Protein AF-0000000080612687 (afdb_homodimer)

Structure (mmCIF, N/CA/C/O backbone):
data_AF-0000000080612687-model_v1
#
loop_
_entity.id
_entity.type
_entity.pdbx_description
1 polymer 'F-box domain-containing protein'
#
loop_
_atom_site.group_PDB
_atom_site.id
_atom_site.type_symbol
_atom_site.label_atom_id
_atom_site.label_alt_id
_atom_site.label_comp_id
_atom_site.label_asym_id
_atom_site.label_entity_id
_atom_site.label_seq_id
_atom_site.pdbx_PDB_ins_code
_atom_site.Cartn_x
_atom_site.Cartn_y
_atom_site.Cartn_z
_atom_site.occupancy
_atom_site.B_iso_or_equiv
_atom_site.auth_seq_id
_atom_site.auth_comp_id
_atom_site.auth_asym_id
_atom_site.auth_atom_id
_atom_site.pdbx_PDB_model_num
ATOM 1 N N . MET A 1 1 ? -1.335 -36.906 -44.066 1 19.28 1 MET A N 1
ATOM 2 C CA . MET A 1 1 ? -1.178 -35.921 -45.131 1 19.28 1 MET A CA 1
ATOM 3 C C . MET A 1 1 ? -1.29 -34.503 -44.582 1 19.28 1 MET A C 1
ATOM 5 O O . MET A 1 1 ? -2.105 -34.238 -43.697 1 19.28 1 MET A O 1
ATOM 9 N N . PRO A 1 2 ? -0.334 -33.469 -44.834 1 20.59 2 PRO A N 1
ATOM 10 C CA . PRO A 1 2 ? 0.293 -32.319 -44.178 1 20.59 2 PRO A CA 1
ATOM 11 C C . PRO A 1 2 ? -0.601 -31.082 -44.174 1 20.59 2 PRO A C 1
ATOM 13 O O . PRO A 1 2 ? -1.109 -30.679 -45.223 1 20.59 2 PRO A O 1
ATOM 16 N N . ARG A 1 3 ? -1.418 -30.738 -43.185 1 20.27 3 ARG A N 1
ATOM 17 C CA . ARG A 1 3 ? -2.434 -29.692 -43.132 1 20.27 3 ARG A CA 1
ATOM 18 C C . ARG A 1 3 ? -1.85 -28.341 -43.531 1 20.27 3 ARG A C 1
ATOM 20 O O . ARG A 1 3 ? -0.868 -27.884 -42.941 1 20.27 3 ARG A O 1
ATOM 27 N N . SER A 1 4 ? -2.09 -27.79 -44.797 1 20.27 4 SER A N 1
ATOM 28 C CA . SER A 1 4 ? -1.98 -26.502 -45.474 1 20.27 4 SER A CA 1
ATOM 29 C C . SER A 1 4 ? -2.704 -25.406 -44.699 1 20.27 4 SER A C 1
ATOM 31 O O . SER A 1 4 ? -3.891 -25.536 -44.393 1 20.27 4 SER A O 1
ATOM 33 N N . VAL A 1 5 ? -2.227 -24.571 -43.933 1 21.23 5 VAL A N 1
ATOM 34 C CA . VAL A 1 5 ? -2.352 -23.344 -43.154 1 21.23 5 VAL A CA 1
ATOM 35 C C . VAL A 1 5 ? -2.976 -22.247 -44.015 1 21.23 5 VAL A C 1
ATOM 37 O O . VAL A 1 5 ? -2.263 -21.455 -44.635 1 21.23 5 VAL A O 1
ATOM 40 N N . LEU A 1 6 ? -3.892 -22.476 -45.045 1 20.21 6 LEU A N 1
ATOM 41 C CA . LEU A 1 6 ? -4.391 -21.525 -46.032 1 20.21 6 LEU A CA 1
ATOM 42 C C . LEU A 1 6 ? -5.201 -20.421 -45.361 1 20.21 6 LEU A C 1
ATOM 44 O O . LEU A 1 6 ? -4.958 -19.235 -45.597 1 20.21 6 LEU A O 1
ATOM 48 N N . ARG A 1 7 ? -6.731 -20.416 -45.188 1 21.09 7 ARG A N 1
ATOM 49 C CA . ARG A 1 7 ? -7.72 -19.506 -45.756 1 21.09 7 ARG A CA 1
ATOM 50 C C . ARG A 1 7 ? -7.977 -18.326 -44.826 1 21.09 7 ARG A C 1
ATOM 52 O O . ARG A 1 7 ? -8.776 -18.426 -43.892 1 21.09 7 ARG A O 1
ATOM 59 N N . PHE A 1 8 ? -7.179 -17.619 -44.335 1 21.78 8 PHE A N 1
ATOM 60 C CA . PHE A 1 8 ? -7.354 -16.484 -43.436 1 21.78 8 PHE A CA 1
ATOM 61 C C . PHE A 1 8 ? -8.417 -15.53 -43.969 1 21.78 8 PHE A C 1
ATOM 63 O O . PHE A 1 8 ? -9.361 -15.185 -43.257 1 21.78 8 PHE A O 1
ATOM 70 N N . TYR A 1 9 ? -8.008 -14.483 -44.832 1 21.73 9 TYR A N 1
ATOM 71 C CA . TYR A 1 9 ? -8.553 -13.183 -45.207 1 21.73 9 TYR A CA 1
ATOM 72 C C . TYR A 1 9 ? -9.683 -13.337 -46.218 1 21.73 9 TYR A C 1
ATOM 74 O O . TYR A 1 9 ? -9.439 -13.402 -47.425 1 21.73 9 TYR A O 1
ATOM 82 N N . ARG A 1 10 ? -10.599 -13.967 -46.411 1 21.04 10 ARG A N 1
ATOM 83 C CA . ARG A 1 10 ? -11.48 -13.654 -47.531 1 21.04 10 ARG A CA 1
ATOM 84 C C . ARG A 1 10 ? -11.963 -12.209 -47.461 1 21.04 10 ARG A C 1
ATOM 86 O O . ARG A 1 10 ? -12.15 -11.663 -46.372 1 21.04 10 ARG A O 1
ATOM 93 N N . ASP A 1 11 ? -12.097 -11.323 -48.651 1 23.89 11 ASP A N 1
ATOM 94 C CA . ASP A 1 11 ? -12.424 -9.998 -49.171 1 23.89 11 ASP A CA 1
ATOM 95 C C . ASP A 1 11 ? -13.779 -9.524 -48.65 1 23.89 11 ASP A C 1
ATOM 97 O O . ASP A 1 11 ? -14.393 -8.626 -49.23 1 23.89 11 ASP A O 1
ATOM 101 N N . ARG A 1 12 ? -14.619 -10.155 -47.922 1 21.03 12 ARG A N 1
ATOM 102 C CA . ARG A 1 12 ? -15.935 -9.546 -48.088 1 21.03 12 ARG A CA 1
ATOM 103 C C . ARG A 1 12 ? -15.897 -8.059 -47.749 1 21.03 12 ARG A C 1
ATOM 105 O O . ARG A 1 12 ? -15.223 -7.65 -46.801 1 21.03 12 ARG A O 1
ATOM 112 N N . ASP A 1 13 ? -16.276 -7.068 -48.767 1 22.14 13 ASP A N 1
ATOM 113 C CA . ASP A 1 13 ? -16.65 -5.674 -48.982 1 22.14 13 ASP A CA 1
ATOM 114 C C . ASP A 1 13 ? -17.466 -5.136 -47.808 1 22.14 13 ASP A C 1
ATOM 116 O O . ASP A 1 13 ? -18.62 -5.525 -47.618 1 22.14 13 ASP A O 1
ATOM 120 N N . TYR A 1 14 ? -16.919 -5.027 -46.762 1 21.17 14 TYR A N 1
ATOM 121 C CA . TYR A 1 14 ? -17.723 -4.205 -45.864 1 21.17 14 TYR A CA 1
ATOM 122 C C . TYR A 1 14 ? -18.103 -2.886 -46.526 1 21.17 14 TYR A C 1
ATOM 124 O O . TYR A 1 14 ? -17.247 -2.028 -46.752 1 21.17 14 TYR A O 1
ATOM 132 N N . GLY A 1 15 ? -18.957 -2.906 -47.683 1 20.43 15 GLY A N 1
ATOM 133 C CA . GLY A 1 15 ? -19.638 -1.725 -48.189 1 20.43 15 GLY A CA 1
ATOM 134 C C . GLY A 1 15 ? -19.973 -0.719 -47.105 1 20.43 15 GLY A C 1
ATOM 135 O O . GLY A 1 15 ? -20.508 -1.084 -46.056 1 20.43 15 GLY A O 1
ATOM 136 N N . VAL A 1 16 ? -19.304 0.348 -47.199 1 19.62 16 VAL A N 1
ATOM 137 C CA . VAL A 1 16 ? -19.553 1.722 -46.774 1 19.62 16 VAL A CA 1
ATOM 138 C C . VAL A 1 16 ? -20.963 2.142 -47.184 1 19.62 16 VAL A C 1
ATOM 140 O O . VAL A 1 16 ? -21.332 2.038 -48.356 1 19.62 16 VAL A O 1
ATOM 143 N N . VAL A 1 17 ? -22.032 2.013 -46.458 1 18.72 17 VAL A N 1
ATOM 144 C CA . VAL A 1 17 ? -23.223 2.767 -46.833 1 18.72 17 VAL A CA 1
ATOM 145 C C . VAL A 1 17 ? -22.832 4.189 -47.228 1 18.72 17 VAL A C 1
ATOM 147 O O . VAL A 1 17 ? -22.339 4.957 -46.398 1 18.72 17 VAL A O 1
ATOM 150 N N . SER A 1 18 ? -22.367 4.448 -48.516 1 17.68 18 SER A N 1
ATOM 151 C CA . SER A 1 18 ? -22.309 5.729 -49.212 1 17.68 18 SER A CA 1
ATOM 152 C C . SER A 1 18 ? -23.627 6.486 -49.087 1 17.68 18 SER A C 1
ATOM 154 O O . SER A 1 18 ? -23.636 7.679 -48.776 1 17.68 18 SER A O 1
ATOM 156 N N . HIS A 1 19 ? -24.788 6.011 -50.087 1 16.74 19 HIS A N 1
ATOM 157 C CA . HIS A 1 19 ? -25.284 6.673 -51.289 1 16.74 19 HIS A CA 1
ATOM 158 C C . HIS A 1 19 ? -26.207 7.835 -50.936 1 16.74 19 HIS A C 1
ATOM 160 O O . HIS A 1 19 ? -26.7 7.922 -49.809 1 16.74 19 HIS A O 1
ATOM 166 N N . GLN A 1 20 ? -27.33 8.16 -51.927 1 16.37 20 GLN A N 1
ATOM 167 C CA . GLN A 1 20 ? -28.113 8.957 -52.866 1 16.37 20 GLN A CA 1
ATOM 168 C C . GLN A 1 20 ? -29.372 9.508 -52.202 1 16.37 20 GLN A C 1
ATOM 170 O O . GLN A 1 20 ? -29.814 8.993 -51.173 1 16.37 20 GLN A O 1
ATOM 175 N N . ASN A 1 21 ? -30.167 10.479 -53.231 1 19.99 21 ASN A N 1
ATOM 176 C CA . ASN A 1 21 ? -30.827 11.763 -53.443 1 19.99 21 ASN A CA 1
ATOM 177 C C . ASN A 1 21 ? -32.163 11.835 -52.708 1 19.99 21 ASN A C 1
ATOM 179 O O . ASN A 1 21 ? -32.426 12.796 -51.982 1 19.99 21 ASN A O 1
ATOM 183 N N . LEU A 1 22 ? -33.003 11.954 -53.737 1 16.84 22 LEU A N 1
ATOM 184 C CA . LEU A 1 22 ? -33.713 12.025 -55.009 1 16.84 22 LEU A CA 1
ATOM 185 C C . LEU A 1 22 ? -34.675 10.851 -55.161 1 16.84 22 LEU A C 1
ATOM 187 O O . LEU A 1 22 ? -34.253 9.731 -55.456 1 16.84 22 LEU A O 1
ATOM 191 N N . VAL A 1 23 ? -35.371 10.028 -54.392 1 17.39 23 VAL A N 1
ATOM 192 C CA . VAL A 1 23 ? -36.386 9.373 -55.211 1 17.39 23 VAL A CA 1
ATOM 193 C C . VAL A 1 23 ? -37.154 10.419 -56.017 1 17.39 23 VAL A C 1
ATOM 195 O O . VAL A 1 23 ? -38.17 10.107 -56.642 1 17.39 23 VAL A O 1
ATOM 198 N N . GLU A 1 24 ? -37.078 11.801 -56.013 1 18.92 24 GLU A N 1
ATOM 199 C CA . GLU A 1 24 ? -38.022 12.171 -57.063 1 18.92 24 GLU A CA 1
ATOM 200 C C . GLU A 1 24 ? -37.585 11.619 -58.418 1 18.92 24 GLU A C 1
ATOM 202 O O . GLU A 1 24 ? -36.451 11.161 -58.571 1 18.92 24 GLU A O 1
ATOM 207 N N . GLY A 1 25 ? -37.918 12.23 -59.916 1 17.29 25 GLY A N 1
ATOM 208 C CA . GLY A 1 25 ? -38.296 12.036 -61.307 1 17.29 25 GLY A CA 1
ATOM 209 C C . GLY A 1 25 ? -37.11 11.774 -62.217 1 17.29 25 GLY A C 1
ATOM 210 O O . GLY A 1 25 ? -37.17 10.903 -63.088 1 17.29 25 GLY A O 1
ATOM 211 N N . SER A 1 26 ? -36.153 12.697 -62.855 1 19.43 26 SER A N 1
ATOM 212 C CA . SER A 1 26 ? -35.883 12.656 -64.288 1 19.43 26 SER A CA 1
ATOM 213 C C . SER A 1 26 ? -34.876 11.564 -64.63 1 19.43 26 SER A C 1
ATOM 215 O O . SER A 1 26 ? -34.128 11.108 -63.762 1 19.43 26 SER A O 1
ATOM 217 N N . SER A 1 27 ? -34.503 11.032 -66.126 1 17.59 27 SER A N 1
ATOM 218 C CA . SER A 1 27 ? -34.086 9.906 -66.955 1 17.59 27 SER A CA 1
ATOM 219 C C . SER A 1 27 ? -32.6 9.611 -66.779 1 17.59 27 SER A C 1
ATOM 221 O O . SER A 1 27 ? -32.187 8.449 -66.795 1 17.59 27 SER A O 1
ATOM 223 N N . SER A 1 28 ? -31.462 10.526 -66.981 1 19.89 28 SER A N 1
ATOM 224 C CA . SER A 1 28 ? -30.453 10.252 -67.998 1 19.89 28 SER A CA 1
ATOM 225 C C . SER A 1 28 ? -29.374 9.313 -67.468 1 19.89 28 SER A C 1
ATOM 227 O O . SER A 1 28 ? -28.994 9.392 -66.298 1 19.89 28 SER A O 1
ATOM 229 N N . SER A 1 29 ? -28.821 8.086 -68.149 1 18.41 29 SER A N 1
ATOM 230 C CA . SER A 1 29 ? -28.166 6.782 -68.134 1 18.41 29 SER A CA 1
ATOM 231 C C . SER A 1 29 ? -26.665 6.92 -67.906 1 18.41 29 SER A C 1
ATOM 233 O O . SER A 1 29 ? -25.939 5.923 -67.894 1 18.41 29 SER A O 1
ATOM 235 N N . GLU A 1 30 ? -25.921 8.062 -67.776 1 18.91 30 GLU A N 1
ATOM 236 C CA . GLU A 1 30 ? -24.589 7.941 -68.36 1 18.91 30 GLU A CA 1
ATOM 237 C C . GLU A 1 30 ? -23.674 7.097 -67.478 1 18.91 30 GLU A C 1
ATOM 239 O O . GLU A 1 30 ? -23.776 7.138 -66.25 1 18.91 30 GLU A O 1
ATOM 244 N N . GLU A 1 31 ? -22.722 6.164 -67.968 1 18.83 31 GLU A N 1
ATOM 245 C CA . GLU A 1 31 ? -21.888 4.975 -67.823 1 18.83 31 GLU A CA 1
ATOM 246 C C . GLU A 1 31 ? -20.634 5.276 -67.006 1 18.83 31 GLU A C 1
ATOM 248 O O . GLU A 1 31 ? -19.784 4.403 -66.818 1 18.83 31 GLU A O 1
ATOM 253 N N . GLU A 1 32 ? -20.479 6.386 -66.237 1 19.81 32 GLU A N 1
ATOM 254 C CA . GLU A 1 32 ? -19.066 6.717 -66.079 1 19.81 32 GLU A CA 1
ATOM 255 C C . GLU A 1 32 ? -18.338 5.652 -65.264 1 19.81 32 GLU A C 1
ATOM 257 O O . GLU A 1 32 ? -18.847 5.189 -64.241 1 19.81 32 GLU A O 1
ATOM 262 N N . SER A 1 33 ? -17.135 5.036 -65.75 1 18.97 33 SER A N 1
ATOM 263 C CA . SER A 1 33 ? -16.188 3.937 -65.59 1 18.97 33 SER A CA 1
ATOM 264 C C . SER A 1 33 ? -15.42 4.057 -64.278 1 18.97 33 SER A C 1
ATOM 266 O O . SER A 1 33 ? -14.739 5.057 -64.04 1 18.97 33 SER A O 1
ATOM 268 N N . THR A 1 34 ? -15.939 3.658 -63.186 1 20.09 34 THR A N 1
ATOM 269 C CA . THR A 1 34 ? -15.545 3.728 -61.783 1 20.09 34 THR A CA 1
ATOM 270 C C . THR A 1 34 ? -14.222 3.002 -61.556 1 20.09 34 THR A C 1
ATOM 272 O O . THR A 1 34 ? -14.163 1.772 -61.623 1 20.09 34 THR A O 1
ATOM 275 N N . GLU A 1 35 ? -13.036 3.552 -62.104 1 17.95 35 GLU A N 1
ATOM 276 C CA . GLU A 1 35 ? -11.707 2.946 -62.094 1 17.95 35 GLU A CA 1
ATOM 277 C C . GLU A 1 35 ? -11.292 2.549 -60.68 1 17.95 35 GLU A C 1
ATOM 279 O O . GLU A 1 35 ? -11.282 3.383 -59.773 1 17.95 35 GLU A O 1
ATOM 284 N N . LEU A 1 36 ? -11.494 1.34 -60.312 1 20.62 36 LEU A N 1
ATOM 285 C CA . LEU A 1 36 ? -11.257 0.498 -59.145 1 20.62 36 LEU A CA 1
ATOM 286 C C . LEU A 1 36 ? -9.768 0.426 -58.82 1 20.62 36 LEU A C 1
ATOM 288 O O . LEU A 1 36 ? -8.99 -0.152 -59.582 1 20.62 36 LEU A O 1
ATOM 292 N N . ASP A 1 37 ? -9.131 1.583 -58.452 1 20.01 37 ASP A N 1
ATOM 293 C CA . ASP A 1 37 ? -7.679 1.521 -58.316 1 20.01 37 ASP A CA 1
ATOM 294 C C . ASP A 1 37 ? -7.257 0.323 -57.468 1 20.01 37 ASP A C 1
ATOM 296 O O . ASP A 1 37 ? -7.762 0.132 -56.36 1 20.01 37 ASP A O 1
ATOM 300 N N . ASN A 1 38 ? -6.732 -0.759 -58.04 1 19.51 38 ASN A N 1
ATOM 301 C CA . ASN A 1 38 ? -6.267 -2.109 -57.736 1 19.51 38 ASN A CA 1
ATOM 302 C C . ASN A 1 38 ? -5.176 -2.099 -56.669 1 19.51 38 ASN A C 1
ATOM 304 O O . ASN A 1 38 ? -4.086 -1.57 -56.894 1 19.51 38 ASN A O 1
ATOM 308 N N . PHE A 1 39 ? -5.479 -1.805 -55.519 1 21.6 39 PHE A N 1
ATOM 309 C CA . PHE A 1 39 ? -4.428 -1.915 -54.514 1 21.6 39 PHE A CA 1
ATOM 310 C C . PHE A 1 39 ? -3.792 -3.3 -54.545 1 21.6 39 PHE A C 1
ATOM 312 O O . PHE A 1 39 ? -4.482 -4.309 -54.387 1 21.6 39 PHE A O 1
ATOM 319 N N . VAL A 1 40 ? -2.736 -3.586 -55.33 1 20.88 40 VAL A N 1
ATOM 320 C CA . VAL A 1 40 ? -1.949 -4.796 -55.543 1 20.88 40 VAL A CA 1
ATOM 321 C C . VAL A 1 40 ? -1.349 -5.262 -54.218 1 20.88 40 VAL A C 1
ATOM 323 O O . VAL A 1 40 ? -0.626 -4.511 -53.559 1 20.88 40 VAL A O 1
ATOM 326 N N . VAL A 1 41 ? -1.983 -6.04 -53.555 1 23.76 41 VAL A N 1
ATOM 327 C CA . VAL A 1 41 ? -1.479 -6.81 -52.423 1 23.76 41 VAL A CA 1
ATOM 328 C C . VAL A 1 41 ? -0.217 -7.565 -52.832 1 23.76 41 VAL A C 1
ATOM 330 O O . VAL A 1 41 ? -0.258 -8.422 -53.719 1 23.76 41 VAL A O 1
ATOM 333 N N . ASP A 1 42 ? 0.903 -6.875 -52.846 1 22.96 42 ASP A N 1
ATOM 334 C CA . ASP A 1 42 ? 2.096 -7.62 -53.237 1 22.96 42 ASP A CA 1
ATOM 335 C C . ASP A 1 42 ? 2.158 -8.97 -52.527 1 22.96 42 ASP A C 1
ATOM 337 O O . ASP A 1 42 ? 1.819 -9.073 -51.346 1 22.96 42 ASP A O 1
ATOM 341 N N . GLU A 1 43 ? 2.085 -10.03 -53.225 1 24.46 43 GLU A N 1
ATOM 342 C CA . GLU A 1 43 ? 2.307 -11.444 -52.936 1 24.46 43 GLU A CA 1
ATOM 343 C C . GLU A 1 43 ? 3.556 -11.643 -52.082 1 24.46 43 GLU A C 1
ATOM 345 O O . GLU A 1 43 ? 4.666 -11.318 -52.511 1 24.46 43 GLU A O 1
ATOM 350 N N . MET A 1 44 ? 3.471 -11.392 -50.851 1 24.68 44 MET A N 1
ATOM 351 C CA . MET A 1 44 ? 4.682 -11.66 -50.08 1 24.68 44 MET A CA 1
ATOM 352 C C . MET A 1 44 ? 5.202 -13.067 -50.354 1 24.68 44 MET A C 1
ATOM 354 O O . MET A 1 44 ? 4.449 -14.039 -50.271 1 24.68 44 MET A O 1
ATOM 358 N N . ASP A 1 45 ? 6.161 -13.191 -51.132 1 24.11 45 ASP A N 1
ATOM 359 C CA . ASP A 1 45 ? 6.916 -14.394 -51.47 1 24.11 45 ASP A CA 1
ATOM 360 C C . ASP A 1 45 ? 7.326 -15.157 -50.212 1 24.11 45 ASP A C 1
ATOM 362 O O . ASP A 1 45 ? 7.978 -14.6 -49.327 1 24.11 45 ASP A O 1
ATOM 366 N N . ALA A 1 46 ? 6.683 -16.177 -49.75 1 28.11 46 ALA A N 1
ATOM 367 C CA . ALA A 1 46 ? 6.794 -17.202 -48.715 1 28.11 46 ALA A CA 1
ATOM 368 C C . ALA A 1 46 ? 8.226 -17.718 -48.605 1 28.11 46 ALA A C 1
ATOM 370 O O . ALA A 1 46 ? 8.571 -18.408 -47.642 1 28.11 46 ALA A O 1
ATOM 371 N N . ASP A 1 47 ? 9.039 -17.642 -49.692 1 27.59 47 ASP A N 1
ATOM 372 C CA . ASP A 1 47 ? 10.201 -18.525 -49.744 1 27.59 47 ASP A CA 1
ATOM 373 C C . ASP A 1 47 ? 11.344 -17.979 -48.891 1 27.59 47 ASP A C 1
ATOM 375 O O . ASP A 1 47 ? 12.375 -18.635 -48.732 1 27.59 47 ASP A O 1
ATOM 379 N N . SER A 1 48 ? 11.501 -16.589 -48.829 1 28.73 48 SER A N 1
ATOM 380 C CA . SER A 1 48 ? 12.883 -16.328 -48.44 1 28.73 48 SER A CA 1
ATOM 381 C C . SER A 1 48 ? 13.056 -16.412 -46.927 1 28.73 48 SER A C 1
ATOM 383 O O . SER A 1 48 ? 12.767 -15.453 -46.21 1 28.73 48 SER A O 1
ATOM 385 N N . PHE A 1 49 ? 12.862 -17.478 -46.236 1 33.01 49 PHE A N 1
ATOM 386 C CA . PHE A 1 49 ? 13.149 -17.881 -44.865 1 33.01 49 PHE A CA 1
ATOM 387 C C . PHE A 1 49 ? 14.573 -17.502 -44.476 1 33.01 49 PHE A C 1
ATOM 389 O O . PHE A 1 49 ? 15.182 -18.148 -43.62 1 33.01 49 PHE A O 1
ATOM 396 N N . GLU A 1 50 ? 15.312 -16.697 -45.215 1 35.58 50 GLU A N 1
ATOM 397 C CA . GLU A 1 50 ? 16.761 -16.791 -45.061 1 35.58 50 GLU A CA 1
ATOM 398 C C . GLU A 1 50 ? 17.197 -16.352 -43.666 1 35.58 50 GLU A C 1
ATOM 400 O O . GLU A 1 50 ? 18.16 -16.888 -43.114 1 35.58 50 GLU A O 1
ATOM 405 N N . SER A 1 51 ? 16.903 -15.025 -43.25 1 38.68 51 SER A N 1
ATOM 406 C CA . SER A 1 51 ? 17.996 -14.465 -42.462 1 38.68 51 SER A CA 1
ATOM 407 C C . SER A 1 51 ? 17.878 -14.86 -40.994 1 38.68 51 SER A C 1
ATOM 409 O O . SER A 1 51 ? 16.801 -14.76 -40.404 1 38.68 51 SER A O 1
ATOM 411 N N . ILE A 1 52 ? 18.582 -15.788 -40.389 1 43.92 52 ILE A N 1
ATOM 412 C CA . ILE A 1 52 ? 18.911 -16.125 -39.009 1 43.92 52 ILE A CA 1
ATOM 413 C C . ILE A 1 52 ? 19.358 -14.869 -38.264 1 43.92 52 ILE A C 1
ATOM 415 O O . ILE A 1 52 ? 20.366 -14.254 -38.621 1 43.92 52 ILE A O 1
ATOM 419 N N . GLU A 1 53 ? 18.519 -13.989 -37.818 1 48.78 53 GLU A N 1
ATOM 420 C CA . GLU A 1 53 ? 18.902 -12.794 -37.074 1 48.78 53 GLU A CA 1
ATOM 421 C C . GLU A 1 53 ? 19.22 -13.127 -35.619 1 48.78 53 GLU A C 1
ATOM 423 O O . GLU A 1 53 ? 18.484 -13.876 -34.973 1 48.78 53 GLU A O 1
ATOM 428 N N . ASN A 1 54 ? 20.457 -13.233 -35.146 1 50.13 54 ASN A N 1
ATOM 429 C CA . ASN A 1 54 ? 20.861 -13.343 -33.748 1 50.13 54 ASN A CA 1
ATOM 430 C C . ASN A 1 54 ? 20.377 -12.151 -32.929 1 50.13 54 ASN A C 1
ATOM 432 O O . ASN A 1 54 ? 20.98 -11.077 -32.971 1 50.13 54 ASN A O 1
ATOM 436 N N . GLU A 1 55 ? 19.107 -11.93 -32.538 1 63.49 55 GLU A N 1
ATOM 437 C CA . GLU A 1 55 ? 18.695 -10.634 -32.007 1 63.49 55 GLU A CA 1
ATOM 438 C C . GLU A 1 55 ? 18.475 -10.7 -30.498 1 63.49 55 GLU A C 1
ATOM 440 O O . GLU A 1 55 ? 17.333 -10.728 -30.033 1 63.49 55 GLU A O 1
ATOM 445 N N . GLU A 1 56 ? 19.659 -11.02 -29.669 1 67.34 56 GLU A N 1
ATOM 446 C CA . GLU A 1 56 ? 19.497 -10.771 -28.24 1 67.34 56 GLU A CA 1
ATOM 447 C C . GLU A 1 56 ? 19.122 -9.317 -27.971 1 67.34 56 GLU A C 1
ATOM 449 O O . GLU A 1 56 ? 19.476 -8.426 -28.747 1 67.34 56 GLU A O 1
ATOM 454 N N . SER A 1 57 ? 18.359 -9.162 -26.96 1 75.4 57 SER A N 1
ATOM 455 C CA . SER A 1 57 ? 17.944 -7.801 -26.635 1 75.4 57 SER A CA 1
ATOM 456 C C . SER A 1 57 ? 19.114 -6.977 -26.109 1 75.4 57 SER A C 1
ATOM 458 O O . SER A 1 57 ? 20.077 -7.529 -25.572 1 75.4 57 SER A O 1
ATOM 460 N N . ASP A 1 58 ? 19.129 -5.73 -26.301 1 76.73 58 ASP A N 1
ATOM 461 C CA . ASP A 1 58 ? 20.123 -4.809 -25.758 1 76.73 58 ASP A CA 1
ATOM 462 C C . ASP A 1 58 ? 20.242 -4.961 -24.243 1 76.73 58 ASP A C 1
ATOM 464 O O . ASP A 1 58 ? 21.349 -4.968 -23.7 1 76.73 58 ASP A O 1
ATOM 468 N N . MET A 1 59 ? 19.174 -5.204 -23.623 1 81.57 59 MET A N 1
ATOM 469 C CA . MET A 1 59 ? 19.161 -5.356 -22.171 1 81.57 59 MET A CA 1
ATOM 470 C C . MET A 1 59 ? 19.924 -6.607 -21.748 1 81.57 59 MET A C 1
ATOM 472 O O . MET A 1 59 ? 20.719 -6.566 -20.807 1 81.57 59 MET A O 1
ATOM 476 N N . PHE A 1 60 ? 19.689 -7.618 -22.482 1 81.3 60 PHE A N 1
ATOM 477 C CA . PHE A 1 60 ? 20.362 -8.87 -22.155 1 81.3 60 PHE A CA 1
ATOM 478 C C . PHE A 1 60 ? 21.87 -8.736 -22.33 1 81.3 60 PHE A C 1
ATOM 480 O O . PHE A 1 60 ? 22.641 -9.209 -21.492 1 81.3 60 PHE A O 1
ATOM 487 N N . THR A 1 61 ? 22.275 -7.994 -23.345 1 82.51 61 THR A N 1
ATOM 488 C CA . THR A 1 61 ? 23.695 -7.804 -23.624 1 82.51 61 THR A CA 1
ATOM 489 C C . THR A 1 61 ? 24.347 -6.942 -22.547 1 82.51 61 THR A C 1
ATOM 491 O O . THR A 1 61 ? 25.45 -7.245 -22.086 1 82.51 61 THR A O 1
ATOM 494 N N . VAL A 1 62 ? 23.617 -5.982 -22.132 1 87.4 62 VAL A N 1
ATOM 495 C CA . VAL A 1 62 ? 24.135 -5.088 -21.101 1 87.4 62 VAL A CA 1
ATOM 496 C C . VAL A 1 62 ? 24.236 -5.835 -19.773 1 87.4 62 VAL A C 1
ATOM 498 O O . VAL A 1 62 ? 25.23 -5.706 -19.055 1 87.4 62 VAL A O 1
ATOM 501 N N . LEU A 1 63 ? 23.297 -6.637 -19.446 1 89.51 63 LEU A N 1
ATOM 502 C CA . LEU A 1 63 ? 23.245 -7.336 -18.167 1 89.51 63 LEU A CA 1
ATOM 503 C C . LEU A 1 63 ? 24.349 -8.384 -18.075 1 89.51 63 LEU A C 1
ATOM 505 O O . LEU A 1 63 ? 24.888 -8.631 -16.993 1 89.51 63 LEU A O 1
ATOM 509 N N . LYS A 1 64 ? 24.696 -8.889 -19.204 1 87.06 64 LYS A N 1
ATOM 510 C CA . LYS A 1 64 ? 25.731 -9.918 -19.219 1 87.06 64 LYS A CA 1
ATOM 511 C C . LYS A 1 64 ? 27.087 -9.339 -18.823 1 87.06 64 LYS A C 1
ATOM 513 O O . LYS A 1 64 ? 27.922 -10.04 -18.248 1 87.06 64 LYS A O 1
ATOM 518 N N . THR A 1 65 ? 27.21 -8.066 -19.079 1 89.85 65 THR A N 1
ATOM 519 C CA . THR A 1 65 ? 28.543 -7.5 -18.9 1 89.85 65 THR A CA 1
ATOM 520 C C . THR A 1 65 ? 28.586 -6.597 -17.671 1 89.85 65 THR A C 1
ATOM 522 O O . THR A 1 65 ? 29.663 -6.189 -17.232 1 89.85 65 THR A O 1
ATOM 525 N N . VAL A 1 66 ? 27.528 -6.332 -17.112 1 93.24 66 VAL A N 1
ATOM 526 C CA . VAL A 1 66 ? 27.478 -5.406 -15.985 1 93.24 66 VAL A CA 1
ATOM 527 C C . VAL A 1 66 ? 28.081 -6.066 -14.747 1 93.24 66 VAL A C 1
ATOM 529 O O . VAL A 1 66 ? 27.804 -7.233 -14.46 1 93.24 66 VAL A O 1
ATOM 532 N N . PRO A 1 67 ? 28.962 -5.363 -14.069 1 94.04 67 PRO A N 1
ATOM 533 C CA . PRO A 1 67 ? 29.528 -5.915 -12.836 1 94.04 67 PRO A CA 1
ATOM 534 C C . PRO A 1 67 ? 28.461 -6.253 -11.797 1 94.04 67 PRO A C 1
ATOM 536 O O . PRO A 1 67 ? 27.404 -5.618 -11.763 1 94.04 67 PRO A O 1
ATOM 539 N N . ASP A 1 68 ? 28.779 -7.173 -10.901 1 95.4 68 ASP A N 1
ATOM 540 C CA . ASP A 1 68 ? 27.823 -7.658 -9.911 1 95.4 68 ASP A CA 1
ATOM 541 C C . ASP A 1 68 ? 27.404 -6.541 -8.959 1 95.4 68 ASP A C 1
ATOM 543 O O . ASP A 1 68 ? 26.27 -6.523 -8.475 1 95.4 68 ASP A O 1
ATOM 547 N N . GLU A 1 69 ? 28.338 -5.588 -8.73 1 95.47 69 GLU A N 1
ATOM 548 C CA . GLU A 1 69 ? 28.021 -4.49 -7.821 1 95.47 69 GLU A CA 1
ATOM 549 C C . GLU A 1 69 ? 26.875 -3.639 -8.361 1 95.47 69 GLU A C 1
ATOM 551 O O . GLU A 1 69 ? 25.974 -3.256 -7.613 1 95.47 69 GLU A O 1
ATOM 556 N N . ILE A 1 70 ? 26.972 -3.435 -9.64 1 96.39 70 ILE A N 1
ATOM 557 C CA . ILE A 1 70 ? 25.944 -2.617 -10.275 1 96.39 70 ILE A CA 1
ATOM 558 C C . ILE A 1 70 ? 24.658 -3.427 -10.424 1 96.39 70 ILE A C 1
ATOM 560 O O . ILE A 1 70 ? 23.566 -2.926 -10.149 1 96.39 70 ILE A O 1
ATOM 564 N N . LEU A 1 71 ? 24.796 -4.646 -10.815 1 95.99 71 LEU A N 1
ATOM 565 C CA . LEU A 1 71 ? 23.645 -5.52 -11.015 1 95.99 71 LEU A CA 1
ATOM 566 C C . LEU A 1 71 ? 22.833 -5.653 -9.73 1 95.99 71 LEU A C 1
ATOM 568 O O . LEU A 1 71 ? 21.61 -5.5 -9.745 1 95.99 71 LEU A O 1
ATOM 572 N N . THR A 1 72 ? 23.568 -5.935 -8.647 1 96.25 72 THR A N 1
ATOM 573 C CA . THR A 1 72 ? 22.88 -6.17 -7.382 1 96.25 72 THR A CA 1
ATOM 574 C C . THR A 1 72 ? 22.276 -4.875 -6.847 1 96.25 72 THR A C 1
ATOM 576 O O . THR A 1 72 ? 21.221 -4.894 -6.209 1 96.25 72 THR A O 1
ATOM 579 N N . PHE A 1 73 ? 22.925 -3.748 -7.121 1 97.15 73 PHE A N 1
ATOM 580 C CA . PHE A 1 73 ? 22.4 -2.453 -6.703 1 97.15 73 PHE A CA 1
ATOM 581 C C . PHE A 1 73 ? 21.08 -2.153 -7.405 1 97.15 73 PHE A C 1
ATOM 583 O O . PHE A 1 73 ? 20.106 -1.756 -6.762 1 97.15 73 PHE A O 1
ATOM 590 N N . VAL A 1 74 ? 21.049 -2.361 -8.684 1 96.13 74 VAL A N 1
ATOM 591 C CA . VAL A 1 74 ? 19.835 -2.11 -9.454 1 96.13 74 VAL A CA 1
ATOM 592 C C . VAL A 1 74 ? 18.776 -3.152 -9.102 1 96.13 74 VAL A C 1
ATOM 594 O O . VAL A 1 74 ? 17.587 -2.834 -9.017 1 96.13 74 VAL A O 1
ATOM 597 N N . ALA A 1 75 ? 19.189 -4.362 -8.874 1 95.42 75 ALA A N 1
ATOM 598 C CA . ALA A 1 75 ? 18.263 -5.409 -8.451 1 95.42 75 ALA A CA 1
ATOM 599 C C . ALA A 1 75 ? 17.595 -5.049 -7.127 1 95.42 75 ALA A C 1
ATOM 601 O O . ALA A 1 75 ? 16.385 -5.225 -6.967 1 95.42 75 ALA A O 1
ATOM 602 N N . ALA A 1 76 ? 18.425 -4.597 -6.192 1 95.46 76 ALA A N 1
ATOM 603 C CA . ALA A 1 76 ? 17.872 -4.17 -4.909 1 95.46 76 ALA A CA 1
ATOM 604 C C . ALA A 1 76 ? 16.796 -3.105 -5.103 1 95.46 76 ALA A C 1
ATOM 606 O O . ALA A 1 76 ? 15.745 -3.152 -4.459 1 95.46 76 ALA A O 1
ATOM 607 N N . SER A 1 77 ? 17.045 -2.186 -6.009 1 93.98 77 SER A N 1
ATOM 608 C CA . SER A 1 77 ? 16.093 -1.12 -6.303 1 93.98 77 SER A CA 1
ATOM 609 C C . SER A 1 77 ? 14.796 -1.679 -6.878 1 93.98 77 SER A C 1
ATOM 611 O O . SER A 1 77 ? 13.711 -1.174 -6.581 1 93.98 77 SER A O 1
ATOM 613 N N . CYS A 1 78 ? 14.927 -2.663 -7.645 1 91.49 78 CYS A N 1
ATOM 614 C CA . CYS A 1 78 ? 13.755 -3.305 -8.23 1 91.49 78 CYS A CA 1
ATOM 615 C C . CYS A 1 78 ? 12.956 -4.052 -7.17 1 91.49 78 CYS A C 1
ATOM 617 O O . CYS A 1 78 ? 11.74 -3.881 -7.067 1 91.49 78 CYS A O 1
ATOM 619 N N . PHE A 1 79 ? 13.666 -4.853 -6.422 1 90.42 79 PHE A N 1
ATOM 620 C CA . PHE A 1 79 ? 13.002 -5.669 -5.413 1 90.42 79 PHE A CA 1
ATOM 621 C C . PHE A 1 79 ? 12.284 -4.792 -4.394 1 90.42 79 PHE A C 1
ATOM 623 O O . PHE A 1 79 ? 11.21 -5.15 -3.905 1 90.42 79 PHE A O 1
ATOM 630 N N . GLU A 1 80 ? 12.898 -3.657 -4.115 1 89.19 80 GLU A N 1
ATOM 631 C CA . GLU A 1 80 ? 12.312 -2.756 -3.126 1 89.19 80 GLU A CA 1
ATOM 632 C C . GLU A 1 80 ? 11.361 -1.759 -3.783 1 89.19 80 GLU A C 1
ATOM 634 O O . GLU A 1 80 ? 10.73 -0.952 -3.098 1 89.19 80 GLU A O 1
ATOM 639 N N . ARG A 1 81 ? 11.334 -1.712 -5.109 1 87.32 81 ARG A N 1
ATOM 640 C CA . ARG A 1 81 ? 10.401 -0.904 -5.887 1 87.32 81 ARG A CA 1
ATOM 641 C C . ARG A 1 81 ? 10.613 0.583 -5.624 1 87.32 81 ARG A C 1
ATOM 643 O O . ARG A 1 81 ? 9.661 1.309 -5.331 1 87.32 81 ARG A O 1
ATOM 650 N N . ILE A 1 82 ? 11.824 0.939 -5.691 1 88.95 82 ILE A N 1
ATOM 651 C CA . ILE A 1 82 ? 12.151 2.32 -5.352 1 88.95 82 ILE A CA 1
ATOM 652 C C . ILE A 1 82 ? 11.795 3.236 -6.521 1 88.95 82 ILE A C 1
ATOM 654 O O . ILE A 1 82 ? 11.819 2.814 -7.679 1 88.95 82 ILE A O 1
ATOM 658 N N . SER A 1 83 ? 11.396 4.433 -6.308 1 83.68 83 SER A N 1
ATOM 659 C CA . SER A 1 83 ? 11.135 5.447 -7.323 1 83.68 83 SER A CA 1
ATOM 660 C C . SER A 1 83 ? 12.431 5.942 -7.956 1 83.68 83 SER A C 1
ATOM 662 O O . SER A 1 83 ? 13.523 5.596 -7.5 1 83.68 83 SER A O 1
ATOM 664 N N . ASP A 1 84 ? 12.243 6.69 -9.001 1 84.68 84 ASP A N 1
ATOM 665 C CA . ASP A 1 84 ? 13.409 7.303 -9.629 1 84.68 84 ASP A CA 1
ATOM 666 C C . ASP A 1 84 ? 14.159 8.196 -8.643 1 84.68 84 ASP A C 1
ATOM 668 O O . ASP A 1 84 ? 15.391 8.202 -8.615 1 84.68 84 ASP A O 1
ATOM 672 N N . SER A 1 85 ? 13.373 8.903 -7.874 1 85.7 85 SER A N 1
ATOM 673 C CA . SER A 1 85 ? 14.003 9.741 -6.859 1 85.7 85 SER A CA 1
ATOM 674 C C . SER A 1 85 ? 14.704 8.895 -5.802 1 85.7 85 SER A C 1
ATOM 676 O O . SER A 1 85 ? 15.79 9.249 -5.336 1 85.7 85 SER A O 1
ATOM 678 N N . GLY A 1 86 ? 14.045 7.768 -5.373 1 91.32 86 GLY A N 1
ATOM 679 C CA . GLY A 1 86 ? 14.681 6.855 -4.437 1 91.32 86 GLY A CA 1
ATOM 680 C C . GLY A 1 86 ? 15.975 6.266 -4.965 1 91.32 86 GLY A C 1
ATOM 681 O O . GLY A 1 86 ? 16.963 6.169 -4.233 1 91.32 86 GLY A O 1
ATOM 682 N N . PHE A 1 87 ? 15.965 5.945 -6.276 1 93.66 87 PHE A N 1
ATOM 683 C CA . PHE A 1 87 ? 17.166 5.412 -6.908 1 93.66 87 PHE A CA 1
ATOM 684 C C . PHE A 1 87 ? 18.301 6.427 -6.856 1 93.66 87 PHE A C 1
ATOM 686 O O . PHE A 1 87 ? 19.435 6.082 -6.517 1 93.66 87 PHE A O 1
ATOM 693 N N . ARG A 1 88 ? 18.025 7.676 -7.123 1 93.11 88 ARG A N 1
ATOM 694 C CA . ARG A 1 88 ? 19.024 8.74 -7.097 1 93.11 88 ARG A CA 1
ATOM 695 C C . ARG A 1 88 ? 19.534 8.979 -5.68 1 93.11 88 ARG A C 1
ATOM 697 O O . ARG A 1 88 ? 20.707 9.301 -5.483 1 93.11 88 ARG A O 1
ATOM 704 N N . ARG A 1 89 ? 18.661 8.836 -4.691 1 94.46 89 ARG A N 1
ATOM 705 C CA . ARG A 1 89 ? 19.094 8.999 -3.307 1 94.46 89 ARG A CA 1
ATOM 706 C C . ARG A 1 89 ? 20.145 7.958 -2.935 1 94.46 89 ARG A C 1
ATOM 708 O O . ARG A 1 89 ? 21.174 8.292 -2.344 1 94.46 89 ARG A O 1
ATOM 715 N N . PHE A 1 90 ? 19.841 6.746 -3.348 1 95.8 90 PHE A N 1
ATOM 716 C CA . PHE A 1 90 ? 20.805 5.694 -3.047 1 95.8 90 PHE A CA 1
ATOM 717 C C . PHE A 1 90 ? 22.102 5.912 -3.819 1 95.8 90 PHE A C 1
ATOM 719 O O . PHE A 1 90 ? 23.19 5.652 -3.3 1 95.8 90 PHE A O 1
ATOM 726 N N . LEU A 1 91 ? 21.981 6.396 -5.019 1 95.9 91 LEU A N 1
ATOM 727 C CA . LEU A 1 91 ? 23.147 6.601 -5.871 1 95.9 91 LEU A CA 1
ATOM 728 C C . LEU A 1 91 ? 24.036 7.711 -5.318 1 95.9 91 LEU A C 1
ATOM 730 O O . LEU A 1 91 ? 25.212 7.806 -5.676 1 95.9 91 LEU A O 1
ATOM 734 N N . SER A 1 92 ? 23.45 8.57 -4.548 1 94.06 92 SER A N 1
ATOM 735 C CA . SER A 1 92 ? 24.199 9.727 -4.069 1 94.06 92 SER A CA 1
ATOM 736 C C . SER A 1 92 ? 25.449 9.299 -3.307 1 94.06 92 SER A C 1
ATOM 738 O O . SER A 1 92 ? 26.438 10.034 -3.263 1 94.06 92 SER A O 1
ATOM 740 N N . SER A 1 93 ? 25.459 8.082 -2.673 1 93.41 93 SER A N 1
ATOM 741 C CA . SER A 1 93 ? 26.559 7.588 -1.851 1 93.41 93 SER A CA 1
ATOM 742 C C . SER A 1 93 ? 27.624 6.909 -2.704 1 93.41 93 SER A C 1
ATOM 744 O O . SER A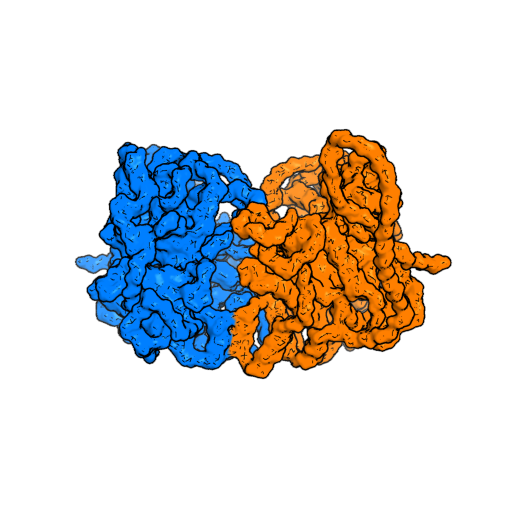 1 93 ? 28.63 6.425 -2.181 1 93.41 93 SER A O 1
ATOM 746 N N . GLN A 1 94 ? 27.43 6.829 -4.08 1 94.16 94 GLN A N 1
ATOM 747 C CA . GLN A 1 94 ? 28.322 6.095 -4.972 1 94.16 94 GLN A CA 1
ATOM 748 C C . GLN A 1 94 ? 29.199 7.048 -5.779 1 94.16 94 GLN A C 1
ATOM 750 O O . GLN A 1 94 ? 28.903 8.241 -5.876 1 94.16 94 GLN A O 1
ATOM 755 N N . ASN A 1 95 ? 30.345 6.541 -6.254 1 92.1 95 ASN A N 1
ATOM 756 C CA . ASN A 1 95 ? 31.218 7.345 -7.103 1 92.1 95 ASN A CA 1
ATOM 757 C C . ASN A 1 95 ? 30.598 7.585 -8.477 1 92.1 95 ASN A C 1
ATOM 759 O O . ASN A 1 95 ? 29.584 6.975 -8.82 1 92.1 95 ASN A O 1
ATOM 763 N N . GLU A 1 96 ? 31.108 8.398 -9.3 1 93.02 96 GLU A N 1
ATOM 764 C CA . GLU A 1 96 ? 30.499 8.875 -10.538 1 93.02 96 GLU A CA 1
ATOM 765 C C . GLU A 1 96 ? 30.429 7.765 -11.582 1 93.02 96 GLU A C 1
ATOM 767 O O . GLU A 1 96 ? 29.453 7.671 -12.33 1 93.02 96 GLU A O 1
ATOM 772 N N . ASP A 1 97 ? 31.457 6.894 -11.686 1 93.32 97 ASP A N 1
ATOM 773 C CA . ASP A 1 97 ? 31.444 5.791 -12.643 1 93.32 97 ASP A CA 1
ATOM 774 C C . ASP A 1 97 ? 30.315 4.81 -12.335 1 93.32 97 ASP A C 1
ATOM 776 O O . ASP A 1 97 ? 29.599 4.375 -13.239 1 93.32 97 ASP A O 1
ATOM 780 N N . PHE A 1 98 ? 30.228 4.539 -11.034 1 95.05 98 PHE A N 1
ATOM 781 C CA . PHE A 1 98 ? 29.15 3.663 -10.589 1 95.05 98 PHE A CA 1
ATOM 782 C C . PHE A 1 98 ? 27.791 4.259 -10.933 1 95.05 98 PHE A C 1
ATOM 784 O O . PHE A 1 98 ? 26.911 3.559 -11.439 1 95.05 98 PHE A O 1
ATOM 791 N N . LYS A 1 99 ? 27.604 5.567 -10.714 1 94.51 99 LYS A N 1
ATOM 792 C CA . LYS A 1 99 ? 26.349 6.26 -10.988 1 94.51 99 LYS A CA 1
ATOM 793 C C . LYS A 1 99 ? 25.99 6.183 -12.469 1 94.51 99 LYS A C 1
ATOM 795 O O . LYS A 1 99 ? 24.842 5.903 -12.822 1 94.51 99 LYS A O 1
ATOM 800 N N . ARG A 1 100 ? 26.932 6.398 -13.235 1 93.15 100 ARG A N 1
ATOM 801 C CA . ARG A 1 100 ? 26.724 6.394 -14.68 1 93.15 100 ARG A CA 1
ATOM 802 C C . ARG A 1 100 ? 26.267 5.022 -15.163 1 93.15 100 ARG A C 1
ATOM 804 O O . ARG A 1 100 ? 25.273 4.911 -15.883 1 93.15 100 ARG A O 1
ATOM 811 N N . ASP A 1 101 ? 26.916 3.967 -14.745 1 92.29 101 ASP A N 1
ATOM 812 C CA . ASP A 1 101 ? 26.598 2.616 -15.196 1 92.29 101 ASP A CA 1
ATOM 813 C C . ASP A 1 101 ? 25.255 2.151 -14.637 1 92.29 101 ASP A C 1
ATOM 815 O O . ASP A 1 101 ? 24.468 1.518 -15.344 1 92.29 101 ASP A O 1
ATOM 819 N N . ALA A 1 102 ? 25.044 2.469 -13.335 1 94.61 102 ALA A N 1
ATOM 820 C CA . ALA A 1 102 ? 23.777 2.096 -12.712 1 94.61 102 ALA A CA 1
ATOM 821 C C . ALA A 1 102 ? 22.605 2.807 -13.383 1 94.61 102 ALA A C 1
ATOM 823 O O . ALA A 1 102 ? 21.561 2.198 -13.629 1 94.61 102 ALA A O 1
ATOM 824 N N . MET A 1 103 ? 22.79 4.085 -13.691 1 92.19 103 MET A N 1
ATOM 825 C CA . MET A 1 103 ? 21.73 4.86 -14.331 1 92.19 103 MET A CA 1
ATOM 826 C C . MET A 1 103 ? 21.456 4.348 -15.741 1 92.19 103 MET A C 1
ATOM 828 O O . MET A 1 103 ? 20.31 4.347 -16.194 1 92.19 103 MET A O 1
ATOM 832 N N . LYS A 1 104 ? 22.485 3.966 -16.425 1 88.8 104 LYS A N 1
ATOM 833 C CA . LYS A 1 104 ? 22.321 3.389 -17.756 1 88.8 104 LYS A CA 1
ATOM 834 C C . LYS A 1 104 ? 21.44 2.144 -17.712 1 88.8 104 LYS A C 1
ATOM 836 O O . LYS A 1 104 ? 20.561 1.969 -18.558 1 88.8 104 LYS A O 1
ATOM 841 N N . LEU A 1 105 ? 21.652 1.331 -16.758 1 91.02 105 LEU A N 1
ATOM 842 C CA . LEU A 1 105 ? 20.849 0.123 -16.605 1 91.02 105 LEU A CA 1
ATOM 843 C C . LEU A 1 105 ? 19.436 0.464 -16.141 1 91.02 105 LEU A C 1
ATOM 845 O O . LEU A 1 105 ? 18.459 -0.077 -16.663 1 91.02 105 LEU A O 1
ATOM 849 N N . TRP A 1 106 ? 19.327 1.393 -15.151 1 91.08 106 TRP A N 1
ATOM 850 C CA . TRP A 1 106 ? 18.057 1.775 -14.544 1 91.08 106 TRP A CA 1
ATOM 851 C C . TRP A 1 106 ? 17.125 2.4 -15.577 1 91.08 106 TRP A C 1
ATOM 853 O O . TRP A 1 106 ? 15.913 2.176 -15.545 1 91.08 106 TRP A O 1
ATOM 863 N N . LYS A 1 107 ? 17.69 3.219 -16.414 1 82.13 107 LYS A N 1
ATOM 864 C CA . LYS A 1 107 ? 16.907 3.92 -17.427 1 82.13 107 LYS A CA 1
ATOM 865 C C . LYS A 1 107 ? 16.945 3.18 -18.761 1 82.13 107 LYS A C 1
ATOM 867 O O . LYS A 1 107 ? 16.776 3.789 -19.82 1 82.13 107 LYS A O 1
ATOM 872 N N . ASN A 1 108 ? 17.226 1.889 -18.617 1 71.96 108 ASN A N 1
ATOM 873 C CA . ASN A 1 108 ? 17.385 1.16 -19.871 1 71.96 108 ASN A CA 1
ATOM 874 C C . ASN A 1 108 ? 16.328 1.567 -20.893 1 71.96 108 ASN A C 1
ATOM 876 O O . ASN A 1 108 ? 15.129 1.474 -20.624 1 71.96 108 ASN A O 1
ATOM 880 N N . ASN A 1 109 ? 16.622 2.51 -21.759 1 60.2 109 ASN A N 1
ATOM 881 C CA . ASN A 1 109 ? 15.816 2.968 -22.886 1 60.2 109 ASN A CA 1
ATOM 882 C C . ASN A 1 109 ? 15.632 1.868 -23.928 1 60.2 109 ASN A C 1
ATOM 884 O O . ASN A 1 109 ? 16.549 1.579 -24.699 1 60.2 109 ASN A O 1
ATOM 888 N N . LEU A 1 110 ? 14.841 0.825 -23.474 1 58.82 110 LEU A N 1
ATOM 889 C CA . LEU A 1 110 ? 14.575 -0.174 -24.504 1 58.82 110 LEU A CA 1
ATOM 890 C C . LEU A 1 110 ? 14.181 0.492 -25.818 1 58.82 110 LEU A C 1
ATOM 892 O O . LEU A 1 110 ? 13.721 1.636 -25.825 1 58.82 110 LEU A O 1
ATOM 896 N N . SER A 1 111 ? 14.541 0.156 -26.912 1 59.51 111 SER A N 1
ATOM 897 C CA . SER A 1 111 ? 14.185 0.681 -28.226 1 59.51 111 SER A CA 1
ATOM 898 C C . SER A 1 111 ? 12.818 1.356 -28.2 1 59.51 111 SER A C 1
ATOM 900 O O . SER A 1 111 ? 11.989 1.058 -27.337 1 59.51 111 SER A O 1
ATOM 902 N N . GLU A 1 112 ? 12.752 2.567 -28.879 1 66.64 112 GLU A N 1
ATOM 903 C CA . GLU A 1 112 ? 11.536 3.358 -29.043 1 66.64 112 GLU A CA 1
ATOM 904 C C . GLU A 1 112 ? 10.297 2.467 -29.062 1 66.64 112 GLU A C 1
ATOM 906 O O . GLU A 1 112 ? 10.161 1.602 -29.93 1 66.64 112 GLU A O 1
ATOM 911 N N . PHE A 1 113 ? 9.654 2.315 -27.738 1 78.02 113 PHE A N 1
ATOM 912 C CA . PHE A 1 113 ? 8.358 1.648 -27.692 1 78.02 113 PHE A CA 1
ATOM 913 C C . PHE A 1 113 ? 7.454 2.143 -28.815 1 78.02 113 PHE A C 1
ATOM 915 O O . PHE A 1 113 ? 7.519 3.311 -29.202 1 78.02 113 PHE A O 1
ATOM 922 N N . SER A 1 114 ? 6.918 1.139 -29.483 1 86.29 114 SER A N 1
ATOM 923 C CA . SER A 1 114 ? 5.866 1.547 -30.408 1 86.29 114 SER A CA 1
ATOM 924 C C . SER A 1 114 ? 4.591 1.926 -29.661 1 86.29 114 SER A C 1
ATOM 926 O O . SER A 1 114 ? 4.013 1.101 -28.95 1 86.29 114 SER A O 1
ATOM 928 N N . LYS A 1 115 ? 4.178 3.145 -29.913 1 89.2 115 LYS A N 1
ATOM 929 C CA . LYS A 1 115 ? 2.992 3.645 -29.222 1 89.2 115 LYS A CA 1
ATOM 930 C C . LYS A 1 115 ? 1.771 3.62 -30.137 1 89.2 115 LYS A C 1
ATOM 932 O O . LYS A 1 115 ? 1.822 4.121 -31.262 1 89.2 115 LYS A O 1
ATOM 937 N N . HIS A 1 116 ? 0.771 2.972 -29.597 1 89.15 116 HIS A N 1
ATOM 938 C CA . HIS A 1 116 ? -0.489 2.927 -30.33 1 89.15 116 HIS A CA 1
ATOM 939 C C . HIS A 1 116 ? -1.628 3.515 -29.504 1 89.15 116 HIS A C 1
ATOM 941 O O . HIS A 1 116 ? -1.769 3.201 -28.32 1 89.15 116 HIS A O 1
ATOM 947 N N . PHE A 1 117 ? -2.337 4.425 -30.075 1 87.88 117 PHE A N 1
ATOM 948 C CA . PHE A 1 117 ? -3.559 4.964 -29.488 1 87.88 117 PHE A CA 1
ATOM 949 C C . PHE A 1 117 ? -4.785 4.485 -30.257 1 87.88 117 PHE A C 1
ATOM 951 O O . PHE A 1 117 ? -4.988 4.866 -31.412 1 87.88 117 PHE A O 1
ATOM 958 N N . ILE A 1 118 ? -5.488 3.663 -29.637 1 86.5 118 ILE A N 1
ATOM 959 C CA . ILE A 1 118 ? -6.578 2.981 -30.327 1 86.5 118 ILE A CA 1
ATOM 960 C C . ILE A 1 118 ? -7.909 3.337 -29.668 1 86.5 118 ILE A C 1
ATOM 962 O O . ILE A 1 118 ? -8.042 3.263 -28.444 1 86.5 118 ILE A O 1
ATOM 966 N N . CYS A 1 119 ? -8.839 3.727 -30.465 1 83.29 119 CYS A N 1
ATOM 967 C CA . CYS A 1 119 ? -10.186 3.953 -29.953 1 83.29 119 CYS A CA 1
ATOM 968 C C . CYS A 1 119 ? -10.84 2.639 -29.544 1 83.29 119 CYS A C 1
ATOM 970 O O . CYS A 1 119 ? -10.938 1.711 -30.349 1 83.29 119 CYS A O 1
ATOM 972 N N . ASN A 1 120 ? -11.314 2.492 -28.409 1 87.47 120 ASN A N 1
ATOM 973 C CA . ASN A 1 120 ? -11.896 1.282 -27.838 1 87.47 120 ASN A CA 1
ATOM 974 C C . ASN A 1 120 ? -13.247 0.958 -28.47 1 87.47 120 ASN A C 1
ATOM 976 O O . ASN A 1 120 ? -13.761 -0.151 -28.312 1 87.47 120 ASN A O 1
ATOM 980 N N . SER A 1 121 ? -13.763 1.917 -29.276 1 77.66 121 SER A N 1
ATOM 981 C CA . SER A 1 121 ? -15.077 1.727 -29.88 1 77.66 121 SER A CA 1
ATOM 982 C C . SER A 1 121 ? -14.966 1.486 -31.382 1 77.66 121 SER A C 1
ATOM 984 O O . SER A 1 121 ? -15.734 0.707 -31.95 1 77.66 121 SER A O 1
ATOM 986 N N . CYS A 1 122 ? -14.081 2.234 -32.173 1 74.84 122 CYS A N 1
ATOM 987 C CA . CYS A 1 122 ? -14.081 2.091 -33.625 1 74.84 122 CYS A CA 1
ATOM 988 C C . CYS A 1 122 ? -12.718 1.629 -34.127 1 74.84 122 CYS A C 1
ATOM 990 O O . CYS A 1 122 ? -12.469 1.615 -35.334 1 74.84 122 CYS A O 1
ATOM 992 N N . ILE A 1 123 ? -11.72 1.219 -33.439 1 69.2 123 ILE A N 1
ATOM 993 C CA . ILE A 1 123 ? -10.446 0.581 -33.755 1 69.2 123 ILE A CA 1
ATOM 994 C C . ILE A 1 123 ? -9.491 1.607 -34.359 1 69.2 123 ILE A C 1
ATOM 996 O O . ILE A 1 123 ? -8.299 1.335 -34.521 1 69.2 123 ILE A O 1
ATOM 1000 N N . GLU A 1 124 ? -10.016 2.801 -34.729 1 68.22 124 GLU A N 1
ATOM 1001 C CA . GLU A 1 124 ? -9.153 3.76 -35.412 1 68.22 124 GLU A CA 1
ATOM 1002 C C . GLU A 1 124 ? -7.959 4.144 -34.544 1 68.22 124 GLU A C 1
ATOM 1004 O O . GLU A 1 124 ? -8.094 4.305 -33.329 1 68.22 124 GLU A O 1
ATOM 1009 N N . VAL A 1 125 ? -6.812 3.908 -35.112 1 63.29 125 VAL A N 1
ATOM 1010 C CA . VAL A 1 125 ? -5.561 4.281 -34.461 1 63.29 125 VAL A CA 1
ATOM 1011 C C . VAL A 1 125 ? -5.384 5.797 -34.51 1 63.29 125 VAL A C 1
ATOM 1013 O O . VAL A 1 125 ? -5.597 6.42 -35.553 1 63.29 125 VAL A O 1
ATOM 1016 N N . GLN A 1 126 ? -5.219 6.331 -33.232 1 59.39 126 GLN A N 1
ATOM 1017 C CA . GLN A 1 126 ? -5.108 7.783 -33.13 1 59.39 126 GLN A CA 1
ATOM 1018 C C . GLN A 1 126 ? -3.655 8.212 -32.947 1 59.39 126 GLN A C 1
ATOM 1020 O O . GLN A 1 126 ? -2.815 7.415 -32.524 1 59.39 126 GLN A O 1
ATOM 1025 N N . ASN A 1 127 ? -3.091 9.314 -33.549 1 52.56 127 ASN A N 1
ATOM 1026 C CA . ASN A 1 127 ? -1.713 9.782 -33.436 1 52.56 127 ASN A CA 1
ATOM 1027 C C . ASN A 1 127 ? -1.396 10.257 -32.022 1 52.56 127 ASN A C 1
ATOM 1029 O O . ASN A 1 127 ? -0.229 10.327 -31.632 1 52.56 127 ASN A O 1
ATOM 1033 N N . SER A 1 128 ? -2.236 11.117 -31.25 1 51.05 128 SER A N 1
ATOM 1034 C CA . SER A 1 128 ? -1.846 11.65 -29.949 1 51.05 128 SER A CA 1
ATOM 1035 C C . SER A 1 128 ? -2.895 11.338 -28.887 1 51.05 128 SER A C 1
ATOM 1037 O O . SER A 1 128 ? -4.037 11.006 -29.213 1 51.05 128 SER A O 1
ATOM 1039 N N . LYS A 1 129 ? -2.465 11.285 -27.482 1 48.45 129 LYS A N 1
ATOM 1040 C CA . LYS A 1 129 ? -3.246 11.137 -26.257 1 48.45 129 LYS A CA 1
ATOM 1041 C C . LYS A 1 129 ? -4.432 12.097 -26.243 1 48.45 129 LYS A C 1
ATOM 1043 O O . LYS A 1 129 ? -5.422 11.859 -25.547 1 48.45 129 LYS A O 1
ATOM 1048 N N . THR A 1 130 ? -4.167 13.36 -26.693 1 42.29 130 THR A N 1
ATOM 1049 C CA . THR A 1 130 ? -5.074 14.477 -26.452 1 42.29 130 THR A CA 1
ATOM 1050 C C . THR A 1 130 ? -6.43 14.222 -27.104 1 42.29 130 THR A C 1
ATOM 1052 O O . THR A 1 130 ? -7.217 15.152 -27.294 1 42.29 130 THR A O 1
ATOM 1055 N N . TRP A 1 131 ? -6.471 13.136 -27.603 1 39.56 131 TRP A N 1
ATOM 1056 C CA . TRP A 1 131 ? -7.808 13.069 -28.184 1 39.56 131 TRP A CA 1
ATOM 1057 C C . TRP A 1 131 ? -8.865 12.896 -27.098 1 39.56 131 TRP A C 1
ATOM 1059 O O . TRP A 1 131 ? -8.785 11.971 -26.286 1 39.56 131 TRP A O 1
ATOM 1069 N N . TYR A 1 132 ? -9.217 13.982 -26.393 1 37.59 132 TYR A N 1
ATOM 1070 C CA . TYR A 1 132 ? -10.237 14.064 -25.353 1 37.59 132 TYR A CA 1
ATOM 1071 C C . TYR A 1 132 ? -11.562 13.494 -25.842 1 37.59 132 TYR A C 1
ATOM 1073 O O . TYR A 1 132 ? -11.944 13.697 -26.997 1 37.59 132 TYR A O 1
ATOM 1081 N N . CYS A 1 133 ? -11.851 12.39 -25.424 1 34.43 133 CYS A N 1
ATOM 1082 C CA . CYS A 1 133 ? -13.252 11.995 -25.524 1 34.43 133 CYS A CA 1
ATOM 1083 C C . CYS A 1 133 ? -14.172 13.195 -25.334 1 34.43 133 CYS A C 1
ATOM 1085 O O . CYS A 1 133 ? -14.03 13.944 -24.366 1 34.43 133 CYS A O 1
ATOM 1087 N N . ILE A 1 134 ? -14.838 13.773 -26.324 1 34.77 134 ILE A N 1
ATOM 1088 C CA . ILE A 1 134 ? -15.767 14.898 -26.333 1 34.77 134 ILE A CA 1
ATOM 1089 C C . ILE A 1 134 ? -16.739 14.774 -25.161 1 34.77 134 ILE A C 1
ATOM 1091 O O . ILE A 1 134 ? -17.531 15.683 -24.904 1 34.77 134 ILE A O 1
ATOM 1095 N N . GLN A 1 135 ? -17.042 13.633 -24.615 1 31.35 135 GLN A N 1
ATOM 1096 C CA . GLN A 1 135 ? -18.246 13.956 -23.857 1 31.35 135 GLN A CA 1
ATOM 1097 C C . GLN A 1 135 ? -18.018 15.161 -22.949 1 31.35 135 GLN A C 1
ATOM 1099 O O . GLN A 1 135 ? -18.933 15.954 -22.718 1 31.35 135 GLN A O 1
ATOM 1104 N N . ASN A 1 136 ? -17.089 15.189 -22.008 1 29.07 136 ASN A N 1
ATOM 1105 C CA . ASN A 1 136 ? -17.309 16.252 -21.033 1 29.07 136 ASN A CA 1
ATOM 1106 C C . ASN A 1 136 ? -16.875 17.61 -21.577 1 29.07 136 ASN A C 1
ATOM 1108 O O . ASN A 1 136 ? -17.127 18.643 -20.954 1 29.07 136 ASN A O 1
ATOM 1112 N N . ARG A 1 137 ? -15.59 17.965 -22.018 1 30.01 137 ARG A N 1
ATOM 1113 C CA . ARG A 1 137 ? -15.451 19.39 -22.3 1 30.01 137 ARG A CA 1
ATOM 1114 C C . ARG A 1 137 ? -15.691 19.681 -23.778 1 30.01 137 ARG A C 1
ATOM 1116 O O . ARG A 1 137 ? -14.893 19.288 -24.631 1 30.01 137 ARG A O 1
ATOM 1123 N N . PRO A 1 138 ? -16.906 20.027 -24.226 1 30.47 138 PRO A N 1
ATOM 1124 C CA . PRO A 1 138 ? -17.271 20.573 -25.535 1 30.47 138 PRO A CA 1
ATOM 1125 C C . PRO A 1 138 ? -16.272 21.611 -26.041 1 30.47 138 PRO A C 1
ATOM 1127 O O . PRO A 1 138 ? -16.436 22.147 -27.14 1 30.47 138 PRO A O 1
ATOM 1130 N N . ARG A 1 139 ? -15.526 22.329 -25.195 1 30.61 139 ARG A N 1
ATOM 1131 C CA . ARG A 1 139 ? -15.161 23.592 -25.83 1 30.61 139 ARG A CA 1
ATOM 1132 C C . ARG A 1 139 ? -14.257 23.358 -27.035 1 30.61 139 ARG A C 1
ATOM 1134 O O . ARG A 1 139 ? -13.887 24.305 -27.733 1 30.61 139 ARG A O 1
ATOM 1141 N N . PHE A 1 140 ? -13.324 22.31 -27.054 1 29.64 140 PHE A N 1
ATOM 1142 C CA . PHE A 1 140 ? -12.454 22.534 -28.202 1 29.64 140 PHE A CA 1
ATOM 1143 C C . PHE A 1 140 ? -13.063 21.942 -29.467 1 29.64 140 PHE A C 1
ATOM 1145 O O . PHE A 1 140 ? -13.549 20.809 -29.457 1 29.64 140 PHE A O 1
ATOM 1152 N N . HIS A 1 141 ? -13.578 22.635 -30.458 1 29.54 141 HIS A N 1
ATOM 1153 C CA . HIS A 1 141 ? -14.24 22.506 -31.751 1 29.54 141 HIS A CA 1
ATOM 1154 C C . HIS A 1 141 ? -13.677 21.332 -32.545 1 29.54 141 HIS A C 1
ATOM 1156 O O . HIS A 1 141 ? -14.431 20.582 -33.17 1 29.54 141 HIS A O 1
ATOM 1162 N N . ASN A 1 142 ? -12.361 21.448 -33.09 1 29.78 142 ASN A N 1
ATOM 1163 C CA . ASN A 1 142 ? -11.864 20.604 -34.172 1 29.78 142 ASN A CA 1
ATOM 1164 C C . ASN A 1 142 ? -11.338 19.272 -33.647 1 29.78 142 ASN A C 1
ATOM 1166 O O . ASN A 1 142 ? -10.52 18.621 -34.301 1 29.78 142 ASN A O 1
ATOM 1170 N N . ALA A 1 143 ? -11.32 19.015 -32.45 1 34.33 143 ALA A N 1
ATOM 1171 C CA . ALA A 1 143 ? -10.742 17.756 -31.989 1 34.33 143 ALA A CA 1
ATOM 1172 C C . ALA A 1 143 ? -11.506 16.562 -32.552 1 34.33 143 ALA A C 1
ATOM 1174 O O . ALA A 1 143 ? -12.737 16.584 -32.627 1 34.33 143 ALA A O 1
ATOM 1175 N N . ILE A 1 144 ? -10.989 15.869 -33.561 1 36.5 144 ILE A N 1
ATOM 1176 C CA . ILE A 1 144 ? -11.446 14.579 -34.065 1 36.5 144 ILE A CA 1
ATOM 1177 C C . ILE A 1 144 ? -11.999 13.742 -32.913 1 36.5 144 ILE A C 1
ATOM 1179 O O . ILE A 1 144 ? -11.324 13.545 -31.9 1 36.5 144 ILE A O 1
ATOM 1183 N N . PHE A 1 145 ? -13.227 13.573 -32.731 1 43.33 145 PHE A N 1
ATOM 1184 C CA . PHE A 1 145 ? -14.167 12.978 -31.789 1 43.33 145 PHE A CA 1
ATOM 1185 C C . PHE A 1 145 ? -13.918 11.481 -31.647 1 43.33 145 PHE A C 1
ATOM 1187 O O . PHE A 1 145 ? -13.89 10.754 -32.642 1 43.33 145 PHE A O 1
ATOM 1194 N N . SER A 1 146 ? -13.023 11.129 -30.848 1 50.99 146 SER A N 1
ATOM 1195 C CA . SER A 1 146 ? -13.022 9.678 -30.694 1 50.99 146 SER A CA 1
ATOM 1196 C C . SER A 1 146 ? -14.338 9.184 -30.103 1 50.99 146 SER A C 1
ATOM 1198 O O . SER A 1 146 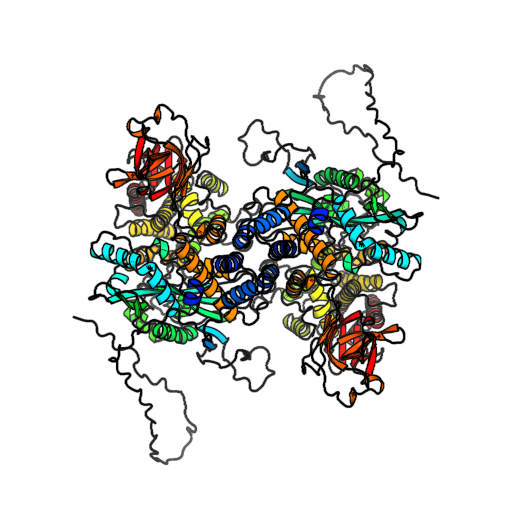? -14.898 9.816 -29.205 1 50.99 146 SER A O 1
ATOM 1200 N N . CYS A 1 147 ? -15.131 8.419 -30.853 1 60.08 147 CYS A N 1
ATOM 1201 C CA . CYS A 1 147 ? -16.419 7.824 -30.515 1 60.08 147 CYS A CA 1
ATOM 1202 C C . CYS A 1 147 ? -16.326 7.016 -29.227 1 60.08 147 CYS A C 1
ATOM 1204 O O . CYS A 1 147 ? -17.338 6.527 -28.722 1 60.08 147 CYS A O 1
ATOM 1206 N N . GLY A 1 148 ? -15.017 6.815 -28.65 1 65.73 148 GLY A N 1
ATOM 1207 C CA . GLY A 1 148 ? -14.889 6.114 -27.382 1 65.73 148 GLY A CA 1
ATOM 1208 C C . GLY A 1 148 ? -13.574 6.39 -26.678 1 65.73 148 GLY A C 1
ATOM 1209 O O . GLY A 1 148 ? -12.782 7.219 -27.132 1 65.73 148 GLY A O 1
ATOM 1210 N N . ALA A 1 149 ? -13.456 5.795 -25.512 1 76.01 149 ALA A N 1
ATOM 1211 C CA . ALA A 1 149 ? -12.227 5.982 -24.745 1 76.01 149 ALA A CA 1
ATOM 1212 C C . ALA A 1 149 ? -11.014 5.48 -25.522 1 76.01 149 ALA A C 1
ATOM 1214 O O . ALA A 1 149 ? -11.089 4.459 -26.21 1 76.01 149 ALA A O 1
ATOM 1215 N N . VAL A 1 150 ? -9.99 6.221 -25.549 1 83 150 VAL A N 1
ATOM 1216 C CA . VAL A 1 150 ? -8.747 5.828 -26.203 1 83 150 VAL A CA 1
ATOM 1217 C C . VAL A 1 150 ? -7.904 4.985 -25.249 1 83 150 VAL A C 1
ATOM 1219 O O . VAL A 1 150 ? -7.724 5.348 -24.084 1 83 150 VAL A O 1
ATOM 1222 N N . ILE A 1 151 ? -7.493 3.796 -25.754 1 89.48 151 ILE A N 1
ATOM 1223 C CA . ILE A 1 151 ? -6.58 2.931 -25.015 1 89.48 151 ILE A CA 1
ATOM 1224 C C . ILE A 1 151 ? -5.171 3.055 -25.593 1 89.48 151 ILE A C 1
ATOM 1226 O O . ILE A 1 151 ? -4.975 2.919 -26.803 1 89.48 151 ILE A O 1
ATOM 1230 N N . LYS A 1 152 ? -4.27 3.452 -24.774 1 91.51 152 LYS A N 1
ATOM 1231 C CA . LYS A 1 152 ? -2.859 3.5 -25.149 1 91.51 152 LYS A CA 1
ATOM 1232 C C . LYS A 1 152 ? -2.21 2.125 -25.02 1 91.51 152 LYS A C 1
ATOM 1234 O O . LYS A 1 152 ? -2.296 1.488 -23.968 1 91.51 152 LYS A O 1
ATOM 1239 N N . TYR A 1 153 ? -1.616 1.554 -26.12 1 92.12 153 TYR A N 1
ATOM 1240 C CA . TYR A 1 153 ? -0.882 0.294 -26.102 1 92.12 153 TYR A CA 1
ATOM 1241 C C . TYR A 1 153 ? 0.592 0.516 -26.417 1 92.12 153 TYR A C 1
ATOM 1243 O O . TYR A 1 153 ? 0.935 1.016 -27.492 1 92.12 153 TYR A O 1
ATOM 1251 N N . ILE A 1 154 ? 1.385 0.232 -25.416 1 93.09 154 ILE A N 1
ATOM 1252 C CA . ILE A 1 154 ? 2.825 0.254 -25.646 1 93.09 154 ILE A CA 1
ATOM 1253 C C . ILE A 1 154 ? 3.303 -1.137 -26.057 1 93.09 154 ILE A C 1
ATOM 1255 O O . ILE A 1 154 ? 3.26 -2.076 -25.259 1 93.09 154 ILE A O 1
ATOM 1259 N N . ARG A 1 155 ? 3.812 -1.187 -27.292 1 91.97 155 ARG A N 1
ATOM 1260 C CA . ARG A 1 155 ? 4.232 -2.436 -27.918 1 91.97 155 ARG A CA 1
ATOM 1261 C C . ARG A 1 155 ? 5.748 -2.596 -27.859 1 91.97 155 ARG A C 1
ATOM 1263 O O . ARG A 1 155 ? 6.487 -1.742 -28.352 1 91.97 155 ARG A O 1
ATOM 1270 N N . ILE A 1 156 ? 6.126 -3.723 -27.299 1 87.45 156 ILE A N 1
ATOM 1271 C CA . ILE A 1 156 ? 7.543 -4.063 -27.22 1 87.45 156 ILE A CA 1
ATOM 1272 C C . ILE A 1 156 ? 7.858 -5.193 -28.196 1 87.45 156 ILE A C 1
ATOM 1274 O O . ILE A 1 156 ? 8.984 -5.303 -28.686 1 87.45 156 ILE A O 1
ATOM 1278 N N . GLY A 1 157 ? 6.766 -6.085 -28.499 1 83.44 157 GLY A N 1
ATOM 1279 C CA . GLY A 1 157 ? 6.916 -7.225 -29.39 1 83.44 157 GLY A CA 1
ATOM 1280 C C . GLY A 1 157 ? 7.352 -8.489 -28.673 1 83.44 157 GLY A C 1
ATOM 1281 O O . GLY A 1 157 ? 6.799 -9.565 -28.909 1 83.44 157 GLY A O 1
ATOM 1282 N N . GLY A 1 158 ? 8.212 -8.578 -27.732 1 85.02 158 GLY A N 1
ATOM 1283 C CA . GLY A 1 158 ? 8.576 -9.659 -26.83 1 85.02 158 GLY A CA 1
ATOM 1284 C C . GLY A 1 158 ? 9.583 -10.622 -27.429 1 85.02 158 GLY A C 1
ATOM 1285 O O . GLY A 1 158 ? 10.13 -11.474 -26.726 1 85.02 158 GLY A O 1
ATOM 1286 N N . MET A 1 159 ? 9.909 -10.588 -28.806 1 88.64 159 MET A N 1
ATOM 1287 C CA . MET A 1 159 ? 10.724 -11.579 -29.502 1 88.64 159 MET A CA 1
ATOM 1288 C C . MET A 1 159 ? 12.121 -11.659 -28.896 1 88.64 159 MET A C 1
ATOM 1290 O O . MET A 1 159 ? 12.611 -12.75 -28.598 1 88.64 159 MET A O 1
ATOM 1294 N N . SER A 1 160 ? 12.678 -10.53 -28.755 1 86.67 160 SER A N 1
ATOM 1295 C CA . SER A 1 160 ? 14.023 -10.537 -28.188 1 86.67 160 SER A CA 1
ATOM 1296 C C . SER A 1 160 ? 14.034 -11.168 -26.799 1 86.67 160 SER A C 1
ATOM 1298 O O . SER A 1 160 ? 14.965 -11.895 -26.45 1 86.67 160 SER A O 1
ATOM 1300 N N . GLN A 1 161 ? 13.02 -10.973 -26.028 1 89.36 161 GLN A N 1
ATOM 1301 C CA . GLN A 1 161 ? 12.91 -11.552 -24.693 1 89.36 161 GLN A CA 1
ATOM 1302 C C . GLN A 1 161 ? 12.77 -13.07 -24.762 1 89.36 161 GLN A C 1
ATOM 1304 O O . GLN A 1 161 ? 13.335 -13.789 -23.935 1 89.36 161 GLN A O 1
ATOM 1309 N N . LEU A 1 162 ? 12.012 -13.502 -25.736 1 92.91 162 LEU A N 1
ATOM 1310 C CA . LEU A 1 162 ? 11.797 -14.934 -25.919 1 92.91 162 LEU A CA 1
ATOM 1311 C C . LEU A 1 162 ? 13.099 -15.635 -26.29 1 92.91 162 LEU A C 1
ATOM 1313 O O . LEU A 1 162 ? 13.413 -16.698 -25.749 1 92.91 162 LEU A O 1
ATOM 1317 N N . VAL A 1 163 ? 13.813 -15 -27.178 1 91.35 163 VAL A N 1
ATOM 1318 C CA . VAL A 1 163 ? 15.091 -15.569 -27.594 1 91.35 163 VAL A CA 1
ATOM 1319 C C . VAL A 1 163 ? 16.034 -15.652 -26.396 1 91.35 163 VAL A C 1
ATOM 1321 O O . VAL A 1 163 ? 16.692 -16.674 -26.187 1 91.35 163 VAL A O 1
ATOM 1324 N N . ASP A 1 164 ? 16.034 -14.598 -25.577 1 89.52 164 ASP A N 1
ATOM 1325 C CA . ASP A 1 164 ? 16.855 -14.586 -24.37 1 89.52 164 ASP A CA 1
ATOM 1326 C C . ASP A 1 164 ? 16.454 -15.714 -23.422 1 89.52 164 ASP A C 1
ATOM 1328 O O . ASP A 1 164 ? 17.315 -16.391 -22.855 1 89.52 164 ASP A O 1
ATOM 1332 N N . LEU A 1 165 ? 15.187 -15.854 -23.238 1 91.88 165 LEU A N 1
ATOM 1333 C CA . LEU A 1 165 ? 14.665 -16.854 -22.312 1 91.88 165 LEU A CA 1
ATOM 1334 C C . LEU A 1 165 ? 15.041 -18.261 -22.764 1 91.88 165 LEU A C 1
ATOM 1336 O O . LEU A 1 165 ? 15.525 -19.066 -21.964 1 91.88 165 LEU A O 1
ATOM 1340 N N . VAL A 1 166 ? 14.879 -18.542 -24.051 1 93.28 166 VAL A N 1
ATOM 1341 C CA . VAL A 1 166 ? 15.188 -19.866 -24.579 1 93.28 166 VAL A CA 1
ATOM 1342 C C . VAL A 1 166 ? 16.688 -20.13 -24.469 1 93.28 166 VAL A C 1
ATOM 1344 O O . VAL A 1 166 ? 17.106 -21.233 -24.109 1 93.28 166 VAL A O 1
ATOM 1347 N N . ALA A 1 167 ? 17.413 -19.122 -24.753 1 89.38 167 ALA A N 1
ATOM 1348 C CA . ALA A 1 167 ? 18.862 -19.277 -24.663 1 89.38 167 ALA A CA 1
ATOM 1349 C C . ALA A 1 167 ? 19.285 -19.679 -23.253 1 89.38 167 ALA A C 1
ATOM 1351 O O . ALA A 1 167 ? 20.215 -20.47 -23.078 1 89.38 167 ALA A O 1
ATOM 1352 N N . GLN A 1 168 ? 18.619 -19.27 -22.308 1 86.94 168 GLN A N 1
ATOM 1353 C CA . GLN A 1 168 ? 18.957 -19.547 -20.916 1 86.94 168 GLN A CA 1
ATOM 1354 C C . GLN A 1 168 ? 18.536 -20.959 -20.518 1 86.94 168 GLN A C 1
ATOM 1356 O O . GLN A 1 168 ? 19.119 -21.553 -19.609 1 86.94 168 GLN A O 1
ATOM 1361 N N . TYR A 1 169 ? 17.493 -21.492 -21.194 1 90.65 169 TYR A N 1
ATOM 1362 C CA . TYR A 1 169 ? 16.912 -22.745 -20.728 1 90.65 169 TYR A CA 1
ATOM 1363 C C . TYR A 1 169 ? 17.049 -23.836 -21.783 1 90.65 169 TYR A C 1
ATOM 1365 O O . TYR A 1 169 ? 16.438 -24.901 -21.668 1 90.65 169 TYR A O 1
ATOM 1373 N N . ILE A 1 170 ? 17.839 -23.634 -22.793 1 91.94 170 ILE A N 1
ATOM 1374 C CA . ILE A 1 170 ? 17.844 -24.494 -23.971 1 91.94 170 ILE A CA 1
ATOM 1375 C C . ILE A 1 170 ? 18.151 -25.932 -23.558 1 91.94 170 ILE A C 1
ATOM 1377 O O . ILE A 1 170 ? 17.544 -26.875 -24.071 1 91.94 170 ILE A O 1
ATOM 1381 N N . GLU A 1 171 ? 19.029 -26.13 -22.633 1 90.41 171 GLU A N 1
ATOM 1382 C CA . GLU A 1 171 ? 19.385 -27.487 -22.231 1 90.41 171 GLU A CA 1
ATOM 1383 C C . GLU A 1 171 ? 18.244 -28.155 -21.47 1 90.41 171 GLU A C 1
ATOM 1385 O O . GLU A 1 171 ? 17.972 -29.341 -21.663 1 90.41 171 GLU A O 1
ATOM 1390 N N . LYS A 1 172 ? 17.587 -27.452 -20.638 1 90.24 172 LYS A N 1
ATOM 1391 C CA . LYS A 1 172 ? 16.449 -27.996 -19.903 1 90.24 172 LYS A CA 1
ATOM 1392 C C . LYS A 1 172 ? 15.28 -28.293 -20.838 1 90.24 172 LYS A C 1
ATOM 1394 O O . LYS A 1 172 ? 14.551 -29.266 -20.64 1 90.24 172 LYS A O 1
ATOM 1399 N N . ILE A 1 173 ? 15.099 -27.439 -21.807 1 93.98 173 ILE A N 1
ATOM 1400 C CA . ILE A 1 173 ? 14.044 -27.641 -22.793 1 93.98 173 ILE A CA 1
ATOM 1401 C C . ILE A 1 173 ? 14.317 -28.916 -23.588 1 93.98 173 ILE A C 1
ATOM 1403 O O . ILE A 1 173 ? 13.408 -29.714 -23.825 1 93.98 173 ILE A O 1
ATOM 1407 N N . ARG A 1 174 ? 15.545 -29.126 -23.911 1 92.65 174 ARG A N 1
ATOM 1408 C CA . ARG A 1 174 ? 15.936 -30.344 -24.614 1 92.65 174 ARG A CA 1
ATOM 1409 C C . ARG A 1 174 ? 15.668 -31.579 -23.761 1 92.65 174 ARG A C 1
ATOM 1411 O O . ARG A 1 174 ? 15.226 -32.61 -24.272 1 92.65 174 ARG A O 1
ATOM 1418 N N . GLU A 1 175 ? 15.956 -31.391 -22.531 1 92.53 175 GLU A N 1
ATOM 1419 C CA . GLU A 1 175 ? 15.697 -32.496 -21.613 1 92.53 175 GLU A CA 1
ATOM 1420 C C . GLU A 1 175 ? 14.205 -32.809 -21.534 1 92.53 175 GLU A C 1
ATOM 1422 O O . GLU A 1 175 ? 13.807 -33.975 -21.582 1 92.53 175 GLU A O 1
ATOM 1427 N N . VAL A 1 176 ? 13.389 -31.861 -21.436 1 92.35 176 VAL A N 1
ATOM 1428 C CA . VAL A 1 176 ? 11.941 -32.043 -21.418 1 92.35 176 VAL A CA 1
ATOM 1429 C C . VAL A 1 176 ? 11.493 -32.747 -22.696 1 92.35 176 VAL A C 1
ATOM 1431 O O . VAL A 1 176 ? 10.736 -33.72 -22.644 1 92.35 176 VAL A O 1
ATOM 1434 N N . ARG A 1 177 ? 12.03 -32.273 -23.825 1 91.98 177 ARG A N 1
ATOM 1435 C CA . ARG A 1 177 ? 11.672 -32.857 -25.113 1 91.98 177 ARG A CA 1
ATOM 1436 C C . ARG A 1 177 ? 12.081 -34.325 -25.182 1 91.98 177 ARG A C 1
ATOM 1438 O O . ARG A 1 177 ? 11.326 -35.162 -25.681 1 91.98 177 ARG A O 1
ATOM 1445 N N . ARG A 1 178 ? 13.183 -34.609 -24.667 1 91.04 178 ARG A N 1
ATOM 1446 C CA . ARG A 1 178 ? 13.657 -35.989 -24.651 1 91.04 178 ARG A CA 1
ATOM 1447 C C . ARG A 1 178 ? 12.755 -36.869 -23.792 1 91.04 178 ARG A C 1
ATOM 1449 O O . ARG A 1 178 ? 12.377 -37.968 -24.203 1 91.04 178 ARG A O 1
ATOM 1456 N N . ASN A 1 179 ? 12.432 -36.376 -22.64 1 90.99 179 ASN A N 1
ATOM 1457 C CA . ASN A 1 179 ? 11.576 -37.131 -21.732 1 90.99 179 ASN A CA 1
ATOM 1458 C C . ASN A 1 179 ? 10.189 -37.358 -22.327 1 90.99 179 ASN A C 1
ATOM 1460 O O . ASN A 1 179 ? 9.58 -38.407 -22.11 1 90.99 179 ASN A O 1
ATOM 1464 N N . LEU A 1 180 ? 9.715 -36.433 -23.058 1 90.82 180 LEU A N 1
ATOM 1465 C CA . LEU A 1 180 ? 8.413 -36.557 -23.703 1 90.82 180 LEU A CA 1
ATOM 1466 C C . LEU A 1 180 ? 8.46 -37.584 -24.829 1 90.82 180 LEU A C 1
ATOM 1468 O O . LEU A 1 180 ? 7.558 -38.415 -24.956 1 90.82 180 LEU A O 1
ATOM 1472 N N . LYS A 1 181 ? 9.495 -37.587 -25.556 1 89.07 181 LYS A N 1
ATOM 1473 C CA . LYS A 1 181 ? 9.634 -38.5 -26.687 1 89.07 181 LYS A CA 1
ATOM 1474 C C . LYS A 1 181 ? 9.826 -39.938 -26.212 1 89.07 181 LYS A C 1
ATOM 1476 O O . LYS A 1 181 ? 9.35 -40.877 -26.853 1 89.07 181 LYS A O 1
ATOM 1481 N N . THR A 1 182 ? 10.485 -40.075 -25.075 1 90.54 182 THR A N 1
ATOM 1482 C CA . THR A 1 182 ? 10.735 -41.411 -24.544 1 90.54 182 THR A CA 1
ATOM 1483 C C . THR A 1 182 ? 9.553 -41.891 -23.708 1 90.54 182 THR A C 1
ATOM 1485 O O . THR A 1 182 ? 9.472 -43.07 -23.357 1 90.54 182 THR A O 1
ATOM 1488 N N . GLY A 1 183 ? 8.64 -40.95 -23.338 1 86.41 183 GLY A N 1
ATOM 1489 C CA . GLY A 1 183 ? 7.485 -41.319 -22.535 1 86.41 183 GLY A CA 1
ATOM 1490 C C . GLY A 1 183 ? 7.771 -41.322 -21.045 1 86.41 183 GLY A C 1
ATOM 1491 O O . GLY A 1 183 ? 6.935 -41.754 -20.248 1 86.41 183 GLY A O 1
ATOM 1492 N N . SER A 1 184 ? 8.907 -40.863 -20.615 1 82.53 184 SER A N 1
ATOM 1493 C CA . SER A 1 184 ? 9.296 -40.831 -19.209 1 82.53 184 SER A CA 1
ATOM 1494 C C . SER A 1 184 ? 8.524 -39.76 -18.446 1 82.53 184 SER A C 1
ATOM 1496 O O . SER A 1 184 ? 8.338 -39.867 -17.233 1 82.53 184 SER A O 1
ATOM 1498 N N . ASP A 1 185 ? 8.173 -38.755 -19.102 1 82.13 185 ASP A N 1
ATOM 1499 C CA . ASP A 1 185 ? 7.332 -37.724 -18.502 1 82.13 185 ASP A CA 1
ATOM 1500 C C . ASP A 1 185 ? 5.956 -37.685 -19.163 1 82.13 185 ASP A C 1
ATOM 1502 O O . ASP A 1 185 ? 5.831 -37.3 -20.327 1 82.13 185 ASP A O 1
ATOM 1506 N N . THR A 1 186 ? 4.978 -38.045 -18.413 1 80.94 186 THR A N 1
ATOM 1507 C CA . THR A 1 186 ? 3.632 -38.087 -18.974 1 80.94 186 THR A CA 1
ATOM 1508 C C . THR A 1 186 ? 2.768 -36.971 -18.392 1 80.94 186 THR A C 1
ATOM 1510 O O . THR A 1 186 ? 1.626 -36.779 -18.814 1 80.94 186 THR A O 1
ATOM 1513 N N . THR A 1 187 ? 3.309 -36.206 -17.489 1 82.08 187 THR A N 1
ATOM 1514 C CA . THR A 1 187 ? 2.469 -35.257 -16.768 1 82.08 187 THR A CA 1
ATOM 1515 C C . THR A 1 187 ? 2.698 -33.837 -17.276 1 82.08 187 THR A C 1
ATOM 1517 O O . THR A 1 187 ? 1.904 -32.936 -16.998 1 82.08 187 THR A O 1
ATOM 1520 N N . HIS A 1 188 ? 3.794 -33.688 -18.045 1 90.02 188 HIS A N 1
ATOM 1521 C CA . HIS A 1 188 ? 4.094 -32.355 -18.556 1 90.02 188 HIS A CA 1
ATOM 1522 C C . HIS A 1 188 ? 3.01 -31.875 -19.515 1 90.02 188 HIS A C 1
ATOM 1524 O O . HIS A 1 188 ? 2.491 -32.658 -20.314 1 90.02 188 HIS A O 1
ATOM 1530 N N . ASN A 1 189 ? 2.67 -30.655 -19.529 1 91.46 189 ASN A N 1
ATOM 1531 C CA . ASN A 1 189 ? 1.581 -30.092 -20.32 1 91.46 189 ASN A CA 1
ATOM 1532 C C . ASN A 1 189 ? 1.803 -30.309 -21.814 1 91.46 189 ASN A C 1
ATOM 1534 O O . ASN A 1 189 ? 0.844 -30.467 -22.572 1 91.46 189 ASN A O 1
ATOM 1538 N N . LEU A 1 190 ? 3.028 -30.345 -22.265 1 93.72 190 LEU A N 1
ATOM 1539 C CA . LEU A 1 190 ? 3.334 -30.53 -23.68 1 93.72 190 LEU A CA 1
ATOM 1540 C C . LEU A 1 190 ? 2.893 -31.911 -24.155 1 93.72 190 LEU A C 1
ATOM 1542 O O . LEU A 1 190 ? 2.814 -32.161 -25.36 1 93.72 190 LEU A O 1
ATOM 1546 N N . ASN A 1 191 ? 2.651 -32.744 -23.215 1 92.34 191 ASN A N 1
ATOM 1547 C CA . ASN A 1 191 ? 2.198 -34.082 -23.579 1 92.34 191 ASN A CA 1
ATOM 1548 C C . ASN A 1 191 ? 0.688 -34.124 -23.796 1 92.34 191 ASN A C 1
ATOM 1550 O O . ASN A 1 191 ? 0.142 -35.153 -24.198 1 92.34 191 ASN A O 1
ATOM 1554 N N . SER A 1 192 ? 0.041 -33.132 -23.619 1 90.07 192 SER A N 1
ATOM 1555 C CA . SER A 1 192 ? -1.407 -33.074 -23.79 1 90.07 192 SER A CA 1
ATOM 1556 C C . SER A 1 192 ? -1.794 -33.148 -25.264 1 90.07 192 SER A C 1
ATOM 1558 O O . SER A 1 192 ? -0.959 -32.918 -26.142 1 90.07 192 SER A O 1
ATOM 1560 N N . SER A 1 193 ? -3.109 -33.419 -25.473 1 87.81 193 SER A N 1
ATOM 1561 C CA . SER A 1 193 ? -3.576 -33.603 -26.843 1 87.81 193 SER A CA 1
ATOM 1562 C C . SER A 1 193 ? -3.483 -32.305 -27.638 1 87.81 193 SER A C 1
ATOM 1564 O O . SER A 1 193 ? -3.222 -32.326 -28.843 1 87.81 193 SER A O 1
ATOM 1566 N N . HIS A 1 194 ? -3.616 -31.212 -26.972 1 89.13 194 HIS A N 1
ATOM 1567 C CA . HIS A 1 194 ? -3.598 -29.921 -27.649 1 89.13 194 HIS A CA 1
ATOM 1568 C C . HIS A 1 194 ? -2.174 -29.5 -27.995 1 89.13 194 HIS A C 1
ATOM 1570 O O . HIS A 1 194 ? -1.906 -29.067 -29.118 1 89.13 194 HIS A O 1
ATOM 1576 N N . PHE A 1 195 ? -1.258 -29.636 -27.136 1 91.56 195 PHE A N 1
ATOM 1577 C CA . PHE A 1 195 ? 0.077 -29.082 -27.326 1 91.56 195 PHE A CA 1
ATOM 1578 C C . PHE A 1 195 ? 0.973 -30.071 -28.062 1 91.56 195 PHE A C 1
ATOM 1580 O O . PHE A 1 195 ? 1.948 -29.675 -28.704 1 91.56 195 PHE A O 1
ATOM 1587 N N . LYS A 1 196 ? 0.68 -31.281 -27.876 1 91.02 196 LYS A N 1
ATOM 1588 C CA . LYS A 1 196 ? 1.5 -32.309 -28.511 1 91.02 196 LYS A CA 1
ATOM 1589 C C . LYS A 1 196 ? 1.541 -32.124 -30.025 1 91.02 196 LYS A C 1
ATOM 1591 O O . LYS A 1 196 ? 2.575 -32.35 -30.656 1 91.02 196 LYS A O 1
ATOM 1596 N N . LYS A 1 197 ? 0.467 -31.681 -30.592 1 86.5 197 LYS A N 1
ATOM 1597 C CA . LYS A 1 197 ? 0.36 -31.505 -32.037 1 86.5 197 LYS A CA 1
ATOM 1598 C C . LYS A 1 197 ? 1.326 -30.433 -32.534 1 86.5 197 LYS A C 1
ATOM 1600 O O . LYS A 1 197 ? 1.692 -30.417 -33.711 1 86.5 197 LYS A O 1
ATOM 1605 N N . LEU A 1 198 ? 1.76 -29.616 -31.688 1 87.77 198 LEU A N 1
ATOM 1606 C CA . LEU A 1 198 ? 2.561 -28.467 -32.095 1 87.77 198 LEU A CA 1
ATOM 1607 C C . LEU A 1 198 ? 4.025 -28.859 -32.266 1 87.77 198 LEU A C 1
ATOM 1609 O O . LEU A 1 198 ? 4.757 -28.224 -33.029 1 87.77 198 LEU A O 1
ATOM 1613 N N . TRP A 1 199 ? 4.419 -29.914 -31.549 1 89.32 199 TRP A N 1
ATOM 1614 C CA . TRP A 1 199 ? 5.854 -30.178 -31.576 1 89.32 199 TRP A CA 1
ATOM 1615 C C . TRP A 1 199 ? 6.136 -31.603 -32.041 1 89.32 199 TRP A C 1
ATOM 1617 O O . TRP A 1 199 ? 7.279 -31.945 -32.354 1 89.32 199 TRP A O 1
ATOM 1627 N N . LYS A 1 200 ? 5.149 -32.435 -32.188 1 84.65 200 LYS A N 1
ATOM 1628 C CA . LYS A 1 200 ? 5.337 -33.852 -32.483 1 84.65 200 LYS A CA 1
ATOM 1629 C C . LYS A 1 200 ? 6.004 -34.046 -33.842 1 84.65 200 LYS A C 1
ATOM 1631 O O . LYS A 1 200 ? 6.742 -35.012 -34.045 1 84.65 200 LYS A O 1
ATOM 1636 N N . ASN A 1 201 ? 5.763 -33.104 -34.761 1 80.2 201 ASN A N 1
ATOM 1637 C CA . ASN A 1 201 ? 6.261 -33.295 -36.119 1 80.2 201 ASN A CA 1
ATOM 1638 C C . ASN A 1 201 ? 7.576 -32.555 -36.344 1 80.2 201 ASN A C 1
ATOM 1640 O O . ASN A 1 201 ? 7.973 -32.319 -37.486 1 80.2 201 ASN A O 1
ATOM 1644 N N . GLU A 1 202 ? 8.157 -32.117 -35.242 1 86.69 202 GLU A N 1
ATOM 1645 C CA . GLU A 1 202 ? 9.454 -31.457 -35.35 1 86.69 202 GLU A CA 1
ATOM 1646 C C . GLU A 1 202 ? 10.461 -32.336 -36.086 1 86.69 202 GLU A C 1
ATOM 1648 O O . GLU A 1 202 ? 10.457 -33.559 -35.928 1 86.69 202 GLU A O 1
ATOM 1653 N N . LYS A 1 203 ? 11.221 -31.729 -37.078 1 79.31 203 LYS A N 1
ATOM 1654 C CA . LYS A 1 203 ? 12.218 -32.455 -37.859 1 79.31 203 LYS A CA 1
ATOM 1655 C C . LYS A 1 203 ? 13.617 -31.891 -37.626 1 79.31 203 LYS A C 1
ATOM 1657 O O . LYS A 1 203 ? 13.785 -30.681 -37.463 1 79.31 203 LYS A O 1
ATOM 1662 N N . GLY A 1 204 ? 14.551 -32.772 -37.65 1 77.96 204 GLY A N 1
ATOM 1663 C CA . GLY A 1 204 ? 15.941 -32.362 -37.527 1 77.96 204 GLY A CA 1
ATOM 1664 C C . GLY A 1 204 ? 16.23 -31.611 -36.241 1 77.96 204 GLY A C 1
ATOM 1665 O O . GLY A 1 204 ? 15.885 -32.076 -35.153 1 77.96 204 GLY A O 1
ATOM 1666 N N . ASN A 1 205 ? 16.897 -30.419 -36.466 1 84.29 205 ASN A N 1
ATOM 1667 C CA . ASN A 1 205 ? 17.295 -29.606 -35.321 1 84.29 205 ASN A CA 1
ATOM 1668 C C . ASN A 1 205 ? 16.333 -28.443 -35.098 1 84.29 205 ASN A C 1
ATOM 1670 O O . ASN A 1 205 ? 16.676 -27.469 -34.425 1 84.29 205 ASN A O 1
ATOM 1674 N N . MET A 1 206 ? 15.15 -28.55 -35.669 1 89.08 206 MET A N 1
ATOM 1675 C CA . MET A 1 206 ? 14.135 -27.514 -35.501 1 89.08 206 MET A CA 1
ATOM 1676 C C . MET A 1 206 ? 13.284 -27.782 -34.264 1 89.08 206 MET A C 1
ATOM 1678 O O . MET A 1 206 ? 12.861 -28.916 -34.03 1 89.08 206 MET A O 1
ATOM 1682 N N . MET A 1 207 ? 13.117 -26.762 -33.428 1 91.96 207 MET A N 1
ATOM 1683 C CA . MET A 1 207 ? 12.259 -26.849 -32.25 1 91.96 207 MET A CA 1
ATOM 1684 C C . MET A 1 207 ? 11.166 -25.787 -32.294 1 91.96 207 MET A C 1
ATOM 1686 O O . MET A 1 207 ? 11.454 -24.599 -32.449 1 91.96 207 MET A O 1
ATOM 1690 N N . ILE A 1 208 ? 9.977 -26.211 -32.246 1 93.45 208 ILE A N 1
ATOM 1691 C CA . ILE A 1 208 ? 8.85 -25.288 -32.183 1 93.45 208 ILE A CA 1
ATOM 1692 C C . ILE A 1 208 ? 8.51 -24.987 -30.725 1 93.45 208 ILE A C 1
ATOM 1694 O O . ILE A 1 208 ? 8.096 -25.878 -29.98 1 93.45 208 ILE A O 1
ATOM 1698 N N . MET A 1 209 ? 8.711 -23.763 -30.352 1 94.84 209 MET A N 1
ATOM 1699 C CA . MET A 1 209 ? 8.423 -23.32 -28.991 1 94.84 209 MET A CA 1
ATOM 1700 C C . MET A 1 209 ? 6.97 -22.877 -28.858 1 94.84 209 MET A C 1
ATOM 1702 O O . MET A 1 209 ? 6.491 -22.059 -29.646 1 94.84 209 MET A O 1
ATOM 1706 N N . THR A 1 210 ? 6.312 -23.398 -27.879 1 94.31 210 THR A N 1
ATOM 1707 C CA . THR A 1 210 ? 4.892 -23.135 -27.676 1 94.31 210 THR A CA 1
ATOM 1708 C C . THR A 1 210 ? 4.691 -21.999 -26.677 1 94.31 210 THR A C 1
ATOM 1710 O O . THR A 1 210 ? 5.116 -22.096 -25.525 1 94.31 210 THR A O 1
ATOM 1713 N N . LEU A 1 211 ? 3.964 -21.011 -27.104 1 94.09 211 LEU A N 1
ATOM 1714 C CA . LEU A 1 211 ? 3.683 -19.866 -26.245 1 94.09 211 LEU A CA 1
ATOM 1715 C C . LEU A 1 211 ? 2.225 -19.866 -25.799 1 94.09 211 LEU A C 1
ATOM 1717 O O . LEU A 1 211 ? 1.34 -20.274 -26.555 1 94.09 211 LEU A O 1
ATOM 1721 N N . LEU A 1 212 ? 2.043 -19.526 -24.596 1 92.81 212 LEU A N 1
ATOM 1722 C CA . LEU A 1 212 ? 0.73 -19.121 -24.107 1 92.81 212 LEU A CA 1
ATOM 1723 C C . LEU A 1 212 ? 0.649 -17.605 -23.958 1 92.81 212 LEU A C 1
ATOM 1725 O O . LEU A 1 212 ? 1.457 -17.003 -23.246 1 92.81 212 LEU A O 1
ATOM 1729 N N . ALA A 1 213 ? -0.259 -17.014 -24.684 1 92.75 213 ALA A N 1
ATOM 1730 C CA . ALA A 1 213 ? -0.489 -15.579 -24.545 1 92.75 213 ALA A CA 1
ATOM 1731 C C . ALA A 1 213 ? -1.537 -15.293 -23.473 1 92.75 213 ALA A C 1
ATOM 1733 O O . ALA A 1 213 ? -2.608 -15.903 -23.465 1 92.75 213 ALA A O 1
ATOM 1734 N N . SER A 1 214 ? -1.183 -14.455 -22.61 1 91.94 214 SER A N 1
ATOM 1735 C CA . SER A 1 214 ? -2.079 -14.162 -21.496 1 91.94 214 SER A CA 1
ATOM 1736 C C . SER A 1 214 ? -2.441 -12.681 -21.452 1 91.94 214 SER A C 1
ATOM 1738 O O . SER A 1 214 ? -1.577 -11.821 -21.632 1 91.94 214 SER A O 1
ATOM 1740 N N . ILE A 1 215 ? -3.71 -12.353 -21.289 1 91.51 215 ILE A N 1
ATOM 1741 C CA . ILE A 1 215 ? -4.176 -10.99 -21.06 1 91.51 215 ILE A CA 1
ATOM 1742 C C . ILE A 1 215 ? -4.913 -10.914 -19.725 1 91.51 215 ILE A C 1
ATOM 1744 O O . ILE A 1 215 ? -5.622 -11.849 -19.346 1 91.51 215 ILE A O 1
ATOM 1748 N N . ASP A 1 216 ? -4.678 -9.884 -19.004 1 88.27 216 ASP A N 1
ATOM 1749 C CA . ASP A 1 216 ? -5.355 -9.703 -17.724 1 88.27 216 ASP A CA 1
ATOM 1750 C C . ASP A 1 216 ? -5.343 -8.237 -17.298 1 88.27 216 ASP A C 1
ATOM 1752 O O . ASP A 1 216 ? -4.484 -7.466 -17.731 1 88.27 216 ASP A O 1
ATOM 1756 N N . GLY A 1 217 ? -6.454 -7.913 -16.617 1 87.33 217 GLY A N 1
ATOM 1757 C CA . GLY A 1 217 ? -6.467 -6.586 -16.02 1 87.33 217 GLY A CA 1
ATOM 1758 C C . GLY A 1 217 ? -5.761 -6.528 -14.679 1 87.33 217 GLY A C 1
ATOM 1759 O O . GLY A 1 217 ? -5.997 -7.371 -13.81 1 87.33 217 GLY A O 1
ATOM 1760 N N . VAL A 1 218 ? -4.86 -5.644 -14.546 1 85.58 218 VAL A N 1
ATOM 1761 C CA . VAL A 1 218 ? -4.129 -5.476 -13.295 1 85.58 218 VAL A CA 1
ATOM 1762 C C . VAL A 1 218 ? -4.518 -4.152 -12.642 1 85.58 218 VAL A C 1
ATOM 1764 O O . VAL A 1 218 ? -4.345 -3.085 -13.236 1 85.58 218 VAL A O 1
ATOM 1767 N N . SER A 1 219 ? -5.104 -4.253 -11.457 1 76.95 219 SER A N 1
ATOM 1768 C CA . SER A 1 219 ? -5.431 -3.054 -10.694 1 76.95 219 SER A CA 1
ATOM 1769 C C . SER A 1 219 ? -4.283 -2.655 -9.773 1 76.95 219 SER A C 1
ATOM 1771 O O . SER A 1 219 ? -3.825 -3.459 -8.959 1 76.95 219 SER A O 1
ATOM 1773 N N . LEU A 1 220 ? -3.731 -1.583 -9.985 1 75.85 220 LEU A N 1
ATOM 1774 C CA . LEU A 1 220 ? -2.654 -1.098 -9.129 1 75.85 220 LEU A CA 1
ATOM 1775 C C . LEU A 1 220 ? -3.208 -0.266 -7.977 1 75.85 220 LEU A C 1
ATOM 1777 O O . LEU A 1 220 ? -4.157 0.5 -8.158 1 75.85 220 LEU A O 1
ATOM 1781 N N . SER A 1 221 ? -2.713 -0.489 -6.815 1 61.21 221 SER A N 1
ATOM 1782 C CA . SER A 1 221 ? -3.125 0.282 -5.647 1 61.21 221 SER A CA 1
ATOM 1783 C C . SER A 1 221 ? -2.977 1.78 -5.893 1 61.21 221 SER A C 1
ATOM 1785 O O . SER A 1 221 ? -1.938 2.236 -6.375 1 61.21 221 SER A O 1
ATOM 1787 N N . GLY A 1 222 ? -3.962 2.537 -5.631 1 56.24 222 GLY A N 1
ATOM 1788 C CA . GLY A 1 222 ? -3.923 3.984 -5.773 1 56.24 222 GLY A CA 1
ATOM 1789 C C . GLY A 1 222 ? -4.288 4.456 -7.168 1 56.24 222 GLY A C 1
ATOM 1790 O O . GLY A 1 222 ? -4.453 5.656 -7.4 1 56.24 222 GLY A O 1
ATOM 1791 N N . ASN A 1 223 ? -4.234 3.503 -8.245 1 57.62 223 ASN A N 1
ATOM 1792 C CA . ASN A 1 223 ? -4.592 3.873 -9.61 1 57.62 223 ASN A CA 1
ATOM 1793 C C . ASN A 1 223 ? -6.07 3.618 -9.891 1 57.62 223 ASN A C 1
ATOM 1795 O O . ASN A 1 223 ? -6.433 2.565 -10.417 1 57.62 223 ASN A O 1
ATOM 1799 N N . THR A 1 224 ? -6.824 4.511 -9.529 1 56.57 224 THR A N 1
ATOM 1800 C CA . THR A 1 224 ? -8.258 4.255 -9.604 1 56.57 224 THR A CA 1
ATOM 1801 C C . THR A 1 224 ? -8.805 4.638 -10.976 1 56.57 224 THR A C 1
ATOM 1803 O O . THR A 1 224 ? -9.892 4.201 -11.361 1 56.57 224 THR A O 1
ATOM 1806 N N . LYS A 1 225 ? -8.01 5.29 -11.82 1 61.79 225 LYS A N 1
ATOM 1807 C CA . LYS A 1 225 ? -8.598 5.79 -13.059 1 61.79 225 LYS A CA 1
ATOM 1808 C C . LYS A 1 225 ? -8.239 4.892 -14.239 1 61.79 225 LYS A C 1
ATOM 1810 O O . LYS A 1 225 ? -9.109 4.522 -15.031 1 61.79 225 LYS A O 1
ATOM 1815 N N . ASN A 1 226 ? -7.033 4.496 -14.304 1 74.54 226 ASN A N 1
ATOM 1816 C CA . ASN A 1 226 ? -6.565 3.705 -15.437 1 74.54 226 ASN A CA 1
ATOM 1817 C C . ASN A 1 226 ? -6.28 2.261 -15.033 1 74.54 226 ASN A C 1
ATOM 1819 O O . ASN A 1 226 ? -5.863 1.999 -13.903 1 74.54 226 ASN A O 1
ATOM 1823 N N . LYS A 1 227 ? -6.722 1.37 -15.872 1 81.36 227 LYS A N 1
ATOM 1824 C CA . LYS A 1 227 ? -6.389 -0.041 -15.702 1 81.36 227 LYS A CA 1
ATOM 1825 C C . LYS A 1 227 ? -5.288 -0.466 -16.67 1 81.36 227 LYS A C 1
ATOM 1827 O O . LYS A 1 227 ? -5.196 0.057 -17.783 1 81.36 227 LYS A O 1
ATOM 1832 N N . LEU A 1 228 ? -4.427 -1.256 -16.223 1 90.94 228 LEU A N 1
ATOM 1833 C CA . LEU A 1 228 ? -3.371 -1.826 -17.053 1 90.94 228 LEU A CA 1
ATOM 1834 C C . LEU A 1 228 ? -3.739 -3.234 -17.509 1 90.94 228 LEU A C 1
ATOM 1836 O O . LEU A 1 228 ? -4.253 -4.032 -16.722 1 90.94 228 LEU A O 1
ATOM 1840 N N . TRP A 1 229 ? -3.594 -3.449 -18.748 1 93.61 229 TRP A N 1
ATOM 1841 C CA . TRP A 1 229 ? -3.834 -4.762 -19.338 1 93.61 229 TRP A CA 1
ATOM 1842 C C . TRP A 1 229 ? -2.576 -5.292 -20.018 1 93.61 229 TRP A C 1
ATOM 1844 O O . TRP A 1 229 ? -2.4 -5.127 -21.227 1 93.61 229 TRP A O 1
ATOM 1854 N N . PRO A 1 230 ? -1.717 -5.944 -19.252 1 94.2 230 PRO A N 1
ATOM 1855 C CA . PRO A 1 230 ? -0.519 -6.533 -19.854 1 94.2 230 PRO A CA 1
ATOM 1856 C C . PRO A 1 230 ? -0.833 -7.743 -20.732 1 94.2 230 PRO A C 1
ATOM 1858 O O . PRO A 1 230 ? -1.747 -8.512 -20.426 1 94.2 230 PRO A O 1
ATOM 1861 N N . LEU A 1 231 ? -0.152 -7.823 -21.792 1 95.18 231 LEU A N 1
ATOM 1862 C CA . LEU A 1 231 ? -0.074 -9.022 -22.621 1 95.18 231 LEU A CA 1
ATOM 1863 C C . LEU A 1 231 ? 1.259 -9.735 -22.42 1 95.18 231 LEU A C 1
ATOM 1865 O O . LEU A 1 231 ? 2.313 -9.201 -22.771 1 95.18 231 LEU A O 1
ATOM 1869 N N . THR A 1 232 ? 1.154 -10.942 -21.89 1 94.34 232 THR A N 1
ATOM 1870 C CA . THR A 1 232 ? 2.342 -11.665 -21.449 1 94.34 232 THR A CA 1
ATOM 1871 C C . THR A 1 232 ? 2.416 -13.038 -22.112 1 94.34 232 THR A C 1
ATOM 1873 O O . THR A 1 232 ? 1.389 -13.684 -22.329 1 94.34 232 THR A O 1
ATOM 1876 N N . PHE A 1 233 ? 3.651 -13.437 -22.414 1 93.77 233 PHE A N 1
ATOM 1877 C CA . PHE A 1 233 ? 3.875 -14.784 -22.923 1 93.77 233 PHE A CA 1
ATOM 1878 C C . PHE A 1 233 ? 4.479 -15.677 -21.846 1 93.77 233 PHE A C 1
ATOM 1880 O O . PHE A 1 233 ? 5.333 -15.236 -21.074 1 93.77 233 PHE A O 1
ATOM 1887 N N . SER A 1 234 ? 3.99 -16.849 -21.765 1 92.6 234 SER A N 1
ATOM 1888 C CA . SER A 1 234 ? 4.652 -17.924 -21.033 1 92.6 234 SER A CA 1
ATOM 1889 C C . SER A 1 234 ? 5.103 -19.037 -21.974 1 92.6 234 SER A C 1
ATOM 1891 O O . SER A 1 234 ? 4.389 -19.391 -22.914 1 92.6 234 SER A O 1
ATOM 1893 N N . LEU A 1 235 ? 6.243 -19.517 -21.759 1 94.65 235 LEU A N 1
ATOM 1894 C CA . LEU A 1 235 ? 6.781 -20.607 -22.566 1 94.65 235 LEU A CA 1
ATOM 1895 C C . LEU A 1 235 ? 6.45 -21.959 -21.944 1 94.65 235 LEU A C 1
ATOM 1897 O O . LEU A 1 235 ? 7.001 -22.32 -20.902 1 94.65 235 LEU A O 1
ATOM 1901 N N . VAL A 1 236 ? 5.624 -22.728 -22.601 1 94.27 236 VAL A N 1
ATOM 1902 C CA . VAL A 1 236 ? 5.13 -23.996 -22.074 1 94.27 236 VAL A CA 1
ATOM 1903 C C . VAL A 1 236 ? 6.238 -25.045 -22.13 1 94.27 236 VAL A C 1
ATOM 1905 O O . VAL A 1 236 ? 6.17 -26.066 -21.441 1 94.27 236 VAL A O 1
ATOM 1908 N N . ASP A 1 237 ? 7.319 -24.793 -22.877 1 94.74 237 ASP A N 1
ATOM 1909 C CA . ASP A 1 237 ? 8.404 -25.744 -23.098 1 94.74 237 ASP A CA 1
ATOM 1910 C C . ASP A 1 237 ? 9.331 -25.811 -21.887 1 94.74 237 ASP A C 1
ATOM 1912 O O . ASP A 1 237 ? 10.162 -26.715 -21.784 1 94.74 237 ASP A O 1
ATOM 1916 N N . LEU A 1 238 ? 9.155 -24.939 -20.935 1 92.8 238 LEU A N 1
ATOM 1917 C CA . LEU A 1 238 ? 9.971 -24.952 -19.726 1 92.8 238 LEU A CA 1
ATOM 1918 C C . LEU A 1 238 ? 9.538 -26.075 -18.79 1 92.8 238 LEU A C 1
ATOM 1920 O O . LEU A 1 238 ? 8.404 -26.553 -18.87 1 92.8 238 LEU A O 1
ATOM 1924 N N . PRO A 1 239 ? 10.526 -26.492 -17.984 1 87.1 239 PRO A N 1
ATOM 1925 C CA . PRO A 1 239 ? 10.058 -27.382 -16.919 1 87.1 239 PRO A CA 1
ATOM 1926 C C . PRO A 1 239 ? 8.881 -26.801 -16.138 1 87.1 239 PRO A C 1
ATOM 1928 O O . PRO A 1 239 ? 8.818 -25.588 -15.923 1 87.1 239 PRO A O 1
ATOM 1931 N N . THR A 1 240 ? 8.003 -27.61 -15.711 1 83.27 240 THR A N 1
ATOM 1932 C CA . THR A 1 240 ? 6.736 -27.209 -15.111 1 83.27 240 THR A CA 1
ATOM 1933 C C . THR A 1 240 ? 6.963 -26.187 -14 1 83.27 240 THR A C 1
ATOM 1935 O O . THR A 1 240 ? 6.247 -25.188 -13.912 1 83.27 240 THR A O 1
ATOM 1938 N N . ALA A 1 241 ? 7.954 -26.367 -13.231 1 76.1 241 ALA A N 1
ATOM 1939 C CA . ALA A 1 241 ? 8.224 -25.512 -12.078 1 76.1 241 ALA A CA 1
ATOM 1940 C C . ALA A 1 241 ? 8.683 -24.125 -12.52 1 76.1 241 ALA A C 1
ATOM 1942 O O . ALA A 1 241 ? 8.599 -23.163 -11.753 1 76.1 241 ALA A O 1
ATOM 1943 N N . GLU A 1 242 ? 9.165 -23.986 -13.818 1 81.72 242 GLU A N 1
ATOM 1944 C CA . GLU A 1 242 ? 9.743 -22.739 -14.31 1 81.72 242 GLU A CA 1
ATOM 1945 C C . GLU A 1 242 ? 8.723 -21.936 -15.112 1 81.72 242 GLU A C 1
ATOM 1947 O O . GLU A 1 242 ? 8.909 -20.739 -15.34 1 81.72 242 GLU A O 1
ATOM 1952 N N . MET A 1 243 ? 7.662 -22.52 -15.493 1 85.48 243 MET A N 1
ATOM 1953 C CA . MET A 1 243 ? 6.737 -21.943 -16.463 1 85.48 243 MET A CA 1
ATOM 1954 C C . MET A 1 243 ? 6.158 -20.629 -15.949 1 85.48 243 MET A C 1
ATOM 1956 O O . MET A 1 243 ? 6.016 -19.669 -16.708 1 85.48 243 MET A O 1
ATOM 1960 N N . GLN A 1 244 ? 5.846 -20.569 -14.686 1 78.82 244 GLN A N 1
ATOM 1961 C CA . GLN A 1 244 ? 5.133 -19.398 -14.185 1 78.82 244 GLN A CA 1
ATOM 1962 C C . GLN A 1 244 ? 6.016 -18.573 -13.254 1 78.82 244 GLN A C 1
ATOM 1964 O O . GLN A 1 244 ? 5.516 -17.755 -12.479 1 78.82 244 GLN A O 1
ATOM 1969 N N . ARG A 1 245 ? 7.22 -18.748 -13.282 1 79.35 245 ARG A N 1
ATOM 1970 C CA . ARG A 1 245 ? 8.111 -17.908 -12.488 1 79.35 245 ARG A CA 1
ATOM 1971 C C . ARG A 1 245 ? 8.171 -16.491 -13.049 1 79.35 245 ARG A C 1
ATOM 1973 O O . ARG A 1 245 ? 8.199 -16.301 -14.266 1 79.35 245 ARG A O 1
ATOM 1980 N N . ALA A 1 246 ? 8.158 -15.578 -12.202 1 76.25 246 ALA A N 1
ATOM 1981 C CA . ALA A 1 246 ? 8.197 -14.172 -12.595 1 76.25 246 ALA A CA 1
ATOM 1982 C C . ALA A 1 246 ? 9.423 -13.877 -13.454 1 76.25 246 ALA A C 1
ATOM 1984 O O . ALA A 1 246 ? 9.38 -13.014 -14.334 1 76.25 246 ALA A O 1
ATOM 1985 N N . THR A 1 247 ? 10.494 -14.714 -13.273 1 80.72 247 THR A N 1
ATOM 1986 C CA . THR A 1 247 ? 11.746 -14.543 -14.002 1 80.72 247 THR A CA 1
ATOM 1987 C C . THR A 1 247 ? 11.585 -14.961 -15.461 1 80.72 247 THR A C 1
ATOM 1989 O O . THR A 1 247 ? 12.405 -14.606 -16.309 1 80.72 247 THR A O 1
ATOM 1992 N N . ASN A 1 248 ? 10.583 -15.675 -15.738 1 88.43 248 ASN A N 1
ATOM 1993 C CA . ASN A 1 248 ? 10.462 -16.246 -17.075 1 88.43 248 ASN A CA 1
ATOM 1994 C C . ASN A 1 248 ? 9.273 -15.659 -17.83 1 88.43 248 ASN A C 1
ATOM 1996 O O . ASN A 1 248 ? 8.838 -16.214 -18.84 1 88.43 248 ASN A O 1
ATOM 2000 N N . MET A 1 249 ? 8.774 -14.623 -17.279 1 88.86 249 MET A N 1
ATOM 2001 C CA . MET A 1 249 ? 7.699 -13.915 -17.97 1 88.86 249 MET A CA 1
ATOM 2002 C C . MET A 1 249 ? 8.246 -13.096 -19.134 1 88.86 249 MET A C 1
ATOM 2004 O O . MET A 1 249 ? 9.33 -12.517 -19.035 1 88.86 249 MET A O 1
ATOM 2008 N N . VAL A 1 250 ? 7.525 -13.057 -20.233 1 92.3 250 VAL A N 1
ATOM 2009 C CA . VAL A 1 250 ? 7.88 -12.231 -21.382 1 92.3 250 VAL A CA 1
ATOM 2010 C C . VAL A 1 250 ? 6.745 -11.256 -21.687 1 92.3 250 VAL A C 1
ATOM 2012 O O . VAL A 1 250 ? 5.615 -11.673 -21.954 1 92.3 250 VAL A O 1
ATOM 2015 N N . LEU A 1 251 ? 7.048 -10.016 -21.614 1 93.22 251 LEU A N 1
ATOM 2016 C CA . LEU A 1 251 ? 6.04 -8.986 -21.839 1 93.22 251 LEU A CA 1
ATOM 2017 C C . LEU A 1 251 ? 5.973 -8.605 -23.314 1 93.22 251 LEU A C 1
ATOM 2019 O O . LEU A 1 251 ? 6.997 -8.302 -23.929 1 93.22 251 LEU A O 1
ATOM 2023 N N . HIS A 1 252 ? 4.846 -8.658 -23.955 1 95.29 252 HIS A N 1
ATOM 2024 C CA . HIS A 1 252 ? 4.651 -8.175 -25.318 1 95.29 252 HIS A CA 1
ATOM 2025 C C . HIS A 1 252 ? 4.324 -6.686 -25.333 1 95.29 252 HIS A C 1
ATOM 2027 O O . HIS A 1 252 ? 4.75 -5.962 -26.235 1 95.29 252 HIS A O 1
ATOM 2033 N N . GLY A 1 253 ? 3.45 -6.314 -24.394 1 94.71 253 GLY A N 1
ATOM 2034 C CA . GLY A 1 253 ? 3.048 -4.923 -24.266 1 94.71 253 GLY A CA 1
ATOM 2035 C C . GLY A 1 253 ? 2.051 -4.69 -23.147 1 94.71 253 GLY A C 1
ATOM 2036 O O . GLY A 1 253 ? 1.636 -5.635 -22.472 1 94.71 253 GLY A O 1
ATOM 2037 N N . ILE A 1 254 ? 1.733 -3.473 -22.873 1 93.95 254 ILE A N 1
ATOM 2038 C CA . ILE A 1 254 ? 0.759 -3.107 -21.85 1 93.95 254 ILE A CA 1
ATOM 2039 C C . ILE A 1 254 ? -0.246 -2.113 -22.427 1 93.95 254 ILE A C 1
ATOM 2041 O O . ILE A 1 254 ? 0.139 -1.129 -23.063 1 93.95 254 ILE A O 1
ATOM 2045 N N . ALA A 1 255 ? -1.482 -2.411 -22.262 1 93.72 255 ALA A N 1
ATOM 2046 C CA . ALA A 1 255 ? -2.566 -1.49 -22.592 1 93.72 255 ALA A CA 1
ATOM 2047 C C . ALA A 1 255 ? -3.03 -0.724 -21.356 1 93.72 255 ALA A C 1
ATOM 2049 O O . ALA A 1 255 ? -3.129 -1.294 -20.266 1 93.72 255 ALA A O 1
ATOM 2050 N N . GLU A 1 256 ? -3.272 0.514 -21.51 1 90.93 256 GLU A N 1
ATOM 2051 C CA . GLU A 1 256 ? -3.767 1.368 -20.435 1 90.93 256 GLU A CA 1
ATOM 2052 C C . GLU A 1 256 ? -4.962 2.198 -20.896 1 90.93 256 GLU A C 1
ATOM 2054 O O . GLU A 1 256 ? -4.924 2.813 -21.964 1 90.93 256 GLU A O 1
ATOM 2059 N N . GLY A 1 257 ? -5.956 2.255 -20.084 1 84.99 257 GLY A N 1
ATOM 2060 C CA . GLY A 1 257 ? -7.11 3.087 -20.388 1 84.99 257 GLY A CA 1
ATOM 2061 C C . GLY A 1 257 ? -8.061 3.239 -19.216 1 84.99 257 GLY A C 1
ATOM 2062 O O . GLY A 1 257 ? -7.946 2.522 -18.219 1 84.99 257 GLY A O 1
ATOM 2063 N N . THR A 1 258 ? -8.94 4.087 -19.367 1 78 258 THR A N 1
ATOM 2064 C CA . THR A 1 258 ? -9.96 4.335 -18.354 1 78 258 THR A CA 1
ATOM 2065 C C . THR A 1 258 ? -11.049 3.267 -18.411 1 78 258 THR A C 1
ATOM 2067 O O . THR A 1 258 ? -11.777 3.063 -17.437 1 78 258 THR A O 1
ATOM 2070 N N . GLU A 1 259 ? -11.117 2.632 -19.629 1 82.07 259 GLU A N 1
ATOM 2071 C CA . GLU A 1 259 ? -12.038 1.517 -19.826 1 82.07 259 GLU A CA 1
ATOM 2072 C C . GLU A 1 259 ? -11.283 0.22 -20.104 1 82.07 259 GLU A C 1
ATOM 2074 O O . GLU A 1 259 ? -10.123 0.248 -20.52 1 82.07 259 GLU A O 1
ATOM 2079 N N . ASN A 1 260 ? -12.008 -0.816 -19.87 1 86.68 260 ASN A N 1
ATOM 2080 C CA . ASN A 1 260 ? -11.446 -2.105 -20.261 1 86.68 260 ASN A CA 1
ATOM 2081 C C . ASN A 1 260 ? -11.364 -2.243 -21.778 1 86.68 260 ASN A C 1
ATOM 2083 O O . ASN A 1 260 ? -12.263 -1.801 -22.496 1 86.68 260 ASN A O 1
ATOM 2087 N N . PRO A 1 261 ? -10.281 -2.752 -22.205 1 90.9 261 PRO A N 1
ATOM 2088 C CA . PRO A 1 261 ? -10.221 -3.009 -23.646 1 90.9 261 PRO A CA 1
ATOM 2089 C C . PRO A 1 261 ? -11.403 -3.835 -24.148 1 90.9 261 PRO A C 1
ATOM 2091 O O . PRO A 1 261 ? -11.829 -4.78 -23.478 1 90.9 261 PRO A O 1
ATOM 2094 N N . SER A 1 262 ? -11.902 -3.452 -25.253 1 88.24 262 SER A N 1
ATOM 2095 C CA . SER A 1 262 ? -13.017 -4.161 -25.873 1 88.24 262 SER A CA 1
ATOM 2096 C C . SER A 1 262 ? -12.53 -5.126 -26.948 1 88.24 262 SER A C 1
ATOM 2098 O O . SER A 1 262 ? -11.339 -5.162 -27.264 1 88.24 262 SER A O 1
ATOM 2100 N N . THR A 1 263 ? -13.485 -5.907 -27.525 1 88.95 263 THR A N 1
ATOM 2101 C CA . THR A 1 263 ? -13.179 -6.812 -28.627 1 88.95 263 THR A CA 1
ATOM 2102 C C . THR A 1 263 ? -12.618 -6.043 -29.819 1 88.95 263 THR A C 1
ATOM 2104 O O . THR A 1 263 ? -11.752 -6.546 -30.538 1 88.95 263 THR A O 1
ATOM 2107 N N . THR A 1 264 ? -13.055 -4.798 -29.937 1 86.13 264 THR A N 1
ATOM 2108 C CA . THR A 1 264 ? -12.557 -3.945 -31.01 1 86.13 264 THR A CA 1
ATOM 2109 C C . THR A 1 264 ? -11.062 -3.687 -30.846 1 86.13 264 THR A C 1
ATOM 2111 O O . THR A 1 264 ? -10.299 -3.789 -31.808 1 86.13 264 THR A O 1
ATOM 2114 N N . PHE A 1 265 ? -10.745 -3.419 -29.696 1 90.9 265 PHE A N 1
ATOM 2115 C CA . PHE A 1 265 ? -9.344 -3.166 -29.385 1 90.9 265 PHE A CA 1
ATOM 2116 C C . PHE A 1 265 ? -8.497 -4.403 -29.66 1 90.9 265 PHE A C 1
ATOM 2118 O O . PHE A 1 265 ? -7.463 -4.319 -30.327 1 90.9 265 PHE A O 1
ATOM 2125 N N . TRP A 1 266 ? -8.96 -5.524 -29.237 1 91.7 266 TRP A N 1
ATOM 2126 C CA . TRP A 1 266 ? -8.168 -6.743 -29.357 1 91.7 266 TRP A CA 1
ATOM 2127 C C . TRP A 1 266 ? -8.113 -7.216 -30.806 1 91.7 266 TRP A C 1
ATOM 2129 O O . TRP A 1 266 ? -7.133 -7.835 -31.227 1 91.7 266 TRP A O 1
ATOM 2139 N N . ASN A 1 267 ? -9.15 -6.92 -31.596 1 88.52 267 ASN A N 1
ATOM 2140 C CA . ASN A 1 267 ? -9.129 -7.227 -33.023 1 88.52 267 ASN A CA 1
ATOM 2141 C C . ASN A 1 267 ? -7.956 -6.549 -33.725 1 88.52 267 ASN A C 1
ATOM 2143 O O . ASN A 1 267 ? -7.479 -7.033 -34.753 1 88.52 267 ASN A O 1
ATOM 2147 N N . LYS A 1 268 ? -7.556 -5.501 -33.101 1 89.16 268 LYS A N 1
ATOM 2148 C CA . LYS A 1 268 ? -6.425 -4.786 -33.685 1 89.16 268 LYS A CA 1
ATOM 2149 C C . LYS A 1 268 ? -5.101 -5.299 -33.124 1 89.16 268 LYS A C 1
ATOM 2151 O O . LYS A 1 268 ? -4.121 -5.435 -33.859 1 89.16 268 LYS A O 1
ATOM 2156 N N . ILE A 1 269 ? -5.037 -5.594 -31.887 1 91.94 269 ILE A N 1
ATOM 2157 C CA . ILE A 1 269 ? -3.788 -5.887 -31.194 1 91.94 269 ILE A CA 1
ATOM 2158 C C . ILE A 1 269 ? -3.371 -7.33 -31.47 1 91.94 269 ILE A C 1
ATOM 2160 O O . ILE A 1 269 ? -2.186 -7.617 -31.652 1 91.94 269 ILE A O 1
ATOM 2164 N N . VAL A 1 270 ? -4.288 -8.323 -31.529 1 91.31 270 VAL A N 1
ATOM 2165 C CA . VAL A 1 270 ? -3.978 -9.746 -31.609 1 91.31 270 VAL A CA 1
ATOM 2166 C C . VAL A 1 270 ? -3.218 -10.037 -32.902 1 91.31 270 VAL A C 1
ATOM 2168 O O . VAL A 1 270 ? -2.198 -10.73 -32.887 1 91.31 270 VAL A O 1
ATOM 2171 N N . PRO A 1 271 ? -3.625 -9.442 -34.023 1 89.06 271 PRO A N 1
ATOM 2172 C CA . PRO A 1 271 ? -2.827 -9.659 -35.231 1 89.06 271 PRO A CA 1
ATOM 2173 C C . PRO A 1 271 ? -1.398 -9.137 -35.096 1 89.06 271 PRO A C 1
ATOM 2175 O O . PRO A 1 271 ? -0.461 -9.749 -35.616 1 89.06 271 PRO A O 1
ATOM 2178 N N . MET A 1 272 ? -1.248 -8.061 -34.409 1 89.57 272 MET A N 1
ATOM 2179 C CA . MET A 1 272 ? 0.091 -7.524 -34.184 1 89.57 272 MET A CA 1
ATOM 2180 C C . MET A 1 272 ? 0.938 -8.497 -33.37 1 89.57 272 MET A C 1
ATOM 2182 O O . MET A 1 272 ? 2.132 -8.656 -33.631 1 89.57 272 MET A O 1
ATOM 2186 N N . VAL A 1 273 ? 0.29 -9.122 -32.417 1 92.83 273 VAL A N 1
ATOM 2187 C CA . VAL A 1 273 ? 0.98 -10.057 -31.535 1 92.83 273 VAL A CA 1
ATOM 2188 C C . VAL A 1 273 ? 1.485 -11.251 -32.343 1 92.83 273 VAL A C 1
ATOM 2190 O O . VAL A 1 273 ? 2.639 -11.664 -32.197 1 92.83 273 VAL A O 1
ATOM 2193 N N . TYR A 1 274 ? 0.652 -11.808 -33.223 1 91.25 274 TYR A N 1
ATOM 2194 C CA . TYR A 1 274 ? 1.041 -12.943 -34.052 1 91.25 274 TYR A CA 1
ATOM 2195 C C . TYR A 1 274 ? 2.181 -12.567 -34.992 1 91.25 274 TYR A C 1
ATOM 2197 O O . TYR A 1 274 ? 3.14 -13.326 -35.149 1 91.25 274 TYR A O 1
ATOM 2205 N N . THR A 1 275 ? 2.119 -11.411 -35.502 1 88.65 275 THR A N 1
ATOM 2206 C CA . THR A 1 275 ? 3.153 -10.949 -36.423 1 88.65 275 THR A CA 1
ATOM 2207 C C . THR A 1 275 ? 4.485 -10.779 -35.699 1 88.65 275 THR A C 1
ATOM 2209 O O . THR A 1 275 ? 5.546 -11.031 -36.273 1 88.65 275 THR A O 1
ATOM 2212 N N . ASP A 1 276 ? 4.405 -10.37 -34.5 1 90.34 276 ASP A N 1
ATOM 2213 C CA . ASP A 1 276 ? 5.616 -10.102 -33.73 1 90.34 276 ASP A CA 1
ATOM 2214 C C . ASP A 1 276 ? 6.338 -11.399 -33.373 1 90.34 276 ASP A C 1
ATOM 2216 O O . ASP A 1 276 ? 7.555 -11.405 -33.181 1 90.34 276 ASP A O 1
ATOM 2220 N N . VAL A 1 277 ? 5.586 -12.46 -33.248 1 89.62 277 VAL A N 1
ATOM 2221 C CA . VAL A 1 277 ? 6.185 -13.629 -32.613 1 89.62 277 VAL A CA 1
ATOM 2222 C C . VAL A 1 277 ? 6.291 -14.768 -33.624 1 89.62 277 VAL A C 1
ATOM 2224 O O . VAL A 1 277 ? 7.21 -15.587 -33.552 1 89.62 277 VAL A O 1
ATOM 2227 N N . GLU A 1 278 ? 5.23 -14.718 -34.456 1 84.17 278 GLU A N 1
ATOM 2228 C CA . GLU A 1 278 ? 5.196 -15.858 -35.369 1 84.17 278 GLU A CA 1
ATOM 2229 C C . GLU A 1 278 ? 5.85 -15.515 -36.704 1 84.17 278 GLU A C 1
ATOM 2231 O O . GLU A 1 278 ? 5.943 -14.343 -37.073 1 84.17 278 GLU A O 1
ATOM 2236 N N . GLY A 1 279 ? 6.59 -16.387 -37.383 1 75.66 279 GLY A N 1
ATOM 2237 C CA . GLY A 1 279 ? 7.081 -16.202 -38.739 1 75.66 279 GLY A CA 1
ATOM 2238 C C . GLY A 1 279 ? 8.594 -16.136 -38.823 1 75.66 279 GLY A C 1
ATOM 2239 O O . GLY A 1 279 ? 9.165 -16.227 -39.912 1 75.66 279 GLY A O 1
ATOM 2240 N N . SER A 1 280 ? 9.16 -15.839 -37.63 1 81.81 280 SER A N 1
ATOM 2241 C CA . SER A 1 280 ? 10.614 -15.736 -37.698 1 81.81 280 SER A CA 1
ATOM 2242 C C . SER A 1 280 ? 11.285 -16.944 -37.052 1 81.81 280 SER A C 1
ATOM 2244 O O . SER A 1 280 ? 10.7 -17.595 -36.184 1 81.81 280 SER A O 1
ATOM 2246 N N . ARG A 1 281 ? 12.474 -17.308 -37.646 1 88.28 281 ARG A N 1
ATOM 2247 C CA . ARG A 1 281 ? 13.306 -18.372 -37.093 1 88.28 281 ARG A CA 1
ATOM 2248 C C . ARG A 1 281 ? 14.595 -17.81 -36.504 1 88.28 281 ARG A C 1
ATOM 2250 O O . ARG A 1 281 ? 15.171 -16.864 -37.047 1 88.28 281 ARG A O 1
ATOM 2257 N N . HIS A 1 282 ? 14.935 -18.381 -35.394 1 89.91 282 HIS A N 1
ATOM 2258 C CA . HIS A 1 282 ? 16.106 -17.903 -34.667 1 89.91 282 HIS A CA 1
ATOM 2259 C C . HIS A 1 282 ? 17.059 -19.048 -34.344 1 89.91 282 HIS A C 1
ATOM 2261 O O . HIS A 1 282 ? 16.621 -20.168 -34.069 1 89.91 282 HIS A O 1
ATOM 2267 N N . ALA A 1 283 ? 18.315 -18.704 -34.491 1 89.38 283 ALA A N 1
ATOM 2268 C CA . ALA A 1 283 ? 19.321 -19.704 -34.145 1 89.38 283 ALA A CA 1
ATOM 2269 C C . ALA A 1 283 ? 19.791 -19.533 -32.703 1 89.38 283 ALA A C 1
ATOM 2271 O O . ALA A 1 283 ? 20.21 -18.443 -32.305 1 89.38 283 ALA A O 1
ATOM 2272 N N . ILE A 1 284 ? 19.638 -20.488 -31.945 1 87.66 284 ILE A N 1
ATOM 2273 C CA . ILE A 1 284 ? 20.16 -20.529 -30.583 1 87.66 284 ILE A CA 1
ATOM 2274 C C . ILE A 1 284 ? 21.014 -21.78 -30.395 1 87.66 284 ILE A C 1
ATOM 2276 O O . ILE A 1 284 ? 20.491 -22.896 -30.355 1 87.66 284 ILE A O 1
ATOM 2280 N N . GLY A 1 285 ? 22.331 -21.581 -30.205 1 80.69 285 GLY A N 1
ATOM 2281 C CA . GLY A 1 285 ? 23.22 -22.731 -30.226 1 80.69 285 GLY A CA 1
ATOM 2282 C C . GLY A 1 285 ? 23.126 -23.535 -31.509 1 80.69 285 GLY A C 1
ATOM 2283 O O . GLY A 1 285 ? 23.291 -22.991 -32.603 1 80.69 285 GLY A O 1
ATOM 2284 N N . ASN A 1 286 ? 22.812 -24.818 -31.34 1 82.36 286 ASN A N 1
ATOM 2285 C CA . ASN A 1 286 ? 22.737 -25.704 -32.497 1 82.36 286 ASN A CA 1
ATOM 2286 C C . ASN A 1 286 ? 21.29 -25.984 -32.895 1 82.36 286 ASN A C 1
ATOM 2288 O O . ASN A 1 286 ? 21.022 -26.906 -33.667 1 82.36 286 ASN A O 1
ATOM 2292 N N . ALA A 1 287 ? 20.419 -25.144 -32.379 1 87.57 287 ALA A N 1
ATOM 2293 C CA . ALA A 1 287 ? 19.005 -25.373 -32.665 1 87.57 287 ALA A CA 1
ATOM 2294 C C . ALA A 1 287 ? 18.395 -24.182 -33.399 1 87.57 287 ALA A C 1
ATOM 2296 O O . ALA A 1 287 ? 18.802 -23.038 -33.185 1 87.57 287 ALA A O 1
ATOM 2297 N N . THR A 1 288 ? 17.552 -24.505 -34.314 1 90.73 288 THR A N 1
ATOM 2298 C CA . THR A 1 288 ? 16.699 -23.493 -34.925 1 90.73 288 THR A CA 1
ATOM 2299 C C . THR A 1 288 ? 15.348 -23.425 -34.218 1 90.73 288 THR A C 1
ATOM 2301 O O . THR A 1 288 ? 14.632 -24.425 -34.14 1 90.73 288 THR A O 1
ATOM 2304 N N . ILE A 1 289 ? 15.057 -22.273 -33.744 1 92.81 289 ILE A N 1
ATOM 2305 C CA . ILE A 1 289 ? 13.879 -22.113 -32.898 1 92.81 289 ILE A CA 1
ATOM 2306 C C . ILE A 1 289 ? 12.808 -21.325 -33.649 1 92.81 289 ILE A C 1
ATOM 2308 O O . ILE A 1 289 ? 13.116 -20.354 -34.344 1 92.81 289 ILE A O 1
ATOM 2312 N N . GLN A 1 290 ? 11.608 -21.793 -33.602 1 92.38 290 GLN A N 1
ATOM 2313 C CA . GLN A 1 290 ? 10.419 -21.082 -34.058 1 92.38 290 GLN A CA 1
ATOM 2314 C C . GLN A 1 290 ? 9.379 -20.978 -32.946 1 92.38 290 GLN A C 1
ATOM 2316 O O . GLN A 1 290 ? 9.168 -21.933 -32.196 1 92.38 290 GLN A O 1
ATOM 2321 N N . PHE A 1 291 ? 8.779 -19.833 -32.794 1 93.78 291 PHE A N 1
ATOM 2322 C CA . PHE A 1 291 ? 7.768 -19.639 -31.762 1 93.78 291 PHE A CA 1
ATOM 2323 C C . PHE A 1 291 ? 6.367 -19.713 -32.357 1 93.78 291 PHE A C 1
ATOM 2325 O O . PHE A 1 291 ? 6.138 -19.256 -33.479 1 93.78 291 PHE A O 1
ATOM 2332 N N . MET A 1 292 ? 5.483 -20.316 -31.673 1 92.42 292 MET A N 1
ATOM 2333 C CA . MET A 1 292 ? 4.072 -20.399 -32.042 1 92.42 292 MET A CA 1
ATOM 2334 C C . MET A 1 292 ? 3.178 -20.142 -30.834 1 92.42 292 MET A C 1
ATOM 2336 O O . MET A 1 292 ? 3.405 -20.698 -29.758 1 92.42 292 MET A O 1
ATOM 2340 N N . ILE A 1 293 ? 2.194 -19.322 -31.015 1 91.93 293 ILE A N 1
ATOM 2341 C CA . ILE A 1 293 ? 1.197 -19.132 -29.967 1 91.93 293 ILE A CA 1
ATOM 2342 C C . ILE A 1 293 ? 0.194 -20.283 -29.996 1 91.93 293 ILE A C 1
ATOM 2344 O O . ILE A 1 293 ? -0.623 -20.381 -30.915 1 91.93 293 ILE A O 1
ATOM 2348 N N . GLY A 1 294 ? 0.315 -21.115 -29.011 1 88.45 294 GLY A N 1
ATOM 2349 C CA . GLY A 1 294 ? -0.524 -22.302 -28.968 1 88.45 294 GLY A CA 1
ATOM 2350 C C . GLY A 1 294 ? -1.911 -22.033 -28.415 1 88.45 294 GLY A C 1
ATOM 2351 O O . GLY A 1 294 ? -2.857 -22.764 -28.715 1 88.45 294 GLY A O 1
ATOM 2352 N N . SER A 1 295 ? -1.991 -21.052 -27.557 1 89.28 295 SER A N 1
ATOM 2353 C CA . SER A 1 295 ? -3.288 -20.738 -26.967 1 89.28 295 SER A CA 1
ATOM 2354 C C . SER A 1 295 ? -3.253 -19.401 -26.234 1 89.28 295 SER A C 1
ATOM 2356 O O . SER A 1 295 ? -2.183 -18.822 -26.04 1 89.28 295 SER A O 1
ATOM 2358 N N . TRP A 1 296 ? -4.449 -18.929 -25.958 1 89.04 296 TRP A N 1
ATOM 2359 C CA . TRP A 1 296 ? -4.629 -17.742 -25.129 1 89.04 296 TRP A CA 1
ATOM 2360 C C . TRP A 1 296 ? -5.217 -18.111 -23.771 1 89.04 296 TRP A C 1
ATOM 2362 O O . TRP A 1 296 ? -6.041 -19.023 -23.671 1 89.04 296 TRP A O 1
ATOM 2372 N N . ILE A 1 297 ? -4.713 -17.464 -22.778 1 88.79 297 ILE A N 1
ATOM 2373 C CA . ILE A 1 297 ? -5.256 -17.704 -21.445 1 88.79 297 ILE A CA 1
ATOM 2374 C C . ILE A 1 297 ? -5.731 -16.386 -20.837 1 88.79 297 ILE A C 1
ATOM 2376 O O . ILE A 1 297 ? -5.098 -15.345 -21.024 1 88.79 297 ILE A O 1
ATOM 2380 N N . ALA A 1 298 ? -6.897 -16.379 -20.198 1 86.23 298 ALA A N 1
ATOM 2381 C CA . ALA A 1 298 ? -7.469 -15.21 -19.534 1 86.23 298 ALA A CA 1
ATOM 2382 C C . ALA A 1 298 ? -8.521 -15.622 -18.509 1 86.23 298 ALA A C 1
ATOM 2384 O O . ALA A 1 298 ? -9.051 -16.734 -18.566 1 86.23 298 ALA A O 1
ATOM 2385 N N . ASP A 1 299 ? -8.753 -14.787 -17.585 1 84.06 299 ASP A N 1
ATOM 2386 C CA . ASP A 1 299 ? -9.92 -15.006 -16.737 1 84.06 299 ASP A CA 1
ATOM 2387 C C . ASP A 1 299 ? -11.213 -14.699 -17.49 1 84.06 299 ASP A C 1
ATOM 2389 O O . ASP A 1 299 ? -11.181 -14.357 -18.674 1 84.06 299 ASP A O 1
ATOM 2393 N N . GLN A 1 300 ? -12.296 -14.755 -16.927 1 79.47 300 GLN A N 1
ATOM 2394 C CA . GLN A 1 300 ? -13.575 -14.695 -17.627 1 79.47 300 GLN A CA 1
ATOM 2395 C C . GLN A 1 300 ? -13.814 -13.309 -18.22 1 79.47 300 GLN A C 1
ATOM 2397 O O . GLN A 1 300 ? -14.164 -13.183 -19.395 1 79.47 300 GLN A O 1
ATOM 2402 N N . PRO A 1 301 ? -13.614 -12.257 -17.441 1 80.48 301 PRO A N 1
ATOM 2403 C CA . PRO A 1 301 ? -13.845 -10.938 -18.036 1 80.48 301 PRO A CA 1
ATOM 2404 C C . PRO A 1 301 ? -12.899 -10.641 -19.197 1 80.48 301 PRO A C 1
ATOM 2406 O O . PRO A 1 301 ? -13.311 -10.05 -20.198 1 80.48 301 PRO A O 1
ATOM 2409 N N . ALA A 1 302 ? -11.694 -10.989 -19.073 1 86.96 302 ALA A N 1
ATOM 2410 C CA . ALA A 1 302 ? -10.721 -10.751 -20.136 1 86.96 302 ALA A CA 1
ATOM 2411 C C . ALA A 1 302 ? -11.039 -11.593 -21.369 1 86.96 302 ALA A C 1
ATOM 2413 O O . ALA A 1 302 ? -10.863 -11.137 -22.501 1 86.96 302 ALA A O 1
ATOM 2414 N N . LYS A 1 303 ? -11.434 -12.712 -21.161 1 82.77 303 LYS A N 1
ATOM 2415 C CA . LYS A 1 303 ? -11.823 -13.562 -22.282 1 82.77 303 LYS A CA 1
ATOM 2416 C C . LYS A 1 303 ? -13.036 -12.991 -23.01 1 82.77 303 LYS A C 1
ATOM 2418 O O . LYS A 1 303 ? -13.118 -13.058 -24.238 1 82.77 303 LYS A O 1
ATOM 2423 N N . ARG A 1 304 ? -13.955 -12.54 -22.245 1 80.73 304 ARG A N 1
ATOM 2424 C CA . ARG A 1 304 ? -15.117 -11.894 -22.846 1 80.73 304 ARG A CA 1
ATOM 2425 C C . ARG A 1 304 ? -14.7 -10.704 -23.704 1 80.73 304 ARG A C 1
ATOM 2427 O O . ARG A 1 304 ? -15.253 -10.487 -24.784 1 80.73 304 ARG A O 1
ATOM 2434 N N . SER A 1 305 ? -13.822 -10.038 -23.145 1 84.96 305 SER A N 1
ATOM 2435 C CA . SER A 1 305 ? -13.312 -8.886 -23.882 1 84.96 305 SER A CA 1
ATOM 2436 C C . SER A 1 305 ? -12.619 -9.317 -25.171 1 84.96 305 SER A C 1
ATOM 2438 O O . SER A 1 305 ? -12.76 -8.663 -26.206 1 84.96 305 SER A O 1
ATOM 2440 N N . LEU A 1 306 ? -11.911 -10.355 -25.13 1 86.02 306 LEU A N 1
ATOM 2441 C CA . LEU A 1 306 ? -11.156 -10.859 -26.273 1 86.02 306 LEU A CA 1
ATOM 2442 C C . LEU A 1 306 ? -12.095 -11.36 -27.366 1 86.02 306 LEU A C 1
ATOM 2444 O O . LEU A 1 306 ? -11.888 -11.073 -28.547 1 86.02 306 LEU A O 1
ATOM 2448 N N . PHE A 1 307 ? -13.177 -12.01 -26.924 1 81.19 307 PHE A N 1
ATOM 2449 C CA . PHE A 1 307 ? -13.966 -12.741 -27.909 1 81.19 307 PHE A CA 1
ATOM 2450 C C . PHE A 1 307 ? -15.339 -12.104 -28.082 1 81.19 307 PHE A C 1
ATOM 2452 O O . PHE A 1 307 ? -16.164 -12.595 -28.856 1 81.19 307 PHE A O 1
ATOM 2459 N N . GLY A 1 308 ? -15.583 -11.003 -27.31 1 79.55 308 GLY A N 1
ATOM 2460 C CA . GLY A 1 308 ? -16.84 -10.284 -27.444 1 79.55 308 GLY A CA 1
ATOM 2461 C C . GLY A 1 308 ? -18.022 -11.036 -26.863 1 79.55 308 GLY A C 1
ATOM 2462 O O . GLY A 1 308 ? -19.138 -10.941 -27.377 1 79.55 308 GLY A O 1
ATOM 2463 N N . PHE A 1 309 ? -17.727 -11.821 -25.877 1 77.23 309 PHE A N 1
ATOM 2464 C CA . PHE A 1 309 ? -18.814 -12.554 -25.239 1 77.23 309 PHE A CA 1
ATOM 2465 C C . PHE A 1 309 ? -19.658 -11.627 -24.374 1 77.23 309 PHE A C 1
ATOM 2467 O O . PHE A 1 309 ? -19.127 -10.736 -23.708 1 77.23 309 PHE A O 1
ATOM 2474 N N . LYS A 1 310 ? -20.9 -11.734 -24.363 1 71.83 310 LYS A N 1
ATOM 2475 C CA . LYS A 1 310 ? -21.784 -10.999 -23.462 1 71.83 310 LYS A CA 1
ATOM 2476 C C . LYS A 1 310 ? -21.753 -11.593 -22.057 1 71.83 310 LYS A C 1
ATOM 2478 O O . LYS A 1 310 ? -21.564 -12.799 -21.89 1 71.83 310 LYS A O 1
ATOM 2483 N N . ALA A 1 311 ? -21.749 -10.712 -21.095 1 63.76 311 ALA A N 1
ATOM 2484 C CA . ALA A 1 311 ? -21.687 -11.146 -19.701 1 63.76 311 ALA A CA 1
ATOM 2485 C C . ALA A 1 311 ? -22.96 -11.884 -19.299 1 63.76 311 ALA A C 1
ATOM 2487 O O . ALA A 1 311 ? -24.068 -11.428 -19.593 1 63.76 311 ALA A O 1
ATOM 2488 N N . CYS A 1 312 ? -22.889 -13.12 -19.049 1 61.31 312 CYS A N 1
ATOM 2489 C CA . CYS A 1 312 ? -24.019 -13.841 -18.474 1 61.31 312 CYS A CA 1
ATOM 2490 C C . CYS A 1 312 ? -23.64 -14.477 -17.142 1 61.31 312 CYS A C 1
ATOM 2492 O O . CYS A 1 312 ? -22.667 -15.23 -17.063 1 61.31 312 CYS A O 1
ATOM 2494 N N . ASN A 1 313 ? -24.164 -13.944 -16.118 1 63.65 313 ASN A N 1
ATOM 2495 C CA . ASN A 1 313 ? -23.958 -14.564 -14.814 1 63.65 313 ASN A CA 1
ATOM 2496 C C . ASN A 1 313 ? -25.164 -15.4 -14.394 1 63.65 313 ASN A C 1
ATOM 2498 O O . ASN A 1 313 ? -25.578 -15.362 -13.234 1 63.65 313 ASN A O 1
ATOM 2502 N N . GLY A 1 314 ? -25.644 -16.211 -15.369 1 64.6 314 GLY A N 1
ATOM 2503 C CA . GLY A 1 314 ? -26.811 -17.024 -15.069 1 64.6 314 GLY A CA 1
ATOM 2504 C C . GLY A 1 314 ? -26.459 -18.43 -14.619 1 64.6 314 GLY A C 1
ATOM 2505 O O . GLY A 1 314 ? -25.307 -18.854 -14.735 1 64.6 314 GLY A O 1
ATOM 2506 N N . GLU A 1 315 ? -27.452 -19.1 -14.079 1 70.23 315 GLU A N 1
ATOM 2507 C CA . GLU A 1 315 ? -27.307 -20.489 -13.653 1 70.23 315 GLU A CA 1
ATOM 2508 C C . GLU A 1 315 ? -27.005 -21.401 -14.839 1 70.23 315 GLU A C 1
ATOM 2510 O O . GLU A 1 315 ? -27.592 -21.249 -15.912 1 70.23 315 GLU A O 1
ATOM 2515 N N . SER A 1 316 ? -25.951 -22.246 -14.668 1 66.26 316 SER A N 1
ATOM 2516 C CA . SER A 1 316 ? -25.554 -23.277 -15.62 1 66.26 316 SER A CA 1
ATOM 2517 C C . SER A 1 316 ? -25.084 -22.664 -16.935 1 66.26 316 SER A C 1
ATOM 2519 O O . SER A 1 316 ? -25.188 -23.292 -17.991 1 66.26 316 SER A O 1
ATOM 2521 N N . SER A 1 317 ? -24.774 -21.357 -16.839 1 68.64 317 SER A N 1
ATOM 2522 C CA . SER A 1 317 ? -24.219 -20.718 -18.028 1 68.64 317 SER A CA 1
ATOM 2523 C C . SER A 1 317 ? -22.702 -20.865 -18.078 1 68.64 317 SER A C 1
ATOM 2525 O O . SER A 1 317 ? -22.048 -20.959 -17.037 1 68.64 317 SER A O 1
ATOM 2527 N N . CYS A 1 318 ? -22.143 -21.144 -19.195 1 69.3 318 CYS A N 1
ATOM 2528 C CA . CYS A 1 318 ? -20.694 -21.23 -19.339 1 69.3 318 CYS A CA 1
ATOM 2529 C C . CYS A 1 318 ? -20.231 -20.541 -20.618 1 69.3 318 CYS A C 1
ATOM 2531 O O . CYS A 1 318 ? -21.027 -20.319 -21.531 1 69.3 318 CYS A O 1
ATOM 2533 N N . PHE A 1 319 ? -19.036 -20.123 -20.651 1 63.43 319 PHE A N 1
ATOM 2534 C CA . PHE A 1 319 ? -18.422 -19.497 -21.816 1 63.43 319 PHE A CA 1
ATOM 2535 C C . PHE A 1 319 ? -18.382 -20.464 -22.992 1 63.43 319 PHE A C 1
ATOM 2537 O O . PHE A 1 319 ? -18.294 -20.042 -24.147 1 63.43 319 PHE A O 1
ATOM 2544 N N . TYR A 1 320 ? -18.471 -21.749 -22.592 1 58.7 320 TYR A N 1
ATOM 2545 C CA . TYR A 1 320 ? -18.206 -22.78 -23.589 1 58.7 320 TYR A CA 1
ATOM 2546 C C . TYR A 1 320 ? -19.473 -23.131 -24.36 1 58.7 320 TYR A C 1
ATOM 2548 O O . TYR A 1 320 ? -19.407 -23.737 -25.432 1 58.7 320 TYR A O 1
ATOM 2556 N N . GLY A 1 321 ? -20.626 -22.516 -24.008 1 55.35 321 GLY A N 1
ATOM 2557 C CA . GLY A 1 321 ? -21.905 -22.815 -24.633 1 55.35 321 GLY A CA 1
ATOM 2558 C C . GLY A 1 321 ? -22.191 -24.302 -24.725 1 55.35 321 GLY A C 1
ATOM 2559 O O . GLY A 1 321 ? -22.894 -24.75 -25.633 1 55.35 321 GLY A O 1
ATOM 2560 N N . LEU A 1 322 ? -21.351 -25.128 -24.068 1 51.62 322 LEU A N 1
ATOM 2561 C CA . LEU A 1 322 ? -21.463 -26.574 -24.227 1 51.62 322 LEU A CA 1
ATOM 2562 C C . LEU A 1 322 ? -22.531 -27.142 -23.297 1 51.62 322 LEU A C 1
ATOM 2564 O O . LEU A 1 322 ? -22.878 -28.321 -23.391 1 51.62 322 LEU A O 1
ATOM 2568 N N . CYS A 1 323 ? -22.885 -26.352 -22.345 1 49.65 323 CYS A N 1
ATOM 2569 C CA . CYS A 1 323 ? -23.831 -26.975 -21.425 1 49.65 323 CYS A CA 1
ATOM 2570 C C . CYS A 1 323 ? -25.238 -26.429 -21.637 1 49.65 323 CYS A C 1
ATOM 2572 O O . CYS A 1 323 ? -25.407 -25.308 -22.119 1 49.65 323 CYS A O 1
ATOM 2574 N N . SER A 1 324 ? -26.194 -27.277 -21.413 1 47.17 324 SER A N 1
ATOM 2575 C CA . SER A 1 324 ? -27.614 -26.942 -21.429 1 47.17 324 SER A CA 1
ATOM 2576 C C . SER A 1 324 ? -27.911 -25.746 -20.531 1 47.17 324 SER A C 1
ATOM 2578 O O . SER A 1 324 ? -27.46 -25.697 -19.384 1 47.17 324 SER A O 1
ATOM 2580 N N . GLY A 1 325 ? -28.45 -24.413 -21.069 1 45.04 325 GLY A N 1
ATOM 2581 C CA . GLY A 1 325 ? -28.792 -23.223 -20.307 1 45.04 325 GLY A CA 1
ATOM 2582 C C . GLY A 1 325 ? -27.814 -22.082 -20.512 1 45.04 325 GLY A C 1
ATOM 2583 O O . GLY A 1 325 ? -27.824 -21.106 -19.759 1 45.04 325 GLY A O 1
ATOM 2584 N N . THR A 1 326 ? -26.793 -22.278 -21.149 1 50.6 326 THR A N 1
ATOM 2585 C CA . THR A 1 326 ? -25.805 -21.228 -21.373 1 50.6 326 THR A CA 1
ATOM 2586 C C . THR A 1 326 ? -26.462 -19.985 -21.966 1 50.6 326 THR A C 1
ATOM 2588 O O . THR A 1 326 ? -26.879 -19.99 -23.126 1 50.6 326 THR A O 1
ATOM 2591 N N . HIS A 1 327 ? -26.992 -19.139 -21.219 1 47.98 327 HIS A N 1
ATOM 2592 C CA . HIS A 1 327 ? -27.725 -17.932 -21.582 1 47.98 327 HIS A CA 1
ATOM 2593 C C . HIS A 1 327 ? -26.853 -16.982 -22.396 1 47.98 327 HIS A C 1
ATOM 2595 O O . HIS A 1 327 ? -27.356 -16.022 -22.985 1 47.98 327 HIS A O 1
ATOM 2601 N N . HIS A 1 328 ? -25.628 -16.994 -22.212 1 49.14 328 HIS A N 1
ATOM 2602 C CA . HIS A 1 328 ? -24.912 -15.963 -22.955 1 49.14 328 HIS A CA 1
ATOM 2603 C C . HIS A 1 328 ? -25.295 -15.981 -24.431 1 49.14 328 HIS A C 1
ATOM 2605 O O . HIS A 1 328 ? -25.263 -14.944 -25.098 1 49.14 328 HIS A O 1
ATOM 2611 N N . LYS A 1 329 ? -25.63 -17.086 -24.975 1 47.37 329 LYS A N 1
ATOM 2612 C CA . LYS A 1 329 ? -26.022 -17.23 -26.374 1 47.37 329 LYS A CA 1
ATOM 2613 C C . LYS A 1 329 ? -27.493 -16.876 -26.572 1 47.37 329 LYS A C 1
ATOM 2615 O O . LYS A 1 329 ? -27.914 -16.545 -27.683 1 47.37 329 LYS A O 1
ATOM 2620 N N . LYS A 1 330 ? -28.429 -17.291 -25.65 1 44.19 330 LYS A N 1
ATOM 2621 C CA . LYS A 1 330 ? -29.836 -17.402 -26.024 1 44.19 330 LYS A CA 1
ATOM 2622 C C . LYS A 1 330 ? -30.482 -16.025 -26.147 1 44.19 330 LYS A C 1
ATOM 2624 O O . LYS A 1 330 ? -31.562 -15.789 -25.601 1 44.19 330 LYS A O 1
ATOM 2629 N N . GLN A 1 331 ? -29.972 -15.068 -26.28 1 46.13 331 GLN A N 1
ATOM 2630 C CA . GLN A 1 331 ? -31.147 -14.216 -26.433 1 46.13 331 GLN A CA 1
ATOM 2631 C C . GLN A 1 331 ? -32.133 -14.815 -27.432 1 46.13 331 GLN A C 1
ATOM 2633 O O . GLN A 1 331 ? -33.142 -14.19 -27.767 1 46.13 331 GLN A O 1
ATOM 2638 N N . GLY A 1 332 ? -31.754 -16.173 -27.9 1 41.46 332 GLY A N 1
ATOM 2639 C CA . GLY A 1 332 ? -32.827 -16.713 -28.719 1 41.46 332 GLY A CA 1
ATOM 2640 C C . GLY A 1 332 ? -33.666 -17.75 -27.996 1 41.46 332 GLY A C 1
ATOM 2641 O O . GLY A 1 332 ? -33.366 -18.115 -26.858 1 41.46 332 GLY A O 1
ATOM 2642 N N . PRO A 1 333 ? -34.851 -18.33 -28.633 1 40.17 333 PRO A N 1
ATOM 2643 C CA . PRO A 1 333 ? -35.951 -19.114 -28.066 1 40.17 333 PRO A CA 1
ATOM 2644 C C . PRO A 1 333 ? -35.481 -20.429 -27.448 1 40.17 333 PRO A C 1
ATOM 2646 O O . PRO A 1 333 ? -36.15 -20.975 -26.567 1 40.17 333 PRO A O 1
ATOM 2649 N N . ASN A 1 334 ? -34.583 -21.331 -28.054 1 44.14 334 ASN A N 1
ATOM 2650 C CA . ASN A 1 334 ? -34.474 -22.722 -27.626 1 44.14 334 ASN A CA 1
ATOM 2651 C C . ASN A 1 334 ? -33.323 -22.917 -26.644 1 44.14 334 ASN A C 1
ATOM 2653 O O . ASN A 1 334 ? -32.154 -22.849 -27.028 1 44.14 334 ASN A O 1
ATOM 2657 N N . ARG A 1 335 ? -33.412 -22.791 -25.308 1 48.65 335 ARG A N 1
ATOM 2658 C CA . ARG A 1 335 ? -32.565 -22.608 -24.133 1 48.65 335 ARG A CA 1
ATOM 2659 C C . ARG A 1 335 ? -31.865 -23.909 -23.756 1 48.65 335 ARG A C 1
ATOM 2661 O O . ARG A 1 335 ? -30.932 -23.907 -22.95 1 48.65 335 ARG A O 1
ATOM 2668 N N . GLU A 1 336 ? -32.275 -25.13 -24.092 1 49.56 336 GLU A N 1
ATOM 2669 C CA . GLU A 1 336 ? -31.991 -26.345 -23.333 1 49.56 336 GLU A CA 1
ATOM 2670 C C . GLU A 1 336 ? -30.888 -27.165 -23.996 1 49.56 336 GLU A C 1
ATOM 2672 O O . GLU A 1 336 ? -30.381 -28.122 -23.408 1 49.56 336 GLU A O 1
ATOM 2677 N N . THR A 1 337 ? -30.357 -26.827 -25.307 1 55.1 337 THR A N 1
ATOM 2678 C CA . THR A 1 337 ? -29.471 -27.817 -25.911 1 55.1 337 THR A CA 1
ATOM 2679 C C . THR A 1 337 ? -28.064 -27.251 -26.08 1 55.1 337 THR A C 1
ATOM 2681 O O . THR A 1 337 ? -27.889 -26.039 -26.22 1 55.1 337 THR A O 1
ATOM 2684 N N . GLU A 1 338 ? -26.996 -28.124 -26.023 1 61.34 338 GLU A N 1
ATOM 2685 C CA . GLU A 1 338 ? -25.601 -27.82 -26.327 1 61.34 338 GLU A CA 1
ATOM 2686 C C . GLU A 1 338 ? -25.455 -27.244 -27.733 1 61.34 338 GLU A C 1
ATOM 2688 O O . GLU A 1 338 ? -26.111 -27.705 -28.669 1 61.34 338 GLU A O 1
ATOM 2693 N N . ARG A 1 339 ? -24.635 -26.213 -27.867 1 66.73 339 ARG A N 1
ATOM 2694 C CA . ARG A 1 339 ? -24.397 -25.602 -29.171 1 66.73 339 ARG A CA 1
ATOM 2695 C C . ARG A 1 339 ? -23.147 -26.179 -29.826 1 66.73 339 ARG A C 1
ATOM 2697 O O . ARG A 1 339 ? -22.066 -26.165 -29.233 1 66.73 339 ARG A O 1
ATOM 2704 N N . PRO A 1 340 ? -23.269 -26.793 -31.037 1 68.14 340 PRO A N 1
ATOM 2705 C CA . PRO A 1 340 ? -22.095 -27.327 -31.73 1 68.14 340 PRO A CA 1
ATOM 2706 C C . PRO A 1 340 ? -21.046 -26.257 -32.023 1 68.14 340 PRO A C 1
ATOM 2708 O O . PRO A 1 340 ? -21.39 -25.092 -32.236 1 68.14 340 PRO A O 1
ATOM 2711 N N . ASP A 1 341 ? -19.784 -26.607 -32.173 1 70.74 341 ASP A N 1
ATOM 2712 C CA . ASP A 1 341 ? -18.634 -25.737 -32.398 1 70.74 341 ASP A CA 1
ATOM 2713 C C . ASP A 1 341 ? -18.829 -24.879 -33.646 1 70.74 341 ASP A C 1
ATOM 2715 O O . ASP A 1 341 ? -18.492 -23.693 -33.649 1 70.74 341 ASP A O 1
ATOM 2719 N N . GLU A 1 342 ? -19.359 -25.5 -34.662 1 72.81 342 GLU A N 1
ATOM 2720 C CA . GLU A 1 342 ? -19.528 -24.799 -35.931 1 72.81 342 GLU A CA 1
ATOM 2721 C C . GLU A 1 342 ? -20.474 -23.61 -35.784 1 72.81 342 GLU A C 1
ATOM 2723 O O . GLU A 1 342 ? -20.261 -22.561 -36.395 1 72.81 342 GLU A O 1
ATOM 2728 N N . LEU A 1 343 ? -21.461 -23.787 -34.968 1 72.66 343 LEU A N 1
ATOM 2729 C CA . LEU A 1 343 ? -22.432 -22.716 -34.773 1 72.66 343 LEU A CA 1
ATOM 2730 C C . LEU A 1 343 ? -21.845 -21.599 -33.917 1 72.66 343 LEU A C 1
ATOM 2732 O O . LEU A 1 343 ? -22.187 -20.428 -34.098 1 72.66 343 LEU A O 1
ATOM 2736 N N . ILE A 1 344 ? -21.006 -22.003 -33.078 1 73.1 344 ILE A N 1
ATOM 2737 C CA . ILE A 1 344 ? -20.351 -20.993 -32.253 1 73.1 344 ILE A CA 1
ATOM 2738 C C . ILE A 1 344 ? -19.448 -20.122 -33.124 1 73.1 344 ILE A C 1
ATOM 2740 O O . ILE A 1 344 ? -19.396 -18.902 -32.949 1 73.1 344 ILE A O 1
ATOM 2744 N N . ILE A 1 345 ? -18.714 -20.763 -33.952 1 77.25 345 ILE A N 1
ATOM 2745 C CA . ILE A 1 345 ? -17.839 -20.036 -34.865 1 77.25 345 ILE A CA 1
ATOM 2746 C C . ILE A 1 345 ? -18.666 -19.085 -35.727 1 77.25 345 ILE A C 1
ATOM 2748 O O . ILE A 1 345 ? -18.274 -17.937 -35.947 1 77.25 345 ILE A O 1
ATOM 2752 N N . LEU A 1 346 ? -19.804 -19.581 -36.165 1 76.75 346 LEU A N 1
ATOM 2753 C CA . LEU A 1 346 ? -20.693 -18.755 -36.975 1 76.75 346 LEU A CA 1
ATOM 2754 C C . LEU A 1 346 ? -21.209 -17.564 -36.175 1 76.75 346 LEU A C 1
ATOM 2756 O O . LEU A 1 346 ? -21.298 -16.451 -36.698 1 76.75 346 LEU A O 1
ATOM 2760 N N . ASP A 1 347 ? -21.568 -17.821 -34.977 1 76.74 347 ASP A N 1
ATOM 2761 C CA . ASP A 1 347 ? -22.04 -16.745 -34.111 1 76.74 347 ASP A CA 1
ATOM 2762 C C . ASP A 1 347 ? -20.954 -15.692 -33.902 1 76.74 347 ASP A C 1
ATOM 2764 O O . ASP A 1 347 ? -21.242 -14.494 -33.872 1 76.74 347 ASP A O 1
ATOM 2768 N N . ALA A 1 348 ? -19.787 -16.176 -33.708 1 78.39 348 ALA A N 1
ATOM 2769 C CA . ALA A 1 348 ? -18.657 -15.272 -33.506 1 78.39 348 ALA A CA 1
ATOM 2770 C C . ALA A 1 348 ? -18.405 -14.423 -34.749 1 78.39 348 ALA A C 1
ATOM 2772 O O . ALA A 1 348 ? -18.074 -13.24 -34.643 1 78.39 348 ALA A O 1
ATOM 2773 N N . THR A 1 349 ? -18.56 -15.038 -35.863 1 79.74 349 THR A N 1
ATOM 2774 C CA . THR A 1 349 ? -18.323 -14.347 -37.126 1 79.74 349 THR A CA 1
ATOM 2775 C C . THR A 1 349 ? -19.403 -13.299 -37.38 1 79.74 349 THR A C 1
ATOM 2777 O O . THR A 1 349 ? -19.127 -12.242 -37.95 1 79.74 349 THR A O 1
ATOM 2780 N N . ASN A 1 350 ? -20.593 -13.589 -36.854 1 76.89 350 ASN A N 1
ATOM 2781 C CA . ASN A 1 350 ? -21.728 -12.727 -37.165 1 76.89 350 ASN A CA 1
ATOM 2782 C C . ASN A 1 350 ? -22.032 -11.765 -36.021 1 76.89 350 ASN A C 1
ATOM 2784 O O . ASN A 1 350 ? -22.791 -10.81 -36.193 1 76.89 350 ASN A O 1
ATOM 2788 N N . GLY A 1 351 ? -21.322 -12.006 -34.931 1 76.61 351 GLY A N 1
ATOM 2789 C CA . GLY A 1 351 ? -21.637 -11.199 -33.763 1 76.61 351 GLY A CA 1
ATOM 2790 C C . GLY A 1 351 ? -23.054 -11.4 -33.263 1 76.61 351 GLY A C 1
ATOM 2791 O O . GLY A 1 351 ? -23.779 -10.431 -33.028 1 76.61 351 GLY A O 1
ATOM 2792 N N . THR A 1 352 ? -23.457 -12.629 -33.185 1 72.72 352 THR A N 1
ATOM 2793 C CA . THR A 1 352 ? -24.825 -12.946 -32.792 1 72.72 352 THR A CA 1
ATOM 2794 C C . THR A 1 352 ? -24.839 -13.953 -31.645 1 72.72 352 THR A C 1
ATOM 2796 O O . THR A 1 352 ? -23.801 -14.52 -31.297 1 72.72 352 THR A O 1
ATOM 2799 N N . ASN A 1 353 ? -25.916 -14.127 -31.064 1 72.14 353 ASN A N 1
ATOM 2800 C CA . ASN A 1 353 ? -26.215 -15.177 -30.095 1 72.14 353 ASN A CA 1
ATOM 2801 C C . ASN A 1 353 ? -25.19 -15.205 -28.965 1 72.14 353 ASN A C 1
ATOM 2803 O O . ASN A 1 353 ? -24.545 -16.229 -28.732 1 72.14 353 ASN A O 1
ATOM 2807 N N . GLY A 1 354 ? -25.089 -14.154 -28.277 1 73.35 354 GLY A N 1
ATOM 2808 C CA . GLY A 1 354 ? -24.231 -14.085 -27.104 1 73.35 354 GLY A CA 1
ATOM 2809 C C . GLY A 1 354 ? -22.895 -13.423 -27.381 1 73.35 354 GLY A C 1
ATOM 2810 O O . GLY A 1 354 ? -22.145 -13.115 -26.452 1 73.35 354 GLY A O 1
ATOM 2811 N N . ILE A 1 355 ? -22.614 -13.407 -28.643 1 76.11 355 ILE A N 1
ATOM 2812 C CA . ILE A 1 355 ? -21.432 -12.658 -29.057 1 76.11 355 ILE A CA 1
ATOM 2813 C C . ILE A 1 355 ? -21.813 -11.207 -29.342 1 76.11 355 ILE A C 1
ATOM 2815 O O . ILE A 1 355 ? -22.898 -10.934 -29.862 1 76.11 355 ILE A O 1
ATOM 2819 N N . GLY A 1 356 ? -21.068 -10.353 -28.848 1 73.44 356 GLY A N 1
ATOM 2820 C CA . GLY A 1 356 ? -21.316 -8.94 -29.083 1 73.44 356 GLY A CA 1
ATOM 2821 C C . GLY A 1 356 ? -21.437 -8.592 -30.555 1 73.44 356 GLY A C 1
ATOM 2822 O O . GLY A 1 356 ? -21.207 -9.44 -31.419 1 73.44 356 GLY A O 1
ATOM 2823 N N . THR A 1 357 ? -21.784 -7.396 -30.819 1 74.06 357 THR A N 1
ATOM 2824 C CA . THR A 1 357 ? -22.054 -6.953 -32.182 1 74.06 357 THR A CA 1
ATOM 2825 C C . THR A 1 357 ? -20.761 -6.862 -32.987 1 74.06 357 THR A C 1
ATOM 2827 O O . THR A 1 357 ? -20.788 -6.885 -34.22 1 74.06 357 THR A O 1
ATOM 2830 N N . ILE A 1 358 ? -19.699 -6.812 -32.234 1 78.85 358 ILE A N 1
ATOM 2831 C CA . ILE A 1 358 ? -18.407 -6.782 -32.91 1 78.85 358 ILE A CA 1
ATOM 2832 C C . ILE A 1 358 ? -17.82 -8.191 -32.963 1 78.85 358 ILE A C 1
ATOM 2834 O O . ILE A 1 358 ? -17.433 -8.748 -31.933 1 78.85 358 ILE A O 1
ATOM 2838 N N . PRO A 1 359 ? -17.694 -8.734 -34.111 1 77.71 359 PRO A N 1
ATOM 2839 C CA . PRO A 1 359 ? -17.152 -10.089 -34.237 1 77.71 359 PRO A CA 1
ATOM 2840 C C . PRO A 1 359 ? -15.67 -10.167 -33.878 1 77.71 359 PRO A C 1
ATOM 2842 O O . PRO A 1 359 ? -14.887 -9.302 -34.278 1 77.71 359 PRO A O 1
ATOM 2845 N N . PRO A 1 360 ? -15.356 -11.124 -33.116 1 78.09 360 PRO A N 1
ATOM 2846 C CA . PRO A 1 360 ? -13.932 -11.342 -32.85 1 78.09 360 PRO A CA 1
ATOM 2847 C C . PRO A 1 360 ? -13.183 -11.891 -34.062 1 78.09 360 PRO A C 1
ATOM 2849 O O . PRO A 1 360 ? -13.684 -12.787 -34.748 1 78.09 360 PRO A O 1
ATOM 2852 N N . ARG A 1 361 ? -12.063 -11.404 -34.377 1 75.25 361 ARG A N 1
ATOM 2853 C CA . ARG A 1 361 ? -11.271 -11.854 -35.517 1 75.25 361 ARG A CA 1
ATOM 2854 C C . ARG A 1 361 ? -10.352 -13.006 -35.124 1 75.25 361 ARG A C 1
ATOM 2856 O O . ARG A 1 361 ? -9.568 -13.489 -35.944 1 75.25 361 ARG A O 1
ATOM 2863 N N . ILE A 1 362 ? -10.426 -13.401 -33.909 1 74.33 362 ILE A N 1
ATOM 2864 C CA . ILE A 1 362 ? -9.639 -14.52 -33.401 1 74.33 362 ILE A CA 1
ATOM 2865 C C . ILE A 1 362 ? -10.528 -15.754 -33.26 1 74.33 362 ILE A C 1
ATOM 2867 O O . ILE A 1 362 ? -10.482 -16.446 -32.24 1 74.33 362 ILE A O 1
ATOM 2871 N N . VAL A 1 363 ? -11.249 -16.09 -34.252 1 64.84 363 VAL A N 1
ATOM 2872 C CA . VAL A 1 363 ? -12.359 -17.037 -34.245 1 64.84 363 VAL A CA 1
ATOM 2873 C C . VAL A 1 363 ? -11.839 -18.442 -33.948 1 64.84 363 VAL A C 1
ATOM 2875 O O . VAL A 1 363 ? -12.521 -19.239 -33.3 1 64.84 363 VAL A O 1
ATOM 2878 N N . ASP A 1 364 ? -10.519 -18.706 -34.277 1 65.22 364 ASP A N 1
ATOM 2879 C CA . ASP A 1 364 ? -10.002 -20.051 -34.048 1 65.22 364 ASP A CA 1
ATOM 2880 C C . ASP A 1 364 ? -9.842 -20.33 -32.555 1 65.22 364 ASP A C 1
ATOM 2882 O O . ASP A 1 364 ? -9.641 -21.478 -32.151 1 65.22 364 ASP A O 1
ATOM 2886 N N . PHE A 1 365 ? -10.043 -19.313 -31.836 1 69.51 365 PHE A N 1
ATOM 2887 C CA . PHE A 1 365 ? -9.788 -19.453 -30.408 1 69.51 365 PHE A CA 1
ATOM 2888 C C . PHE A 1 365 ? -11.052 -19.177 -29.603 1 69.51 365 PHE A C 1
ATOM 2890 O O . PHE A 1 365 ? -11.007 -19.097 -28.373 1 69.51 365 PHE A O 1
ATOM 2897 N N . VAL A 1 366 ? -12.117 -19.115 -30.355 1 68.37 366 VAL A N 1
ATOM 2898 C CA . VAL A 1 366 ? -13.354 -18.755 -29.67 1 68.37 366 VAL A CA 1
ATOM 2899 C C . VAL A 1 366 ? -13.944 -19.987 -28.987 1 68.37 366 VAL A C 1
ATOM 2901 O O . VAL A 1 366 ? -14.673 -19.868 -28 1 68.37 366 VAL A O 1
ATOM 2904 N N . LEU A 1 367 ? -13.458 -21.186 -29.489 1 66.63 367 LEU A N 1
ATOM 2905 C CA . LEU A 1 367 ? -13.99 -22.421 -28.923 1 66.63 367 LEU A CA 1
ATOM 2906 C C . LEU A 1 367 ? -13.467 -22.639 -27.507 1 66.63 367 LEU A C 1
ATOM 2908 O O . LEU A 1 367 ? -12.292 -22.39 -27.229 1 66.63 367 LEU A O 1
ATOM 2912 N N . PRO A 1 368 ? -14.357 -22.989 -26.568 1 63.07 368 PRO A N 1
ATOM 2913 C CA . PRO A 1 368 ? -13.997 -23.103 -25.153 1 63.07 368 PRO A CA 1
ATOM 2914 C C . PRO A 1 368 ? -12.736 -23.933 -24.93 1 63.07 368 PRO A C 1
ATOM 2916 O O . PRO A 1 368 ? -11.942 -23.629 -24.036 1 63.07 368 PRO A O 1
ATOM 2919 N N . TYR A 1 369 ? -12.492 -24.988 -25.779 1 72.58 369 TYR A N 1
ATOM 2920 C CA . TYR A 1 369 ? -11.38 -25.89 -25.5 1 72.58 369 TYR A CA 1
ATOM 2921 C C . TYR A 1 369 ? -10.197 -25.597 -26.415 1 72.58 369 TYR A C 1
ATOM 2923 O O . TYR A 1 369 ? -9.294 -26.424 -26.556 1 72.58 369 TYR A O 1
ATOM 2931 N N . ASP A 1 370 ? -10.332 -24.418 -27.089 1 74.66 370 ASP A N 1
ATOM 2932 C CA . ASP A 1 370 ? -9.188 -23.97 -27.878 1 74.66 370 ASP A CA 1
ATOM 2933 C C . ASP A 1 370 ? -8.398 -22.893 -27.138 1 74.66 370 ASP A C 1
ATOM 2935 O O . ASP A 1 370 ? -7.339 -22.465 -27.601 1 74.66 370 ASP A O 1
ATOM 2939 N N . THR A 1 371 ? -9.013 -22.49 -26.112 1 79.01 371 THR A N 1
ATOM 2940 C CA . THR A 1 371 ? -8.358 -21.524 -25.237 1 79.01 371 THR A CA 1
ATOM 2941 C C . THR A 1 371 ? -8.336 -22.027 -23.797 1 79.01 371 THR A C 1
ATOM 2943 O O . THR A 1 371 ? -9.298 -22.642 -23.333 1 79.01 371 THR A O 1
ATOM 2946 N N . VAL A 1 372 ? -7.263 -21.801 -23.238 1 80.32 372 VAL A N 1
ATOM 2947 C CA . VAL A 1 372 ? -7.162 -22.172 -21.83 1 80.32 372 VAL A CA 1
ATOM 2948 C C . VAL A 1 372 ? -7.854 -21.118 -20.967 1 80.32 372 VAL A C 1
ATOM 2950 O O . VAL A 1 372 ? -7.588 -19.922 -21.105 1 80.32 372 VAL A O 1
ATOM 2953 N N . LEU A 1 373 ? -8.891 -21.48 -20.352 1 78.26 373 LEU A N 1
ATOM 2954 C CA . LEU A 1 373 ? -9.466 -20.609 -19.333 1 78.26 373 LEU A CA 1
ATOM 2955 C C . LEU A 1 373 ? -8.749 -20.785 -17.999 1 78.26 373 LEU A C 1
ATOM 2957 O O . LEU A 1 373 ? -8.385 -21.903 -17.628 1 78.26 373 LEU A O 1
ATOM 2961 N N . ASP A 1 374 ? -8.512 -19.702 -17.39 1 86.98 374 ASP A N 1
ATOM 2962 C CA . ASP A 1 374 ? -7.938 -19.797 -16.051 1 86.98 374 ASP A CA 1
ATOM 2963 C C . ASP A 1 374 ? -8.965 -20.322 -15.05 1 86.98 374 ASP A C 1
ATOM 2965 O O . ASP A 1 374 ? -9.596 -19.542 -14.333 1 86.98 374 ASP A O 1
ATOM 2969 N N . LEU A 1 375 ? -9.046 -21.553 -14.959 1 86.91 375 LEU A N 1
ATOM 2970 C CA . LEU A 1 375 ? -10.072 -22.218 -14.163 1 86.91 375 LEU A CA 1
ATOM 2971 C C . LEU A 1 375 ? -9.804 -22.039 -12.672 1 86.91 375 LEU A C 1
ATOM 2973 O O . LEU A 1 375 ? -10.711 -22.197 -11.851 1 86.91 375 LEU A O 1
ATOM 2977 N N . LEU A 1 376 ? -8.584 -21.748 -12.356 1 87.54 376 LEU A N 1
ATOM 2978 C CA . LEU A 1 376 ? -8.297 -21.533 -10.942 1 87.54 376 LEU A CA 1
ATOM 2979 C C . LEU A 1 376 ? -8.916 -20.227 -10.454 1 87.54 376 LEU A C 1
ATOM 2981 O O . LEU A 1 376 ? -9.379 -20.142 -9.314 1 87.54 376 LEU A O 1
ATOM 2985 N N . HIS A 1 377 ? -8.927 -19.268 -11.335 1 88.12 377 HIS A N 1
ATOM 2986 C CA . HIS A 1 377 ? -9.643 -18.036 -11.024 1 88.12 377 HIS A CA 1
ATOM 2987 C C . HIS A 1 377 ? -11.134 -18.297 -10.84 1 88.12 377 HIS A C 1
ATOM 2989 O O . HIS A 1 377 ? -11.757 -17.749 -9.928 1 88.12 377 HIS A O 1
ATOM 2995 N N . ASN A 1 378 ? -11.685 -19.087 -11.641 1 86.72 378 ASN A N 1
ATOM 2996 C CA . ASN A 1 378 ? -13.099 -19.435 -11.56 1 86.72 378 ASN A CA 1
ATOM 2997 C C . ASN A 1 378 ? -13.42 -20.177 -10.265 1 86.72 378 ASN A C 1
ATOM 2999 O O . ASN A 1 378 ? -14.463 -19.941 -9.652 1 86.72 378 ASN A O 1
ATOM 3003 N N . ALA A 1 379 ? -12.513 -21.006 -9.95 1 89.96 379 ALA A N 1
ATOM 3004 C CA . ALA A 1 379 ? -12.714 -21.758 -8.714 1 89.96 379 ALA A CA 1
ATOM 3005 C C . ALA A 1 379 ? -12.691 -20.834 -7.499 1 89.96 379 ALA A C 1
ATOM 3007 O O . ALA A 1 379 ? -13.578 -20.9 -6.645 1 89.96 379 ALA A O 1
ATOM 3008 N N . ALA A 1 380 ? -11.699 -20.025 -7.45 1 88.19 380 ALA A N 1
ATOM 3009 C CA . ALA A 1 380 ? -11.488 -19.157 -6.295 1 88.19 380 ALA A CA 1
ATOM 3010 C C . ALA A 1 380 ? -12.638 -18.167 -6.135 1 88.19 380 ALA A C 1
ATOM 3012 O O . ALA A 1 380 ? -13.092 -17.908 -5.018 1 88.19 380 ALA A O 1
ATOM 3013 N N . GLU A 1 381 ? -13.135 -17.624 -7.215 1 84.93 381 GLU A N 1
ATOM 3014 C CA . GLU A 1 381 ? -14.169 -16.595 -7.174 1 84.93 381 GLU A CA 1
ATOM 3015 C C . GLU A 1 381 ? -15.564 -17.214 -7.195 1 84.93 381 GLU A C 1
ATOM 3017 O O . GLU A 1 381 ? -16.55 -16.546 -6.876 1 84.93 381 GLU A O 1
ATOM 3022 N N . GLY A 1 382 ? -15.622 -18.47 -7.55 1 87.2 382 GLY A N 1
ATOM 3023 C CA . GLY A 1 382 ? -16.894 -19.17 -7.629 1 87.2 382 GLY A CA 1
ATOM 3024 C C . GLY A 1 382 ? -17.206 -19.984 -6.388 1 87.2 382 GLY A C 1
ATOM 3025 O O . GLY A 1 382 ? -17.446 -19.424 -5.316 1 87.2 382 GLY A O 1
ATOM 3026 N N . ILE A 1 383 ? -16.984 -21.185 -6.553 1 85.77 383 ILE A N 1
ATOM 3027 C CA . ILE A 1 383 ? -17.497 -22.12 -5.557 1 85.77 383 ILE A CA 1
ATOM 3028 C C . ILE A 1 383 ? -16.692 -21.991 -4.266 1 85.77 383 ILE A C 1
ATOM 3030 O O . ILE A 1 383 ? -17.242 -22.122 -3.169 1 85.77 383 ILE A O 1
ATOM 3034 N N . PHE A 1 384 ? -15.464 -21.706 -4.323 1 86.5 384 PHE A N 1
ATOM 3035 C CA . PHE A 1 384 ? -14.658 -21.616 -3.111 1 86.5 384 PHE A CA 1
ATOM 3036 C C . PHE A 1 384 ? -15.054 -20.397 -2.287 1 86.5 384 PHE A C 1
ATOM 3038 O O . PHE A 1 384 ? -15.115 -20.465 -1.058 1 86.5 384 PHE A O 1
ATOM 3045 N N . SER A 1 385 ? -15.328 -19.327 -2.99 1 82 385 SER A N 1
ATOM 3046 C CA . SER A 1 385 ? -15.8 -18.13 -2.302 1 82 385 SER A CA 1
ATOM 3047 C C . SER A 1 385 ? -17.151 -18.371 -1.637 1 82 385 SER A C 1
ATOM 3049 O O . SER A 1 385 ? -17.385 -17.921 -0.513 1 82 385 SER A O 1
ATOM 3051 N N . ILE A 1 386 ? -18.001 -19.09 -2.265 1 78.84 386 ILE A N 1
ATOM 3052 C CA . ILE A 1 386 ? -19.34 -19.372 -1.759 1 78.84 386 ILE A CA 1
ATOM 3053 C C . ILE A 1 386 ? -19.247 -20.255 -0.516 1 78.84 386 ILE A C 1
ATOM 3055 O O . ILE A 1 386 ? -19.906 -19.99 0.492 1 78.84 386 ILE A O 1
ATOM 3059 N N . VAL A 1 387 ? -18.378 -21.162 -0.616 1 80.01 387 VAL A N 1
ATOM 3060 C CA . VAL A 1 387 ? -18.25 -22.127 0.472 1 80.01 387 VAL A CA 1
ATOM 3061 C C . VAL A 1 387 ? -17.602 -21.459 1.682 1 80.01 387 VAL A C 1
ATOM 3063 O O . VAL A 1 387 ? -18.042 -21.655 2.817 1 80.01 387 VAL A O 1
ATOM 3066 N N . ILE A 1 388 ? -16.622 -20.57 1.379 1 74.56 388 ILE A N 1
ATOM 3067 C CA . ILE A 1 388 ? -15.888 -19.933 2.467 1 74.56 388 ILE A CA 1
ATOM 3068 C C . ILE A 1 388 ? -16.746 -18.839 3.097 1 74.56 388 ILE A C 1
ATOM 3070 O O . ILE A 1 388 ? -16.785 -18.699 4.322 1 74.56 388 ILE A O 1
ATOM 3074 N N . ARG A 1 389 ? -17.397 -17.845 2.271 1 62.72 389 ARG A N 1
ATOM 3075 C CA . ARG A 1 389 ? -18.267 -16.783 2.763 1 62.72 389 ARG A CA 1
ATOM 3076 C C . ARG A 1 389 ? -19.472 -17.359 3.499 1 62.72 389 ARG A C 1
ATOM 3078 O O . ARG A 1 389 ? -19.951 -16.771 4.471 1 62.72 389 ARG A O 1
ATOM 3085 N N . GLY A 1 390 ? -20.132 -18.211 2.786 1 48.02 390 GLY A N 1
ATOM 3086 C CA . GLY A 1 390 ? -21.236 -18.857 3.478 1 48.02 390 GLY A CA 1
ATOM 3087 C C . GLY A 1 390 ? -20.905 -19.234 4.91 1 48.02 390 GLY A C 1
ATOM 3088 O O . GLY A 1 390 ? -21.78 -19.226 5.777 1 48.02 390 GLY A O 1
ATOM 3089 N N . LYS A 1 391 ? -19.638 -19.304 5.085 1 45.68 391 LYS A N 1
ATOM 3090 C CA . LYS A 1 391 ? -19.239 -19.746 6.418 1 45.68 391 LYS A CA 1
ATOM 3091 C C . LYS A 1 391 ? -18.584 -18.612 7.2 1 45.68 391 LYS A C 1
ATOM 3093 O O . LYS A 1 391 ? -18.675 -18.564 8.429 1 45.68 391 LYS A O 1
ATOM 3098 N N . LEU A 1 392 ? -17.914 -17.601 6.425 1 44.09 392 LEU A N 1
ATOM 3099 C CA . LEU A 1 392 ? -17.037 -16.676 7.134 1 44.09 392 LEU A CA 1
ATOM 3100 C C . LEU A 1 392 ? -17.694 -15.308 7.281 1 44.09 392 LEU A C 1
ATOM 3102 O O . LEU A 1 392 ? -17.087 -14.377 7.815 1 44.09 392 LEU A O 1
ATOM 3106 N N . LYS A 1 393 ? -18.912 -14.896 6.776 1 37.79 393 LYS A N 1
ATOM 3107 C CA . LYS A 1 393 ? -19.479 -13.552 6.822 1 37.79 393 LYS A CA 1
ATOM 3108 C C . LYS A 1 393 ? -19.427 -12.982 8.237 1 37.79 393 LYS A C 1
ATOM 3110 O O . LYS A 1 393 ? -19.28 -11.772 8.42 1 37.79 393 LYS A O 1
ATOM 3115 N N . TYR A 1 394 ? -20.035 -13.728 9.148 1 29.92 394 TYR A N 1
ATOM 3116 C CA . TYR A 1 394 ? -20.48 -13.089 10.382 1 29.92 394 TYR A CA 1
ATOM 3117 C C . TYR A 1 394 ? -19.298 -12.785 11.295 1 29.92 394 TYR A C 1
ATOM 3119 O O . TYR A 1 394 ? -19.473 -12.571 12.497 1 29.92 394 TYR A O 1
ATOM 3127 N N . ILE A 1 395 ? -18.204 -13.022 10.888 1 30.51 395 ILE A N 1
ATOM 3128 C CA . ILE A 1 395 ? -17.275 -12.706 11.967 1 30.51 395 ILE A CA 1
ATOM 3129 C C . ILE A 1 395 ? -17.132 -11.191 12.098 1 30.51 395 ILE A C 1
ATOM 3131 O O . ILE A 1 395 ? -16.394 -10.563 11.335 1 30.51 395 ILE A O 1
ATOM 3135 N N . THR A 1 396 ? -18.181 -10.384 12.054 1 30.02 396 THR A N 1
ATOM 3136 C CA . THR A 1 396 ? -18.008 -8.972 12.373 1 30.02 396 THR A CA 1
ATOM 3137 C C . THR A 1 396 ? -17.097 -8.798 13.584 1 30.02 396 THR A C 1
ATOM 3139 O O . THR A 1 396 ? -16.444 -7.763 13.734 1 30.02 396 THR A O 1
ATOM 3142 N N . GLU A 1 397 ? -17.514 -9.439 14.681 1 27.07 397 GLU A N 1
ATOM 3143 C CA . GLU A 1 397 ? -16.988 -9.062 15.99 1 27.07 397 GLU A CA 1
ATOM 3144 C C . GLU A 1 397 ? -15.507 -9.41 16.111 1 27.07 397 GLU A C 1
ATOM 3146 O O . GLU A 1 397 ? -14.794 -8.835 16.936 1 27.07 397 GLU A O 1
ATOM 3151 N N . ILE A 1 398 ? -15.19 -10.729 16.022 1 25.55 398 ILE A N 1
ATOM 3152 C CA . ILE A 1 398 ? -13.812 -11.092 16.335 1 25.55 398 ILE A CA 1
ATOM 3153 C C . ILE A 1 398 ? -12.872 -10.5 15.287 1 25.55 398 ILE A C 1
ATOM 3155 O O . ILE A 1 398 ? -13.261 -10.307 14.133 1 25.55 398 ILE A O 1
ATOM 3159 N N . GLU A 1 399 ? -11.451 -10.366 15.631 1 29.22 399 GLU A N 1
ATOM 3160 C CA . GLU A 1 399 ? -10.176 -9.76 15.26 1 29.22 399 GLU A CA 1
ATOM 3161 C C . GLU A 1 399 ? -9.762 -10.167 13.848 1 29.22 399 GLU A C 1
ATOM 3163 O O . GLU A 1 399 ? -8.658 -9.845 13.403 1 29.22 399 GLU A O 1
ATOM 3168 N N . ILE A 1 400 ? -10.374 -11.326 13.338 1 28.6 400 ILE A N 1
ATOM 3169 C CA . ILE A 1 400 ? -9.84 -11.63 12.015 1 28.6 400 ILE A CA 1
ATOM 3170 C C . ILE A 1 400 ? -10.337 -10.596 11.008 1 28.6 400 ILE A C 1
ATOM 3172 O O . ILE A 1 400 ? -11.521 -10.577 10.661 1 28.6 400 ILE A O 1
ATOM 3176 N N . VAL A 1 401 ? -9.999 -9.446 11.112 1 28.99 401 VAL A N 1
ATOM 3177 C CA . VAL A 1 401 ? -10.119 -8.386 10.116 1 28.99 401 VAL A CA 1
ATOM 3178 C C . VAL A 1 401 ? -9.889 -8.959 8.72 1 28.99 401 VAL A C 1
ATOM 3180 O O . VAL A 1 401 ? -8.775 -8.898 8.192 1 28.99 401 VAL A O 1
ATOM 3183 N N . ILE A 1 402 ? -10.106 -10.206 8.629 1 29.94 402 ILE A N 1
ATOM 3184 C CA . ILE A 1 402 ? -9.759 -10.815 7.35 1 29.94 402 ILE A CA 1
ATOM 3185 C C . ILE A 1 402 ? -10.392 -10.02 6.21 1 29.94 402 ILE A C 1
ATOM 3187 O O . ILE A 1 402 ? -9.769 -9.814 5.167 1 29.94 402 ILE A O 1
ATOM 3191 N N . PHE A 1 403 ? -11.821 -10.098 6.12 1 30.9 403 PHE A N 1
ATOM 3192 C CA . PHE A 1 403 ? -12.442 -9.684 4.867 1 30.9 403 PHE A CA 1
ATOM 3193 C C . PHE A 1 403 ? -12.707 -8.183 4.864 1 30.9 403 PHE A C 1
ATOM 3195 O O . PHE A 1 403 ? -13.066 -7.609 5.894 1 30.9 403 PHE A O 1
ATOM 3202 N N . SER A 1 404 ? -12.083 -7.555 4.09 1 31.47 404 SER A N 1
ATOM 3203 C CA . SER A 1 404 ? -12.439 -6.184 3.738 1 31.47 404 SER A CA 1
ATOM 3204 C C . SER A 1 404 ? -13.944 -5.961 3.837 1 31.47 404 SER A C 1
ATOM 3206 O O . SER A 1 404 ? -14.728 -6.899 3.68 1 31.47 404 SER A O 1
ATOM 3208 N N . GLU A 1 405 ? -14.429 -4.992 4.563 1 32.2 405 GLU A N 1
ATOM 3209 C CA . GLU A 1 405 ? -15.795 -4.479 4.607 1 32.2 405 GLU A CA 1
ATOM 3210 C C . GLU A 1 405 ? -16.553 -4.816 3.327 1 32.2 405 GLU A C 1
ATOM 3212 O O . GLU A 1 405 ? -17.786 -4.828 3.313 1 32.2 405 GLU A O 1
ATOM 3217 N N . SER A 1 406 ? -15.923 -4.987 2.268 1 31.76 406 SER A N 1
ATOM 3218 C CA . SER A 1 406 ? -16.709 -5.224 1.061 1 31.76 406 SER A CA 1
ATOM 3219 C C . SER A 1 406 ? -17.429 -6.567 1.125 1 31.76 406 SER A C 1
ATOM 3221 O O . SER A 1 406 ? -18.371 -6.809 0.368 1 31.76 406 SER A O 1
ATOM 3223 N N . LEU A 1 407 ? -16.924 -7.514 1.812 1 33.17 407 LEU A N 1
ATOM 3224 C CA . LEU A 1 407 ? -17.655 -8.776 1.774 1 33.17 407 LEU A CA 1
ATOM 3225 C C . LEU A 1 407 ? -18.788 -8.779 2.795 1 33.17 407 LEU A C 1
ATOM 3227 O O . LEU A 1 407 ? -19.611 -9.697 2.811 1 33.17 407 LEU A O 1
ATOM 3231 N N . ALA A 1 408 ? -18.736 -8.203 3.895 1 32.38 408 ALA A N 1
ATOM 3232 C CA . ALA A 1 408 ? -19.799 -8.205 4.896 1 32.38 408 ALA A CA 1
ATOM 3233 C C . ALA A 1 408 ? -21.062 -7.538 4.357 1 32.38 408 ALA A C 1
ATOM 3235 O O . ALA A 1 408 ? -22.16 -7.769 4.868 1 32.38 408 ALA A O 1
ATOM 3236 N N . SER A 1 409 ? -20.902 -6.496 3.646 1 34.06 409 SER A N 1
ATOM 3237 C CA . SER A 1 409 ? -22.154 -5.801 3.363 1 34.06 409 SER A CA 1
ATOM 3238 C C . SER A 1 409 ? -23.104 -6.681 2.557 1 34.06 409 SER A C 1
ATOM 3240 O O . SER A 1 409 ? -24.26 -6.314 2.335 1 34.06 409 SER A O 1
ATOM 3242 N N . GLY A 1 410 ? -22.641 -7.678 1.698 1 33.88 410 GLY A N 1
ATOM 3243 C CA . GLY A 1 410 ? -23.779 -8.208 0.963 1 33.88 410 GLY A CA 1
ATOM 3244 C C . GLY A 1 410 ? -24.61 -9.185 1.773 1 33.88 410 GLY A C 1
ATOM 3245 O O . GLY A 1 410 ? -24.082 -10.162 2.308 1 33.88 410 GLY A O 1
ATOM 3246 N N . SER A 1 411 ? -25.497 -8.777 2.544 1 40.06 411 SER A N 1
ATOM 3247 C CA . SER A 1 411 ? -26.648 -9.559 2.983 1 40.06 411 SER A CA 1
ATOM 3248 C C . SER A 1 411 ? -26.939 -10.705 2.019 1 40.06 411 SER A C 1
ATOM 3250 O O . SER A 1 411 ? -27.838 -10.606 1.182 1 40.06 411 SER A O 1
ATOM 3252 N N . SER A 1 412 ? -26.007 -11.22 1.307 1 46.61 412 SER A N 1
ATOM 3253 C CA . SER A 1 412 ? -26.546 -12.172 0.341 1 46.61 412 SER A CA 1
ATOM 3254 C C . SER A 1 412 ? -27.205 -13.356 1.041 1 46.61 412 SER A C 1
ATOM 3256 O O . SER A 1 412 ? -26.615 -13.958 1.941 1 46.61 412 SER A O 1
ATOM 3258 N N . GLN A 1 413 ? -28.476 -13.476 1.043 1 57.74 413 GLN A N 1
ATOM 3259 C CA . GLN A 1 413 ? -29.261 -14.656 1.39 1 57.74 413 GLN A CA 1
ATOM 3260 C C . GLN A 1 413 ? -28.526 -15.938 1.007 1 57.74 413 GLN A C 1
ATOM 3262 O O . GLN A 1 413 ? -27.975 -16.039 -0.091 1 57.74 413 GLN A O 1
ATOM 3267 N N . PRO A 1 414 ? -28.282 -16.764 2.02 1 66.67 414 PRO A N 1
ATOM 3268 C CA . PRO A 1 414 ? -27.683 -18.053 1.665 1 66.67 414 PRO A CA 1
ATOM 3269 C C . PRO A 1 414 ? -28.392 -18.731 0.495 1 66.67 414 PRO A C 1
ATOM 3271 O O . PRO A 1 414 ? -29.615 -18.631 0.368 1 66.67 414 PRO A O 1
ATOM 3274 N N . ARG A 1 415 ? -27.655 -19.304 -0.355 1 73.83 415 ARG A N 1
ATOM 3275 C CA . ARG A 1 415 ? -28.2 -19.973 -1.532 1 73.83 415 ARG A CA 1
ATOM 3276 C C . ARG A 1 415 ? -29.002 -21.208 -1.136 1 73.83 415 ARG A C 1
ATOM 3278 O O . ARG A 1 415 ? -29.895 -21.636 -1.87 1 73.83 415 ARG A O 1
ATOM 3285 N N . SER A 1 416 ? -28.55 -21.861 -0.095 1 76.92 416 SER A N 1
ATOM 3286 C CA . SER A 1 416 ? -29.247 -22.982 0.527 1 76.92 416 SER A CA 1
ATOM 3287 C C . SER A 1 416 ? -28.737 -23.232 1.943 1 76.92 416 SER A C 1
ATOM 3289 O O . SER A 1 416 ? -27.902 -22.48 2.449 1 76.92 416 SER A O 1
ATOM 3291 N N . ASP A 1 417 ? -29.229 -24.151 2.545 1 79.28 417 ASP A N 1
ATOM 3292 C CA . ASP A 1 417 ? -28.771 -24.511 3.883 1 79.28 417 ASP A CA 1
ATOM 3293 C C . ASP A 1 417 ? -27.629 -25.522 3.82 1 79.28 417 ASP A C 1
ATOM 3295 O O . ASP A 1 417 ? -27.237 -26.089 4.842 1 79.28 417 ASP A O 1
ATOM 3299 N N . LEU A 1 418 ? -27.152 -25.696 2.678 1 84.87 418 LEU A N 1
ATOM 3300 C CA . LEU A 1 418 ? -26.161 -26.75 2.488 1 84.87 418 LEU A CA 1
ATOM 3301 C C . LEU A 1 418 ? -24.938 -26.511 3.366 1 84.87 418 LEU A C 1
ATOM 3303 O O . LEU A 1 418 ? -24.454 -27.432 4.029 1 84.87 418 LEU A O 1
ATOM 3307 N N . PHE A 1 419 ? -24.509 -25.304 3.4 1 79.88 419 PHE A N 1
ATOM 3308 C CA . PHE A 1 419 ? -23.276 -24.999 4.116 1 79.88 419 PHE A CA 1
ATOM 3309 C C . PHE A 1 419 ? -23.571 -24.233 5.4 1 79.88 419 PHE A C 1
ATOM 3311 O O . PHE A 1 419 ? -22.681 -23.595 5.966 1 79.88 419 PHE A O 1
ATOM 3318 N N . GLN A 1 420 ? -24.814 -24.065 5.839 1 66.89 420 GLN A N 1
ATOM 3319 C CA . GLN A 1 420 ? -25.215 -23.322 7.029 1 66.89 420 GLN A CA 1
ATOM 3320 C C . GLN A 1 420 ? -24.813 -24.064 8.301 1 66.89 420 GLN A C 1
ATOM 3322 O O . GLN A 1 420 ? -25.298 -25.167 8.563 1 66.89 420 GLN A O 1
ATOM 3327 N N . ASN A 1 421 ? -23.59 -24.37 8.489 1 58.8 421 ASN A N 1
ATOM 3328 C CA . ASN A 1 421 ? -23.173 -24.965 9.754 1 58.8 421 ASN A CA 1
ATOM 3329 C C . ASN A 1 421 ? -22.813 -23.899 10.784 1 58.8 421 ASN A C 1
ATOM 3331 O O . ASN A 1 421 ? -22.619 -22.733 10.434 1 58.8 421 ASN A O 1
ATOM 3335 N N . ASP A 1 422 ? -22.883 -24.33 12.091 1 56.02 422 ASP A N 1
ATOM 3336 C CA . ASP A 1 422 ? -22.381 -23.486 13.171 1 56.02 422 ASP A CA 1
ATOM 3337 C C . ASP A 1 422 ? -20.969 -22.991 12.869 1 56.02 422 ASP A C 1
ATOM 3339 O O . ASP A 1 422 ? -20.007 -23.759 12.94 1 56.02 422 ASP A O 1
ATOM 3343 N N . ARG A 1 423 ? -20.746 -22.035 12.27 1 58.17 423 ARG A N 1
ATOM 3344 C CA . ARG A 1 423 ? -19.566 -21.341 11.764 1 58.17 423 ARG A CA 1
ATOM 3345 C C . ARG A 1 423 ? -18.406 -21.445 12.749 1 58.17 423 ARG A C 1
ATOM 3347 O O . ARG A 1 423 ? -17.278 -21.75 12.356 1 58.17 423 ARG A O 1
ATOM 3354 N N . SER A 1 424 ? -18.753 -21.147 13.945 1 58.33 424 SER A N 1
ATOM 3355 C CA . SER A 1 424 ? -17.726 -21.139 14.982 1 58.33 424 SER A CA 1
ATOM 3356 C C . SER A 1 424 ? -17.123 -22.527 15.173 1 58.33 424 SER A C 1
ATOM 3358 O O . SER A 1 424 ? -15.914 -22.662 15.371 1 58.33 424 SER A O 1
ATOM 3360 N N . VAL A 1 425 ? -17.938 -23.51 14.933 1 60.21 425 VAL A N 1
ATOM 3361 C CA . VAL A 1 425 ? -17.474 -24.874 15.167 1 60.21 425 VAL A CA 1
ATOM 3362 C C . VAL A 1 425 ? -16.554 -25.309 14.028 1 60.21 425 VAL A C 1
ATOM 3364 O O . VAL A 1 425 ? -15.49 -25.885 14.267 1 60.21 425 VAL A O 1
ATOM 3367 N N . TYR A 1 426 ? -16.867 -24.917 12.804 1 73.01 426 TYR A N 1
ATOM 3368 C CA . TYR A 1 426 ? -16.071 -25.375 11.67 1 73.01 426 TYR A CA 1
ATOM 3369 C C . TYR A 1 426 ? -14.717 -24.677 11.637 1 73.01 426 TYR A C 1
ATOM 3371 O O . TYR A 1 426 ? -13.696 -25.303 11.339 1 73.01 426 TYR A O 1
ATOM 3379 N N . LEU A 1 427 ? -14.711 -23.494 12.055 1 72.5 427 LEU A N 1
ATOM 3380 C CA . LEU A 1 427 ? -13.456 -22.75 12.07 1 72.5 427 LEU A CA 1
ATOM 3381 C C . LEU A 1 427 ? -12.507 -23.307 13.126 1 72.5 427 LEU A C 1
ATOM 3383 O O . LEU A 1 427 ? -11.289 -23.311 12.931 1 72.5 427 LEU A O 1
ATOM 3387 N N . LYS A 1 428 ? -13.11 -23.77 14.109 1 71.5 428 LYS A N 1
ATOM 3388 C CA . LYS A 1 428 ? -12.284 -24.416 15.125 1 71.5 428 LYS A CA 1
ATOM 3389 C C . LYS A 1 428 ? -11.545 -25.62 14.548 1 71.5 428 LYS A C 1
ATOM 3391 O O . LYS A 1 428 ? -10.381 -25.858 14.879 1 71.5 428 LYS A O 1
ATOM 3396 N N . PHE A 1 429 ? -12.228 -26.305 13.688 1 78.08 429 PHE A N 1
ATOM 3397 C CA . PHE A 1 429 ? -11.6 -27.462 13.06 1 78.08 429 PHE A CA 1
ATOM 3398 C C . PHE A 1 429 ? -10.499 -27.026 12.102 1 78.08 429 PHE A C 1
ATOM 3400 O O . PHE A 1 429 ? -9.47 -27.694 11.985 1 78.08 429 PHE A O 1
ATOM 3407 N N . CYS A 1 430 ? -10.715 -25.954 11.447 1 83.41 430 CYS A N 1
ATOM 3408 C CA . CYS A 1 430 ? -9.695 -25.435 10.543 1 83.41 430 CYS A CA 1
ATOM 3409 C C . CYS A 1 430 ? -8.435 -25.047 11.309 1 83.41 430 CYS A C 1
ATOM 3411 O O . CYS A 1 430 ? -7.323 -25.21 10.805 1 83.41 430 CYS A O 1
ATOM 3413 N N . ASP A 1 431 ? -8.659 -24.665 12.543 1 79.04 431 ASP A N 1
ATOM 3414 C CA . ASP A 1 431 ? -7.542 -24.213 13.367 1 79.04 431 ASP A CA 1
ATOM 3415 C C . ASP A 1 431 ? -6.73 -25.396 13.889 1 79.04 431 ASP A C 1
ATOM 3417 O O . ASP A 1 431 ? -5.589 -25.228 14.326 1 79.04 431 ASP A O 1
ATOM 3421 N N . GLU A 1 432 ? -7.292 -26.515 13.838 1 85.23 432 GLU A N 1
ATOM 3422 C CA . GLU A 1 432 ? -6.614 -27.715 14.319 1 85.23 432 GLU A CA 1
ATOM 3423 C C . GLU A 1 432 ? -5.63 -28.246 13.281 1 85.23 432 GLU A C 1
ATOM 3425 O O . GLU A 1 432 ? -4.775 -29.076 13.597 1 85.23 432 GLU A O 1
ATOM 3430 N N . VAL A 1 433 ? -5.78 -27.751 12.109 1 89.71 433 VAL A N 1
ATOM 3431 C CA . VAL A 1 433 ? -4.885 -28.201 11.047 1 89.71 433 VAL A CA 1
ATOM 3432 C C . VAL A 1 433 ? -3.493 -27.612 11.26 1 89.71 433 VAL A C 1
ATOM 3434 O O . VAL A 1 433 ? -3.343 -26.398 11.42 1 89.71 433 VAL A O 1
ATOM 3437 N N . ILE A 1 434 ? -2.49 -28.446 11.262 1 90.17 434 ILE A N 1
ATOM 3438 C CA . ILE A 1 434 ? -1.1 -28.055 11.47 1 90.17 434 ILE A CA 1
ATOM 3439 C C . ILE A 1 434 ? -0.347 -28.101 10.143 1 90.17 434 ILE A C 1
ATOM 3441 O O . ILE A 1 434 ? -0.288 -29.146 9.491 1 90.17 434 ILE A O 1
ATOM 3445 N N . VAL A 1 435 ? 0.158 -26.993 9.77 1 89.61 435 VAL A N 1
ATOM 3446 C CA . VAL A 1 435 ? 0.891 -26.932 8.509 1 89.61 435 VAL A CA 1
ATOM 3447 C C . VAL A 1 435 ? 2.241 -26.253 8.728 1 89.61 435 VAL A C 1
ATOM 3449 O O . VAL A 1 435 ? 2.399 -25.457 9.657 1 89.61 435 VAL A O 1
ATOM 3452 N N . PRO A 1 436 ? 3.269 -26.58 7.868 1 84.4 436 PRO A N 1
ATOM 3453 C CA . PRO A 1 436 ? 4.51 -25.803 7.903 1 84.4 436 PRO A CA 1
ATOM 3454 C C . PRO A 1 436 ? 4.272 -24.303 7.745 1 84.4 436 PRO A C 1
ATOM 3456 O O . PRO A 1 436 ? 3.298 -23.893 7.107 1 84.4 436 PRO A O 1
ATOM 3459 N N . SER A 1 437 ? 5.105 -23.444 8.285 1 72.87 437 SER A N 1
ATOM 3460 C CA . SER A 1 437 ? 4.931 -21.997 8.355 1 72.87 437 SER A CA 1
ATOM 3461 C C . SER A 1 437 ? 4.72 -21.398 6.968 1 72.87 437 SER A C 1
ATOM 3463 O O . SER A 1 437 ? 3.982 -20.423 6.813 1 72.87 437 SER A O 1
ATOM 3465 N N . GLN A 1 438 ? 5.354 -22.026 6.018 1 72.62 438 GLN A N 1
ATOM 3466 C CA . GLN A 1 438 ? 5.285 -21.474 4.669 1 72.62 438 GLN A CA 1
ATOM 3467 C C . GLN A 1 438 ? 3.9 -21.676 4.061 1 72.62 438 GLN A C 1
ATOM 3469 O O . GLN A 1 438 ? 3.564 -21.056 3.05 1 72.62 438 GLN A O 1
ATOM 3474 N N . PHE A 1 439 ? 3.047 -22.563 4.648 1 79.22 439 PHE A N 1
ATOM 3475 C CA . PHE A 1 439 ? 1.721 -22.845 4.109 1 79.22 439 PHE A CA 1
ATOM 3476 C C . PHE A 1 439 ? 0.636 -22.292 5.025 1 79.22 439 PHE A C 1
ATOM 3478 O O . PHE A 1 439 ? -0.548 -22.576 4.835 1 79.22 439 PHE A O 1
ATOM 3485 N N . GLU A 1 440 ? 1.098 -21.548 6.016 1 74.81 440 GLU A N 1
ATOM 3486 C CA . GLU A 1 440 ? 0.127 -20.947 6.926 1 74.81 440 GLU A CA 1
ATOM 3487 C C . GLU A 1 440 ? -0.592 -19.773 6.267 1 74.81 440 GLU A C 1
ATOM 3489 O O . GLU A 1 440 ? 0.038 -18.944 5.607 1 74.81 440 GLU A O 1
ATOM 3494 N N . VAL A 1 441 ? -1.92 -19.886 6.22 1 73.09 441 VAL A N 1
ATOM 3495 C CA . VAL A 1 441 ? -2.719 -18.782 5.698 1 73.09 441 VAL A CA 1
ATOM 3496 C C . VAL A 1 441 ? -3.32 -17.987 6.855 1 73.09 441 VAL A C 1
ATOM 3498 O O . VAL A 1 441 ? -4.199 -18.481 7.566 1 73.09 441 VAL A O 1
ATOM 3501 N N . LYS A 1 442 ? -2.873 -16.841 7.153 1 59.84 442 LYS A N 1
ATOM 3502 C CA . LYS A 1 442 ? -3.347 -16.022 8.264 1 59.84 442 LYS A CA 1
ATOM 3503 C C . LYS A 1 442 ? -4.534 -15.16 7.844 1 59.84 442 LYS A C 1
ATOM 3505 O O . LYS A 1 442 ? -5.518 -15.049 8.578 1 59.84 442 LYS A O 1
ATOM 3510 N N . ASN A 1 443 ? -4.41 -14.563 6.529 1 61.94 443 ASN A N 1
ATOM 3511 C CA . ASN A 1 443 ? -5.474 -13.742 5.96 1 61.94 443 ASN A CA 1
ATOM 3512 C C . ASN A 1 443 ? -5.739 -14.103 4.501 1 61.94 443 ASN A C 1
ATOM 3514 O O . ASN A 1 443 ? -4.803 -14.348 3.737 1 61.94 443 ASN A O 1
ATOM 3518 N N . ILE A 1 444 ? -7.048 -14.316 4.217 1 72.91 444 ILE A N 1
ATOM 3519 C CA . ILE A 1 444 ? -7.418 -14.599 2.835 1 72.91 444 ILE A CA 1
ATOM 3520 C C . ILE A 1 444 ? -7.704 -13.292 2.099 1 72.91 444 ILE A C 1
ATOM 3522 O O . ILE A 1 444 ? -8.801 -12.739 2.207 1 72.91 444 ILE A O 1
ATOM 3526 N N . THR A 1 445 ? -6.74 -12.713 1.412 1 61.88 445 THR A N 1
ATOM 3527 C CA . THR A 1 445 ? -6.88 -11.411 0.769 1 61.88 445 THR A CA 1
ATOM 3528 C C . THR A 1 445 ? -6.908 -11.559 -0.75 1 61.88 445 THR A C 1
ATOM 3530 O O . THR A 1 445 ? -7.306 -10.634 -1.461 1 61.88 445 THR A O 1
ATOM 3533 N N . ASN A 1 446 ? -6.422 -12.703 -1.289 1 68.87 446 ASN A N 1
ATOM 3534 C CA . ASN A 1 446 ? -6.369 -12.929 -2.73 1 68.87 446 ASN A CA 1
ATOM 3535 C C . ASN A 1 446 ? -6.787 -14.351 -3.091 1 68.87 446 ASN A C 1
ATOM 3537 O O . ASN A 1 446 ? -7.037 -15.172 -2.206 1 68.87 446 ASN A O 1
ATOM 3541 N N . CYS A 1 447 ? -6.876 -14.645 -4.329 1 77.64 447 CYS A N 1
ATOM 3542 C CA . CYS A 1 447 ? -7.369 -15.924 -4.828 1 77.64 447 CYS A CA 1
ATOM 3543 C C . CYS A 1 447 ? -6.408 -17.054 -4.479 1 77.64 447 CYS A C 1
ATOM 3545 O O . CYS A 1 447 ? -6.837 -18.167 -4.17 1 77.64 447 CYS A O 1
ATOM 3547 N N . SER A 1 448 ? -5.147 -16.783 -4.462 1 77.06 448 SER A N 1
ATOM 3548 C CA . SER A 1 448 ? -4.172 -17.825 -4.156 1 77.06 448 SER A CA 1
ATOM 3549 C C . SER A 1 448 ? -4.279 -18.273 -2.703 1 77.06 448 SER A C 1
ATOM 3551 O O . SER A 1 448 ? -4.185 -19.466 -2.407 1 77.06 448 SER A O 1
ATOM 3553 N N . GLU A 1 449 ? -4.459 -17.338 -1.821 1 78.16 449 GLU A N 1
ATOM 3554 C CA . GLU A 1 449 ? -4.615 -17.651 -0.403 1 78.16 449 GLU A CA 1
ATOM 3555 C C . GLU A 1 449 ? -5.928 -18.381 -0.14 1 78.16 449 GLU A C 1
ATOM 3557 O O . GLU A 1 449 ? -5.985 -19.285 0.697 1 78.16 449 GLU A O 1
ATOM 3562 N N . LYS A 1 450 ? -6.91 -17.949 -0.866 1 82.47 450 LYS A N 1
ATOM 3563 C CA . LYS A 1 450 ? -8.204 -18.616 -0.756 1 82.47 450 LYS A CA 1
ATOM 3564 C C . LYS A 1 450 ? -8.101 -20.085 -1.158 1 82.47 450 LYS A C 1
ATOM 3566 O O . LYS A 1 450 ? -8.647 -20.958 -0.481 1 82.47 450 LYS A O 1
ATOM 3571 N N . LEU A 1 451 ? -7.404 -20.31 -2.251 1 86.95 451 LEU A N 1
ATOM 3572 C CA . LEU A 1 451 ? -7.228 -21.675 -2.734 1 86.95 451 LEU A CA 1
ATOM 3573 C C . LEU A 1 451 ? -6.423 -22.504 -1.739 1 86.95 451 LEU A C 1
ATOM 3575 O O . LEU A 1 451 ? -6.767 -23.655 -1.461 1 86.95 451 LEU A O 1
ATOM 3579 N N . LEU A 1 452 ? -5.404 -21.846 -1.241 1 85.71 452 LEU A N 1
ATOM 3580 C CA . LEU A 1 452 ? -4.563 -22.552 -0.28 1 85.71 452 LEU A CA 1
ATOM 3581 C C . LEU A 1 452 ? -5.336 -22.857 0.998 1 85.71 452 LEU A C 1
ATOM 3583 O O . LEU A 1 452 ? -5.267 -23.973 1.519 1 85.71 452 LEU A O 1
ATOM 3587 N N . PHE A 1 453 ? -6.054 -21.861 1.461 1 85.67 453 PHE A N 1
ATOM 3588 C CA . PHE A 1 453 ? -6.837 -22.062 2.675 1 85.67 453 PHE A CA 1
ATOM 3589 C C . PHE A 1 453 ? -7.872 -23.162 2.476 1 85.67 453 PHE A C 1
ATOM 3591 O O . PHE A 1 453 ? -8.076 -23.998 3.359 1 85.67 453 PHE A O 1
ATOM 3598 N N . PHE A 1 454 ? -8.471 -23.164 1.373 1 88.88 454 PHE A N 1
ATOM 3599 C CA . PHE A 1 454 ? -9.514 -24.146 1.101 1 88.88 454 PHE A CA 1
ATOM 3600 C C . PHE A 1 454 ? -8.931 -25.553 1.043 1 88.88 454 PHE A C 1
ATOM 3602 O O . PHE A 1 454 ? -9.431 -26.466 1.704 1 88.88 454 PHE A O 1
ATOM 3609 N N . ARG A 1 455 ? -7.936 -25.712 0.315 1 89.42 455 ARG A N 1
ATOM 3610 C CA . ARG A 1 455 ? -7.408 -27.048 0.059 1 89.42 455 ARG A CA 1
ATOM 3611 C C . ARG A 1 455 ? -6.798 -27.646 1.322 1 89.42 455 ARG A C 1
ATOM 3613 O O . ARG A 1 455 ? -6.881 -28.856 1.545 1 89.42 455 ARG A O 1
ATOM 3620 N N . VAL A 1 456 ? -6.282 -26.802 2.145 1 90.34 456 VAL A N 1
ATOM 3621 C CA . VAL A 1 456 ? -5.498 -27.347 3.248 1 90.34 456 VAL A CA 1
ATOM 3622 C C . VAL A 1 456 ? -6.322 -27.312 4.534 1 90.34 456 VAL A C 1
ATOM 3624 O O . VAL A 1 456 ? -6.747 -28.356 5.035 1 90.34 456 VAL A O 1
ATOM 3627 N N . HIS A 1 457 ? -6.726 -26.148 4.962 1 88.19 457 HIS A N 1
ATOM 3628 C CA . HIS A 1 457 ? -7.399 -26.013 6.249 1 88.19 457 HIS A CA 1
ATOM 3629 C C . HIS A 1 457 ? -8.863 -26.427 6.151 1 88.19 457 HIS A C 1
ATOM 3631 O O . HIS A 1 457 ? -9.322 -27.285 6.908 1 88.19 457 HIS A O 1
ATOM 3637 N N . PHE A 1 458 ? -9.494 -25.886 5.178 1 88.9 458 PHE A N 1
ATOM 3638 C CA . PHE A 1 458 ? -10.932 -26.093 5.053 1 88.9 458 PHE A CA 1
ATOM 3639 C C . PHE A 1 458 ? -11.239 -27.527 4.635 1 88.9 458 PHE A C 1
ATOM 3641 O O . PHE A 1 458 ? -12.137 -28.162 5.191 1 88.9 458 PHE A O 1
ATOM 3648 N N . GLY A 1 459 ? -10.521 -27.988 3.68 1 91.69 459 GLY A N 1
ATOM 3649 C CA . GLY A 1 459 ? -10.721 -29.335 3.167 1 91.69 459 GLY A CA 1
ATOM 3650 C C . GLY A 1 459 ? -10.404 -30.414 4.185 1 91.69 459 GLY A C 1
ATOM 3651 O O . GLY A 1 459 ? -11.188 -31.347 4.373 1 91.69 459 GLY A O 1
ATOM 3652 N N . LEU A 1 460 ? -9.35 -30.253 4.879 1 92.43 460 LEU A N 1
ATOM 3653 C CA . LEU A 1 460 ? -8.972 -31.247 5.878 1 92.43 460 LEU A CA 1
ATOM 3654 C C . LEU A 1 460 ? -9.979 -31.277 7.023 1 92.43 460 LEU A C 1
ATOM 3656 O O . LEU A 1 460 ? -10.349 -32.352 7.501 1 92.43 460 LEU A O 1
ATOM 3660 N N . ALA A 1 461 ? -10.392 -30.127 7.386 1 90.72 461 ALA A N 1
ATOM 3661 C CA . ALA A 1 461 ? -11.346 -30.027 8.488 1 90.72 461 ALA A CA 1
ATOM 3662 C C . ALA A 1 461 ? -12.63 -30.79 8.173 1 90.72 461 ALA A C 1
ATOM 3664 O O . ALA A 1 461 ? -13.28 -31.323 9.075 1 90.72 461 ALA A O 1
ATOM 3665 N N . ALA A 1 462 ? -12.945 -30.882 6.943 1 92.24 462 ALA A N 1
ATOM 3666 C CA . ALA A 1 462 ? -14.179 -31.545 6.528 1 92.24 462 ALA A CA 1
ATOM 3667 C C . ALA A 1 462 ? -14.096 -33.051 6.756 1 92.24 462 ALA A C 1
ATOM 3669 O O . ALA A 1 462 ? -15.122 -33.733 6.826 1 92.24 462 ALA A O 1
ATOM 3670 N N . LEU A 1 463 ? -12.935 -33.558 6.915 1 93.14 463 LEU A N 1
ATOM 3671 C CA . LEU A 1 463 ? -12.742 -34.991 7.105 1 93.14 463 LEU A CA 1
ATOM 3672 C C . LEU A 1 463 ? -13.009 -35.388 8.554 1 93.14 463 LEU A C 1
ATOM 3674 O O . LEU A 1 463 ? -13.188 -36.57 8.855 1 93.14 463 LEU A O 1
ATOM 3678 N N . SER A 1 464 ? -13.036 -34.374 9.404 1 88.99 464 SER A N 1
ATOM 3679 C CA . SER A 1 464 ? -13.164 -34.715 10.817 1 88.99 464 SER A CA 1
ATOM 3680 C C . SER A 1 464 ? -14.385 -34.045 11.438 1 88.99 464 SER A C 1
ATOM 3682 O O . SER A 1 464 ? -14.753 -34.346 12.576 1 88.99 464 SER A O 1
ATOM 3684 N N . ASN A 1 465 ? -14.977 -33.197 10.76 1 85.42 465 ASN A N 1
ATOM 3685 C CA . ASN A 1 465 ? -16.117 -32.467 11.303 1 85.42 465 ASN A CA 1
ATOM 3686 C C . ASN A 1 465 ? -17.429 -33.204 11.045 1 85.42 465 ASN A C 1
ATOM 3688 O O . ASN A 1 465 ? -17.973 -33.144 9.942 1 85.42 465 ASN A O 1
ATOM 3692 N N . ASP A 1 466 ? -18.017 -33.636 12.084 1 84.87 466 ASP A N 1
ATOM 3693 C CA . ASP A 1 466 ? -19.202 -34.475 11.938 1 84.87 466 ASP A CA 1
ATOM 3694 C C . ASP A 1 466 ? -20.465 -33.626 11.818 1 84.87 466 ASP A C 1
ATOM 3696 O O . ASP A 1 466 ? -21.54 -34.142 11.505 1 84.87 466 ASP A O 1
ATOM 3700 N N . SER A 1 467 ? -20.335 -32.355 11.905 1 82.26 467 SER A N 1
ATOM 3701 C CA . SER A 1 467 ? -21.511 -31.491 11.857 1 82.26 467 SER A CA 1
ATOM 3702 C C . SER A 1 467 ? -21.889 -31.151 10.42 1 82.26 467 SER A C 1
ATOM 3704 O O . SER A 1 467 ? -22.971 -30.617 10.167 1 82.26 467 SER A O 1
ATOM 3706 N N . LEU A 1 468 ? -21.042 -31.511 9.499 1 87.63 468 LEU A N 1
ATOM 3707 C CA . LEU A 1 468 ? -21.315 -31.174 8.106 1 87.63 468 LEU A CA 1
ATOM 3708 C C . LEU A 1 468 ? -22.367 -32.107 7.517 1 87.63 468 LEU A C 1
ATOM 3710 O O . LEU A 1 468 ? -22.365 -33.308 7.796 1 87.63 468 LEU A O 1
ATOM 3714 N N . LYS A 1 469 ? -23.233 -31.589 6.765 1 86.93 469 LYS A N 1
ATOM 3715 C CA . LYS A 1 469 ? -24.139 -32.413 5.971 1 86.93 469 LYS A CA 1
ATOM 3716 C C . LYS A 1 469 ? -23.368 -33.28 4.98 1 86.93 469 LYS A C 1
ATOM 3718 O O . LYS A 1 469 ? -22.306 -32.884 4.496 1 86.93 469 LYS A O 1
ATOM 3723 N N . PRO A 1 470 ? -23.937 -34.449 4.687 1 89.05 470 PRO A N 1
ATOM 3724 C CA . PRO A 1 470 ? -23.24 -35.349 3.765 1 89.05 470 PRO A CA 1
ATOM 3725 C C . PRO A 1 470 ? -22.937 -34.695 2.418 1 89.05 470 PRO A C 1
ATOM 3727 O O . PRO A 1 470 ? -21.83 -34.839 1.893 1 89.05 470 PRO A O 1
ATOM 3730 N N . GLU A 1 471 ? -23.907 -33.931 1.884 1 90.05 471 GLU A N 1
ATOM 3731 C CA . GLU A 1 471 ? -23.708 -33.278 0.594 1 90.05 471 GLU A CA 1
ATOM 3732 C C . GLU A 1 471 ? -22.625 -32.207 0.679 1 90.05 471 GLU A C 1
ATOM 3734 O O . GLU A 1 471 ? -21.851 -32.022 -0.263 1 90.05 471 GLU A O 1
ATOM 3739 N N . ALA A 1 472 ? -22.56 -31.564 1.749 1 89.54 472 ALA A N 1
ATOM 3740 C CA . ALA A 1 472 ? -21.53 -30.55 1.96 1 89.54 472 ALA A CA 1
ATOM 3741 C C . ALA A 1 472 ? -20.146 -31.185 2.054 1 89.54 472 ALA A C 1
ATOM 3743 O O . ALA A 1 472 ? -19.182 -30.676 1.478 1 89.54 472 ALA A O 1
ATOM 3744 N N . ARG A 1 473 ? -20.107 -32.252 2.728 1 91.47 473 ARG A N 1
ATOM 3745 C CA . ARG A 1 473 ? -18.831 -32.935 2.912 1 91.47 473 ARG A CA 1
ATOM 3746 C C . ARG A 1 473 ? -18.284 -33.443 1.582 1 91.47 473 ARG A C 1
ATOM 3748 O O . ARG A 1 473 ? -17.106 -33.249 1.274 1 91.47 473 ARG A O 1
ATOM 3755 N N . ILE A 1 474 ? -19.143 -34.077 0.853 1 92.48 474 ILE A N 1
ATOM 3756 C CA . ILE A 1 474 ? -18.712 -34.623 -0.429 1 92.48 474 ILE A CA 1
ATOM 3757 C C . ILE A 1 474 ? -18.232 -33.492 -1.336 1 92.48 474 ILE A C 1
ATOM 3759 O O . ILE A 1 474 ? -17.262 -33.655 -2.08 1 92.48 474 ILE A O 1
ATOM 3763 N N . THR A 1 475 ? -18.922 -32.406 -1.278 1 92.81 475 THR A N 1
ATOM 3764 C CA . THR A 1 475 ? -18.534 -31.254 -2.085 1 92.81 475 THR A CA 1
ATOM 3765 C C . THR A 1 475 ? -17.169 -30.726 -1.652 1 92.81 475 THR A C 1
ATOM 3767 O O . THR A 1 475 ? -16.264 -30.58 -2.477 1 92.81 475 THR A O 1
ATOM 3770 N N . ILE A 1 476 ? -16.97 -30.504 -0.384 1 93.11 476 ILE A N 1
ATOM 3771 C CA . ILE A 1 476 ? -15.75 -29.913 0.155 1 93.11 476 ILE A CA 1
ATOM 3772 C C . ILE A 1 476 ? -14.573 -30.857 -0.077 1 93.11 476 ILE A C 1
ATOM 3774 O O . ILE A 1 476 ? -13.511 -30.433 -0.539 1 93.11 476 ILE A O 1
ATOM 3778 N N . CYS A 1 477 ? -14.772 -32.073 0.145 1 95.1 477 CYS A N 1
ATOM 3779 C CA . CYS A 1 477 ? -13.711 -33.064 0.001 1 95.1 477 CYS A CA 1
ATOM 3780 C C . CYS A 1 477 ? -13.326 -33.241 -1.463 1 95.1 477 CYS A C 1
ATOM 3782 O O . CYS A 1 477 ? -12.146 -33.393 -1.785 1 95.1 477 CYS A O 1
ATOM 3784 N N . SER A 1 478 ? -14.291 -33.256 -2.316 1 95.46 478 SER A N 1
ATOM 3785 C CA . SER A 1 478 ? -14.009 -33.338 -3.745 1 95.46 478 SER A CA 1
ATOM 3786 C C . SER A 1 478 ? -13.169 -32.154 -4.212 1 95.46 478 SER A C 1
ATOM 3788 O O . SER A 1 478 ? -12.155 -32.334 -4.889 1 95.46 478 SER A O 1
ATOM 3790 N N . LEU A 1 479 ? -13.589 -31.019 -3.823 1 95.35 479 LEU A N 1
ATOM 3791 C CA . LEU A 1 479 ? -12.889 -29.801 -4.217 1 95.35 479 LEU A CA 1
ATOM 3792 C C . LEU A 1 479 ? -11.478 -29.773 -3.637 1 95.35 479 LEU A C 1
ATOM 3794 O O . LEU A 1 479 ? -10.543 -29.306 -4.291 1 95.35 479 LEU A O 1
ATOM 3798 N N . MET A 1 480 ? -11.339 -30.219 -2.45 1 94.42 480 MET A N 1
ATOM 3799 C CA . MET A 1 480 ? -10.026 -30.302 -1.817 1 94.42 480 MET A CA 1
ATOM 3800 C C . MET A 1 480 ? -9.075 -31.158 -2.648 1 94.42 480 MET A C 1
ATOM 3802 O O . MET A 1 480 ? -7.955 -30.738 -2.946 1 94.42 480 MET A O 1
ATOM 3806 N N . LEU A 1 481 ? -9.478 -32.314 -3.038 1 94.99 481 LEU A N 1
ATOM 3807 C CA . LEU A 1 481 ? -8.614 -33.234 -3.769 1 94.99 481 LEU A CA 1
ATOM 3808 C C . LEU A 1 481 ? -8.312 -32.702 -5.166 1 94.99 481 LEU A C 1
ATOM 3810 O O . LEU A 1 481 ? -7.202 -32.875 -5.674 1 94.99 481 LEU A O 1
ATOM 3814 N N . ILE A 1 482 ? -9.297 -32.106 -5.735 1 93.6 482 ILE A N 1
ATOM 3815 C CA . ILE A 1 482 ? -9.085 -31.508 -7.049 1 93.6 482 ILE A CA 1
ATOM 3816 C C . ILE A 1 482 ? -7.948 -30.492 -6.976 1 93.6 482 ILE A C 1
ATOM 3818 O O . ILE A 1 482 ? -7.001 -30.554 -7.763 1 93.6 482 ILE A O 1
ATOM 3822 N N . LEU A 1 483 ? -7.981 -29.628 -6.049 1 90.94 483 LEU A N 1
ATOM 3823 C CA . LEU A 1 483 ? -6.961 -28.595 -5.911 1 90.94 483 LEU A CA 1
ATOM 3824 C C . LEU A 1 483 ? -5.617 -29.205 -5.526 1 90.94 483 LEU A C 1
ATOM 3826 O O . LEU A 1 483 ? -4.57 -28.762 -6.002 1 90.94 483 LEU A O 1
ATOM 3830 N N . ASN A 1 484 ? -5.696 -30.121 -4.68 1 91.57 484 ASN A N 1
ATOM 3831 C CA . ASN A 1 484 ? -4.441 -30.691 -4.201 1 91.57 484 ASN A CA 1
ATOM 3832 C C . ASN A 1 484 ? -3.679 -31.391 -5.322 1 91.57 484 ASN A C 1
ATOM 3834 O O . ASN A 1 484 ? -2.452 -31.297 -5.397 1 91.57 484 ASN A O 1
ATOM 3838 N N . ILE A 1 485 ? -4.368 -32.108 -6.113 1 90.14 485 ILE A N 1
ATOM 3839 C CA . ILE A 1 485 ? -3.692 -32.794 -7.209 1 90.14 485 ILE A CA 1
ATOM 3840 C C . ILE A 1 485 ? -3.107 -31.768 -8.176 1 90.14 485 ILE A C 1
ATOM 3842 O O . ILE A 1 485 ? -2.056 -32.001 -8.778 1 90.14 485 ILE A O 1
ATOM 3846 N N . LEU A 1 486 ? -3.747 -30.68 -8.336 1 86.71 486 LEU A N 1
ATOM 3847 C CA . LEU A 1 486 ? -3.269 -29.646 -9.248 1 86.71 486 LEU A CA 1
ATOM 3848 C C . LEU A 1 486 ? -1.979 -29.019 -8.729 1 86.71 486 LEU A C 1
ATOM 3850 O O . LEU A 1 486 ? -1.139 -28.576 -9.516 1 86.71 486 LEU A O 1
ATOM 3854 N N . TYR A 1 487 ? -1.788 -29.03 -7.424 1 84.09 487 TYR A N 1
ATOM 3855 C CA . TYR A 1 487 ? -0.649 -28.314 -6.862 1 84.09 487 TYR A CA 1
ATOM 3856 C C . TYR A 1 487 ? 0.422 -29.285 -6.379 1 84.09 487 TYR A C 1
ATOM 3858 O O . TYR A 1 487 ? 1.492 -28.867 -5.931 1 84.09 487 TYR A O 1
ATOM 3866 N N . THR A 1 488 ? 0.076 -30.517 -6.424 1 84.53 488 THR A N 1
ATOM 3867 C CA . THR A 1 488 ? 1.045 -31.504 -5.959 1 84.53 488 THR A CA 1
ATOM 3868 C C . THR A 1 488 ? 1.375 -32.501 -7.066 1 84.53 488 THR A C 1
ATOM 3870 O O . THR A 1 488 ? 0.646 -32.602 -8.055 1 84.53 488 THR A O 1
ATOM 3873 N N . ASN A 1 489 ? 2.429 -33.238 -6.988 1 77.8 489 ASN A N 1
ATOM 3874 C CA . ASN A 1 489 ? 2.802 -34.282 -7.937 1 77.8 489 ASN A CA 1
ATOM 3875 C C . ASN A 1 489 ? 2.462 -35.671 -7.405 1 77.8 489 ASN A C 1
ATOM 3877 O O . ASN A 1 489 ? 3.074 -36.662 -7.808 1 77.8 489 ASN A O 1
ATOM 3881 N N . ALA A 1 490 ? 1.519 -35.598 -6.454 1 84.46 490 ALA A N 1
ATOM 3882 C CA . ALA A 1 490 ? 1.095 -36.892 -5.923 1 84.46 490 ALA A CA 1
ATOM 3883 C C . ALA A 1 490 ? 0.306 -37.68 -6.964 1 84.46 490 ALA A C 1
ATOM 3885 O O . ALA A 1 490 ? -0.587 -37.136 -7.618 1 84.46 490 ALA A O 1
ATOM 3886 N N . PRO A 1 491 ? 0.656 -38.866 -7.139 1 81.41 491 PRO A N 1
ATOM 3887 C CA . PRO A 1 491 ? -0.043 -39.653 -8.158 1 81.41 491 PRO A CA 1
ATOM 3888 C C . PRO A 1 491 ? -1.427 -40.111 -7.703 1 81.41 491 PRO A C 1
ATOM 3890 O O . PRO A 1 491 ? -1.688 -40.197 -6.5 1 81.41 491 PRO A O 1
ATOM 3893 N N . SER A 1 492 ? -2.274 -40.22 -8.675 1 83.26 492 SER A N 1
ATOM 3894 C CA . SER A 1 492 ? -3.549 -40.909 -8.504 1 83.26 492 SER A CA 1
ATOM 3895 C C . SER A 1 492 ? -3.667 -42.098 -9.452 1 83.26 492 SER A C 1
ATOM 3897 O O . SER A 1 492 ? -3.24 -42.023 -10.606 1 83.26 492 SER A O 1
ATOM 3899 N N . SER A 1 493 ? -4.157 -43.291 -8.949 1 76.43 493 SER A N 1
ATOM 3900 C CA . SER A 1 493 ? -4.293 -44.487 -9.774 1 76.43 493 SER A CA 1
ATOM 3901 C C . SER A 1 493 ? -5.555 -44.43 -10.628 1 76.43 493 SER A C 1
ATOM 3903 O O . SER A 1 493 ? -5.771 -45.289 -11.485 1 76.43 493 SER A O 1
ATOM 3905 N N . SER A 1 494 ? -6.31 -43.359 -10.375 1 80.63 494 SER A N 1
ATOM 3906 C CA . SER A 1 494 ? -7.583 -43.269 -11.083 1 80.63 494 SER A CA 1
ATOM 3907 C C . SER A 1 494 ? -7.489 -42.318 -12.271 1 80.63 494 SER A C 1
ATOM 3909 O O . SER A 1 494 ? -7.115 -41.154 -12.113 1 80.63 494 SER A O 1
ATOM 3911 N N . ASN A 1 495 ? -7.859 -42.865 -13.473 1 80.06 495 ASN A N 1
ATOM 3912 C CA . ASN A 1 495 ? -7.907 -42.033 -14.67 1 80.06 495 ASN A CA 1
ATOM 3913 C C . ASN A 1 495 ? -9.137 -41.13 -14.677 1 80.06 495 ASN A C 1
ATOM 3915 O O . ASN A 1 495 ? -9.198 -40.162 -15.437 1 80.06 495 ASN A O 1
ATOM 3919 N N . ARG A 1 496 ? -10.041 -41.482 -13.828 1 89.31 496 ARG A N 1
ATOM 3920 C CA . ARG A 1 496 ? -11.291 -40.731 -13.785 1 89.31 496 ARG A CA 1
ATOM 3921 C C . ARG A 1 496 ? -11.341 -39.819 -12.564 1 89.31 496 ARG A C 1
ATOM 3923 O O . ARG A 1 496 ? -12.422 -39.5 -12.065 1 89.31 496 ARG A O 1
ATOM 3930 N N . PHE A 1 497 ? -10.18 -39.517 -12.138 1 93.6 497 PHE A N 1
ATOM 3931 C CA . PHE A 1 497 ? -10.046 -38.758 -10.901 1 93.6 497 PHE A CA 1
ATOM 3932 C C . PHE A 1 497 ? -10.861 -37.472 -10.964 1 93.6 497 PHE A C 1
ATOM 3934 O O . PHE A 1 497 ? -11.771 -37.267 -10.158 1 93.6 497 PHE A O 1
ATOM 3941 N N . PHE A 1 498 ? -10.66 -36.646 -12.012 1 93.57 498 PHE A N 1
ATOM 3942 C CA . PHE A 1 498 ? -11.321 -35.351 -12.122 1 93.57 498 PHE A CA 1
ATOM 3943 C C . PHE A 1 498 ? -12.803 -35.523 -12.43 1 93.57 498 PHE A C 1
ATOM 3945 O O . PHE A 1 498 ? -13.645 -34.811 -11.878 1 93.57 498 PHE A O 1
ATOM 3952 N N . ALA A 1 499 ? -13.107 -36.485 -13.244 1 93.32 499 ALA A N 1
ATOM 3953 C CA . ALA A 1 499 ? -14.501 -36.719 -13.612 1 93.32 499 ALA A CA 1
ATOM 3954 C C . ALA A 1 499 ? -15.336 -37.094 -12.391 1 93.32 499 ALA A C 1
ATOM 3956 O O . ALA A 1 499 ? -16.438 -36.574 -12.2 1 93.32 499 ALA A O 1
ATOM 3957 N N . HIS A 1 500 ? -14.813 -37.979 -11.608 1 95.01 500 HIS A N 1
ATOM 3958 C CA . HIS A 1 500 ? -15.538 -38.45 -10.434 1 95.01 500 HIS A CA 1
ATOM 3959 C C . HIS A 1 500 ? -15.727 -37.33 -9.417 1 95.01 500 HIS A C 1
ATOM 3961 O O . HIS A 1 500 ? -16.821 -37.155 -8.876 1 95.01 500 HIS A O 1
ATOM 3967 N N . LEU A 1 501 ? -14.688 -36.614 -9.226 1 96.13 501 LEU A N 1
ATOM 3968 C CA . LEU A 1 501 ? -14.739 -35.603 -8.175 1 96.13 501 LEU A CA 1
ATOM 3969 C C . LEU A 1 501 ? -15.586 -34.411 -8.609 1 96.13 501 LEU A C 1
ATOM 3971 O O . LEU A 1 501 ? -16.389 -33.897 -7.827 1 96.13 501 LEU A O 1
ATOM 3975 N N . THR A 1 502 ? -15.379 -33.93 -9.823 1 95.13 502 THR A N 1
ATOM 3976 C CA . THR A 1 502 ? -16.208 -32.827 -10.296 1 95.13 502 THR A CA 1
ATOM 3977 C C . THR A 1 502 ? -17.671 -33.251 -10.391 1 95.13 502 THR A C 1
ATOM 3979 O O . THR A 1 502 ? -18.572 -32.464 -10.092 1 95.13 502 THR A O 1
ATOM 3982 N N . GLY A 1 503 ? -17.858 -34.481 -10.828 1 92.82 503 GLY A N 1
ATOM 3983 C CA . GLY A 1 503 ? -19.215 -35 -10.887 1 92.82 503 GLY A CA 1
ATOM 3984 C C . GLY A 1 503 ? -19.905 -35.023 -9.536 1 92.82 503 GLY A C 1
ATOM 3985 O O . GLY A 1 503 ? -21.07 -34.639 -9.422 1 92.82 503 GLY A O 1
ATOM 3986 N N . ALA A 1 504 ? -19.218 -35.422 -8.538 1 94.21 504 ALA A N 1
ATOM 3987 C CA . ALA A 1 504 ? -19.771 -35.494 -7.188 1 94.21 504 ALA A CA 1
ATOM 3988 C C . ALA A 1 504 ? -20.123 -34.104 -6.665 1 94.21 504 ALA A C 1
ATOM 3990 O O . ALA A 1 504 ? -21.225 -33.886 -6.157 1 94.21 504 ALA A O 1
ATOM 3991 N N . ALA A 1 505 ? -19.191 -33.222 -6.798 1 94.82 505 ALA A N 1
ATOM 3992 C CA . ALA A 1 505 ? -19.418 -31.86 -6.322 1 94.82 505 ALA A CA 1
ATOM 3993 C C . ALA A 1 505 ? -20.579 -31.205 -7.066 1 94.82 505 ALA A C 1
ATOM 3995 O O . ALA A 1 505 ? -21.457 -30.598 -6.447 1 94.82 505 ALA A O 1
ATOM 3996 N N . ARG A 1 506 ? -20.579 -31.355 -8.328 1 91.97 506 ARG A N 1
ATOM 3997 C CA . ARG A 1 506 ? -21.613 -30.759 -9.168 1 91.97 506 ARG A CA 1
ATOM 3998 C C . ARG A 1 506 ? -22.997 -31.262 -8.77 1 91.97 506 ARG A C 1
ATOM 4000 O O . ARG A 1 506 ? -23.917 -30.467 -8.565 1 91.97 506 ARG A O 1
ATOM 4007 N N . ARG A 1 507 ? -23.134 -32.492 -8.607 1 91.08 507 ARG A N 1
ATOM 4008 C CA . ARG A 1 507 ? -24.436 -33.087 -8.323 1 91.08 507 ARG A CA 1
ATOM 4009 C C . ARG A 1 507 ? -24.933 -32.682 -6.939 1 91.08 507 ARG A C 1
ATOM 4011 O O . ARG A 1 507 ? -26.118 -32.395 -6.759 1 91.08 507 ARG A O 1
ATOM 4018 N N . ALA A 1 508 ? -24.068 -32.715 -6.034 1 90.81 508 ALA A N 1
ATOM 4019 C CA . ALA A 1 508 ? -24.439 -32.301 -4.683 1 90.81 508 ALA A CA 1
ATOM 4020 C C . ALA A 1 508 ? -24.9 -30.847 -4.663 1 90.81 508 ALA A C 1
ATOM 4022 O O . ALA A 1 508 ? -25.896 -30.514 -4.015 1 90.81 508 ALA A O 1
ATOM 4023 N N . LEU A 1 509 ? -24.223 -30.017 -5.353 1 90.65 509 LEU A N 1
ATOM 4024 C CA . LEU A 1 509 ? -24.55 -28.596 -5.391 1 90.65 509 LEU A CA 1
ATOM 4025 C C . LEU A 1 509 ? -25.865 -28.36 -6.127 1 90.65 509 LEU A C 1
ATOM 4027 O O . LEU A 1 509 ? -26.713 -27.596 -5.662 1 90.65 509 LEU A O 1
ATOM 4031 N N . GLU A 1 510 ? -26.016 -29.045 -7.194 1 84.66 510 GLU A N 1
ATOM 4032 C CA . GLU A 1 510 ? -27.234 -28.903 -7.985 1 84.66 510 GLU A CA 1
ATOM 4033 C C . GLU A 1 510 ? -28.462 -29.343 -7.192 1 84.66 510 GLU A C 1
ATOM 4035 O O . GLU A 1 510 ? -29.524 -28.724 -7.289 1 84.66 510 GLU A O 1
ATOM 4040 N N . GLN A 1 511 ? -28.285 -30.366 -6.514 1 86.33 511 GLN A N 1
ATOM 4041 C CA . GLN A 1 511 ? -29.387 -30.89 -5.714 1 86.33 511 GLN A CA 1
ATOM 4042 C C . GLN A 1 511 ? -29.765 -29.922 -4.596 1 86.33 511 GLN A C 1
ATOM 4044 O O . GLN A 1 511 ? -30.941 -29.793 -4.252 1 86.33 511 GLN A O 1
ATOM 4049 N N . ALA A 1 512 ? -28.799 -29.373 -4.074 1 87.43 512 ALA A N 1
ATOM 4050 C CA . ALA A 1 512 ? -29.065 -28.424 -2.997 1 87.43 512 ALA A CA 1
ATOM 4051 C C . ALA A 1 512 ? -29.726 -27.157 -3.533 1 87.43 512 ALA A C 1
ATOM 4053 O O . ALA A 1 512 ? -30.647 -26.619 -2.913 1 87.43 512 ALA A O 1
ATOM 4054 N N . SER A 1 513 ? -29.108 -26.578 -4.569 1 88.38 513 SER A N 1
ATOM 4055 C CA . SER A 1 513 ? -29.67 -25.396 -5.214 1 88.38 513 SER A CA 1
ATOM 4056 C C . SER A 1 513 ? -29.028 -25.151 -6.576 1 88.38 513 SER A C 1
ATOM 4058 O O . SER A 1 513 ? -27.802 -25.081 -6.686 1 88.38 513 SER A O 1
ATOM 4060 N N . PRO A 1 514 ? -29.811 -24.965 -7.511 1 80.63 514 PRO A N 1
ATOM 4061 C CA . PRO A 1 514 ? -29.245 -24.661 -8.827 1 80.63 514 PRO A CA 1
ATOM 4062 C C . PRO A 1 514 ? -28.433 -23.368 -8.836 1 80.63 514 PRO A C 1
ATOM 4064 O O . PRO A 1 514 ? -27.581 -23.175 -9.707 1 80.63 514 PRO A O 1
ATOM 4067 N N . THR A 1 515 ? -28.604 -22.535 -7.866 1 82.08 515 THR A N 1
ATOM 4068 C CA . THR A 1 515 ? -27.939 -21.238 -7.813 1 82.08 515 THR A CA 1
ATOM 4069 C C . THR A 1 515 ? -26.458 -21.402 -7.486 1 82.08 515 THR A C 1
ATOM 4071 O O . THR A 1 515 ? -25.668 -20.474 -7.676 1 82.08 515 THR A O 1
ATOM 4074 N N . TYR A 1 516 ? -26.052 -22.573 -7.065 1 86.11 516 TYR A N 1
ATOM 4075 C CA . TYR A 1 516 ? -24.638 -22.83 -6.814 1 86.11 516 TYR A CA 1
ATOM 4076 C C . TYR A 1 516 ? -23.862 -22.932 -8.121 1 86.11 516 TYR A C 1
ATOM 4078 O O . TYR A 1 516 ? -22.646 -22.726 -8.146 1 86.11 516 TYR A O 1
ATOM 4086 N N . MET A 1 517 ? -24.631 -23.216 -9.141 1 83.59 517 MET A N 1
ATOM 4087 C CA . MET A 1 517 ? -23.992 -23.469 -10.429 1 83.59 517 MET A CA 1
ATOM 4088 C C . MET A 1 517 ? -23.998 -22.215 -11.296 1 83.59 517 MET A C 1
ATOM 4090 O O . MET A 1 517 ? -24.401 -22.261 -12.459 1 83.59 517 MET A O 1
ATOM 4094 N N . GLY A 1 518 ? -23.466 -21.181 -10.641 1 79.58 518 GLY A N 1
ATOM 4095 C CA . GLY A 1 518 ? -23.206 -19.999 -11.446 1 79.58 518 GLY A CA 1
ATOM 4096 C C . GLY A 1 518 ? -22.14 -20.218 -12.503 1 79.58 518 GLY A C 1
ATOM 4097 O O . GLY A 1 518 ? -21.478 -21.258 -12.518 1 79.58 518 GLY A O 1
ATOM 4098 N N . THR A 1 519 ? -21.876 -19.3 -13.363 1 78.81 519 THR A N 1
ATOM 4099 C CA . THR A 1 519 ? -21.00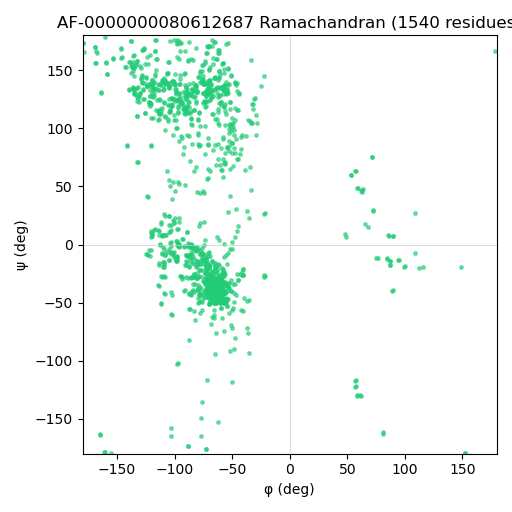9 -19.44 -14.528 1 78.81 519 THR A CA 1
ATOM 4100 C C . THR A 1 519 ? -19.624 -19.931 -14.115 1 78.81 519 THR A C 1
ATOM 4102 O O . THR A 1 519 ? -19.098 -20.882 -14.697 1 78.81 519 THR A O 1
ATOM 4105 N N . LYS A 1 520 ? -19.025 -19.343 -13.168 1 83.5 520 LYS A N 1
ATOM 4106 C CA . LYS A 1 520 ? -17.669 -19.688 -12.75 1 83.5 520 LYS A CA 1
ATOM 4107 C C . LYS A 1 520 ? -17.615 -21.097 -12.166 1 83.5 520 LYS A C 1
ATOM 4109 O O . LYS A 1 520 ? -16.709 -21.871 -12.48 1 83.5 520 LYS A O 1
ATOM 4114 N N . THR A 1 521 ? -18.628 -21.378 -11.36 1 87.41 521 THR A N 1
ATOM 4115 C CA . THR A 1 521 ? -18.693 -22.711 -10.77 1 87.41 521 THR A CA 1
ATOM 4116 C C . THR A 1 521 ? -18.942 -23.766 -11.844 1 87.41 521 THR A C 1
ATOM 4118 O O . THR A 1 521 ? -18.319 -24.83 -11.832 1 87.41 521 THR A O 1
ATOM 4121 N N . HIS A 1 522 ? -19.812 -23.455 -12.657 1 82.92 522 HIS A N 1
ATOM 4122 C CA . HIS A 1 522 ? -20.145 -24.375 -13.738 1 82.92 522 HIS A CA 1
ATOM 4123 C C . HIS A 1 522 ? -18.931 -24.654 -14.617 1 82.92 522 HIS A C 1
ATOM 4125 O O . HIS A 1 522 ? -18.645 -25.81 -14.939 1 82.92 522 HIS A O 1
ATOM 4131 N N . GLU A 1 523 ? -18.249 -23.653 -14.968 1 82.82 523 GLU A N 1
ATOM 4132 C CA . GLU A 1 523 ? -17.075 -23.809 -15.822 1 82.82 523 GLU A CA 1
ATOM 4133 C C . GLU A 1 523 ? -16 -24.644 -15.133 1 82.82 523 GLU A C 1
ATOM 4135 O O . GLU A 1 523 ? -15.339 -25.465 -15.774 1 82.82 523 GLU A O 1
ATOM 4140 N N . PHE A 1 524 ? -15.877 -24.453 -13.923 1 88.93 524 PHE A N 1
ATOM 4141 C CA . PHE A 1 524 ? -14.862 -25.192 -13.182 1 88.93 524 PHE A CA 1
ATOM 4142 C C . PHE A 1 524 ? -15.243 -26.662 -13.061 1 88.93 524 PHE A C 1
ATOM 4144 O O . PHE A 1 524 ? -14.443 -27.545 -13.377 1 88.93 524 PHE A O 1
ATOM 4151 N N . LEU A 1 525 ? -16.476 -26.92 -12.709 1 90.18 525 LEU A N 1
ATOM 4152 C CA . LEU A 1 525 ? -16.863 -28.286 -12.373 1 90.18 525 LEU A CA 1
ATOM 4153 C C . LEU A 1 525 ? -17.221 -29.074 -13.629 1 90.18 525 LEU A C 1
ATOM 4155 O O . LEU A 1 525 ? -17.011 -30.288 -13.685 1 90.18 525 LEU A O 1
ATOM 4159 N N . CYS A 1 526 ? -17.667 -28.447 -14.607 1 83.24 526 CYS A N 1
ATOM 4160 C CA . CYS A 1 526 ? -18.149 -29.179 -15.773 1 83.24 526 CYS A CA 1
ATOM 4161 C C . CYS A 1 526 ? -17.054 -29.312 -16.824 1 83.24 526 CYS A C 1
ATOM 4163 O O . CYS A 1 526 ? -17.028 -30.285 -17.58 1 83.24 526 CYS A O 1
ATOM 4165 N N . HIS A 1 527 ? -16.142 -28.408 -16.839 1 83.49 527 HIS A N 1
ATOM 4166 C CA . HIS A 1 527 ? -15.204 -28.396 -17.956 1 83.49 527 HIS A CA 1
ATOM 4167 C C . HIS A 1 527 ? -13.809 -28.816 -17.508 1 83.49 527 HIS A C 1
ATOM 4169 O O . HIS A 1 527 ? -12.959 -29.147 -18.338 1 83.49 527 HIS A O 1
ATOM 4175 N N . LEU A 1 528 ? -13.511 -28.838 -16.273 1 89.84 528 LEU A N 1
ATOM 4176 C CA . LEU A 1 528 ? -12.165 -29.108 -15.78 1 89.84 528 LEU A CA 1
ATOM 4177 C C . LEU A 1 528 ? -11.645 -30.436 -16.321 1 89.84 528 LEU A C 1
ATOM 4179 O O . LEU A 1 528 ? -10.519 -30.51 -16.818 1 89.84 528 LEU A O 1
ATOM 4183 N N . PRO A 1 529 ? -12.463 -31.553 -16.28 1 88.58 529 PRO A N 1
ATOM 4184 C CA . PRO A 1 529 ? -11.936 -32.815 -16.805 1 88.58 529 PRO A CA 1
ATOM 4185 C C . PRO A 1 529 ? -11.525 -32.716 -18.273 1 88.58 529 PRO A C 1
ATOM 4187 O O . PRO A 1 529 ? -10.491 -33.263 -18.666 1 88.58 529 PRO A O 1
ATOM 4190 N N . TYR A 1 530 ? -12.255 -31.966 -19.005 1 83.13 530 TYR A N 1
ATOM 4191 C CA . TYR A 1 530 ? -11.955 -31.816 -20.425 1 83.13 530 TYR A CA 1
ATOM 4192 C C . TYR A 1 530 ? -10.721 -30.945 -20.632 1 83.13 530 TYR A C 1
ATOM 4194 O O . TYR A 1 530 ? -9.903 -31.217 -21.514 1 83.13 530 TYR A O 1
ATOM 4202 N N . VAL A 1 531 ? -10.64 -29.966 -19.884 1 87.53 531 VAL A N 1
ATOM 4203 C CA . VAL A 1 531 ? -9.502 -29.058 -19.988 1 87.53 531 VAL A CA 1
ATOM 4204 C C . VAL A 1 531 ? -8.219 -29.791 -19.604 1 87.53 531 VAL A C 1
ATOM 4206 O O . VAL A 1 531 ? -7.174 -29.596 -20.228 1 87.53 531 VAL A O 1
ATOM 4209 N N . ILE A 1 532 ? -8.353 -30.633 -18.597 1 89.33 532 ILE A N 1
ATOM 4210 C CA . ILE A 1 532 ? -7.197 -31.41 -18.162 1 89.33 532 ILE A CA 1
ATOM 4211 C C . ILE A 1 532 ? -6.77 -32.366 -19.274 1 89.33 532 ILE A C 1
ATOM 4213 O O . ILE A 1 532 ? -5.576 -32.566 -19.505 1 89.33 532 ILE A O 1
ATOM 4217 N N . GLU A 1 533 ? -7.663 -32.919 -19.888 1 85.1 533 GLU A N 1
ATOM 4218 C CA . GLU A 1 533 ? -7.366 -33.831 -20.988 1 85.1 533 GLU A CA 1
ATOM 4219 C C . GLU A 1 533 ? -6.725 -33.092 -22.16 1 85.1 533 GLU A C 1
ATOM 4221 O O . GLU A 1 533 ? -5.772 -33.587 -22.766 1 85.1 533 GLU A O 1
ATOM 4226 N N . LYS A 1 534 ? -7.173 -31.937 -22.358 1 87.7 534 LYS A N 1
ATOM 4227 C CA . LYS A 1 534 ? -6.751 -31.196 -23.543 1 87.7 534 LYS A CA 1
ATOM 4228 C C . LYS A 1 534 ? -5.425 -30.481 -23.3 1 87.7 534 LYS A C 1
ATOM 4230 O O . LYS A 1 534 ? -4.567 -30.437 -24.185 1 87.7 534 LYS A O 1
ATOM 4235 N N . PHE A 1 535 ? -5.234 -29.929 -22.14 1 90.86 535 PHE A N 1
ATOM 4236 C CA . PHE A 1 535 ? -4.103 -29.027 -21.954 1 90.86 535 PHE A CA 1
ATOM 4237 C C . PHE A 1 535 ? -3.196 -29.521 -20.833 1 90.86 535 PHE A C 1
ATOM 4239 O O . PHE A 1 535 ? -2.139 -28.939 -20.581 1 90.86 535 PHE A O 1
ATOM 4246 N N . GLY A 1 536 ? -3.548 -30.575 -20.133 1 88.71 536 GLY A N 1
ATOM 4247 C CA . GLY A 1 536 ? -2.809 -31.001 -18.955 1 88.71 536 GLY A CA 1
ATOM 4248 C C . GLY A 1 536 ? -3.176 -30.221 -17.706 1 88.71 536 GLY A C 1
ATOM 4249 O O . GLY A 1 536 ? -4.275 -29.671 -17.612 1 88.71 536 GLY A O 1
ATOM 4250 N N . ASN A 1 537 ? -2.342 -30.268 -16.724 1 88.92 537 ASN A N 1
ATOM 4251 C CA . ASN A 1 537 ? -2.578 -29.563 -15.469 1 88.92 537 ASN A CA 1
ATOM 4252 C C . ASN A 1 537 ? -2.752 -28.064 -15.691 1 88.92 537 ASN A C 1
ATOM 4254 O O . ASN A 1 537 ? -1.92 -27.428 -16.341 1 88.92 537 ASN A O 1
ATOM 4258 N N . VAL A 1 538 ? -3.711 -27.501 -15.13 1 88.26 538 VAL A N 1
ATOM 4259 C CA . VAL A 1 538 ? -4.055 -26.114 -15.428 1 88.26 538 VAL A CA 1
ATOM 4260 C C . VAL A 1 538 ? -3.312 -25.181 -14.475 1 88.26 538 VAL A C 1
ATOM 4262 O O . VAL A 1 538 ? -3.215 -23.977 -14.725 1 88.26 538 VAL A O 1
ATOM 4265 N N . ALA A 1 539 ? -2.774 -25.646 -13.336 1 86.53 539 ALA A N 1
ATOM 4266 C CA . ALA A 1 539 ? -2.174 -24.793 -12.313 1 86.53 539 ALA A CA 1
ATOM 4267 C C . ALA A 1 539 ? -0.981 -24.022 -12.872 1 86.53 539 ALA A C 1
ATOM 4269 O O . ALA A 1 539 ? -0.899 -22.801 -12.723 1 86.53 539 ALA A O 1
ATOM 4270 N N . PRO A 1 540 ? -0.086 -24.685 -13.65 1 85.14 540 PRO A N 1
ATOM 4271 C CA . PRO A 1 540 ? 1.053 -23.942 -14.195 1 85.14 540 PRO A CA 1
ATOM 4272 C C . PRO A 1 540 ? 0.654 -22.997 -15.326 1 85.14 540 PRO A C 1
ATOM 4274 O O . PRO A 1 540 ? 1.468 -22.184 -15.771 1 85.14 540 PRO A O 1
ATOM 4277 N N . LEU A 1 541 ? -0.567 -23.117 -15.827 1 87.07 541 LEU A N 1
ATOM 4278 C CA . LEU A 1 541 ? -1.019 -22.307 -16.953 1 87.07 541 LEU A CA 1
ATOM 4279 C C . LEU A 1 541 ? -1.784 -21.08 -16.467 1 87.07 541 LEU A C 1
ATOM 4281 O O . LEU A 1 541 ? -2.192 -20.24 -17.272 1 87.07 541 LEU A O 1
ATOM 4285 N N . SER A 1 542 ? -1.968 -20.945 -15.168 1 85.63 542 SER A N 1
ATOM 4286 C CA . SER A 1 542 ? -2.745 -19.846 -14.604 1 85.63 542 SER A CA 1
ATOM 4287 C C . SER A 1 542 ? -1.976 -18.531 -14.676 1 85.63 542 SER A C 1
ATOM 4289 O O . SER A 1 542 ? -0.745 -18.528 -14.735 1 85.63 542 SER A O 1
ATOM 4291 N N . THR A 1 543 ? -2.663 -17.424 -14.638 1 80.28 543 THR A N 1
ATOM 4292 C CA . THR A 1 543 ? -2.066 -16.1 -14.77 1 80.28 543 THR A CA 1
ATOM 4293 C C . THR A 1 543 ? -1.746 -15.512 -13.399 1 80.28 543 THR A C 1
ATOM 4295 O O . THR A 1 543 ? -1.279 -14.375 -13.298 1 80.28 543 THR A O 1
ATOM 4298 N N . PHE A 1 544 ? -1.924 -16.229 -12.277 1 78.26 544 PHE A N 1
ATOM 4299 C CA . PHE A 1 544 ? -1.803 -15.715 -10.917 1 78.26 544 PHE A CA 1
ATOM 4300 C C . PHE A 1 544 ? -0.409 -15.15 -10.674 1 78.26 544 PHE A C 1
ATOM 4302 O O . PHE A 1 544 ? -0.264 -14.065 -10.107 1 78.26 544 PHE A O 1
ATOM 4309 N N . CYS A 1 545 ? 0.593 -15.842 -11.18 1 77.04 545 CYS A N 1
ATOM 4310 C CA . CYS A 1 545 ? 1.964 -15.412 -10.927 1 77.04 545 CYS A CA 1
ATOM 4311 C C . CYS A 1 545 ? 2.258 -14.09 -11.627 1 77.04 545 CYS A C 1
ATOM 4313 O O . CYS A 1 545 ? 2.971 -13.242 -11.087 1 77.04 545 CYS A O 1
ATOM 4315 N N . PHE A 1 546 ? 1.665 -13.913 -12.789 1 82.81 546 PHE A N 1
ATOM 4316 C CA . PHE A 1 546 ? 1.917 -12.694 -13.548 1 82.81 546 PHE A CA 1
ATOM 4317 C C . PHE A 1 546 ? 1.244 -11.497 -12.888 1 82.81 546 PHE A C 1
ATOM 4319 O O . PHE A 1 546 ? 1.842 -10.424 -12.78 1 82.81 546 PHE A O 1
ATOM 4326 N N . GLU A 1 547 ? 0.066 -11.764 -12.415 1 82.84 547 GLU A N 1
ATOM 4327 C CA . GLU A 1 547 ? -0.649 -10.7 -11.716 1 82.84 547 GLU A CA 1
ATOM 4328 C C . GLU A 1 547 ? 0.117 -10.24 -10.479 1 82.84 547 GLU A C 1
ATOM 4330 O O . GLU A 1 547 ? 0.272 -9.039 -10.25 1 82.84 547 GLU A O 1
ATOM 4335 N N . HIS A 1 548 ? 0.54 -11.218 -9.795 1 81 548 HIS A N 1
ATOM 4336 C CA . HIS A 1 548 ? 1.294 -10.91 -8.585 1 81 548 HIS A CA 1
ATOM 4337 C C . HIS A 1 548 ? 2.574 -10.149 -8.912 1 81 548 HIS A C 1
ATOM 4339 O O . HIS A 1 548 ? 2.955 -9.227 -8.187 1 81 548 HIS A O 1
ATOM 4345 N N . PHE A 1 549 ? 3.204 -10.526 -9.907 1 87.83 549 PHE A N 1
ATOM 4346 C CA . PHE A 1 549 ? 4.444 -9.875 -10.31 1 87.83 549 PHE A CA 1
ATOM 4347 C C . PHE A 1 549 ? 4.191 -8.425 -10.706 1 87.83 549 PHE A C 1
ATOM 4349 O O . PHE A 1 549 ? 4.939 -7.528 -10.312 1 87.83 549 PHE A O 1
ATOM 4356 N N . TYR A 1 550 ? 3.157 -8.231 -11.531 1 88.91 550 TYR A N 1
ATOM 4357 C CA . TYR A 1 550 ? 2.843 -6.875 -11.965 1 88.91 550 TYR A CA 1
ATOM 4358 C C . TYR A 1 550 ? 2.514 -5.983 -10.774 1 88.91 550 TYR A C 1
ATOM 4360 O O . TYR A 1 550 ? 3.024 -4.865 -10.668 1 88.91 550 TYR A O 1
ATOM 4368 N N . LYS A 1 551 ? 1.682 -6.54 -9.918 1 83.79 551 LYS A N 1
ATOM 4369 C CA . LYS A 1 551 ? 1.306 -5.766 -8.739 1 83.79 551 LYS A CA 1
ATOM 4370 C C . LYS A 1 551 ? 2.529 -5.431 -7.889 1 83.79 551 LYS A C 1
ATOM 4372 O O . LYS A 1 551 ? 2.63 -4.329 -7.346 1 83.79 551 LYS A O 1
ATOM 4377 N N . HIS A 1 552 ? 3.403 -6.355 -7.805 1 84.51 552 HIS A N 1
ATOM 4378 C CA . HIS A 1 552 ? 4.619 -6.138 -7.031 1 84.51 552 HIS A CA 1
ATOM 4379 C C . HIS A 1 552 ? 5.531 -5.121 -7.709 1 84.51 552 HIS A C 1
ATOM 4381 O O . HIS A 1 552 ? 6.004 -4.18 -7.068 1 84.51 552 HIS A O 1
ATOM 4387 N N . SER A 1 553 ? 5.777 -5.318 -8.968 1 87.42 553 SER A N 1
ATOM 4388 C CA . SER A 1 553 ? 6.763 -4.523 -9.694 1 87.42 553 SER A CA 1
ATOM 4389 C C . SER A 1 553 ? 6.279 -3.091 -9.896 1 87.42 553 SER A C 1
ATOM 4391 O O . SER A 1 553 ? 7.087 -2.171 -10.038 1 87.42 553 SER A O 1
ATOM 4393 N N . LEU A 1 554 ? 4.946 -2.95 -9.9 1 86.27 554 LEU A N 1
ATOM 4394 C CA . LEU A 1 554 ? 4.419 -1.632 -10.238 1 86.27 554 LEU A CA 1
ATOM 4395 C C . LEU A 1 554 ? 3.777 -0.975 -9.021 1 86.27 554 LEU A C 1
ATOM 4397 O O . LEU A 1 554 ? 3.069 0.026 -9.152 1 86.27 554 LEU A O 1
ATOM 4401 N N . LYS A 1 555 ? 3.96 -1.617 -7.901 1 78.42 555 LYS A N 1
ATOM 4402 C CA . LYS A 1 555 ? 3.435 -1.017 -6.678 1 78.42 555 LYS A CA 1
ATOM 4403 C C . LYS A 1 555 ? 3.969 0.399 -6.487 1 78.42 555 LYS A C 1
ATOM 4405 O O . LYS A 1 555 ? 5.173 0.636 -6.61 1 78.42 555 LYS A O 1
ATOM 4410 N N . GLY A 1 556 ? 3.083 1.444 -6.222 1 68.72 556 GLY A N 1
ATOM 4411 C CA . GLY A 1 556 ? 3.473 2.826 -5.992 1 68.72 556 GLY A CA 1
ATOM 4412 C C . GLY A 1 556 ? 3.427 3.676 -7.248 1 68.72 556 GLY A C 1
ATOM 4413 O O . GLY A 1 556 ? 3.583 4.897 -7.184 1 68.72 556 GLY A O 1
ATOM 4414 N N . PHE A 1 557 ? 3.305 2.949 -8.421 1 73.92 557 PHE A N 1
ATOM 4415 C CA . PHE A 1 557 ? 3.173 3.687 -9.672 1 73.92 557 PHE A CA 1
ATOM 4416 C C . PHE A 1 557 ? 1.715 4.038 -9.942 1 73.92 557 PHE A C 1
ATOM 4418 O O . PHE A 1 557 ? 0.819 3.229 -9.689 1 73.92 557 PHE A O 1
ATOM 4425 N N . SER A 1 558 ? 1.424 5.215 -10.226 1 73.68 558 SER A N 1
ATOM 4426 C CA . SER A 1 558 ? 0.082 5.636 -10.612 1 73.68 558 SER A CA 1
ATOM 4427 C C . SER A 1 558 ? 0.125 6.627 -11.771 1 73.68 558 SER A C 1
ATOM 4429 O O . SER A 1 558 ? 1.098 7.368 -11.925 1 73.68 558 SER A O 1
ATOM 4431 N N . ALA A 1 559 ? -0.872 6.589 -12.617 1 70.32 559 ALA A N 1
ATOM 4432 C CA . ALA A 1 559 ? -0.971 7.492 -13.76 1 70.32 559 ALA A CA 1
ATOM 4433 C C . ALA A 1 559 ? -0.954 8.951 -13.31 1 70.32 559 ALA A C 1
ATOM 4435 O O . ALA A 1 559 ? -0.543 9.835 -14.065 1 70.32 559 ALA A O 1
ATOM 4436 N N . GLN A 1 560 ? -1.332 9.197 -12.046 1 60.57 560 GLN A N 1
ATOM 4437 C CA . GLN A 1 560 ? -1.436 10.556 -11.527 1 60.57 560 GLN A CA 1
ATOM 4438 C C . GLN A 1 560 ? -0.072 11.083 -11.089 1 60.57 560 GLN A C 1
ATOM 4440 O O . GLN A 1 560 ? 0.188 12.286 -11.164 1 60.57 560 GLN A O 1
ATOM 4445 N N . LYS A 1 561 ? 0.773 10.179 -10.701 1 62.23 561 LYS A N 1
ATOM 4446 C CA . LYS A 1 561 ? 2.017 10.602 -10.066 1 62.23 561 LYS A CA 1
ATOM 4447 C C . LYS A 1 561 ? 3.213 10.356 -10.982 1 62.23 561 LYS A C 1
ATOM 4449 O O . LYS A 1 561 ? 4.302 10.884 -10.745 1 62.23 561 LYS A O 1
ATOM 4454 N N . THR A 1 562 ? 2.982 9.511 -12.027 1 71.8 562 THR A N 1
ATOM 4455 C CA . THR A 1 562 ? 4.099 9.108 -12.875 1 71.8 562 THR A CA 1
ATOM 4456 C C . THR A 1 562 ? 3.925 9.649 -14.292 1 71.8 562 THR A C 1
ATOM 4458 O O . THR A 1 562 ? 2.956 9.313 -14.976 1 71.8 562 THR A O 1
ATOM 4461 N N . THR A 1 563 ? 4.845 10.535 -14.655 1 69.9 563 THR A N 1
ATOM 4462 C CA . THR A 1 563 ? 4.863 11.011 -16.034 1 69.9 563 THR A CA 1
ATOM 4463 C C . THR A 1 563 ? 5.191 9.873 -16.996 1 69.9 563 THR A C 1
ATOM 4465 O O . THR A 1 563 ? 6.147 9.125 -16.778 1 69.9 563 THR A O 1
ATOM 4468 N N . GLY A 1 564 ? 4.401 9.754 -18.124 1 77.36 564 GLY A N 1
ATOM 4469 C CA . GLY A 1 564 ? 4.604 8.627 -19.022 1 77.36 564 GLY A CA 1
ATOM 4470 C C . GLY A 1 564 ? 4.414 7.283 -18.344 1 77.36 564 GLY A C 1
ATOM 4471 O O . GLY A 1 564 ? 5.259 6.394 -18.471 1 77.36 564 GLY A O 1
ATOM 4472 N N . PHE A 1 565 ? 3.334 7.235 -17.68 1 82.54 565 PHE A N 1
ATOM 4473 C CA . PHE A 1 565 ? 3.045 6.146 -16.755 1 82.54 565 PHE A CA 1
ATOM 4474 C C . PHE A 1 565 ? 3.172 4.796 -17.451 1 82.54 565 PHE A C 1
ATOM 4476 O O . PHE A 1 565 ? 3.849 3.895 -16.951 1 82.54 565 PHE A O 1
ATOM 4483 N N . THR A 1 566 ? 2.592 4.62 -18.65 1 87.62 566 THR A N 1
ATOM 4484 C CA . THR A 1 566 ? 2.589 3.319 -19.31 1 87.62 566 THR A CA 1
ATOM 4485 C C . THR A 1 566 ? 3.998 2.933 -19.752 1 87.62 566 THR A C 1
ATOM 4487 O O . THR A 1 566 ? 4.402 1.777 -19.616 1 87.62 566 THR A O 1
ATOM 4490 N N . GLU A 1 567 ? 4.716 3.963 -20.274 1 87.13 567 GLU A N 1
ATOM 4491 C CA . GLU A 1 567 ? 6.099 3.723 -20.674 1 87.13 567 GLU A CA 1
ATOM 4492 C C . GLU A 1 567 ? 6.959 3.326 -19.477 1 87.13 567 GLU A C 1
ATOM 4494 O O . GLU A 1 567 ? 7.757 2.39 -19.562 1 87.13 567 GLU A O 1
ATOM 4499 N N . ALA A 1 568 ? 6.703 4.017 -18.422 1 85.52 568 ALA A N 1
ATOM 4500 C CA . ALA A 1 568 ? 7.457 3.721 -17.207 1 85.52 568 ALA A CA 1
ATOM 4501 C C . ALA A 1 568 ? 7.125 2.328 -16.68 1 85.52 568 ALA A C 1
ATOM 4503 O O . ALA A 1 568 ? 8.01 1.605 -16.217 1 85.52 568 ALA A O 1
ATOM 4504 N N . ALA A 1 569 ? 5.859 1.99 -16.751 1 87.52 569 ALA A N 1
ATOM 4505 C CA . ALA A 1 569 ? 5.423 0.675 -16.289 1 87.52 569 ALA A CA 1
ATOM 4506 C C . ALA A 1 569 ? 6.076 -0.437 -17.105 1 87.52 569 ALA A C 1
ATOM 4508 O O . ALA A 1 569 ? 6.62 -1.391 -16.543 1 87.52 569 ALA A O 1
ATOM 4509 N N . VAL A 1 570 ? 6.107 -0.258 -18.428 1 89.7 570 VAL A N 1
ATOM 4510 C CA . VAL A 1 570 ? 6.689 -1.25 -19.326 1 89.7 570 VAL A CA 1
ATOM 4511 C C . VAL A 1 570 ? 8.188 -1.371 -19.06 1 89.7 570 VAL A C 1
ATOM 4513 O O . VAL A 1 570 ? 8.714 -2.479 -18.929 1 89.7 570 VAL A O 1
ATOM 4516 N N . SER A 1 571 ? 8.806 -0.266 -18.969 1 87.34 571 SER A N 1
ATOM 4517 C CA . SER A 1 571 ? 10.245 -0.251 -18.725 1 87.34 571 SER A CA 1
ATOM 4518 C C . SER A 1 571 ? 10.591 -0.947 -17.413 1 87.34 571 SER A C 1
ATOM 4520 O O . SER A 1 571 ? 11.549 -1.719 -17.348 1 87.34 571 SER A O 1
ATOM 4522 N N . ARG A 1 572 ? 9.786 -0.722 -16.446 1 88.64 572 ARG A N 1
ATOM 4523 C CA . ARG A 1 572 ? 10.05 -1.289 -15.128 1 88.64 572 ARG A CA 1
ATOM 4524 C C . ARG A 1 572 ? 9.828 -2.797 -15.126 1 88.64 572 ARG A C 1
ATOM 4526 O O . ARG A 1 572 ? 10.612 -3.545 -14.536 1 88.64 572 ARG A O 1
ATOM 4533 N N . VAL A 1 573 ? 8.789 -3.223 -15.725 1 89.18 573 VAL A N 1
ATOM 4534 C CA . VAL A 1 573 ? 8.492 -4.651 -15.775 1 89.18 573 VAL A CA 1
ATOM 4535 C C . VAL A 1 573 ? 9.62 -5.389 -16.492 1 89.18 573 VAL A C 1
ATOM 4537 O O . VAL A 1 573 ? 10.101 -6.418 -16.011 1 89.18 573 VAL A O 1
ATOM 4540 N N . ILE A 1 574 ? 10.115 -4.863 -17.596 1 88.8 574 ILE A N 1
ATOM 4541 C CA . ILE A 1 574 ? 11.172 -5.493 -18.379 1 88.8 574 ILE A CA 1
ATOM 4542 C C . ILE A 1 574 ? 12.47 -5.51 -17.575 1 88.8 574 ILE A C 1
ATOM 4544 O O . ILE A 1 574 ? 13.167 -6.527 -17.531 1 88.8 574 ILE A O 1
ATOM 4548 N N . LEU A 1 575 ? 12.703 -4.409 -16.981 1 90.12 575 LEU A N 1
ATOM 4549 C CA . LEU A 1 575 ? 13.912 -4.332 -16.168 1 90.12 575 LEU A CA 1
ATOM 4550 C C . LEU A 1 575 ? 13.873 -5.355 -15.038 1 90.12 575 LEU A C 1
ATOM 4552 O O . LEU A 1 575 ? 14.842 -6.086 -14.823 1 90.12 575 LEU A O 1
ATOM 4556 N N . HIS A 1 576 ? 12.757 -5.438 -14.342 1 90.29 576 HIS A N 1
ATOM 4557 C CA . HIS A 1 576 ? 12.589 -6.346 -13.213 1 90.29 576 HIS A CA 1
ATOM 4558 C C . HIS A 1 576 ? 12.782 -7.797 -13.64 1 90.29 576 HIS A C 1
ATOM 4560 O O . HIS A 1 576 ? 13.529 -8.543 -13.002 1 90.29 576 HIS A O 1
ATOM 4566 N N . SER A 1 577 ? 12.103 -8.136 -14.665 1 88.03 577 SER A N 1
ATOM 4567 C CA . SER A 1 577 ? 12.155 -9.523 -15.115 1 88.03 577 SER A CA 1
ATOM 4568 C C . SER A 1 577 ? 13.545 -9.888 -15.625 1 88.03 577 SER A C 1
ATOM 4570 O O . SER A 1 577 ? 14.06 -10.966 -15.323 1 88.03 577 SER A O 1
ATOM 4572 N N . SER A 1 578 ? 14.211 -9.004 -16.386 1 88.79 578 SER A N 1
ATOM 4573 C CA . SER A 1 578 ? 15.527 -9.273 -16.955 1 88.79 578 SER A CA 1
ATOM 4574 C C . SER A 1 578 ? 16.59 -9.375 -15.866 1 88.79 578 SER A C 1
ATOM 4576 O O . SER A 1 578 ? 17.468 -10.238 -15.927 1 88.79 578 SER A O 1
ATOM 4578 N N . ILE A 1 579 ? 16.482 -8.533 -14.925 1 91.53 579 ILE A N 1
ATOM 4579 C CA . ILE A 1 579 ? 17.455 -8.534 -13.838 1 91.53 579 ILE A CA 1
ATOM 4580 C C . ILE A 1 579 ? 17.307 -9.811 -13.014 1 91.53 579 ILE A C 1
ATOM 4582 O O . ILE A 1 579 ? 18.302 -10.441 -12.649 1 91.53 579 ILE A O 1
ATOM 4586 N N . ARG A 1 580 ? 16.123 -10.215 -12.709 1 88.86 580 ARG A N 1
ATOM 4587 C CA . ARG A 1 580 ? 15.877 -11.447 -11.966 1 88.86 580 ARG A CA 1
ATOM 4588 C C . ARG A 1 580 ? 16.424 -12.657 -12.715 1 88.86 580 ARG A C 1
ATOM 4590 O O . ARG A 1 580 ? 17.05 -13.534 -12.116 1 88.86 580 ARG A O 1
ATOM 4597 N N . ARG A 1 581 ? 16.218 -12.604 -13.99 1 87.78 581 ARG A N 1
ATOM 4598 C CA . ARG A 1 581 ? 16.708 -13.705 -14.813 1 87.78 581 ARG A CA 1
ATOM 4599 C C . ARG A 1 581 ? 18.231 -13.774 -14.785 1 87.78 581 ARG A C 1
ATOM 4601 O O . ARG A 1 581 ? 18.807 -14.857 -14.665 1 87.78 581 ARG A O 1
ATOM 4608 N N . GLU A 1 582 ? 18.831 -12.65 -14.885 1 90.26 582 GLU A N 1
ATOM 4609 C CA . GLU A 1 582 ? 20.29 -12.597 -14.887 1 90.26 582 GLU A CA 1
ATOM 4610 C C . GLU A 1 582 ? 20.86 -13.023 -13.538 1 90.26 582 GLU A C 1
ATOM 4612 O O . GLU A 1 582 ? 21.863 -13.738 -13.479 1 90.26 582 GLU A O 1
ATOM 4617 N N . ILE A 1 583 ? 20.208 -12.605 -12.507 1 91.17 583 ILE A N 1
ATOM 4618 C CA . ILE A 1 583 ? 20.661 -12.961 -11.167 1 91.17 583 ILE A CA 1
ATOM 4619 C C . ILE A 1 583 ? 20.563 -14.473 -10.975 1 91.17 583 ILE A C 1
ATOM 4621 O O . ILE A 1 583 ? 21.493 -15.102 -10.465 1 91.17 583 ILE A O 1
ATOM 4625 N N . VAL A 1 584 ? 19.476 -15.034 -11.366 1 86.78 584 VAL A N 1
ATOM 4626 C CA . VAL A 1 584 ? 19.293 -16.476 -11.241 1 86.78 584 VAL A CA 1
ATOM 4627 C C . VAL A 1 584 ? 20.347 -17.205 -12.071 1 86.78 584 VAL A C 1
ATOM 4629 O O . VAL A 1 584 ? 20.922 -18.199 -11.621 1 86.78 584 VAL A O 1
ATOM 4632 N N . LEU A 1 585 ? 20.634 -16.681 -13.241 1 86.36 585 LEU A N 1
ATOM 4633 C CA . LEU A 1 585 ? 21.634 -17.287 -14.114 1 86.36 585 LEU A CA 1
ATOM 4634 C C . LEU A 1 585 ? 23.014 -17.251 -13.466 1 86.36 585 LEU A C 1
ATOM 4636 O O . LEU A 1 585 ? 23.711 -18.267 -13.421 1 86.36 585 LEU A O 1
ATOM 4640 N N . ARG A 1 586 ? 23.32 -16.122 -12.949 1 90.04 586 ARG A N 1
ATOM 4641 C CA . ARG A 1 586 ? 24.643 -15.975 -12.35 1 90.04 586 ARG A CA 1
ATOM 4642 C C . ARG A 1 586 ? 24.748 -16.772 -11.054 1 90.04 586 ARG A C 1
ATOM 4644 O O . ARG A 1 586 ? 25.838 -17.202 -10.67 1 90.04 586 ARG A O 1
ATOM 4651 N N . SER A 1 587 ? 23.648 -16.847 -10.389 1 87.57 587 SER A N 1
ATOM 4652 C CA . SER A 1 587 ? 23.647 -17.566 -9.119 1 87.57 587 SER A CA 1
ATOM 4653 C C . SER A 1 587 ? 24 -19.037 -9.316 1 87.57 587 SER A C 1
ATOM 4655 O O . SER A 1 587 ? 24.495 -19.691 -8.396 1 87.57 587 SER A O 1
ATOM 4657 N N . ARG A 1 588 ? 23.683 -19.582 -10.451 1 80.58 588 ARG A N 1
ATOM 4658 C CA . ARG A 1 588 ? 23.95 -20.982 -10.765 1 80.58 588 ARG A CA 1
ATOM 4659 C C . ARG A 1 588 ? 25.428 -21.203 -11.07 1 80.58 588 ARG A C 1
ATOM 4661 O O . ARG A 1 588 ? 25.904 -22.34 -11.069 1 80.58 588 ARG A O 1
ATOM 4668 N N . GLN A 1 589 ? 26.001 -20.123 -11.21 1 81.15 589 GLN A N 1
ATOM 4669 C CA . GLN A 1 589 ? 27.43 -20.207 -11.494 1 81.15 589 GLN A CA 1
ATOM 4670 C C . GLN A 1 589 ? 28.256 -19.89 -10.251 1 81.15 589 GLN A C 1
ATOM 4672 O O . GLN A 1 589 ? 27.844 -20.195 -9.13 1 81.15 589 GLN A O 1
ATOM 4677 N N . ASN A 1 590 ? 29.523 -19.6 -10.194 1 80.78 590 ASN A N 1
ATOM 4678 C CA . ASN A 1 590 ? 30.36 -19.164 -9.082 1 80.78 590 ASN A CA 1
ATOM 4679 C C . ASN A 1 590 ? 30.185 -17.675 -8.798 1 80.78 590 ASN A C 1
ATOM 4681 O O . ASN A 1 590 ? 30.939 -16.848 -9.314 1 80.78 590 ASN A O 1
ATOM 4685 N N . PRO A 1 591 ? 29.147 -17.447 -7.96 1 87.49 591 PRO A N 1
ATOM 4686 C CA . PRO A 1 591 ? 28.824 -16.038 -7.726 1 87.49 591 PRO A CA 1
ATOM 4687 C C . PRO A 1 591 ? 29.94 -15.289 -7.001 1 87.49 591 PRO A C 1
ATOM 4689 O O . PRO A 1 591 ? 30.623 -15.864 -6.15 1 87.49 591 PRO A O 1
ATOM 4692 N N . SER A 1 592 ? 30.15 -14.087 -7.328 1 92.7 592 SER A N 1
ATOM 4693 C CA . SER A 1 592 ? 31.055 -13.204 -6.6 1 92.7 592 SER A CA 1
ATOM 4694 C C . SER A 1 592 ? 30.593 -13.003 -5.161 1 92.7 592 SER A C 1
ATOM 4696 O O . SER A 1 592 ? 29.481 -13.392 -4.8 1 92.7 592 SER A O 1
ATOM 4698 N N . GLN A 1 593 ? 31.458 -12.444 -4.344 1 91.38 593 GLN A N 1
ATOM 4699 C CA . GLN A 1 593 ? 31.088 -12.163 -2.961 1 91.38 593 GLN A CA 1
ATOM 4700 C C . GLN A 1 593 ? 29.901 -11.207 -2.893 1 91.38 593 GLN A C 1
ATOM 4702 O O . GLN A 1 593 ? 29.008 -11.376 -2.061 1 91.38 593 GLN A O 1
ATOM 4707 N N . THR A 1 594 ? 29.914 -10.263 -3.792 1 94.69 594 THR A N 1
ATOM 4708 C CA . THR A 1 594 ? 28.829 -9.292 -3.867 1 94.69 594 THR A CA 1
ATOM 4709 C C . THR A 1 594 ? 27.501 -9.986 -4.158 1 94.69 594 THR A C 1
ATOM 4711 O O . THR A 1 594 ? 26.512 -9.765 -3.456 1 94.69 594 THR A O 1
ATOM 4714 N N . LEU A 1 595 ? 27.505 -10.803 -5.119 1 94.66 595 LEU A N 1
ATOM 4715 C CA . LEU A 1 595 ? 26.288 -11.51 -5.503 1 94.66 595 LEU A CA 1
ATOM 4716 C C . LEU A 1 595 ? 25.861 -12.488 -4.413 1 94.66 595 LEU A C 1
ATOM 4718 O O . LEU A 1 595 ? 24.668 -12.638 -4.141 1 94.66 595 LEU A O 1
ATOM 4722 N N . SER A 1 596 ? 26.821 -13.104 -3.774 1 91.61 596 SER A N 1
ATOM 4723 C CA . SER A 1 596 ? 26.513 -14.021 -2.682 1 91.61 596 SER A CA 1
ATOM 4724 C C . SER A 1 596 ? 25.815 -13.299 -1.534 1 91.61 596 SER A C 1
ATOM 4726 O O . SER A 1 596 ? 24.847 -13.811 -0.968 1 91.61 596 SER A O 1
ATOM 4728 N N . ASN A 1 597 ? 26.349 -12.149 -1.2 1 92.42 597 ASN A N 1
ATOM 4729 C CA . ASN A 1 597 ? 25.723 -11.35 -0.152 1 92.42 597 ASN A CA 1
ATOM 4730 C C . ASN A 1 597 ? 24.293 -10.963 -0.521 1 92.42 597 ASN A C 1
ATOM 4732 O O . ASN A 1 597 ? 23.401 -10.982 0.329 1 92.42 597 ASN A O 1
ATOM 4736 N N . PHE A 1 598 ? 24.121 -10.585 -1.785 1 95.17 598 PHE A N 1
ATOM 4737 C CA . PHE A 1 598 ? 22.794 -10.226 -2.269 1 95.17 598 PHE A CA 1
ATOM 4738 C C . PHE A 1 598 ? 21.842 -11.412 -2.171 1 95.17 598 PHE A C 1
ATOM 4740 O O . PHE A 1 598 ? 20.693 -11.26 -1.752 1 95.17 598 PHE A O 1
ATOM 4747 N N . LEU A 1 599 ? 22.278 -12.552 -2.536 1 90.7 599 LEU A N 1
ATOM 4748 C CA . LEU A 1 599 ? 21.468 -13.766 -2.546 1 90.7 599 LEU A CA 1
ATOM 4749 C C . LEU A 1 599 ? 21.102 -14.187 -1.127 1 90.7 599 LEU A C 1
ATOM 4751 O O . LEU A 1 599 ? 20.03 -14.752 -0.9 1 90.7 599 LEU A O 1
ATOM 4755 N N . LEU A 1 600 ? 21.942 -13.9 -0.182 1 86.25 600 LEU A N 1
ATOM 4756 C CA . LEU A 1 600 ? 21.63 -14.177 1.216 1 86.25 600 LEU A CA 1
ATOM 4757 C C . LEU A 1 600 ? 20.431 -13.356 1.678 1 86.25 600 LEU A C 1
ATOM 4759 O O . LEU A 1 600 ? 19.629 -13.824 2.49 1 86.25 600 LEU A O 1
ATOM 4763 N N . ALA A 1 601 ? 20.347 -12.155 1.125 1 88.71 601 ALA A N 1
ATOM 4764 C CA . ALA A 1 601 ? 19.242 -11.274 1.495 1 88.71 601 ALA A CA 1
ATOM 4765 C C . ALA A 1 601 ? 18.016 -11.539 0.626 1 88.71 601 ALA A C 1
ATOM 4767 O O . ALA A 1 601 ? 16.931 -11.018 0.898 1 88.71 601 ALA A O 1
ATOM 4768 N N . THR A 1 602 ? 18.177 -12.333 -0.464 1 87.99 602 THR A N 1
ATOM 4769 C CA . THR A 1 602 ? 17.106 -12.647 -1.404 1 87.99 602 THR A CA 1
ATOM 4770 C C . THR A 1 602 ? 1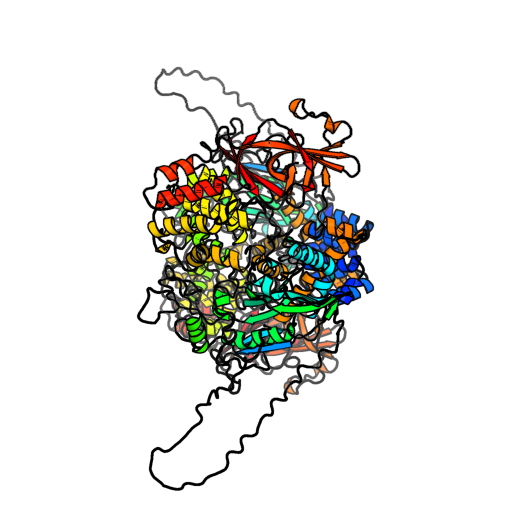7.063 -14.145 -1.693 1 87.99 602 THR A C 1
ATOM 4772 O O . THR A 1 602 ? 17.263 -14.568 -2.834 1 87.99 602 THR A O 1
ATOM 4775 N N . PRO A 1 603 ? 16.673 -14.823 -0.784 1 75.83 603 PRO A N 1
ATOM 4776 C CA . PRO A 1 603 ? 16.787 -16.278 -0.909 1 75.83 603 PRO A CA 1
ATOM 4777 C C . PRO A 1 603 ? 15.944 -16.839 -2.053 1 75.83 603 PRO A C 1
ATOM 4779 O O . PRO A 1 603 ? 16.28 -17.883 -2.617 1 75.83 603 PRO A O 1
ATOM 4782 N N . SER A 1 604 ? 14.919 -16.131 -2.448 1 71.9 604 SER A N 1
ATOM 4783 C CA . SER A 1 604 ? 14.036 -16.61 -3.506 1 71.9 604 SER A CA 1
ATOM 4784 C C . SER A 1 604 ? 14.757 -16.659 -4.849 1 71.9 604 SER A C 1
ATOM 4786 O O . SER A 1 604 ? 14.298 -17.32 -5.783 1 71.9 604 SER A O 1
ATOM 4788 N N . MET A 1 605 ? 15.916 -16.017 -4.953 1 81.24 605 MET A N 1
ATOM 4789 C CA . MET A 1 605 ? 16.653 -15.97 -6.213 1 81.24 605 MET A CA 1
ATOM 4790 C C . MET A 1 605 ? 17.752 -17.027 -6.24 1 81.24 605 MET A C 1
ATOM 4792 O O . MET A 1 605 ? 18.412 -17.216 -7.264 1 81.24 605 MET A O 1
ATOM 4796 N N . ARG A 1 606 ? 17.979 -17.61 -5.154 1 75.03 606 ARG A N 1
ATOM 4797 C CA . ARG A 1 606 ? 18.995 -18.655 -5.083 1 75.03 606 ARG A CA 1
ATOM 4798 C C . ARG A 1 606 ? 18.445 -19.989 -5.578 1 75.03 606 ARG A C 1
ATOM 4800 O O . ARG A 1 606 ? 17.257 -20.276 -5.413 1 75.03 606 ARG A O 1
ATOM 4807 N N . GLU A 1 607 ? 19.367 -20.52 -6.389 1 67.63 607 GLU A N 1
ATOM 4808 C CA . GLU A 1 607 ? 19.029 -21.926 -6.588 1 67.63 607 GLU A CA 1
ATOM 4809 C C . GLU A 1 607 ? 18.949 -22.668 -5.258 1 67.63 607 GLU A C 1
ATOM 4811 O O . GLU A 1 607 ? 19.78 -22.456 -4.372 1 67.63 607 GLU A O 1
ATOM 4816 N N . PHE A 1 608 ? 17.844 -23.128 -5.064 1 62.37 608 PHE A N 1
ATOM 4817 C CA . PHE A 1 608 ? 17.671 -23.817 -3.791 1 62.37 608 PHE A CA 1
ATOM 4818 C C . PHE A 1 608 ? 18.704 -24.927 -3.632 1 62.37 608 PHE A C 1
ATOM 4820 O O . PHE A 1 608 ? 18.902 -25.733 -4.544 1 62.37 608 PHE A O 1
ATOM 4827 N N . GLU A 1 609 ? 19.595 -24.74 -2.7 1 70.06 609 GLU A N 1
ATOM 4828 C CA . GLU A 1 609 ? 20.503 -25.823 -2.337 1 70.06 609 GLU A CA 1
ATOM 4829 C C . GLU A 1 609 ? 20.023 -26.549 -1.083 1 70.06 609 GLU A C 1
ATOM 4831 O O . GLU A 1 609 ? 19.608 -25.912 -0.112 1 70.06 609 GLU A O 1
ATOM 4836 N N . ILE A 1 610 ? 19.994 -27.852 -1.257 1 81.76 610 ILE A N 1
ATOM 4837 C CA . ILE A 1 610 ? 19.647 -28.662 -0.095 1 81.76 610 ILE A CA 1
ATOM 4838 C C . ILE A 1 610 ? 20.649 -28.408 1.029 1 81.76 610 ILE A C 1
ATOM 4840 O O . ILE A 1 610 ? 21.861 -28.422 0.803 1 81.76 610 ILE A O 1
ATOM 4844 N N . SER A 1 611 ? 20.237 -27.967 2.114 1 87.29 611 SER A N 1
ATOM 4845 C CA . SER A 1 611 ? 21.108 -27.726 3.259 1 87.29 611 SER A CA 1
ATOM 4846 C C . SER A 1 611 ? 20.511 -28.3 4.539 1 87.29 611 SER A C 1
ATOM 4848 O O . SER A 1 611 ? 19.345 -28.702 4.561 1 87.29 611 SER A O 1
ATOM 4850 N N . TRP A 1 612 ? 21.325 -28.544 5.492 1 92.35 612 TRP A N 1
ATOM 4851 C CA . TRP A 1 612 ? 20.905 -29.106 6.771 1 92.35 612 TRP A CA 1
ATOM 4852 C C . TRP A 1 612 ? 21.607 -28.406 7.93 1 92.35 612 TRP A C 1
ATOM 4854 O O . TRP A 1 612 ? 22.656 -27.784 7.745 1 92.35 612 TRP A O 1
ATOM 4864 N N . LYS A 1 613 ? 20.946 -28.402 9.13 1 92.99 613 LYS A N 1
ATOM 4865 C CA . LYS A 1 613 ? 21.474 -27.761 10.33 1 92.99 613 LYS A CA 1
ATOM 4866 C C . LYS A 1 613 ? 21.066 -28.525 11.587 1 92.99 613 LYS A C 1
ATOM 4868 O O . LYS A 1 613 ? 20.321 -29.504 11.51 1 92.99 613 LYS A O 1
ATOM 4873 N N . ASN A 1 614 ? 21.725 -28.134 12.757 1 92.8 614 ASN A N 1
ATOM 4874 C CA . ASN A 1 614 ? 21.413 -28.662 14.081 1 92.8 614 ASN A CA 1
ATOM 4875 C C . ASN A 1 614 ? 21.879 -30.107 14.233 1 92.8 614 ASN A C 1
ATOM 4877 O O . ASN A 1 614 ? 21.06 -31.028 14.261 1 92.8 614 ASN A O 1
ATOM 4881 N N . PRO A 1 615 ? 23.15 -30.247 14.386 1 95.16 615 PRO A N 1
ATOM 4882 C CA . PRO A 1 615 ? 23.707 -31.594 14.529 1 95.16 615 PRO A CA 1
ATOM 4883 C C . PRO A 1 615 ? 23.089 -32.367 15.693 1 95.16 615 PRO A C 1
ATOM 4885 O O . PRO A 1 615 ? 22.818 -31.788 16.748 1 95.16 615 PRO A O 1
ATOM 4888 N N . ILE A 1 616 ? 22.794 -33.645 15.405 1 94.62 616 ILE A N 1
ATOM 4889 C CA . ILE A 1 616 ? 22.257 -34.541 16.424 1 94.62 616 ILE A CA 1
ATOM 4890 C C . ILE A 1 616 ? 23.387 -35.369 17.031 1 94.62 616 ILE A C 1
ATOM 4892 O O . ILE A 1 616 ? 24.042 -36.144 16.33 1 94.62 616 ILE A O 1
ATOM 4896 N N . LYS A 1 617 ? 23.652 -35.243 18.303 1 90.3 617 LYS A N 1
ATOM 4897 C CA . LYS A 1 617 ? 24.745 -35.947 18.968 1 90.3 617 LYS A CA 1
ATOM 4898 C C . LYS A 1 617 ? 24.371 -37.4 19.251 1 90.3 617 LYS A C 1
ATOM 4900 O O . LYS A 1 617 ? 25.191 -38.303 19.073 1 90.3 617 LYS A O 1
ATOM 4905 N N . HIS A 1 618 ? 23.116 -37.65 19.711 1 90.31 618 HIS A N 1
ATOM 4906 C CA . HIS A 1 618 ? 22.658 -38.99 20.058 1 90.31 618 HIS A CA 1
ATOM 4907 C C . HIS A 1 618 ? 21.222 -39.218 19.599 1 90.31 618 HIS A C 1
ATOM 4909 O O . HIS A 1 618 ? 20.348 -38.382 19.84 1 90.31 618 HIS A O 1
ATOM 4915 N N . LEU A 1 619 ? 21.017 -40.401 18.952 1 92.91 619 LEU A N 1
ATOM 4916 C CA . LEU A 1 619 ? 19.672 -40.815 18.571 1 92.91 619 LEU A CA 1
ATOM 4917 C C . LEU A 1 619 ? 19.035 -41.668 19.663 1 92.91 619 LEU A C 1
ATOM 4919 O O . LEU A 1 619 ? 19.726 -42.433 20.34 1 92.91 619 LEU A O 1
ATOM 4923 N N . GLU A 1 620 ? 17.826 -41.57 19.806 1 91.96 620 GLU A N 1
ATOM 4924 C CA . GLU A 1 620 ? 17.105 -42.497 20.674 1 91.96 620 GLU A CA 1
ATOM 4925 C C . GLU A 1 620 ? 17.192 -43.927 20.149 1 91.96 620 GLU A C 1
ATOM 4927 O O . GLU A 1 620 ? 17.465 -44.144 18.966 1 91.96 620 GLU A O 1
ATOM 4932 N N . VAL A 1 621 ? 16.959 -44.854 20.992 1 91.65 621 VAL A N 1
ATOM 4933 C CA . VAL A 1 621 ? 17.139 -46.273 20.703 1 91.65 621 VAL A CA 1
ATOM 4934 C C . VAL A 1 621 ? 16.242 -46.681 19.537 1 91.65 621 VAL A C 1
ATOM 4936 O O . VAL A 1 621 ? 16.658 -47.445 18.663 1 91.65 621 VAL A O 1
ATOM 4939 N N . GLU A 1 622 ? 15.067 -46.099 19.507 1 90.94 622 GLU A N 1
ATOM 4940 C CA . GLU A 1 622 ? 14.1 -46.479 18.481 1 90.94 622 GLU A CA 1
ATOM 4941 C C . GLU A 1 622 ? 14.514 -45.953 17.11 1 90.94 622 GLU A C 1
ATOM 4943 O O . GLU A 1 622 ? 14.073 -46.47 16.082 1 90.94 622 GLU A O 1
ATOM 4948 N N . ASP A 1 623 ? 15.371 -44.984 17.051 1 93.14 623 ASP A N 1
ATOM 4949 C CA . ASP A 1 623 ? 15.738 -44.341 15.793 1 93.14 623 ASP A CA 1
ATOM 4950 C C . ASP A 1 623 ? 17.111 -44.81 15.317 1 93.14 623 ASP A C 1
ATOM 4952 O O . ASP A 1 623 ? 17.588 -44.382 14.264 1 93.14 623 ASP A O 1
ATOM 4956 N N . GLN A 1 624 ? 17.715 -45.735 16.094 1 91.44 624 GLN A N 1
ATOM 4957 C CA . GLN A 1 624 ? 19.034 -46.234 15.721 1 91.44 624 GLN A CA 1
ATOM 4958 C C . GLN A 1 624 ? 18.932 -47.302 14.637 1 91.44 624 GLN A C 1
ATOM 4960 O O . GLN A 1 624 ? 18.011 -48.122 14.65 1 91.44 624 GLN A O 1
ATOM 4965 N N . MET A 1 625 ? 19.747 -47.132 13.612 1 91.4 625 MET A N 1
ATOM 4966 C CA . MET A 1 625 ? 19.845 -48.085 12.511 1 91.4 625 MET A CA 1
ATOM 4967 C C . MET A 1 625 ? 21.299 -48.459 12.241 1 91.4 625 MET A C 1
ATOM 4969 O O . MET A 1 625 ? 22.188 -47.611 12.329 1 91.4 625 MET A O 1
ATOM 4973 N N . ALA A 1 626 ? 21.517 -49.724 11.911 1 88.25 626 ALA A N 1
ATOM 4974 C CA . ALA A 1 626 ? 22.865 -50.221 11.648 1 88.25 626 ALA A CA 1
ATOM 4975 C C . ALA A 1 626 ? 23.496 -49.495 10.464 1 88.25 626 ALA A C 1
ATOM 4977 O O . ALA A 1 626 ? 24.712 -49.29 10.43 1 88.25 626 ALA A O 1
ATOM 4978 N N . GLU A 1 627 ? 22.698 -49.023 9.598 1 87.82 627 GLU A N 1
ATOM 4979 C CA . GLU A 1 627 ? 23.159 -48.411 8.356 1 87.82 627 GLU A CA 1
ATOM 4980 C C . GLU A 1 627 ? 23.71 -47.01 8.601 1 87.82 627 GLU A C 1
ATOM 4982 O O . GLU A 1 627 ? 24.371 -46.436 7.733 1 87.82 627 GLU A O 1
ATOM 4987 N N . LEU A 1 628 ? 23.59 -46.455 9.818 1 89.49 628 LEU A N 1
ATOM 4988 C CA . LEU A 1 628 ? 23.896 -45.053 10.078 1 89.49 628 LEU A CA 1
ATOM 4989 C C . LEU A 1 628 ? 25.298 -44.902 10.659 1 89.49 628 LEU A C 1
ATOM 4991 O O . LEU A 1 628 ? 25.715 -43.794 11.006 1 89.49 628 LEU A O 1
ATOM 4995 N N . GLN A 1 629 ? 26.115 -45.901 10.907 1 83.79 629 GLN A N 1
ATOM 4996 C CA . GLN A 1 629 ? 27.4 -45.879 11.597 1 83.79 629 GLN A CA 1
ATOM 4997 C C . GLN A 1 629 ? 28.336 -44.842 10.983 1 83.79 629 GLN A C 1
ATOM 4999 O O . GLN A 1 629 ? 29.081 -44.169 11.699 1 83.79 629 GLN A O 1
ATOM 5004 N N . ASN A 1 630 ? 28.32 -44.557 9.662 1 85.51 630 ASN A N 1
ATOM 5005 C CA . ASN A 1 630 ? 29.269 -43.652 9.022 1 85.51 630 ASN A CA 1
ATOM 5006 C C . ASN A 1 630 ? 28.602 -42.347 8.599 1 85.51 630 ASN A C 1
ATOM 5008 O O . ASN A 1 630 ? 29.093 -41.654 7.706 1 85.51 630 ASN A O 1
ATOM 5012 N N . PHE A 1 631 ? 27.483 -41.981 9.319 1 93.08 631 PHE A N 1
ATOM 5013 C CA . PHE A 1 631 ? 26.779 -40.77 8.912 1 93.08 631 PHE A CA 1
ATOM 5014 C C . PHE A 1 631 ? 26.787 -39.737 10.032 1 93.08 631 PHE A C 1
ATOM 5016 O O . PHE A 1 631 ? 26.7 -40.09 11.21 1 93.08 631 PHE A O 1
ATOM 5023 N N . GLU A 1 632 ? 26.972 -38.445 9.66 1 95.06 632 GLU A N 1
ATOM 5024 C CA . GLU A 1 632 ? 26.629 -37.334 10.544 1 95.06 632 GLU A CA 1
ATOM 5025 C C . GLU A 1 632 ? 25.14 -37.011 10.473 1 95.06 632 GLU A C 1
ATOM 5027 O O . GLU A 1 632 ? 24.553 -36.997 9.389 1 95.06 632 GLU A O 1
ATOM 5032 N N . LEU A 1 633 ? 24.543 -36.788 11.611 1 96.07 633 LEU A N 1
ATOM 5033 C CA . LEU A 1 633 ? 23.096 -36.61 11.663 1 96.07 633 LEU A CA 1
ATOM 5034 C C . LEU A 1 633 ? 22.738 -35.166 11.996 1 96.07 633 LEU A C 1
ATOM 5036 O O . LEU A 1 633 ? 23.406 -34.529 12.814 1 96.07 633 LEU A O 1
ATOM 5040 N N . TYR A 1 634 ? 21.685 -34.685 11.346 1 96.85 634 TYR A N 1
ATOM 5041 C CA . TYR A 1 634 ? 21.191 -33.336 11.598 1 96.85 634 TYR A CA 1
ATOM 5042 C C . TYR A 1 634 ? 19.677 -33.333 11.771 1 96.85 634 TYR A C 1
ATOM 5044 O O . TYR A 1 634 ? 18.978 -34.164 11.187 1 96.85 634 TYR A O 1
ATOM 5052 N N . ALA A 1 635 ? 19.127 -32.364 12.48 1 96.58 635 ALA A N 1
ATOM 5053 C CA . ALA A 1 635 ? 17.719 -32.359 12.869 1 96.58 635 ALA A CA 1
ATOM 5054 C C . ALA A 1 635 ? 16.893 -31.486 11.929 1 96.58 635 ALA A C 1
ATOM 5056 O O . ALA A 1 635 ? 15.66 -31.518 11.965 1 96.58 635 ALA A O 1
ATOM 5057 N N . SER A 1 636 ? 17.478 -30.716 11.132 1 94.61 636 SER A N 1
ATOM 5058 C CA . SER A 1 636 ? 16.776 -29.829 10.211 1 94.61 636 SER A CA 1
ATOM 5059 C C . SER A 1 636 ? 17.267 -30.017 8.779 1 94.61 636 SER A C 1
ATOM 5061 O O . SER A 1 636 ? 18.471 -30.14 8.542 1 94.61 636 SER A O 1
ATOM 5063 N N . LEU A 1 637 ? 16.35 -30.113 7.869 1 92.5 637 LEU A N 1
ATOM 5064 C CA . LEU A 1 637 ? 16.618 -30.261 6.443 1 92.5 637 LEU A CA 1
ATOM 5065 C C . LEU A 1 637 ? 15.866 -29.208 5.636 1 92.5 637 LEU A C 1
ATOM 5067 O O . LEU A 1 637 ? 14.656 -29.038 5.805 1 92.5 637 LEU A O 1
ATOM 5071 N N . PHE A 1 638 ? 16.555 -28.514 4.888 1 85.92 638 PHE A N 1
ATOM 5072 C CA . PHE A 1 638 ? 15.975 -27.489 4.029 1 85.92 638 PHE A CA 1
ATOM 5073 C C . PHE A 1 638 ? 15.934 -27.956 2.579 1 85.92 638 PHE A C 1
ATOM 5075 O O . PHE A 1 638 ? 16.971 -28.277 1.995 1 85.92 638 PHE A O 1
ATOM 5082 N N . LEU A 1 639 ? 14.718 -28.126 2.102 1 81.45 639 LEU A N 1
ATOM 5083 C CA . LEU A 1 639 ? 14.464 -28.558 0.732 1 81.45 639 LEU A CA 1
ATOM 5084 C C . LEU A 1 639 ? 13.715 -27.482 -0.047 1 81.45 639 LEU A C 1
ATOM 5086 O O . LEU A 1 639 ? 13.17 -26.548 0.545 1 81.45 639 LEU A O 1
ATOM 5090 N N . SER A 1 640 ? 13.655 -27.618 -1.355 1 72.31 640 SER A N 1
ATOM 5091 C CA . SER A 1 640 ? 12.899 -26.699 -2.2 1 72.31 640 SER A CA 1
ATOM 5092 C C . SER A 1 640 ? 11.4 -26.825 -1.949 1 72.31 640 SER A C 1
ATOM 5094 O O . SER A 1 640 ? 10.653 -25.861 -2.13 1 72.31 640 SER A O 1
ATOM 5096 N N . VAL A 1 641 ? 11.009 -28.003 -1.51 1 79.06 641 VAL A N 1
ATOM 5097 C CA . VAL A 1 641 ? 9.583 -28.252 -1.33 1 79.06 641 VAL A CA 1
ATOM 5098 C C . VAL A 1 641 ? 9.161 -27.845 0.08 1 79.06 641 VAL A C 1
ATOM 5100 O O . VAL A 1 641 ? 7.969 -27.817 0.394 1 79.06 641 VAL A O 1
ATOM 5103 N N . GLY A 1 642 ? 10.115 -27.557 0.899 1 80.31 642 GLY A N 1
ATOM 5104 C CA . GLY A 1 642 ? 9.796 -27.152 2.259 1 80.31 642 GLY A CA 1
ATOM 5105 C C . GLY A 1 642 ? 10.896 -27.477 3.252 1 80.31 642 GLY A C 1
ATOM 5106 O O . GLY A 1 642 ? 11.949 -27.993 2.872 1 80.31 642 GLY A O 1
ATOM 5107 N N . ARG A 1 643 ? 10.625 -27.134 4.488 1 85.98 643 ARG A N 1
ATOM 5108 C CA . ARG A 1 643 ? 11.564 -27.372 5.579 1 85.98 643 ARG A CA 1
ATOM 5109 C C . ARG A 1 643 ? 11.079 -28.5 6.483 1 85.98 643 ARG A C 1
ATOM 5111 O O . ARG A 1 643 ? 9.886 -28.595 6.78 1 85.98 643 ARG A O 1
ATOM 5118 N N . LEU A 1 644 ? 12.079 -29.277 6.817 1 91.32 644 LEU A N 1
ATOM 5119 C CA . LEU A 1 644 ? 11.787 -30.359 7.752 1 91.32 644 LEU A CA 1
ATOM 5120 C C . LEU A 1 644 ? 12.579 -30.189 9.044 1 91.32 644 LEU A C 1
ATOM 5122 O O . LEU A 1 644 ? 13.753 -29.812 9.013 1 91.32 644 LEU A O 1
ATOM 5126 N N . GLN A 1 645 ? 11.922 -30.353 10.108 1 93.33 645 GLN A N 1
ATOM 5127 C CA . GLN A 1 645 ? 12.535 -30.289 11.43 1 93.33 645 GLN A CA 1
ATOM 5128 C C . GLN A 1 645 ? 12.067 -31.444 12.31 1 93.33 645 GLN A C 1
ATOM 5130 O O . GLN A 1 645 ? 10.869 -31.722 12.393 1 93.33 645 GLN A O 1
ATOM 5135 N N . SER A 1 646 ? 13.016 -32.128 12.902 1 93.99 646 SER A N 1
ATOM 5136 C CA . SER A 1 646 ? 12.655 -33.284 13.716 1 93.99 646 SER A CA 1
ATOM 5137 C C . SER A 1 646 ? 12.52 -32.905 15.186 1 93.99 646 SER A C 1
ATOM 5139 O O . SER A 1 646 ? 12.763 -31.756 15.561 1 93.99 646 SER A O 1
ATOM 5141 N N . ARG A 1 647 ? 12.086 -33.815 15.957 1 90.34 647 ARG A N 1
ATOM 5142 C CA . ARG A 1 647 ? 11.896 -33.652 17.395 1 90.34 647 ARG A CA 1
ATOM 5143 C C . ARG A 1 647 ? 13.227 -33.415 18.1 1 90.34 647 ARG A C 1
ATOM 5145 O O . ARG A 1 647 ? 13.258 -32.933 19.235 1 90.34 647 ARG A O 1
ATOM 5152 N N . TYR A 1 648 ? 14.326 -33.742 17.473 1 92.49 648 TYR A N 1
ATOM 5153 C CA . TYR A 1 648 ? 15.642 -33.567 18.075 1 92.49 648 TYR A CA 1
ATOM 5154 C C . TYR A 1 648 ? 16.026 -32.093 18.129 1 92.49 648 TYR A C 1
ATOM 5156 O O . TYR A 1 648 ? 16.953 -31.712 18.847 1 92.49 648 TYR A O 1
ATOM 5164 N N . LYS A 1 649 ? 15.456 -31.249 17.249 1 88.56 649 LYS A N 1
ATOM 5165 C CA . LYS A 1 649 ? 15.628 -29.802 17.328 1 88.56 649 LYS A CA 1
ATOM 5166 C C . LYS A 1 649 ? 14.583 -29.173 18.246 1 88.56 649 LYS A C 1
ATOM 5168 O O . LYS A 1 649 ? 14.913 -28.341 19.094 1 88.56 649 LYS A O 1
ATOM 5173 N N . GLN A 1 650 ? 13.376 -29.424 17.945 1 77.95 650 GLN A N 1
ATOM 5174 C CA . GLN A 1 650 ? 12.248 -28.827 18.653 1 77.95 650 GLN A CA 1
ATOM 5175 C C . GLN A 1 650 ? 11.227 -29.887 19.054 1 77.95 650 GLN A C 1
ATOM 5177 O O . GLN A 1 650 ? 10.723 -30.624 18.204 1 77.95 650 GLN A O 1
ATOM 5182 N N . LYS A 1 651 ? 11.056 -29.826 20.439 1 71.46 651 LYS A N 1
ATOM 5183 C CA . LYS A 1 651 ? 10.058 -30.779 20.915 1 71.46 651 LYS A CA 1
ATOM 5184 C C . LYS A 1 651 ? 8.662 -30.403 20.427 1 71.46 651 LYS A C 1
ATOM 5186 O O . LYS A 1 651 ? 8.484 -29.374 19.772 1 71.46 651 LYS A O 1
ATOM 5191 N N . TYR A 1 652 ? 7.622 -31.054 20.613 1 62.06 652 TYR A N 1
ATOM 5192 C CA . TYR A 1 652 ? 6.238 -30.805 20.225 1 62.06 652 TYR A CA 1
ATOM 5193 C C . TYR A 1 652 ? 5.721 -29.514 20.849 1 62.06 652 TYR A C 1
ATOM 5195 O O . TYR A 1 652 ? 6.011 -29.219 22.011 1 62.06 652 TYR A O 1
ATOM 5203 N N . PRO A 1 653 ? 5.13 -28.609 19.817 1 65.83 653 PRO A N 1
ATOM 5204 C CA . PRO A 1 653 ? 4.547 -28.903 18.506 1 65.83 653 PRO A CA 1
ATOM 5205 C C . PRO A 1 653 ? 5.521 -28.653 17.357 1 65.83 653 PRO A C 1
ATOM 5207 O O . PRO A 1 653 ? 6.194 -27.62 17.327 1 65.83 653 PRO A O 1
ATOM 5210 N N . ASN A 1 654 ? 5.725 -29.74 16.578 1 80.08 654 ASN A N 1
ATOM 5211 C CA . ASN A 1 654 ? 6.573 -29.663 15.394 1 80.08 654 ASN A CA 1
ATOM 5212 C C . ASN A 1 654 ? 5.747 -29.663 14.111 1 80.08 654 ASN A C 1
ATOM 5214 O O . ASN A 1 654 ? 5.198 -30.695 13.721 1 80.08 654 ASN A O 1
ATOM 5218 N N . LYS A 1 655 ? 5.659 -28.551 13.501 1 87.35 655 LYS A N 1
ATOM 5219 C CA . LYS A 1 655 ? 4.81 -28.358 12.33 1 87.35 655 LYS A CA 1
ATOM 5220 C C . LYS A 1 655 ? 5.519 -28.807 11.056 1 87.35 655 LYS A C 1
ATOM 5222 O O . LYS A 1 655 ? 4.909 -28.861 9.986 1 87.35 655 LYS A O 1
ATOM 5227 N N . ASN A 1 656 ? 6.832 -29.239 11.193 1 89.99 656 ASN A N 1
ATOM 5228 C CA . ASN A 1 656 ? 7.643 -29.52 10.014 1 89.99 656 ASN A CA 1
ATOM 5229 C C . ASN A 1 656 ? 8.181 -30.948 10.03 1 89.99 656 ASN A C 1
ATOM 5231 O O . ASN A 1 656 ? 9.338 -31.184 9.676 1 89.99 656 ASN A O 1
ATOM 5235 N N . GLU A 1 657 ? 7.399 -31.88 10.416 1 93.05 657 GLU A N 1
ATOM 5236 C CA . GLU A 1 657 ? 7.954 -33.216 10.609 1 93.05 657 GLU A CA 1
ATOM 5237 C C . GLU A 1 657 ? 7.437 -34.187 9.552 1 93.05 657 GLU A C 1
ATOM 5239 O O . GLU A 1 657 ? 7.862 -35.343 9.501 1 93.05 657 GLU A O 1
ATOM 5244 N N . ILE A 1 658 ? 6.495 -33.774 8.753 1 94.33 658 ILE A N 1
ATOM 5245 C CA . ILE A 1 658 ? 5.865 -34.718 7.836 1 94.33 658 ILE A CA 1
ATOM 5246 C C . ILE A 1 658 ? 6.384 -34.486 6.419 1 94.33 658 ILE A C 1
ATOM 5248 O O . ILE A 1 658 ? 6.509 -33.342 5.976 1 94.33 658 ILE A O 1
ATOM 5252 N N . LEU A 1 659 ? 6.706 -35.563 5.779 1 94.57 659 LEU A N 1
ATOM 5253 C CA . LEU A 1 659 ? 7.126 -35.475 4.384 1 94.57 659 LEU A CA 1
ATOM 5254 C C . LEU A 1 659 ? 6.525 -36.61 3.563 1 94.57 659 LEU A C 1
ATOM 5256 O O . LEU A 1 659 ? 6.068 -37.611 4.119 1 94.57 659 LEU A O 1
ATOM 5260 N N . PHE A 1 660 ? 6.407 -36.47 2.296 1 94.27 660 PHE A N 1
ATOM 5261 C CA . PHE A 1 660 ? 6.033 -37.483 1.315 1 94.27 660 PHE A CA 1
ATOM 5262 C C . PHE A 1 660 ? 7.197 -37.785 0.379 1 94.27 660 PHE A C 1
ATOM 5264 O O . PHE A 1 660 ? 7.888 -36.871 -0.076 1 94.27 660 PHE A O 1
ATOM 5271 N N . ALA A 1 661 ? 7.463 -39.036 0.158 1 93.75 661 ALA A N 1
ATOM 5272 C CA . ALA A 1 661 ? 8.612 -39.445 -0.645 1 93.75 661 ALA A CA 1
ATOM 5273 C C . ALA A 1 661 ? 8.376 -40.809 -1.287 1 93.75 661 ALA A C 1
ATOM 5275 O O . ALA A 1 661 ? 7.484 -41.552 -0.871 1 93.75 661 ALA A O 1
ATOM 5276 N N . LYS A 1 662 ? 9.152 -41.008 -2.296 1 91.27 662 LYS A N 1
ATOM 5277 C CA . LYS A 1 662 ? 9.225 -42.36 -2.842 1 91.27 662 LYS A CA 1
ATOM 5278 C C . LYS A 1 662 ? 10.08 -43.264 -1.96 1 91.27 662 LYS A C 1
ATOM 5280 O O . LYS A 1 662 ? 11.052 -42.809 -1.354 1 91.27 662 LYS A O 1
ATOM 5285 N N . ASN A 1 663 ? 9.658 -44.441 -1.787 1 92.15 663 ASN A N 1
ATOM 5286 C CA . ASN A 1 663 ? 10.496 -45.404 -1.08 1 92.15 663 ASN A CA 1
ATOM 5287 C C . ASN A 1 663 ? 11.44 -46.131 -2.034 1 92.15 663 ASN A C 1
ATOM 5289 O O . ASN A 1 663 ? 11.561 -45.755 -3.201 1 92.15 663 ASN A O 1
ATOM 5293 N N . GLY A 1 664 ? 12.138 -47.108 -1.517 1 88.97 664 GLY A N 1
ATOM 5294 C CA . GLY A 1 664 ? 13.104 -47.844 -2.318 1 88.97 664 GLY A CA 1
ATOM 5295 C C . GLY A 1 664 ? 12.482 -48.536 -3.516 1 88.97 664 GLY A C 1
ATOM 5296 O O . GLY A 1 664 ? 13.148 -48.752 -4.53 1 88.97 664 GLY A O 1
ATOM 5297 N N . SER A 1 665 ? 11.174 -48.85 -3.4 1 90.77 665 SER A N 1
ATOM 5298 C CA . SER A 1 665 ? 10.463 -49.52 -4.484 1 90.77 665 SER A CA 1
ATOM 5299 C C . SER A 1 665 ? 9.802 -48.511 -5.417 1 90.77 665 SER A C 1
ATOM 5301 O O . SER A 1 665 ? 9.055 -48.891 -6.322 1 90.77 665 SER A O 1
ATOM 5303 N N . GLY A 1 666 ? 9.95 -47.266 -5.074 1 88.6 666 GLY A N 1
ATOM 5304 C CA . GLY A 1 666 ? 9.393 -46.229 -5.928 1 88.6 666 GLY A CA 1
ATOM 5305 C C . GLY A 1 666 ? 7.964 -45.866 -5.572 1 88.6 666 GLY A C 1
ATOM 5306 O O . GLY A 1 666 ? 7.311 -45.11 -6.294 1 88.6 666 GLY A O 1
ATOM 5307 N N . ILE A 1 667 ? 7.505 -46.401 -4.489 1 89.83 667 ILE A N 1
ATOM 5308 C CA . ILE A 1 667 ? 6.13 -46.15 -4.072 1 89.83 667 ILE A CA 1
ATOM 5309 C C . ILE A 1 667 ? 6.061 -44.844 -3.283 1 89.83 667 ILE A C 1
ATOM 5311 O O . ILE A 1 667 ? 6.898 -44.593 -2.413 1 89.83 667 ILE A O 1
ATOM 5315 N N . HIS A 1 668 ? 5.104 -44.051 -3.616 1 92.73 668 HIS A N 1
ATOM 5316 C CA . HIS A 1 668 ? 4.86 -42.782 -2.939 1 92.73 668 HIS A CA 1
ATOM 5317 C C . HIS A 1 668 ? 4.249 -43.002 -1.56 1 92.73 668 HIS A C 1
ATOM 5319 O O . HIS A 1 668 ? 3.16 -43.568 -1.442 1 92.73 668 HIS A O 1
ATOM 5325 N N . CYS A 1 669 ? 4.988 -42.548 -0.508 1 94.37 669 CYS A N 1
ATOM 5326 C CA . CYS A 1 669 ? 4.551 -42.801 0.86 1 94.37 669 CYS A CA 1
ATOM 5327 C C . CYS A 1 669 ? 4.689 -41.548 1.717 1 94.37 669 CYS A C 1
ATOM 5329 O O . CYS A 1 669 ? 5.345 -40.585 1.316 1 94.37 669 CYS A O 1
ATOM 5331 N N . CYS A 1 670 ? 3.994 -41.588 2.844 1 96.03 670 CYS A N 1
ATOM 5332 C CA . CYS A 1 670 ? 4.074 -40.529 3.844 1 96.03 670 CYS A CA 1
ATOM 5333 C C . CYS A 1 670 ? 4.999 -40.928 4.987 1 96.03 670 CYS A C 1
ATOM 5335 O O . CYS A 1 670 ? 4.992 -42.08 5.424 1 96.03 670 CYS A O 1
ATOM 5337 N N . TYR A 1 671 ? 5.85 -39.967 5.448 1 96.78 671 TYR A N 1
ATOM 5338 C CA . TYR A 1 671 ? 6.824 -40.242 6.499 1 96.78 671 TYR A CA 1
ATOM 5339 C C . TYR A 1 671 ? 6.84 -39.123 7.533 1 96.78 671 TYR A C 1
ATOM 5341 O O . TYR A 1 671 ? 6.471 -37.985 7.233 1 96.78 671 TYR A O 1
ATOM 5349 N N . ARG A 1 672 ? 7.199 -39.466 8.714 1 96.07 672 ARG A N 1
ATOM 5350 C CA . ARG A 1 672 ? 7.642 -38.491 9.705 1 96.07 672 ARG A CA 1
ATOM 5351 C C . ARG A 1 672 ? 9.157 -38.318 9.665 1 96.07 672 ARG A C 1
ATOM 5353 O O . ARG A 1 672 ? 9.9 -39.302 9.686 1 96.07 672 ARG A O 1
ATOM 5360 N N . PHE A 1 673 ? 9.591 -37.142 9.633 1 96.45 673 PHE A N 1
ATOM 5361 C CA . PHE A 1 673 ? 11.006 -36.808 9.522 1 96.45 673 PHE A CA 1
ATOM 5362 C C . PHE A 1 673 ? 11.72 -37.031 10.85 1 96.45 673 PHE A C 1
ATOM 5364 O O . PHE A 1 673 ? 11.288 -36.523 11.886 1 96.45 673 PHE A O 1
ATOM 5371 N N . ILE A 1 674 ? 12.798 -37.716 10.787 1 96.28 674 ILE A N 1
ATOM 5372 C CA . ILE A 1 674 ? 13.552 -37.99 12.006 1 96.28 674 ILE A CA 1
ATOM 5373 C C . ILE A 1 674 ? 14.881 -37.24 11.97 1 96.28 674 ILE A C 1
ATOM 5375 O O . ILE A 1 674 ? 15.215 -36.51 12.907 1 96.28 674 ILE A O 1
ATOM 5379 N N . ALA A 1 675 ? 15.594 -37.436 10.836 1 96.86 675 ALA A N 1
ATOM 5380 C CA . ALA A 1 675 ? 16.899 -36.791 10.716 1 96.86 675 ALA A CA 1
ATOM 5381 C C . ALA A 1 675 ? 17.424 -36.877 9.286 1 96.86 675 ALA A C 1
ATOM 5383 O O . ALA A 1 675 ? 16.981 -37.722 8.505 1 96.86 675 ALA A O 1
ATOM 5384 N N . VAL A 1 676 ? 18.25 -36 8.961 1 96.94 676 VAL A N 1
ATOM 5385 C CA . VAL A 1 676 ? 19.01 -36.112 7.721 1 96.94 676 VAL A CA 1
ATOM 5386 C C . VAL A 1 676 ? 20.404 -36.661 8.016 1 96.94 676 VAL A C 1
ATOM 5388 O O . VAL A 1 676 ? 21.024 -36.293 9.016 1 96.94 676 VAL A O 1
ATOM 5391 N N . CYS A 1 677 ? 20.823 -37.592 7.259 1 95.56 677 CYS A N 1
ATOM 5392 C CA . CYS A 1 677 ? 22.106 -38.274 7.386 1 95.56 677 CYS A CA 1
ATOM 5393 C C . CYS A 1 677 ? 23.046 -37.882 6.252 1 95.56 677 CYS A C 1
ATOM 5395 O O . CYS A 1 677 ? 22.735 -38.096 5.079 1 95.56 677 CYS A O 1
ATOM 5397 N N . VAL A 1 678 ? 24.174 -37.367 6.661 1 95.34 678 VAL A N 1
ATOM 5398 C CA . VAL A 1 678 ? 25.09 -36.851 5.649 1 95.34 678 VAL A CA 1
ATOM 5399 C C . VAL A 1 678 ? 26.436 -37.564 5.758 1 95.34 678 VAL A C 1
ATOM 5401 O O . VAL A 1 678 ? 26.999 -37.678 6.85 1 95.34 678 VAL A O 1
ATOM 5404 N N . SER A 1 679 ? 26.946 -38.211 4.734 1 91.88 679 SER A N 1
ATOM 5405 C CA . SER A 1 679 ? 28.284 -38.782 4.612 1 91.88 679 SER A CA 1
ATOM 5406 C C . SER A 1 679 ? 28.923 -38.411 3.278 1 91.88 679 SER A C 1
ATOM 5408 O O . SER A 1 679 ? 28.551 -38.951 2.235 1 91.88 679 SER A O 1
ATOM 5410 N N . GLY A 1 680 ? 29.88 -37.625 3.346 1 83.39 680 GLY A N 1
ATOM 5411 C CA . GLY A 1 680 ? 30.456 -37.159 2.095 1 83.39 680 GLY A CA 1
ATOM 5412 C C . GLY A 1 680 ? 29.445 -36.49 1.184 1 83.39 680 GLY A C 1
ATOM 5413 O O . GLY A 1 680 ? 28.823 -35.495 1.563 1 83.39 680 GLY A O 1
ATOM 5414 N N . SER A 1 681 ? 29.261 -37.098 0.044 1 82.49 681 SER A N 1
ATOM 5415 C CA . SER A 1 681 ? 28.349 -36.541 -0.95 1 82.49 681 SER A CA 1
ATOM 5416 C C . SER A 1 681 ? 26.971 -37.186 -0.86 1 82.49 681 SER A C 1
ATOM 5418 O O . SER A 1 681 ? 26.051 -36.803 -1.586 1 82.49 681 SER A O 1
ATOM 5420 N N . THR A 1 682 ? 26.898 -38.088 0.101 1 88.27 682 THR A N 1
ATOM 5421 C CA . THR A 1 682 ? 25.635 -38.807 0.227 1 88.27 682 THR A CA 1
ATOM 5422 C C . THR A 1 682 ? 24.758 -38.174 1.304 1 88.27 682 THR A C 1
ATOM 5424 O O . THR A 1 682 ? 25.215 -37.938 2.424 1 88.27 682 THR A O 1
ATOM 5427 N N . THR A 1 683 ? 23.612 -37.847 0.895 1 92.99 683 THR A N 1
ATOM 5428 C CA . THR A 1 683 ? 22.63 -37.303 1.826 1 92.99 683 THR A CA 1
ATOM 5429 C C . THR A 1 683 ? 21.366 -38.157 1.839 1 92.99 683 THR A C 1
ATOM 5431 O O . THR A 1 683 ? 20.732 -38.353 0.8 1 92.99 683 THR A O 1
ATOM 5434 N N . LYS A 1 684 ? 20.997 -38.676 2.944 1 95.13 684 LYS A N 1
ATOM 5435 C CA . LYS A 1 684 ? 19.803 -39.493 3.135 1 95.13 684 LYS A CA 1
ATOM 5436 C C . LYS A 1 684 ? 18.944 -38.953 4.276 1 95.13 684 LYS A C 1
ATOM 5438 O O . LYS A 1 684 ? 19.347 -38.021 4.975 1 95.13 684 LYS A O 1
ATOM 5443 N N . VAL A 1 685 ? 17.758 -39.472 4.37 1 96.86 685 VAL A N 1
ATOM 5444 C CA . VAL A 1 685 ? 16.82 -39.054 5.406 1 96.86 685 VAL A CA 1
ATOM 5445 C C . VAL A 1 685 ? 16.254 -40.281 6.117 1 96.86 685 VAL A C 1
ATOM 5447 O O . VAL A 1 685 ? 15.867 -41.257 5.471 1 96.86 685 VAL A O 1
ATOM 5450 N N . ILE A 1 686 ? 16.297 -40.248 7.422 1 96.74 686 ILE A N 1
ATOM 5451 C CA . ILE A 1 686 ? 15.58 -41.254 8.197 1 96.74 686 ILE A CA 1
ATOM 5452 C C . ILE A 1 686 ? 14.116 -40.845 8.345 1 96.74 686 ILE A C 1
ATOM 5454 O O . ILE A 1 686 ? 13.815 -39.775 8.879 1 96.74 686 ILE A O 1
ATOM 5458 N N . GLY A 1 687 ? 13.25 -41.627 7.781 1 96.69 687 GLY A N 1
ATOM 5459 C CA . GLY A 1 687 ? 11.823 -41.386 7.923 1 96.69 687 GLY A CA 1
ATOM 5460 C C . GLY A 1 687 ? 11.089 -42.53 8.597 1 96.69 687 GLY A C 1
ATOM 5461 O O . GLY A 1 687 ? 11.415 -43.698 8.379 1 96.69 687 GLY A O 1
ATOM 5462 N N . GLU A 1 688 ? 10.199 -42.172 9.471 1 96.65 688 GLU A N 1
ATOM 5463 C CA . GLU A 1 688 ? 9.266 -43.159 10.008 1 96.65 688 GLU A CA 1
ATOM 5464 C C . GLU A 1 688 ? 8.018 -43.27 9.137 1 96.65 688 GLU A C 1
ATOM 5466 O O . GLU A 1 688 ? 7.27 -42.301 8.988 1 96.65 688 GLU A O 1
ATOM 5471 N N . ARG A 1 689 ? 7.766 -44.381 8.693 1 95.99 689 ARG A N 1
ATOM 5472 C CA . ARG A 1 689 ? 6.642 -44.602 7.789 1 95.99 689 ARG A CA 1
ATOM 5473 C C . ARG A 1 689 ? 5.313 -44.395 8.507 1 95.99 689 ARG A C 1
ATOM 5475 O O . ARG A 1 689 ? 5.147 -44.82 9.652 1 95.99 689 ARG A O 1
ATOM 5482 N N . ILE A 1 690 ? 4.43 -43.624 7.849 1 95.67 690 ILE A N 1
ATOM 5483 C CA . ILE A 1 690 ? 3.042 -43.54 8.288 1 95.67 690 ILE A CA 1
ATOM 5484 C C . ILE A 1 690 ? 2.218 -44.632 7.609 1 95.67 690 ILE A C 1
ATOM 5486 O O . ILE A 1 690 ? 2.174 -44.71 6.379 1 95.67 690 ILE A O 1
ATOM 5490 N N . ARG A 1 691 ? 1.679 -45.441 8.375 1 90.97 691 ARG A N 1
ATOM 5491 C CA . ARG A 1 691 ? 0.889 -46.532 7.813 1 90.97 691 ARG A CA 1
ATOM 5492 C C . ARG A 1 691 ? -0.595 -46.182 7.797 1 90.97 691 ARG A C 1
ATOM 5494 O O . ARG A 1 691 ? -1.135 -45.701 8.795 1 90.97 691 ARG A O 1
ATOM 5501 N N . ASP A 1 692 ? -1.13 -46.405 6.581 1 86.36 692 ASP A N 1
ATOM 5502 C CA . ASP A 1 692 ? -2.568 -46.21 6.42 1 86.36 692 ASP A CA 1
ATOM 5503 C C . ASP A 1 692 ? -3.355 -47.152 7.329 1 86.36 692 ASP A C 1
ATOM 5505 O O . ASP A 1 692 ? -2.924 -48.277 7.588 1 86.36 692 ASP A O 1
ATOM 5509 N N . HIS A 1 693 ? -4.412 -46.664 7.822 1 77.67 693 HIS A N 1
ATOM 5510 C CA . HIS A 1 693 ? -5.36 -47.562 8.472 1 77.67 693 HIS A CA 1
ATOM 5511 C C . HIS A 1 693 ? -5.904 -48.594 7.491 1 77.67 693 HIS A C 1
ATOM 5513 O O . HIS A 1 693 ? -5.696 -48.477 6.281 1 77.67 693 HIS A O 1
ATOM 5519 N N . ASN A 1 694 ? -6.491 -49.565 8.093 1 74.64 694 ASN A N 1
ATOM 5520 C CA . ASN A 1 694 ? -7.187 -50.54 7.26 1 74.64 694 ASN A CA 1
ATOM 5521 C C . ASN A 1 694 ? -8.152 -49.862 6.292 1 74.64 694 ASN A C 1
ATOM 5523 O O . ASN A 1 694 ? -8.943 -49.007 6.694 1 74.64 694 ASN A O 1
ATOM 5527 N N . PRO A 1 695 ? -7.949 -50.125 5.019 1 73.19 695 PRO A N 1
ATOM 5528 C CA . PRO A 1 695 ? -8.781 -49.492 3.994 1 73.19 695 PRO A CA 1
ATOM 5529 C C . PRO A 1 695 ? -10.267 -49.512 4.345 1 73.19 695 PRO A C 1
ATOM 5531 O O . PRO A 1 695 ? -11.013 -48.618 3.939 1 73.19 695 PRO A O 1
ATOM 5534 N N . SER A 1 696 ? -10.671 -50.478 5.046 1 77.01 696 SER A N 1
ATOM 5535 C CA . SER A 1 696 ? -12.087 -50.588 5.378 1 77.01 696 SER A CA 1
ATOM 5536 C C . SER A 1 696 ? -12.493 -49.552 6.421 1 77.01 696 SER A C 1
ATOM 5538 O O . SER A 1 696 ? -13.676 -49.239 6.565 1 77.01 696 SER A O 1
ATOM 5540 N N . THR A 1 697 ? -11.494 -48.963 7.093 1 81.89 697 THR A N 1
ATOM 5541 C CA . THR A 1 697 ? -11.857 -48.069 8.187 1 81.89 697 THR A CA 1
ATOM 5542 C C . THR A 1 697 ? -11.327 -46.66 7.932 1 81.89 697 THR A C 1
ATOM 5544 O O . THR A 1 697 ? -11.439 -45.784 8.792 1 81.89 697 THR A O 1
ATOM 5547 N N . THR A 1 698 ? -10.786 -46.554 6.737 1 90.66 698 THR A N 1
ATOM 5548 C CA . THR A 1 698 ? -10.236 -45.229 6.474 1 90.66 698 THR A CA 1
ATOM 5549 C C . THR A 1 698 ? -11.344 -44.249 6.1 1 90.66 698 THR A C 1
ATOM 5551 O O . THR A 1 698 ? -12.357 -44.641 5.517 1 90.66 698 THR A O 1
ATOM 5554 N N . TYR A 1 699 ? -11.184 -43.043 6.521 1 92.9 699 TYR A N 1
ATOM 5555 C CA . TYR A 1 699 ? -12.077 -41.931 6.215 1 92.9 699 TYR A CA 1
ATOM 5556 C C . TYR A 1 699 ? -13.506 -42.244 6.645 1 92.9 699 TYR A C 1
ATOM 5558 O O . TYR A 1 699 ? -14.421 -42.255 5.818 1 92.9 699 TYR A O 1
ATOM 5566 N N . PRO A 1 700 ? -13.678 -42.406 7.886 1 91.93 700 PRO A N 1
ATOM 5567 C CA . PRO A 1 700 ? -14.956 -42.875 8.426 1 91.93 700 PRO A CA 1
ATOM 5568 C C . PRO A 1 700 ? -16.125 -41.969 8.047 1 91.93 700 PRO A C 1
ATOM 5570 O O . PRO A 1 700 ? -17.22 -42.456 7.756 1 91.93 700 PRO A O 1
ATOM 5573 N N . LEU A 1 701 ? -15.939 -40.714 8.06 1 91.91 701 LEU A N 1
ATOM 5574 C CA . LEU A 1 701 ? -17.047 -39.807 7.779 1 91.91 701 LEU A CA 1
ATOM 5575 C C . LEU A 1 701 ? -17.419 -39.845 6.301 1 91.91 701 LEU A C 1
ATOM 5577 O O . LEU A 1 701 ? -18.564 -39.569 5.937 1 91.91 701 LEU A O 1
ATOM 5581 N N . LEU A 1 702 ? -16.463 -40.145 5.45 1 93.59 702 LEU A N 1
ATOM 5582 C CA . LEU A 1 702 ? -16.792 -40.335 4.041 1 93.59 702 LEU A CA 1
ATOM 5583 C C . LEU A 1 702 ? -17.521 -41.657 3.826 1 93.59 702 LEU A C 1
ATOM 5585 O O . LEU A 1 702 ? -18.384 -41.76 2.951 1 93.59 702 LEU A O 1
ATOM 5589 N N . GLN A 1 703 ? -17.132 -42.612 4.614 1 92.63 703 GLN A N 1
ATOM 5590 C CA . GLN A 1 703 ? -17.874 -43.868 4.578 1 92.63 703 GLN A CA 1
ATOM 5591 C C . GLN A 1 703 ? -19.321 -43.666 5.019 1 92.63 703 GLN A C 1
ATOM 5593 O O . GLN A 1 703 ? -20.244 -44.2 4.402 1 92.63 703 GLN A O 1
ATOM 5598 N N . LYS A 1 704 ? -19.423 -42.875 6.038 1 91.01 704 LYS A N 1
ATOM 5599 C CA . LYS A 1 704 ? -20.76 -42.555 6.53 1 91.01 704 LYS A CA 1
ATOM 5600 C C . LYS A 1 704 ? -21.596 -41.876 5.449 1 91.01 704 LYS A C 1
ATOM 5602 O O . LYS A 1 704 ? -22.781 -42.178 5.293 1 91.01 704 LYS A O 1
ATOM 5607 N N . VAL A 1 705 ? -21.008 -41.001 4.758 1 89.39 705 VAL A N 1
ATOM 5608 C CA . VAL A 1 705 ? -21.694 -40.287 3.686 1 89.39 705 VAL A CA 1
ATOM 5609 C C . VAL A 1 705 ? -22.146 -41.276 2.613 1 89.39 705 VAL A C 1
ATOM 5611 O O . VAL A 1 705 ? -23.281 -41.209 2.136 1 89.39 705 VAL A O 1
ATOM 5614 N N . ARG A 1 706 ? -21.262 -42.16 2.181 1 86.92 706 ARG A N 1
ATOM 5615 C CA . ARG A 1 706 ? -21.592 -43.185 1.196 1 86.92 706 ARG A CA 1
ATOM 5616 C C . ARG A 1 706 ? -22.798 -44.006 1.642 1 86.92 706 ARG A C 1
ATOM 5618 O O . ARG A 1 706 ? -23.682 -44.308 0.838 1 86.92 706 ARG A O 1
ATOM 5625 N N . ASP A 1 707 ? -22.946 -44.253 2.901 1 86.53 707 ASP A N 1
ATOM 5626 C CA . ASP A 1 707 ? -23.975 -45.138 3.437 1 86.53 707 ASP A CA 1
ATOM 5627 C C . ASP A 1 707 ? -25.284 -44.386 3.663 1 86.53 707 ASP A C 1
ATOM 5629 O O . ASP A 1 707 ? -26.365 -44.974 3.591 1 86.53 707 ASP A O 1
ATOM 5633 N N . GLU A 1 708 ? -25.178 -43.13 3.904 1 86.74 708 GLU A N 1
ATOM 5634 C CA . GLU A 1 708 ? -26.358 -42.366 4.298 1 86.74 708 GLU A CA 1
ATOM 5635 C C . GLU A 1 708 ? -27.029 -41.724 3.088 1 86.74 708 GLU A C 1
ATOM 5637 O O . GLU A 1 708 ? -28.22 -41.407 3.127 1 86.74 708 GLU A O 1
ATOM 5642 N N . MET A 1 709 ? -26.246 -41.464 2.185 1 86.99 709 MET A N 1
ATOM 5643 C CA . MET A 1 709 ? -26.819 -40.787 1.026 1 86.99 709 MET A CA 1
ATOM 5644 C C . MET A 1 709 ? -27.633 -41.757 0.176 1 86.99 709 MET A C 1
ATOM 5646 O O . MET A 1 709 ? -27.297 -42.939 0.082 1 86.99 709 MET A O 1
ATOM 5650 N N . SER A 1 710 ? -28.78 -41.349 -0.31 1 84.15 710 SER A N 1
ATOM 5651 C CA . SER A 1 710 ? -29.616 -42.153 -1.195 1 84.15 710 SER A CA 1
ATOM 5652 C C . SER A 1 710 ? -29.172 -42.018 -2.648 1 84.15 710 SER A C 1
ATOM 5654 O O . SER A 1 710 ? -28.456 -41.078 -2.999 1 84.15 710 SER A O 1
ATOM 5656 N N . HIS A 1 711 ? -29.569 -43.015 -3.411 1 77.9 711 HIS A N 1
ATOM 5657 C CA . HIS A 1 711 ? -29.281 -42.949 -4.839 1 77.9 711 HIS A CA 1
ATOM 5658 C C . HIS A 1 711 ? -29.894 -41.702 -5.468 1 77.9 711 HIS A C 1
ATOM 5660 O O . HIS A 1 711 ? -31.019 -41.323 -5.135 1 77.9 711 HIS A O 1
ATOM 5666 N N . PRO A 1 712 ? -28.994 -41.056 -6.343 1 81.16 712 PRO A N 1
ATOM 5667 C CA . PRO A 1 712 ? -27.711 -41.441 -6.935 1 81.16 712 PRO A CA 1
ATOM 5668 C C . PRO A 1 712 ? -26.516 -40.865 -6.18 1 81.16 712 PRO A C 1
ATOM 5670 O O . PRO A 1 712 ? -25.368 -41.083 -6.575 1 81.16 712 PRO A O 1
ATOM 5673 N N . LEU A 1 713 ? -26.741 -40.201 -5.13 1 83.68 713 LEU A N 1
ATOM 5674 C CA . LEU A 1 713 ? -25.674 -39.528 -4.397 1 83.68 713 LEU A CA 1
ATOM 5675 C C . LEU A 1 713 ? -24.774 -40.539 -3.696 1 83.68 713 LEU A C 1
ATOM 5677 O O . LEU A 1 713 ? -23.592 -40.272 -3.469 1 83.68 713 LEU A O 1
ATOM 5681 N N . ASN A 1 714 ? -25.357 -41.666 -3.413 1 86.71 714 ASN A N 1
ATOM 5682 C CA . ASN A 1 714 ? -24.533 -42.709 -2.811 1 86.71 714 ASN A CA 1
ATOM 5683 C C . ASN A 1 714 ? -23.418 -43.155 -3.753 1 86.71 714 ASN A C 1
ATOM 5685 O O . ASN A 1 714 ? -22.314 -43.474 -3.308 1 86.71 714 ASN A O 1
ATOM 5689 N N . THR A 1 715 ? -23.745 -43.131 -5.101 1 90.09 715 THR A N 1
ATOM 5690 C CA . THR A 1 715 ? -22.721 -43.45 -6.09 1 90.09 715 THR A CA 1
ATOM 5691 C C . THR A 1 715 ? -21.605 -42.41 -6.068 1 90.09 715 THR A C 1
ATOM 5693 O O . THR A 1 715 ? -20.426 -42.755 -6.173 1 90.09 715 THR A O 1
ATOM 5696 N N . TYR A 1 716 ? -22.019 -41.257 -5.879 1 90.94 716 TYR A N 1
ATOM 5697 C CA . TYR A 1 716 ? -21.032 -40.185 -5.81 1 90.94 716 TYR A CA 1
ATOM 5698 C C . TYR A 1 716 ? -20.211 -40.282 -4.53 1 90.94 716 TYR A C 1
ATOM 5700 O O . TYR A 1 716 ? -18.999 -40.053 -4.543 1 90.94 716 TYR A O 1
ATOM 5708 N N . GLY A 1 717 ? -20.888 -40.586 -3.489 1 92.2 717 GLY A N 1
ATOM 5709 C CA . GLY A 1 717 ? -20.161 -40.829 -2.253 1 92.2 717 GLY A CA 1
ATOM 5710 C C . GLY A 1 717 ? -19.127 -41.932 -2.376 1 92.2 717 GLY A C 1
ATOM 5711 O O . GLY A 1 717 ? -18.012 -41.805 -1.866 1 92.2 717 GLY A O 1
ATOM 5712 N N . HIS A 1 718 ? -19.515 -42.953 -3.109 1 93.48 718 HIS A N 1
ATOM 5713 C CA . HIS A 1 718 ? -18.604 -44.065 -3.356 1 93.48 718 HIS A CA 1
ATOM 5714 C C . HIS A 1 718 ? -17.407 -43.622 -4.191 1 93.48 718 HIS A C 1
ATOM 5716 O O . HIS A 1 718 ? -16.267 -43.987 -3.893 1 93.48 718 HIS A O 1
ATOM 5722 N N . ASN A 1 719 ? -17.662 -42.888 -5.187 1 93.33 719 ASN A N 1
ATOM 5723 C CA . ASN A 1 719 ? -16.595 -42.405 -6.056 1 93.33 719 ASN A CA 1
ATOM 5724 C C . ASN A 1 719 ? -15.607 -41.526 -5.295 1 93.33 719 ASN A C 1
ATOM 5726 O O . ASN A 1 719 ? -14.393 -41.658 -5.465 1 93.33 719 ASN A O 1
ATOM 5730 N N . VAL A 1 720 ? -16.129 -40.671 -4.463 1 95.06 720 VAL A N 1
ATOM 5731 C CA . VAL A 1 720 ? -15.274 -39.771 -3.696 1 95.06 720 VAL A CA 1
ATOM 5732 C C . VAL A 1 720 ? -14.406 -40.578 -2.733 1 95.06 720 VAL A C 1
ATOM 5734 O O . VAL A 1 720 ? -13.197 -40.353 -2.641 1 95.06 720 VAL A O 1
ATOM 5737 N N . LEU A 1 721 ? -15.038 -41.472 -2.043 1 94.79 721 LEU A N 1
ATOM 5738 C CA . LEU A 1 721 ? -14.3 -42.325 -1.118 1 94.79 721 LEU A CA 1
ATOM 5739 C C . LEU A 1 721 ? -13.198 -43.089 -1.844 1 94.79 721 LEU A C 1
ATOM 5741 O O . LEU A 1 721 ? -12.07 -43.175 -1.354 1 94.79 721 LEU A O 1
ATOM 5745 N N . ASN A 1 722 ? -13.493 -43.586 -3.016 1 93.13 722 ASN A N 1
ATOM 5746 C CA . ASN A 1 722 ? -12.511 -44.326 -3.8 1 93.13 722 ASN A CA 1
ATOM 5747 C C . ASN A 1 722 ? -11.354 -43.433 -4.237 1 93.13 722 ASN A C 1
ATOM 5749 O O . ASN A 1 722 ? -10.208 -43.882 -4.303 1 93.13 722 ASN A O 1
ATOM 5753 N N . GLN A 1 723 ? -11.679 -42.228 -4.567 1 94.11 723 GLN A N 1
ATOM 5754 C CA . GLN A 1 723 ? -10.618 -41.311 -4.969 1 94.11 723 GLN A CA 1
ATOM 5755 C C . GLN A 1 723 ? -9.7 -40.983 -3.795 1 94.11 723 GLN A C 1
ATOM 5757 O O . GLN A 1 723 ? -8.488 -40.84 -3.969 1 94.11 723 GLN A O 1
ATOM 5762 N N . PHE A 1 724 ? -10.276 -40.888 -2.619 1 94.14 724 PHE A N 1
ATOM 5763 C CA . PHE A 1 724 ? -9.457 -40.672 -1.432 1 94.14 724 PHE A CA 1
ATOM 5764 C C . PHE A 1 724 ? -8.534 -41.86 -1.189 1 94.14 724 PHE A C 1
ATOM 5766 O O . PHE A 1 724 ? -7.355 -41.683 -0.876 1 94.14 724 PHE A O 1
ATOM 5773 N N . LYS A 1 725 ? -9.012 -42.975 -1.43 1 91.62 725 LYS A N 1
ATOM 5774 C CA . LYS A 1 725 ? -8.233 -44.189 -1.203 1 91.62 725 LYS A CA 1
ATOM 5775 C C . LYS A 1 725 ? -7.156 -44.359 -2.27 1 91.62 725 LYS A C 1
ATOM 5777 O O . LYS A 1 725 ? -6.107 -44.953 -2.012 1 91.62 725 LYS A O 1
ATOM 5782 N N . SER A 1 726 ? -7.416 -43.742 -3.424 1 90 726 SER A N 1
ATOM 5783 C CA . SER A 1 726 ? -6.515 -43.961 -4.551 1 90 726 SER A CA 1
ATOM 5784 C C . SER A 1 726 ? -5.506 -42.825 -4.681 1 90 726 SER A C 1
ATOM 5786 O O . SER A 1 726 ? -4.562 -42.914 -5.469 1 90 726 SER A O 1
ATOM 5788 N N . PHE A 1 727 ? -5.7 -41.787 -4.011 1 92.21 727 PHE A N 1
ATOM 5789 C CA . PHE A 1 727 ? -4.825 -40.624 -4.096 1 92.21 727 PHE A CA 1
ATOM 5790 C C . PHE A 1 727 ? -3.726 -40.695 -3.042 1 92.21 727 PHE A C 1
ATOM 5792 O O . PHE A 1 727 ? -3.991 -40.523 -1.85 1 92.21 727 PHE A O 1
ATOM 5799 N N . ASN A 1 728 ? -2.514 -40.767 -3.469 1 90.2 728 ASN A N 1
ATOM 5800 C CA . ASN A 1 728 ? -1.398 -41.011 -2.561 1 90.2 728 ASN A CA 1
ATOM 5801 C C . ASN A 1 728 ? -0.951 -39.728 -1.865 1 90.2 728 ASN A C 1
ATOM 5803 O O . ASN A 1 728 ? -0.081 -39.761 -0.994 1 90.2 728 ASN A O 1
ATOM 5807 N N . GLY A 1 729 ? -1.538 -38.666 -2.167 1 92.33 729 GLY A N 1
ATOM 5808 C CA . GLY A 1 729 ? -1.174 -37.409 -1.534 1 92.33 729 GLY A CA 1
ATOM 5809 C C . GLY A 1 729 ? -1.914 -37.16 -0.233 1 92.33 729 GLY A C 1
ATOM 5810 O O . GLY A 1 729 ? -1.73 -36.12 0.403 1 92.33 729 GLY A O 1
ATOM 5811 N N . ILE A 1 730 ? -2.757 -38.06 0.152 1 94.58 730 ILE A N 1
ATOM 5812 C CA . ILE A 1 730 ? -3.447 -37.978 1.435 1 94.58 730 ILE A CA 1
ATOM 5813 C C . ILE A 1 730 ? -3.446 -39.349 2.109 1 94.58 730 ILE A C 1
ATOM 5815 O O . ILE A 1 730 ? -3.637 -40.372 1.449 1 94.58 730 ILE A O 1
ATOM 5819 N N . VAL A 1 731 ? -3.134 -39.331 3.441 1 94.61 731 VAL A N 1
ATOM 5820 C CA . VAL A 1 731 ? -3.049 -40.573 4.203 1 94.61 731 VAL A CA 1
ATOM 5821 C C . VAL A 1 731 ? -3.825 -40.431 5.51 1 94.61 731 VAL A C 1
ATOM 5823 O O . VAL A 1 731 ? -3.74 -39.4 6.181 1 94.61 731 VAL A O 1
ATOM 5826 N N . HIS A 1 732 ? -4.727 -41.344 5.755 1 95.57 732 HIS A N 1
ATOM 5827 C CA . HIS A 1 732 ? -5.336 -41.516 7.069 1 95.57 732 HIS A CA 1
ATOM 5828 C C . HIS A 1 732 ? -4.673 -42.653 7.839 1 95.57 732 HIS A C 1
ATOM 5830 O O . HIS A 1 732 ? -4.919 -43.828 7.554 1 95.57 732 HIS A O 1
ATOM 5836 N N . GLY A 1 733 ? -3.774 -42.209 8.75 1 93.92 733 GLY A N 1
ATOM 5837 C CA . GLY A 1 733 ? -2.987 -43.249 9.393 1 93.92 733 GLY A CA 1
ATOM 5838 C C . GLY A 1 733 ? -2.268 -42.768 10.64 1 93.92 733 GLY A C 1
ATOM 5839 O O . GLY A 1 733 ? -2.721 -41.832 11.302 1 93.92 733 GLY A O 1
ATOM 5840 N N . ARG A 1 734 ? -1.278 -43.575 11.032 1 92.36 734 ARG A N 1
ATOM 5841 C CA . ARG A 1 734 ? -0.462 -43.284 12.207 1 92.36 734 ARG A CA 1
ATOM 5842 C C . ARG A 1 734 ? 0.971 -43.766 12.011 1 92.36 734 ARG A C 1
ATOM 5844 O O . ARG A 1 734 ? 1.242 -44.584 11.13 1 92.36 734 ARG A O 1
ATOM 5851 N N . PRO A 1 735 ? 1.869 -43.252 12.778 1 91.33 735 PRO A N 1
ATOM 5852 C CA . PRO A 1 735 ? 3.253 -43.726 12.69 1 91.33 735 PRO A CA 1
ATOM 5853 C C . PRO A 1 735 ? 3.377 -45.229 12.928 1 91.33 735 PRO A C 1
ATOM 5855 O O . PRO A 1 735 ? 2.754 -45.766 13.847 1 91.33 735 PRO A O 1
ATOM 5858 N N . SER A 1 736 ? 4.109 -45.908 12.122 1 91.38 736 SER A N 1
ATOM 5859 C CA . SER A 1 736 ? 4.229 -47.361 12.172 1 91.38 736 SER A CA 1
ATOM 5860 C C . SER A 1 736 ? 5.335 -47.793 13.129 1 91.38 736 SER A C 1
ATOM 5862 O O . SER A 1 736 ? 5.388 -48.953 13.543 1 91.38 736 SER A O 1
ATOM 5864 N N . GLY A 1 737 ? 6.243 -46.901 13.461 1 91.08 737 GLY A N 1
ATOM 5865 C CA . GLY A 1 737 ? 7.425 -47.287 14.216 1 91.08 737 GLY A CA 1
ATOM 5866 C C . GLY A 1 737 ? 8.566 -47.762 13.336 1 91.08 737 GLY A C 1
ATOM 5867 O O . GLY A 1 737 ? 9.702 -47.887 13.797 1 91.08 737 GLY A O 1
ATOM 5868 N N . GLU A 1 738 ? 8.226 -48.015 12.117 1 92.1 738 GLU A N 1
ATOM 5869 C CA . GLU A 1 738 ? 9.241 -48.476 11.173 1 92.1 738 GLU A CA 1
ATOM 5870 C C . GLU A 1 738 ? 10.013 -47.303 10.577 1 92.1 738 GLU A C 1
ATOM 5872 O O . GLU A 1 738 ? 9.416 -46.308 10.16 1 92.1 738 GLU A O 1
ATOM 5877 N N . ARG A 1 739 ? 11.322 -47.499 10.62 1 94.92 739 ARG A N 1
ATOM 5878 C CA . ARG A 1 739 ? 12.181 -46.468 10.046 1 94.92 739 ARG A CA 1
ATOM 5879 C C . ARG A 1 739 ? 12.745 -46.913 8.701 1 94.92 739 ARG A C 1
ATOM 5881 O O . ARG A 1 739 ? 13.074 -48.087 8.517 1 94.92 739 ARG A O 1
ATOM 5888 N N . GLU A 1 740 ? 12.766 -46.022 7.808 1 94.71 740 GLU A N 1
ATOM 5889 C CA . GLU A 1 740 ? 13.337 -46.254 6.485 1 94.71 740 GLU A CA 1
ATOM 5890 C C . GLU A 1 740 ? 14.353 -45.174 6.125 1 94.71 740 GLU A C 1
ATOM 5892 O O . GLU A 1 740 ? 14.247 -44.036 6.589 1 94.71 740 GLU A O 1
ATOM 5897 N N . LEU A 1 741 ? 15.362 -45.572 5.424 1 95.31 741 LEU A N 1
ATOM 5898 C CA . LEU A 1 741 ? 16.329 -44.627 4.878 1 95.31 741 LEU A CA 1
ATOM 5899 C C . LEU A 1 741 ? 15.938 -44.204 3.465 1 95.31 741 LEU A C 1
ATOM 5901 O O . LEU A 1 741 ? 15.809 -45.047 2.574 1 95.31 741 LEU A O 1
ATOM 5905 N N . LEU A 1 742 ? 15.666 -42.974 3.331 1 95.57 742 LEU A N 1
ATOM 5906 C CA . LEU A 1 742 ? 15.196 -42.42 2.066 1 95.57 742 LEU A CA 1
ATOM 5907 C C . LEU A 1 742 ? 16.274 -41.561 1.415 1 95.57 742 LEU A C 1
ATOM 5909 O O . LEU A 1 742 ? 16.995 -40.834 2.102 1 95.57 742 LEU A O 1
ATOM 5913 N N . GLU A 1 743 ? 16.364 -41.64 0.131 1 93.99 743 GLU A N 1
ATOM 5914 C CA . GLU A 1 743 ? 17.179 -40.656 -0.575 1 93.99 743 GLU A CA 1
ATOM 5915 C C . GLU A 1 743 ? 16.543 -39.27 -0.521 1 93.99 743 GLU A C 1
ATOM 5917 O O . GLU A 1 743 ? 15.323 -39.137 -0.631 1 93.99 743 GLU A O 1
ATOM 5922 N N . VAL A 1 744 ? 17.353 -38.35 -0.379 1 92.86 744 VAL A N 1
ATOM 5923 C CA . VAL A 1 744 ? 16.841 -36.991 -0.239 1 92.86 744 VAL A CA 1
ATOM 5924 C C . VAL A 1 744 ? 16.084 -36.591 -1.504 1 92.86 744 VAL A C 1
ATOM 5926 O O . VAL A 1 744 ? 15.076 -35.884 -1.435 1 92.86 744 VAL A O 1
ATOM 5929 N N . ASN A 1 745 ? 16.507 -37.067 -2.642 1 85.49 745 ASN A N 1
ATOM 5930 C CA . ASN A 1 745 ? 15.902 -36.699 -3.918 1 85.49 745 ASN A CA 1
ATOM 5931 C C . ASN A 1 745 ? 14.566 -37.405 -4.128 1 85.49 745 ASN A C 1
ATOM 5933 O O . ASN A 1 745 ? 13.842 -37.104 -5.08 1 85.49 745 ASN A O 1
ATOM 5937 N N . TRP A 1 746 ? 14.234 -38.379 -3.209 1 90.05 746 TRP A N 1
ATOM 5938 C CA . TRP A 1 746 ? 12.958 -39.08 -3.306 1 90.05 746 TRP A CA 1
ATOM 5939 C C . TRP A 1 746 ? 11.84 -38.266 -2.663 1 90.05 746 TRP A C 1
ATOM 5941 O O . TRP A 1 746 ? 10.659 -38.575 -2.839 1 90.05 746 TRP A O 1
ATOM 5951 N N . ILE A 1 747 ? 12.244 -37.241 -1.932 1 90.89 747 ILE A N 1
ATOM 5952 C CA . ILE A 1 747 ? 11.246 -36.427 -1.246 1 90.89 747 ILE A CA 1
ATOM 5953 C C . ILE A 1 747 ? 10.48 -35.584 -2.263 1 90.89 747 ILE A C 1
ATOM 5955 O O . ILE A 1 747 ? 11.085 -34.89 -3.084 1 90.89 747 ILE A O 1
ATOM 5959 N N . GLN A 1 748 ? 9.173 -35.67 -2.122 1 86.4 748 GLN A N 1
ATOM 5960 C CA . GLN A 1 748 ? 8.324 -35.035 -3.124 1 86.4 748 GLN A CA 1
ATOM 5961 C C . GLN A 1 748 ? 7.547 -33.866 -2.525 1 86.4 748 GLN A C 1
ATOM 5963 O O . GLN A 1 748 ? 7.005 -33.034 -3.256 1 86.4 748 GLN A O 1
ATOM 5968 N N . GLY A 1 749 ? 7.496 -33.825 -1.298 1 88.51 749 GLY A N 1
ATOM 5969 C CA . GLY A 1 749 ? 6.767 -32.735 -0.669 1 88.51 749 GLY A CA 1
ATOM 5970 C C . GLY A 1 749 ? 6.742 -32.83 0.845 1 88.51 749 GLY A C 1
ATOM 5971 O O . GLY A 1 749 ? 7.12 -33.856 1.415 1 88.51 749 GLY A O 1
ATOM 5972 N N . VAL A 1 750 ? 6.337 -31.733 1.425 1 91.59 750 VAL A N 1
ATOM 5973 C CA . VAL A 1 750 ? 6.093 -31.723 2.864 1 91.59 750 VAL A CA 1
ATOM 5974 C C . VAL A 1 750 ? 4.6 -31.897 3.136 1 91.59 750 VAL A C 1
ATOM 5976 O O . VAL A 1 750 ? 3.799 -31.992 2.203 1 91.59 750 VAL A O 1
ATOM 5979 N N . GLY A 1 751 ? 4.233 -32.067 4.41 1 92.12 751 GLY A N 1
ATOM 5980 C CA . GLY A 1 751 ? 2.84 -32.405 4.656 1 92.12 751 GLY A CA 1
ATOM 5981 C C . GLY A 1 751 ? 2.231 -31.626 5.806 1 92.12 751 GLY A C 1
ATOM 5982 O O . GLY A 1 751 ? 2.947 -31.157 6.694 1 92.12 751 GLY A O 1
ATOM 5983 N N . GLY A 1 752 ? 0.959 -31.437 5.731 1 91.92 752 GLY A N 1
ATOM 5984 C CA . GLY A 1 752 ? 0.137 -30.967 6.834 1 91.92 752 GLY A CA 1
ATOM 5985 C C . GLY A 1 752 ? -0.582 -32.087 7.562 1 91.92 752 GLY A C 1
ATOM 5986 O O . GLY A 1 752 ? -0.658 -33.211 7.061 1 91.92 752 GLY A O 1
ATOM 5987 N N . VAL A 1 753 ? -1.021 -31.734 8.811 1 93.11 753 VAL A N 1
ATOM 5988 C CA . VAL A 1 753 ? -1.581 -32.789 9.649 1 93.11 753 VAL A CA 1
ATOM 5989 C C . VAL A 1 753 ? -2.865 -32.295 10.313 1 93.11 753 VAL A C 1
ATOM 5991 O O . VAL A 1 753 ? -2.946 -31.141 10.739 1 93.11 753 VAL A O 1
ATOM 5994 N N . LEU A 1 754 ? -3.852 -33.106 10.262 1 94.03 754 LEU A N 1
ATOM 5995 C CA . LEU A 1 754 ? -5.039 -32.945 11.095 1 94.03 754 LEU A CA 1
ATOM 5996 C C . LEU A 1 754 ? -5.16 -34.089 12.095 1 94.03 754 LEU A C 1
ATOM 5998 O O . LEU A 1 754 ? -5.494 -35.215 11.72 1 94.03 754 LEU A O 1
ATOM 6002 N N . PRO A 1 755 ? -4.894 -33.753 13.347 1 88.91 755 PRO A N 1
ATOM 6003 C CA . PRO A 1 755 ? -5.082 -34.805 14.348 1 88.91 755 PRO A CA 1
ATOM 6004 C C . PRO A 1 755 ? -6.533 -35.272 14.449 1 88.91 755 PRO A C 1
ATOM 6006 O O . PRO A 1 755 ? -7.454 -34.453 14.389 1 88.91 755 PRO A O 1
ATOM 6009 N N . ASN A 1 756 ? -6.672 -36.511 14.504 1 87.7 756 ASN A N 1
ATOM 6010 C CA . ASN A 1 756 ? -7.989 -37.132 14.586 1 87.7 756 ASN A CA 1
ATOM 6011 C C . ASN A 1 756 ? -7.981 -38.343 15.514 1 87.7 756 ASN A C 1
ATOM 6013 O O . ASN A 1 756 ? -7.951 -39.485 15.051 1 87.7 756 ASN A O 1
ATOM 6017 N N . GLY A 1 757 ? -8.145 -38.096 16.835 1 81.29 757 GLY A N 1
ATOM 6018 C CA . GLY A 1 757 ? -8.053 -39.185 17.795 1 81.29 757 GLY A CA 1
ATOM 6019 C C . GLY A 1 757 ? -6.689 -39.848 17.817 1 81.29 757 GLY A C 1
ATOM 6020 O O . GLY A 1 757 ? -5.666 -39.171 17.946 1 81.29 757 GLY A O 1
ATOM 6021 N N . PRO A 1 758 ? -6.758 -41.154 17.74 1 81.36 758 PRO A N 1
ATOM 6022 C CA . PRO A 1 758 ? -5.487 -41.882 17.732 1 81.36 758 PRO A CA 1
ATOM 6023 C C . PRO A 1 758 ? -4.776 -41.813 16.383 1 81.36 758 PRO A C 1
ATOM 6025 O O . PRO A 1 758 ? -3.598 -42.167 16.283 1 81.36 758 PRO A O 1
ATOM 6028 N N . ASP A 1 759 ? -5.491 -41.379 15.426 1 88.43 759 ASP A N 1
ATOM 6029 C CA . ASP A 1 759 ? -4.932 -41.28 14.081 1 88.43 759 ASP A CA 1
ATOM 6030 C C . ASP A 1 759 ? -4.881 -39.827 13.613 1 88.43 759 ASP A C 1
ATOM 6032 O O . ASP A 1 759 ? -5.174 -38.91 14.384 1 88.43 759 ASP A O 1
ATOM 6036 N N . SER A 1 760 ? -4.328 -39.653 12.481 1 93.04 760 SER A N 1
ATOM 6037 C CA . SER A 1 760 ? -4.277 -38.325 11.88 1 93.04 760 SER A CA 1
ATOM 6038 C C . SER A 1 760 ? -4.456 -38.395 10.367 1 93.04 760 SER A C 1
ATOM 6040 O O . SER A 1 760 ? -4.284 -39.457 9.765 1 93.04 760 SER A O 1
ATOM 6042 N N . TYR A 1 761 ? -4.939 -37.387 9.827 1 94.81 761 TYR A N 1
ATOM 6043 C CA . TYR A 1 761 ? -4.905 -37.193 8.382 1 94.81 761 TYR A CA 1
ATOM 6044 C C . TYR A 1 761 ? -3.655 -36.428 7.964 1 94.81 761 TYR A C 1
ATOM 6046 O O . TYR A 1 761 ? -3.315 -35.406 8.565 1 94.81 761 TYR A O 1
ATOM 6054 N N . PHE A 1 762 ? -2.889 -36.963 7.009 1 95.32 762 PHE A N 1
ATOM 6055 C CA . PHE A 1 762 ? -1.696 -36.324 6.466 1 95.32 762 PHE A CA 1
ATOM 6056 C C . PHE A 1 762 ? -1.909 -35.929 5.01 1 95.32 762 PHE A C 1
ATOM 6058 O O . PHE A 1 762 ? -2.308 -36.756 4.188 1 95.32 762 PHE A O 1
ATOM 6065 N N . LEU A 1 763 ? -1.73 -34.726 4.682 1 95.41 763 LEU A N 1
ATOM 6066 C CA . LEU A 1 763 ? -1.929 -34.208 3.333 1 95.41 763 LEU A CA 1
ATOM 6067 C C . LEU A 1 763 ? -0.628 -33.647 2.769 1 95.41 763 LEU A C 1
ATOM 6069 O O . LEU A 1 763 ? 0.046 -32.851 3.426 1 95.41 763 LEU A O 1
ATOM 6073 N N . GLN A 1 764 ? -0.264 -34.107 1.614 1 93.4 764 GLN A N 1
ATOM 6074 C CA . GLN A 1 764 ? 0.916 -33.566 0.948 1 93.4 764 GLN A CA 1
ATOM 6075 C C . GLN A 1 764 ? 0.692 -32.118 0.521 1 93.4 764 GLN A C 1
ATOM 6077 O O . GLN A 1 764 ? -0.354 -31.786 -0.041 1 93.4 764 GLN A O 1
ATOM 6082 N N . LEU A 1 765 ? 1.683 -31.428 0.979 1 87.59 765 LEU A N 1
ATOM 6083 C CA . LEU A 1 765 ? 1.654 -30.016 0.614 1 87.59 765 LEU A CA 1
ATOM 6084 C C . LEU A 1 765 ? 2.815 -29.67 -0.312 1 87.59 765 LEU A C 1
ATOM 6086 O O . LEU A 1 765 ? 3.892 -30.262 -0.212 1 87.59 765 LEU A O 1
ATOM 6090 N N . ASN A 1 766 ? 2.677 -29.393 -1.344 1 72.37 766 ASN A N 1
ATOM 6091 C CA . ASN A 1 766 ? 3.827 -28.937 -2.118 1 72.37 766 ASN A CA 1
ATOM 6092 C C . ASN A 1 766 ? 3.853 -27.416 -2.24 1 72.37 766 ASN A C 1
ATOM 6094 O O . ASN A 1 766 ? 2.811 -26.764 -2.151 1 72.37 766 ASN A O 1
ATOM 6098 N N . GLY A 1 767 ? 4.813 -26.756 -1.605 1 54.46 767 GLY A N 1
ATOM 6099 C CA . GLY A 1 767 ? 4.998 -25.367 -1.997 1 54.46 767 GLY A CA 1
ATOM 6100 C C . GLY A 1 767 ? 4.727 -25.121 -3.469 1 54.46 767 GLY A C 1
ATOM 6101 O O . GLY A 1 767 ? 5.505 -25.541 -4.328 1 54.46 767 GLY A O 1
ATOM 6102 N N . ALA A 1 768 ? 3.719 -25.612 -3.862 1 47.1 768 ALA A N 1
ATOM 6103 C CA . ALA A 1 768 ? 3.702 -25.432 -5.311 1 47.1 768 ALA A CA 1
ATOM 6104 C C . ALA A 1 768 ? 4.481 -24.184 -5.718 1 47.1 768 ALA A C 1
ATOM 6106 O O . ALA A 1 768 ? 4.261 -23.101 -5.17 1 47.1 768 ALA A O 1
ATOM 6107 N N . LEU A 1 769 ? 5.69 -24.343 -6.264 1 47.69 769 LEU A N 1
ATOM 6108 C CA . LEU A 1 769 ? 6.577 -23.608 -7.159 1 47.69 769 LEU A CA 1
ATOM 6109 C C . LEU A 1 769 ? 5.792 -22.613 -8.006 1 47.69 769 LEU A C 1
ATOM 6111 O O . LEU A 1 769 ? 6.376 -21.868 -8.796 1 47.69 769 LEU A O 1
ATOM 6115 N N . VAL A 1 770 ? 4.523 -22.982 -8.219 1 43.98 770 VAL A N 1
ATOM 6116 C CA . VAL A 1 770 ? 3.976 -22.275 -9.371 1 43.98 770 VAL A CA 1
ATOM 6117 C C . VAL A 1 770 ? 3.883 -20.782 -9.065 1 43.98 770 VAL A C 1
ATOM 6119 O O . VAL A 1 770 ? 4.212 -19.947 -9.911 1 43.98 770 VAL A O 1
ATOM 6122 N N . HIS A 1 771 ? 3.159 -20.401 -7.943 1 46.43 771 HIS A N 1
ATOM 6123 C CA . HIS A 1 771 ? 2.856 -18.976 -7.885 1 46.43 771 HIS A CA 1
ATOM 6124 C C . HIS A 1 771 ? 3.775 -18.256 -6.903 1 46.43 771 HIS A C 1
ATOM 6126 O O . HIS A 1 771 ? 3.58 -17.073 -6.617 1 46.43 771 HIS A O 1
ATOM 6132 N N . HIS A 1 772 ? 4.688 -18.859 -6.202 1 44.28 772 HIS A N 1
ATOM 6133 C CA . HIS A 1 772 ? 5.57 -18.083 -5.338 1 44.28 772 HIS A CA 1
ATOM 6134 C C . HIS A 1 772 ? 6.986 -18.029 -5.902 1 44.28 772 HIS A C 1
ATOM 6136 O O . HIS A 1 772 ? 7.509 -19.041 -6.376 1 44.28 772 HIS A O 1
ATOM 6142 N N . MET B 1 1 ? 1.791 37.602 43.455 1 19.93 1 MET B N 1
ATOM 6143 C CA . MET B 1 1 ? 2.396 36.737 44.465 1 19.93 1 MET B CA 1
ATOM 6144 C C . MET B 1 1 ? 2.374 35.28 44.017 1 19.93 1 MET B C 1
ATOM 6146 O O . MET B 1 1 ? 1.393 34.822 43.426 1 19.93 1 MET B O 1
ATOM 6150 N N . PRO B 1 2 ? 3.516 34.459 43.952 1 21.01 2 PRO B N 1
ATOM 6151 C CA . PRO B 1 2 ? 4.12 33.376 43.173 1 21.01 2 PRO B CA 1
ATOM 6152 C C . PRO B 1 2 ? 3.545 32.006 43.523 1 21.01 2 PRO B C 1
ATOM 6154 O O . PRO B 1 2 ? 3.484 31.641 44.7 1 21.01 2 PRO B O 1
ATOM 6157 N N . ARG B 1 3 ? 2.542 31.441 42.803 1 20.3 3 ARG B N 1
ATOM 6158 C CA . ARG B 1 3 ? 1.695 30.291 43.102 1 20.3 3 ARG B CA 1
ATOM 6159 C C . ARG B 1 3 ? 2.535 29.045 43.363 1 20.3 3 ARG B C 1
ATOM 6161 O O . ARG B 1 3 ? 3.368 28.667 42.536 1 20.3 3 ARG B O 1
ATOM 6168 N N . SER B 1 4 ? 2.757 28.578 44.644 1 19.39 4 SER B N 1
ATOM 6169 C CA . SER B 1 4 ? 3.304 27.39 45.291 1 19.39 4 SER B CA 1
ATOM 6170 C C . SER B 1 4 ? 2.611 26.124 44.797 1 19.39 4 SER B C 1
ATOM 6172 O O . SER B 1 4 ? 1.4 25.967 44.963 1 19.39 4 SER B O 1
ATOM 6174 N N . VAL B 1 5 ? 2.86 25.489 43.795 1 20.43 5 VAL B N 1
ATOM 6175 C CA . VAL B 1 5 ? 2.559 24.268 43.055 1 20.43 5 VAL B CA 1
ATOM 6176 C C . VAL B 1 5 ? 2.719 23.056 43.969 1 20.43 5 VAL B C 1
ATOM 6178 O O . VAL B 1 5 ? 3.813 22.496 44.083 1 20.43 5 VAL B O 1
ATOM 6181 N N . LEU B 1 6 ? 2.301 22.965 45.286 1 19.38 6 LEU B N 1
ATOM 6182 C CA . LEU B 1 6 ? 2.501 21.926 46.291 1 19.38 6 LEU B CA 1
ATOM 6183 C C . LEU B 1 6 ? 1.733 20.661 45.924 1 19.38 6 LEU B C 1
ATOM 6185 O O . LEU B 1 6 ? 2.258 19.552 46.052 1 19.38 6 LEU B O 1
ATOM 6189 N N . ARG B 1 7 ? 0.287 20.437 45.889 1 20.61 7 ARG B N 1
ATOM 6190 C CA . ARG B 1 7 ? -0.362 19.379 46.657 1 20.61 7 ARG B CA 1
ATOM 6191 C C . ARG B 1 7 ? -0.359 18.063 45.887 1 20.61 7 ARG B C 1
ATOM 6193 O O . ARG B 1 7 ? -1.122 17.894 44.933 1 20.61 7 ARG B O 1
ATOM 6200 N N . PHE B 1 8 ? 0.61 17.31 45.645 1 20.68 8 PHE B N 1
ATOM 6201 C CA . PHE B 1 8 ? 0.859 16.039 44.976 1 20.68 8 PHE B CA 1
ATOM 6202 C C . PHE B 1 8 ? -0.11 14.969 45.466 1 20.68 8 PHE B C 1
ATOM 6204 O O . PHE B 1 8 ? -0.895 14.429 44.684 1 20.68 8 PHE B O 1
ATOM 6211 N N . TYR B 1 9 ? 0.428 13.796 46.127 1 21.32 9 TYR B N 1
ATOM 6212 C CA . TYR B 1 9 ? 0.129 12.391 46.383 1 21.32 9 TYR B CA 1
ATOM 6213 C C . TYR B 1 9 ? -0.853 12.244 47.539 1 21.32 9 TYR B C 1
ATOM 6215 O O . TYR B 1 9 ? -0.448 12.185 48.702 1 21.32 9 TYR B O 1
ATOM 6223 N N . ARG B 1 10 ? -1.829 12.677 47.95 1 20.18 10 ARG B N 1
ATOM 6224 C CA . ARG B 1 10 ? -2.355 12.141 49.201 1 20.18 10 ARG B CA 1
ATOM 6225 C C . ARG B 1 10 ? -2.69 10.659 49.064 1 20.18 10 ARG B C 1
ATOM 6227 O O . ARG B 1 10 ? -3.067 10.201 47.983 1 20.18 10 ARG B O 1
ATOM 6234 N N . ASP B 1 11 ? -2.468 9.652 50.1 1 23.11 11 ASP B N 1
ATOM 6235 C CA . ASP B 1 11 ? -2.551 8.268 50.556 1 23.11 11 ASP B CA 1
ATOM 6236 C C . ASP B 1 11 ? -3.95 7.699 50.329 1 23.11 11 ASP B C 1
ATOM 6238 O O . ASP B 1 11 ? -4.351 6.741 50.993 1 23.11 11 ASP B O 1
ATOM 6242 N N . ARG B 1 12 ? -4.99 8.231 49.792 1 21.13 12 ARG B N 1
ATOM 6243 C CA . ARG B 1 12 ? -6.186 7.515 50.223 1 21.13 12 ARG B CA 1
ATOM 6244 C C . ARG B 1 12 ? -6.12 6.046 49.818 1 21.13 12 ARG B C 1
ATOM 6246 O O . ARG B 1 12 ? -5.654 5.719 48.724 1 21.13 12 ARG B O 1
ATOM 6253 N N . ASP B 1 13 ? -6.218 4.975 50.814 1 21.9 13 ASP B N 1
ATOM 6254 C CA . ASP B 1 13 ? -6.395 3.551 51.081 1 21.9 13 ASP B CA 1
ATOM 6255 C C . ASP B 1 13 ? -7.428 2.939 50.137 1 21.9 13 ASP B C 1
ATOM 6257 O O . ASP B 1 13 ? -8.629 3.176 50.285 1 21.9 13 ASP B O 1
ATOM 6261 N N . TYR B 1 14 ? -7.21 2.904 48.971 1 21.63 14 TYR B N 1
ATOM 6262 C CA . TYR B 1 14 ? -8.163 2.061 48.257 1 21.63 14 TYR B CA 1
ATOM 6263 C C . TYR B 1 14 ? -8.184 0.651 48.835 1 21.63 14 TYR B C 1
ATOM 6265 O O . TYR B 1 14 ? -7.208 -0.092 48.712 1 21.63 14 TYR B O 1
ATOM 6273 N N . GLY B 1 15 ? -8.757 0.419 50.134 1 20.02 15 GLY B N 1
ATOM 6274 C CA . GLY B 1 15 ? -9.177 -0.854 50.699 1 20.02 15 GLY B CA 1
ATOM 6275 C C . GLY B 1 15 ? -9.79 -1.789 49.674 1 20.02 15 GLY B C 1
ATOM 6276 O O . GLY B 1 15 ? -10.718 -1.409 48.957 1 20.02 15 GLY B O 1
ATOM 6277 N N . VAL B 1 16 ? -9.115 -2.8 49.285 1 20.7 16 VAL B N 1
ATOM 6278 C CA . VAL B 1 16 ? -9.3 -4.053 48.561 1 20.7 16 VAL B CA 1
ATOM 6279 C C . VAL B 1 16 ? -10.514 -4.795 49.115 1 20.7 16 VAL B C 1
ATOM 6281 O O . VAL B 1 16 ? -11.333 -5.315 48.353 1 20.7 16 VAL B O 1
ATOM 6284 N N . VAL B 1 17 ? -10.655 -4.999 50.639 1 18.4 17 VAL B N 1
ATOM 6285 C CA . VAL B 1 17 ? -10.695 -6.336 51.223 1 18.4 17 VAL B CA 1
ATOM 6286 C C . VAL B 1 17 ? -12.068 -6.962 50.989 1 18.4 17 VAL B C 1
ATOM 6288 O O . VAL B 1 17 ? -13.009 -6.275 50.584 1 18.4 17 VAL B O 1
ATOM 6291 N N . SER B 1 18 ? -12.716 -7.665 52.099 1 17.74 18 SER B N 1
ATOM 6292 C CA . SER B 1 18 ? -13.186 -8.965 52.566 1 17.74 18 SER B CA 1
ATOM 6293 C C . SER B 1 18 ? -14.707 -9.059 52.499 1 17.74 18 SER B C 1
ATOM 6295 O O . SER B 1 18 ? -15.284 -10.102 52.813 1 17.74 18 SER B O 1
ATOM 6297 N N . HIS B 1 19 ? -15.602 -8.228 51.918 1 17.6 19 HIS B N 1
ATOM 6298 C CA . HIS B 1 19 ? -16.881 -8.338 52.611 1 17.6 19 HIS B CA 1
ATOM 6299 C C . HIS B 1 19 ? -17.276 -9.797 52.811 1 17.6 19 HIS B C 1
ATOM 6301 O O . HIS B 1 19 ? -17.192 -10.6 51.879 1 17.6 19 HIS B O 1
ATOM 6307 N N . GLN B 1 20 ? -17.424 -10.354 54.188 1 16.99 20 GLN B N 1
ATOM 6308 C CA . GLN B 1 20 ? -17.995 -11.346 55.092 1 16.99 20 GLN B CA 1
ATOM 6309 C C . GLN B 1 20 ? -19.394 -11.759 54.643 1 16.99 20 GLN B C 1
ATOM 6311 O O . GLN B 1 20 ? -20.057 -11.025 53.907 1 16.99 20 GLN B O 1
ATOM 6316 N N . ASN B 1 21 ? -19.705 -13.025 55.221 1 19.42 21 ASN B N 1
ATOM 6317 C CA . ASN B 1 21 ? -20.814 -13.97 55.293 1 19.42 21 ASN B CA 1
ATOM 6318 C C . ASN B 1 21 ? -22.071 -13.317 55.861 1 19.42 21 ASN B C 1
ATOM 6320 O O . ASN B 1 21 ? -23.048 -14.004 56.168 1 19.42 21 ASN B O 1
ATOM 6324 N N . LEU B 1 22 ? -21.921 -11.916 56.195 1 18.12 22 LEU B N 1
ATOM 6325 C CA . LEU B 1 22 ? -22.601 -11.395 57.375 1 18.12 22 LEU B CA 1
ATOM 6326 C C . LEU B 1 22 ? -24.092 -11.713 57.328 1 18.12 22 LEU B C 1
ATOM 6328 O O . LEU B 1 22 ? -24.883 -10.924 56.806 1 18.12 22 LEU B O 1
ATOM 6332 N N . VAL B 1 23 ? -24.618 -12.65 56.765 1 17.37 23 VAL B N 1
ATOM 6333 C CA . VAL B 1 23 ? -25.916 -12.843 57.403 1 17.37 23 VAL B CA 1
ATOM 6334 C C . VAL B 1 23 ? -25.738 -12.946 58.916 1 17.37 23 VAL B C 1
ATOM 6336 O O . VAL B 1 23 ? -26.424 -12.258 59.676 1 17.37 23 VAL B O 1
ATOM 6339 N N . GLU B 1 24 ? -25.545 -14.094 59.747 1 18.8 24 GLU B N 1
ATOM 6340 C CA . GLU B 1 24 ? -26.397 -14.148 60.931 1 18.8 24 GLU B CA 1
ATOM 6341 C C . GLU B 1 24 ? -25.82 -13.305 62.065 1 18.8 24 GLU B C 1
ATOM 6343 O O . GLU B 1 24 ? -26.553 -12.589 62.749 1 18.8 24 GLU B O 1
ATOM 6348 N N . GLY B 1 25 ? -24.498 -13.688 62.704 1 17.44 25 GLY B N 1
ATOM 6349 C CA . GLY B 1 25 ? -24.51 -13.742 64.157 1 17.44 25 GLY B CA 1
ATOM 6350 C C . GLY B 1 25 ? -24.452 -12.372 64.805 1 17.44 25 GLY B C 1
ATOM 6351 O O . GLY B 1 25 ? -24.224 -11.368 64.128 1 17.44 25 GLY B O 1
ATOM 6352 N N . SER B 1 26 ? -24.088 -12.304 66.357 1 19.27 26 SER B N 1
ATOM 6353 C CA . SER B 1 26 ? -23.99 -11.615 67.64 1 19.27 26 SER B CA 1
ATOM 6354 C C . SER B 1 26 ? -22.913 -10.536 67.606 1 19.27 26 SER B C 1
ATOM 6356 O O . SER B 1 26 ? -21.968 -10.618 66.819 1 19.27 26 SER B O 1
ATOM 6358 N N . SER B 1 27 ? -22.902 -9.27 68.471 1 18.52 27 SER B N 1
ATOM 6359 C CA . SER B 1 27 ? -22.592 -7.859 68.675 1 18.52 27 SER B CA 1
ATOM 6360 C C . SER B 1 27 ? -21.152 -7.67 69.139 1 18.52 27 SER B C 1
ATOM 6362 O O . SER B 1 27 ? -20.719 -6.545 69.394 1 18.52 27 SER B O 1
ATOM 6364 N N . SER B 1 28 ? -20.221 -8.648 69.518 1 19.91 28 SER B N 1
ATOM 6365 C CA . SER B 1 28 ? -19.244 -8.202 70.506 1 19.91 28 SER B CA 1
ATOM 6366 C C . SER B 1 28 ? -18.266 -7.199 69.902 1 19.91 28 SER B C 1
ATOM 6368 O O . SER B 1 28 ? -17.856 -7.341 68.748 1 19.91 28 SER B O 1
ATOM 6370 N N . SER B 1 29 ? -17.877 -5.897 70.549 1 18.59 29 SER B N 1
ATOM 6371 C CA . SER B 1 29 ? -17.409 -4.526 70.371 1 18.59 29 SER B CA 1
ATOM 6372 C C . SER B 1 29 ? -15.896 -4.478 70.189 1 18.59 29 SER B C 1
ATOM 6374 O O . SER B 1 29 ? -15.324 -3.405 69.983 1 18.59 29 SER B O 1
ATOM 6376 N N . GLU B 1 30 ? -15.045 -5.534 70.299 1 19.23 30 GLU B N 1
ATOM 6377 C CA . GLU B 1 30 ? -13.738 -5.189 70.852 1 19.23 30 GLU B CA 1
ATOM 6378 C C . GLU B 1 30 ? -12.914 -4.379 69.855 1 19.23 30 GLU B C 1
ATOM 6380 O O . GLU B 1 30 ? -12.997 -4.604 68.646 1 19.23 30 GLU B O 1
ATOM 6385 N N . GLU B 1 31 ? -12.123 -3.255 70.238 1 18.95 31 GLU B N 1
ATOM 6386 C CA . GLU B 1 31 ? -11.448 -2.016 69.862 1 18.95 31 GLU B CA 1
ATOM 6387 C C . GLU B 1 31 ? -10.129 -2.3 69.15 1 18.95 31 GLU B C 1
ATOM 6389 O O . GLU B 1 31 ? -9.387 -1.375 68.813 1 18.95 31 GLU B O 1
ATOM 6394 N N . GLU B 1 32 ? -9.849 -3.474 68.605 1 19.47 32 GLU B N 1
ATOM 6395 C CA . GLU B 1 32 ? -8.413 -3.702 68.468 1 19.47 32 GLU B CA 1
ATOM 6396 C C . GLU B 1 32 ? -7.778 -2.674 67.536 1 19.47 32 GLU B C 1
ATOM 6398 O O . GLU B 1 32 ? -8.33 -2.36 66.48 1 19.47 32 GLU B O 1
ATOM 6403 N N . SER B 1 33 ? -6.652 -1.913 67.968 1 19.14 33 SER B N 1
ATOM 6404 C CA . SER B 1 33 ? -5.78 -0.784 67.662 1 19.14 33 SER B CA 1
ATOM 6405 C C . SER B 1 33 ? -5.023 -1.008 66.357 1 19.14 33 SER B C 1
ATOM 6407 O O . SER B 1 33 ? -4.321 -2.01 66.205 1 19.14 33 SER B O 1
ATOM 6409 N N . THR B 1 34 ? -5.574 -0.682 65.267 1 19.74 34 THR B N 1
ATOM 6410 C CA . THR B 1 34 ? -5.264 -0.802 63.846 1 19.74 34 THR B CA 1
ATOM 6411 C C . THR B 1 34 ? -3.941 -0.114 63.522 1 19.74 34 THR B C 1
ATOM 6413 O O . THR B 1 34 ? -3.858 1.116 63.518 1 19.74 34 THR B O 1
ATOM 6416 N N . GLU B 1 35 ? -2.772 -0.639 64.117 1 17.81 35 GLU B N 1
ATOM 6417 C CA . GLU B 1 35 ? -1.451 -0.034 63.983 1 17.81 35 GLU B CA 1
ATOM 6418 C C . GLU B 1 35 ? -1.115 0.24 62.52 1 17.81 35 GLU B C 1
ATOM 6420 O O . GLU B 1 35 ? -1.157 -0.668 61.688 1 17.81 35 GLU B O 1
ATOM 6425 N N . LEU B 1 36 ? -1.315 1.471 62.062 1 20.13 36 LEU B N 1
ATOM 6426 C CA . LEU B 1 36 ? -1.146 2.256 60.844 1 20.13 36 LEU B CA 1
ATOM 6427 C C . LEU B 1 36 ? 0.313 2.264 60.4 1 20.13 36 LEU B C 1
ATOM 6429 O O . LEU B 1 36 ? 1.162 2.873 61.055 1 20.13 36 LEU B O 1
ATOM 6433 N N . ASP B 1 37 ? 0.895 1.049 60.15 1 19.75 37 ASP B N 1
ATOM 6434 C CA . ASP B 1 37 ? 2.331 1.087 59.892 1 19.75 37 ASP B CA 1
ATOM 6435 C C . ASP B 1 37 ? 2.68 2.184 58.889 1 19.75 37 ASP B C 1
ATOM 6437 O O . ASP B 1 37 ? 2.078 2.268 57.817 1 19.75 37 ASP B O 1
ATOM 6441 N N . ASN B 1 38 ? 3.288 3.305 59.302 1 19.04 38 ASN B N 1
ATOM 6442 C CA . ASN B 1 38 ? 3.737 4.613 58.837 1 19.04 38 ASN B CA 1
ATOM 6443 C C . ASN B 1 38 ? 4.684 4.49 57.647 1 19.04 38 ASN B C 1
ATOM 6445 O O . ASN B 1 38 ? 5.779 3.939 57.774 1 19.04 38 ASN B O 1
ATOM 6449 N N . PHE B 1 39 ? 4.233 4.111 56.56 1 21.34 39 PHE B N 1
ATOM 6450 C CA . PHE B 1 39 ? 5.096 4.119 55.385 1 21.34 39 PHE B CA 1
ATOM 6451 C C . PHE B 1 39 ? 5.786 5.468 55.229 1 21.34 39 PHE B C 1
ATOM 6453 O O . PHE B 1 39 ? 5.123 6.5 55.108 1 21.34 39 PHE B O 1
ATOM 6460 N N . VAL B 1 40 ? 6.953 5.723 55.843 1 20.72 40 VAL B N 1
ATOM 6461 C CA . VAL B 1 40 ? 7.78 6.925 55.822 1 20.72 40 VAL B CA 1
ATOM 6462 C C . VAL B 1 40 ? 8.174 7.257 54.385 1 20.72 40 VAL B C 1
ATOM 6464 O O . VAL B 1 40 ? 8.773 6.43 53.692 1 20.72 40 VAL B O 1
ATOM 6467 N N . VAL B 1 41 ? 7.472 8.028 53.752 1 23.04 41 VAL B N 1
ATOM 6468 C CA . VAL B 1 41 ? 7.772 8.735 52.511 1 23.04 41 VAL B CA 1
ATOM 6469 C C . VAL B 1 41 ? 9.119 9.444 52.632 1 23.04 41 VAL B C 1
ATOM 6471 O O . VAL B 1 41 ? 9.288 10.329 53.473 1 23.04 41 VAL B O 1
ATOM 6474 N N . ASP B 1 42 ? 10.2 8.711 52.489 1 22.9 42 ASP B N 1
ATOM 6475 C CA . ASP B 1 42 ? 11.452 9.449 52.618 1 22.9 42 ASP B CA 1
ATOM 6476 C C . ASP B 1 42 ? 11.396 10.765 51.846 1 22.9 42 ASP B C 1
ATOM 6478 O O . ASP B 1 42 ? 10.856 10.819 50.739 1 22.9 42 ASP B O 1
ATOM 6482 N N . GLU B 1 43 ? 11.469 11.863 52.496 1 23.74 43 GLU B N 1
ATOM 6483 C CA . GLU B 1 43 ? 11.596 13.266 52.112 1 23.74 43 GLU B CA 1
ATOM 6484 C C . GLU B 1 43 ? 12.662 13.45 51.036 1 23.74 43 GLU B C 1
ATOM 6486 O O . GLU B 1 43 ? 13.845 13.2 51.278 1 23.74 43 GLU B O 1
ATOM 6491 N N . MET B 1 44 ? 12.403 13.075 49.862 1 24.34 44 MET B N 1
ATOM 6492 C CA . MET B 1 44 ? 13.439 13.368 48.875 1 24.34 44 MET B CA 1
ATOM 6493 C C . MET B 1 44 ? 13.869 14.829 48.956 1 24.34 44 MET B C 1
ATOM 6495 O O . MET B 1 44 ? 13.027 15.729 48.955 1 24.34 44 MET B O 1
ATOM 6499 N N . ASP B 1 45 ? 14.97 15.09 49.504 1 24.01 45 ASP B N 1
ATOM 6500 C CA . ASP B 1 45 ? 15.644 16.377 49.647 1 24.01 45 ASP B CA 1
ATOM 6501 C C . ASP B 1 45 ? 15.711 17.113 48.311 1 24.01 45 ASP B C 1
ATOM 6503 O O . ASP B 1 45 ? 16.221 16.576 47.325 1 24.01 45 ASP B O 1
ATOM 6507 N N . ALA B 1 46 ? 14.917 18.086 47.952 1 28.02 46 ALA B N 1
ATOM 6508 C CA . ALA B 1 46 ? 14.711 19.096 46.917 1 28.02 46 ALA B CA 1
ATOM 6509 C C . ALA B 1 46 ? 16.033 19.738 46.506 1 28.02 46 ALA B C 1
ATOM 6511 O O . ALA B 1 46 ? 16.093 20.471 45.517 1 28.02 46 ALA B O 1
ATOM 6512 N N . ASP B 1 47 ? 17.086 19.723 47.385 1 27.27 47 ASP B N 1
ATOM 6513 C CA . ASP B 1 47 ? 18.146 20.706 47.182 1 27.27 47 ASP B CA 1
ATOM 6514 C C . ASP B 1 47 ? 19.1 20.265 46.075 1 27.27 47 ASP B C 1
ATOM 6516 O O . ASP B 1 47 ? 19.982 21.024 45.669 1 27.27 47 ASP B O 1
ATOM 6520 N N . SER B 1 48 ? 19.414 18.903 45.977 1 27.94 48 SER B N 1
ATOM 6521 C CA . SER B 1 48 ? 20.69 18.799 45.277 1 27.94 48 SER B CA 1
ATOM 6522 C C . SER B 1 48 ? 20.502 18.904 43.767 1 27.94 48 SER B C 1
ATOM 6524 O O . SER B 1 48 ? 20.134 17.926 43.112 1 27.94 48 SER B O 1
ATOM 6526 N N . PHE B 1 49 ? 20.108 19.97 43.164 1 32.47 49 PHE B N 1
ATOM 6527 C CA . PHE B 1 49 ? 20.06 20.447 41.787 1 32.47 49 PHE B CA 1
ATOM 6528 C C . PHE B 1 49 ? 21.37 20.154 41.067 1 32.47 49 PHE B C 1
ATOM 6530 O O . PHE B 1 49 ? 21.878 20.998 40.324 1 32.47 49 PHE B O 1
ATOM 6537 N N . GLU B 1 50 ? 22.263 19.278 41.564 1 34.76 50 GLU B N 1
ATOM 6538 C CA . GLU B 1 50 ? 23.647 19.426 41.123 1 34.76 50 GLU B CA 1
ATOM 6539 C C . GLU B 1 50 ? 23.778 19.182 39.622 1 34.76 50 GLU B C 1
ATOM 6541 O O . GLU B 1 50 ? 24.465 19.93 38.924 1 34.76 50 GLU B O 1
ATOM 6546 N N . SER B 1 51 ? 23.725 17.816 39.158 1 37.95 51 SER B N 1
ATOM 6547 C CA . SER B 1 51 ? 24.689 17.454 38.125 1 37.95 51 SER B CA 1
ATOM 6548 C C . SER B 1 51 ? 24.158 17.785 36.734 1 37.95 51 SER B C 1
ATOM 6550 O O . SER B 1 51 ? 23.011 17.47 36.41 1 37.95 51 SER B O 1
ATOM 6552 N N . ILE B 1 52 ? 24.538 18.817 36.002 1 42.67 52 ILE B N 1
ATOM 6553 C CA . ILE B 1 52 ? 24.479 19.178 34.589 1 42.67 52 ILE B CA 1
ATOM 6554 C C . ILE B 1 52 ? 24.893 17.983 33.733 1 42.67 52 ILE B C 1
ATOM 6556 O O . ILE B 1 52 ? 26.037 17.528 33.805 1 42.67 52 ILE B O 1
ATOM 6560 N N . GLU B 1 53 ? 24.14 16.95 33.553 1 47.25 53 GLU B N 1
ATOM 6561 C CA . GLU B 1 53 ? 24.487 15.798 32.727 1 47.25 53 GLU B CA 1
ATOM 6562 C C . GLU B 1 53 ? 24.404 16.139 31.242 1 47.25 53 GLU B C 1
ATOM 6564 O O . GLU B 1 53 ? 23.441 16.767 30.797 1 47.25 53 GLU B O 1
ATOM 6569 N N . ASN B 1 54 ? 25.471 16.388 30.49 1 49.99 54 ASN B N 1
ATOM 6570 C CA . ASN B 1 54 ? 25.521 16.492 29.035 1 49.99 54 ASN B CA 1
ATOM 6571 C C . ASN B 1 54 ? 24.976 15.235 28.364 1 49.99 54 ASN B C 1
ATOM 6573 O O . ASN B 1 54 ? 25.628 14.189 28.373 1 49.99 54 ASN B O 1
ATOM 6577 N N . GLU B 1 55 ? 23.682 14.952 28.218 1 63.43 55 GLU B N 1
ATOM 6578 C CA . GLU B 1 55 ? 23.181 13.636 27.832 1 63.43 55 GLU B CA 1
ATOM 6579 C C . GLU B 1 55 ? 22.718 13.627 26.378 1 63.43 55 GLU B C 1
ATOM 6581 O O . GLU B 1 55 ? 21.531 13.445 26.1 1 63.43 55 GLU B O 1
ATOM 6586 N N . GLU B 1 56 ? 23.695 14.046 25.377 1 67.37 56 GLU B N 1
ATOM 6587 C CA . GLU B 1 56 ? 23.293 13.762 24.003 1 67.37 56 GLU B CA 1
ATOM 6588 C C . GLU B 1 56 ? 23.091 12.265 23.785 1 67.37 56 GLU B C 1
ATOM 6590 O O . GLU B 1 56 ? 23.727 11.445 24.45 1 67.37 56 GLU B O 1
ATOM 6595 N N . SER B 1 57 ? 22.177 11.992 22.953 1 75.51 57 SER B N 1
ATOM 6596 C CA . SER B 1 57 ? 21.903 10.582 22.697 1 75.51 57 SER B CA 1
ATOM 6597 C C . SER B 1 57 ? 23.038 9.93 21.916 1 75.51 57 SER B C 1
ATOM 6599 O O . SER B 1 57 ? 23.782 10.612 21.207 1 75.51 57 SER B O 1
ATOM 6601 N N . ASP B 1 58 ? 23.257 8.695 22.081 1 76.7 58 ASP B N 1
ATOM 6602 C CA . ASP B 1 58 ? 24.229 7.919 21.318 1 76.7 58 ASP B CA 1
ATOM 6603 C C . ASP B 1 58 ? 24.005 8.083 19.816 1 76.7 58 ASP B C 1
ATOM 6605 O O . ASP B 1 58 ? 24.962 8.243 19.055 1 76.7 58 ASP B O 1
ATOM 6609 N N . MET B 1 59 ? 22.816 8.158 19.431 1 81.87 59 MET B N 1
ATOM 6610 C CA . MET B 1 59 ? 22.478 8.305 18.018 1 81.87 59 MET B CA 1
ATOM 6611 C C . MET B 1 59 ? 22.955 9.65 17.481 1 81.87 59 MET B C 1
ATOM 6613 O O . MET B 1 59 ? 23.525 9.722 16.391 1 81.87 59 MET B O 1
ATOM 6617 N N . PHE B 1 60 ? 22.743 10.63 18.277 1 81.7 60 PHE B N 1
ATOM 6618 C CA . PHE B 1 60 ? 23.152 11.964 17.856 1 81.7 60 PHE B CA 1
ATOM 6619 C C . PHE B 1 60 ? 24.666 12.042 17.698 1 81.7 60 PHE B C 1
ATOM 6621 O O . PHE B 1 60 ? 25.166 12.615 16.727 1 81.7 60 PHE B O 1
ATOM 6628 N N . THR B 1 61 ? 25.388 11.364 18.578 1 82.85 61 THR B N 1
ATOM 6629 C CA . THR B 1 61 ? 26.846 11.378 18.543 1 82.85 61 THR B CA 1
ATOM 6630 C C . THR B 1 61 ? 27.366 10.613 17.329 1 82.85 61 THR B C 1
ATOM 6632 O O . THR B 1 61 ? 28.293 11.065 16.654 1 82.85 61 THR B O 1
ATOM 6635 N N . VAL B 1 62 ? 26.713 9.561 17.058 1 87.61 62 VAL B N 1
ATOM 6636 C CA . VAL B 1 62 ? 27.119 8.743 15.92 1 87.61 62 VAL B CA 1
ATOM 6637 C C . VAL B 1 62 ? 26.827 9.486 14.618 1 87.61 62 VAL B C 1
ATOM 6639 O O . VAL B 1 62 ? 27.651 9.492 13.701 1 87.61 62 VAL B O 1
ATOM 6642 N N . LEU B 1 63 ? 25.731 10.146 14.525 1 89.69 63 LEU B N 1
ATOM 6643 C CA . LEU B 1 63 ? 25.309 10.823 13.304 1 89.69 63 LEU B CA 1
ATOM 6644 C C . LEU B 1 63 ? 26.208 12.019 13.007 1 89.69 63 LEU B C 1
ATOM 6646 O O . LEU B 1 63 ? 26.467 12.332 11.843 1 89.69 63 LEU B O 1
ATOM 6650 N N . LYS B 1 64 ? 26.715 12.581 14.042 1 87.25 64 LYS B N 1
ATOM 6651 C CA . LYS B 1 64 ? 27.574 13.748 13.865 1 87.25 64 LYS B CA 1
ATOM 6652 C C . LYS B 1 64 ? 28.884 13.368 13.181 1 87.25 64 LYS B C 1
ATOM 6654 O O . LYS B 1 64 ? 29.468 14.175 12.456 1 87.25 64 LYS B O 1
ATOM 6659 N N . THR B 1 65 ? 29.242 12.126 13.382 1 89.86 65 THR B N 1
ATOM 6660 C CA . THR B 1 65 ? 30.574 11.755 12.917 1 89.86 65 THR B CA 1
ATOM 6661 C C . THR B 1 65 ? 30.486 10.856 11.687 1 89.86 65 THR B C 1
ATOM 6663 O O . THR B 1 65 ? 31.493 10.609 11.019 1 89.86 65 THR B O 1
ATOM 6666 N N . VAL B 1 66 ? 29.385 10.44 11.361 1 93.24 66 VAL B N 1
ATOM 6667 C CA . VAL B 1 66 ? 29.229 9.5 10.255 1 93.24 66 VAL B CA 1
ATOM 6668 C C . VAL B 1 66 ? 29.459 10.221 8.928 1 93.24 66 VAL B C 1
ATOM 6670 O O . VAL B 1 66 ? 28.967 11.333 8.725 1 93.24 66 VAL B O 1
ATOM 6673 N N . PRO B 1 67 ? 30.262 9.648 8.074 1 94.04 67 PRO B N 1
ATOM 6674 C CA . PRO B 1 67 ? 30.472 10.258 6.759 1 94.04 67 PRO B CA 1
ATOM 6675 C C . PRO B 1 67 ? 29.173 10.43 5.974 1 94.04 67 PRO B C 1
ATOM 6677 O O . PRO B 1 67 ? 28.231 9.654 6.154 1 94.04 67 PRO B O 1
ATOM 6680 N N . ASP B 1 68 ? 29.165 11.375 5.035 1 95.35 68 ASP B N 1
ATOM 6681 C CA . ASP B 1 68 ? 27.963 11.709 4.276 1 95.35 68 ASP B CA 1
ATOM 6682 C C . ASP B 1 68 ? 27.513 10.531 3.415 1 95.35 68 ASP B C 1
ATOM 6684 O O . ASP B 1 68 ? 26.316 10.347 3.182 1 95.35 68 ASP B O 1
ATOM 6688 N N . GLU B 1 69 ? 28.496 9.717 2.989 1 95.43 69 GLU B N 1
ATOM 6689 C CA . GLU B 1 69 ? 28.15 8.575 2.148 1 95.43 69 GLU B CA 1
ATOM 6690 C C . GLU B 1 69 ? 27.277 7.577 2.903 1 95.43 69 GLU B C 1
ATOM 6692 O O . GLU B 1 69 ? 26.297 7.065 2.359 1 95.43 69 GLU B O 1
ATOM 6697 N N . ILE B 1 70 ? 27.682 7.4 4.123 1 96.42 70 ILE B N 1
ATOM 6698 C CA . ILE B 1 70 ? 26.939 6.452 4.946 1 96.42 70 ILE B CA 1
ATOM 6699 C C . ILE B 1 70 ? 25.611 7.073 5.377 1 96.42 70 ILE B C 1
ATOM 6701 O O . ILE B 1 70 ? 24.568 6.417 5.331 1 96.42 70 ILE B O 1
ATOM 6705 N N . LEU B 1 71 ? 25.653 8.301 5.75 1 96.03 71 LEU B N 1
ATOM 6706 C CA . LEU B 1 71 ? 24.458 9.005 6.202 1 96.03 71 LEU B CA 1
ATOM 6707 C C . LEU B 1 71 ? 23.385 9.004 5.119 1 96.03 71 LEU B C 1
ATOM 6709 O O . LEU B 1 71 ? 22.225 8.683 5.388 1 96.03 71 LEU B O 1
ATOM 6713 N N . THR B 1 72 ? 23.809 9.367 3.907 1 96.37 72 THR B N 1
ATOM 6714 C CA . THR B 1 72 ? 22.845 9.483 2.819 1 96.37 72 THR B CA 1
ATOM 6715 C C . THR B 1 72 ? 22.33 8.109 2.402 1 96.37 72 THR B C 1
ATOM 6717 O O . THR B 1 72 ? 21.173 7.969 2 1 96.37 72 THR B O 1
ATOM 6720 N N . PHE B 1 73 ? 23.185 7.094 2.523 1 97.14 73 PHE B N 1
ATOM 6721 C CA . PHE B 1 73 ? 22.772 5.732 2.206 1 97.14 73 PHE B CA 1
ATOM 6722 C C . PHE B 1 73 ? 21.684 5.26 3.163 1 97.14 73 PHE B C 1
ATOM 6724 O O . PHE B 1 73 ? 20.663 4.719 2.733 1 97.14 73 PHE B O 1
ATOM 6731 N N . VAL B 1 74 ? 21.882 5.485 4.426 1 96.17 74 VAL B N 1
ATOM 6732 C CA . VAL B 1 74 ? 20.903 5.078 5.429 1 96.17 74 VAL B CA 1
ATOM 6733 C C . VAL B 1 74 ? 19.658 5.955 5.322 1 96.17 74 VAL B C 1
ATOM 6735 O O . VAL B 1 74 ? 18.535 5.472 5.484 1 96.17 74 VAL B O 1
ATOM 6738 N N . ALA B 1 75 ? 19.853 7.207 5.023 1 95.5 75 ALA B N 1
ATOM 6739 C CA . ALA B 1 75 ? 18.721 8.108 4.82 1 95.5 75 ALA B CA 1
ATOM 6740 C C . ALA B 1 75 ? 17.846 7.638 3.662 1 95.5 75 ALA B C 1
ATOM 6742 O O . ALA B 1 75 ? 16.617 7.642 3.762 1 95.5 75 ALA B O 1
ATOM 6743 N N . ALA B 1 76 ? 18.508 7.291 2.582 1 95.58 76 ALA B N 1
ATOM 6744 C CA . ALA B 1 76 ? 17.761 6.775 1.437 1 95.58 76 ALA B CA 1
ATOM 6745 C C . ALA B 1 76 ? 16.913 5.57 1.834 1 95.58 76 ALA B C 1
ATOM 6747 O O . ALA B 1 76 ? 15.755 5.456 1.424 1 95.58 76 ALA B O 1
ATOM 6748 N N . SER B 1 77 ? 17.474 4.711 2.645 1 94.04 77 SER B N 1
ATOM 6749 C CA . SER B 1 77 ? 16.764 3.526 3.114 1 94.04 77 SER B CA 1
ATOM 6750 C C . SER B 1 77 ? 15.55 3.905 3.956 1 94.04 77 SER B C 1
ATOM 6752 O O . SER B 1 77 ? 14.508 3.25 3.883 1 94.04 77 SER B O 1
ATOM 6754 N N . CYS B 1 78 ? 15.704 4.906 4.694 1 91.39 78 CYS B N 1
ATOM 6755 C CA . CYS B 1 78 ? 14.601 5.385 5.52 1 91.39 78 CYS B CA 1
ATOM 6756 C C . CYS B 1 78 ? 13.501 5.996 4.66 1 91.39 78 CYS B C 1
ATOM 6758 O O . CYS B 1 78 ? 12.326 5.661 4.818 1 91.39 78 CYS B O 1
ATOM 6760 N N . PHE B 1 79 ? 13.916 6.886 3.787 1 90.14 79 PHE B N 1
ATOM 6761 C CA . PHE B 1 79 ? 12.949 7.583 2.948 1 90.14 79 PHE B CA 1
ATOM 6762 C C . PHE B 1 79 ? 12.163 6.595 2.094 1 90.14 79 PHE B C 1
ATOM 6764 O O . PHE B 1 79 ? 10.972 6.793 1.845 1 90.14 79 PHE B O 1
ATOM 6771 N N . GLU B 1 80 ? 12.854 5.547 1.676 1 89.01 80 GLU B N 1
ATOM 6772 C CA . GLU B 1 80 ? 12.205 4.556 0.824 1 89.01 80 GLU B CA 1
ATOM 6773 C C . GLU B 1 80 ? 11.564 3.448 1.656 1 89.01 80 GLU B C 1
ATOM 6775 O O . GLU B 1 80 ? 10.925 2.546 1.11 1 89.01 80 GLU B O 1
ATOM 6780 N N . ARG B 1 81 ? 11.829 3.43 2.96 1 87.26 81 ARG B N 1
ATOM 6781 C CA . ARG B 1 81 ? 11.204 2.517 3.911 1 87.26 81 ARG B CA 1
ATOM 6782 C C . ARG B 1 81 ? 11.551 1.068 3.589 1 87.26 81 ARG B C 1
ATOM 6784 O O . ARG B 1 81 ? 10.664 0.215 3.507 1 87.26 81 ARG B O 1
ATOM 6791 N N . ILE B 1 82 ? 12.782 0.886 3.364 1 88.76 82 ILE B N 1
ATOM 6792 C CA . ILE B 1 82 ? 13.189 -0.455 2.957 1 88.76 82 ILE B CA 1
ATOM 6793 C C . ILE B 1 82 ? 13.246 -1.37 4.179 1 88.76 82 ILE B C 1
ATOM 6795 O O . ILE B 1 82 ? 13.465 -0.906 5.3 1 88.76 82 ILE B O 1
ATOM 6799 N N . SER B 1 83 ? 12.995 -2.624 4.079 1 83.63 83 SER B N 1
ATOM 6800 C CA . SER B 1 83 ? 13.109 -3.633 5.127 1 83.63 83 SER B CA 1
ATOM 6801 C C . SER B 1 83 ? 14.569 -3.932 5.45 1 83.63 83 SER B C 1
ATOM 6803 O O . SER B 1 83 ? 15.474 -3.439 4.773 1 83.63 83 SER B O 1
ATOM 6805 N N . ASP B 1 84 ? 14.723 -4.683 6.498 1 84.68 84 ASP B N 1
ATOM 6806 C CA . ASP B 1 84 ? 16.071 -5.121 6.846 1 84.68 84 ASP B CA 1
ATOM 6807 C C . ASP B 1 84 ? 16.703 -5.913 5.703 1 84.68 84 ASP B C 1
ATOM 6809 O O . ASP B 1 84 ? 17.888 -5.747 5.407 1 84.68 84 ASP B O 1
ATOM 6813 N N . SER B 1 85 ? 15.869 -6.736 5.107 1 85.75 85 SER B N 1
ATOM 6814 C CA . SER B 1 85 ? 16.371 -7.497 3.967 1 85.75 85 SER B CA 1
ATOM 6815 C C . SER B 1 85 ? 16.701 -6.582 2.794 1 85.75 85 SER B C 1
ATOM 6817 O O . SER B 1 85 ? 17.697 -6.791 2.097 1 85.75 85 SER B O 1
ATOM 6819 N N . GLY B 1 86 ? 15.819 -5.566 2.538 1 91.36 86 GLY B N 1
ATOM 6820 C CA . GLY B 1 86 ? 16.106 -4.59 1.498 1 91.36 86 GLY B CA 1
ATOM 6821 C C . GLY B 1 86 ? 17.387 -3.816 1.743 1 91.36 86 GLY B C 1
ATOM 6822 O O . GLY B 1 86 ? 18.171 -3.595 0.818 1 91.36 86 GLY B O 1
ATOM 6823 N N . PHE B 1 87 ? 17.607 -3.471 3.025 1 93.67 87 PHE B N 1
ATOM 6824 C CA . PHE B 1 87 ? 18.827 -2.762 3.392 1 93.67 87 PHE B CA 1
ATOM 6825 C C . PHE B 1 87 ? 20.058 -3.607 3.087 1 93.67 87 PHE B C 1
ATOM 6827 O O . PHE B 1 87 ? 21.033 -3.111 2.518 1 93.67 87 PHE B O 1
ATOM 6834 N N . ARG B 1 88 ? 20.029 -4.868 3.393 1 93.26 88 ARG B N 1
ATOM 6835 C CA . ARG B 1 88 ? 21.14 -5.78 3.144 1 93.26 88 ARG B CA 1
ATOM 6836 C C . ARG B 1 88 ? 21.368 -5.97 1.648 1 93.26 88 ARG B C 1
ATOM 6838 O O . ARG B 1 88 ? 22.507 -6.13 1.204 1 93.26 88 ARG B O 1
ATOM 6845 N N . ARG B 1 89 ? 20.296 -5.973 0.87 1 94.51 89 ARG B N 1
ATOM 6846 C CA . ARG B 1 89 ? 20.446 -6.095 -0.576 1 94.51 89 ARG B CA 1
ATOM 6847 C C . ARG B 1 89 ? 21.245 -4.927 -1.144 1 94.51 89 ARG B C 1
ATOM 6849 O O . ARG B 1 89 ? 22.167 -5.126 -1.938 1 94.51 89 ARG B O 1
ATOM 6856 N N . PHE B 1 90 ? 20.869 -3.755 -0.675 1 95.85 90 PHE B N 1
ATOM 6857 C CA . PHE B 1 90 ? 21.592 -2.585 -1.159 1 95.85 90 PHE B CA 1
ATOM 6858 C C . PHE B 1 90 ? 23.039 -2.606 -0.68 1 95.85 90 PHE B C 1
ATOM 6860 O O . PHE B 1 90 ? 23.947 -2.206 -1.412 1 95.85 90 PHE B O 1
ATOM 6867 N N . LEU B 1 91 ? 23.238 -3.085 0.527 1 95.85 91 LEU B N 1
ATOM 6868 C CA . LEU B 1 91 ? 24.573 -3.111 1.114 1 95.85 91 LEU B CA 1
ATOM 6869 C C . LEU B 1 91 ? 25.475 -4.09 0.37 1 95.85 91 LEU B C 1
ATOM 6871 O O . LEU B 1 91 ? 26.701 -4.011 0.472 1 95.85 91 LEU B O 1
ATOM 6875 N N . SER B 1 92 ? 24.879 -5.019 -0.282 1 94.14 92 SER B N 1
ATOM 6876 C CA . SER B 1 92 ? 25.664 -6.072 -0.917 1 94.14 92 SER B CA 1
ATOM 6877 C C . SER B 1 92 ? 26.661 -5.492 -1.915 1 94.14 92 SER B C 1
ATOM 6879 O O . SER B 1 92 ? 27.709 -6.088 -2.171 1 94.14 92 SER B O 1
ATOM 6881 N N . SER B 1 93 ? 26.377 -4.302 -2.526 1 93.42 93 SER B N 1
ATOM 6882 C CA . SER B 1 93 ? 27.208 -3.682 -3.553 1 93.42 93 SER B CA 1
ATOM 6883 C C . SER B 1 93 ? 28.319 -2.842 -2.931 1 93.42 93 SER B C 1
ATOM 6885 O O . SER B 1 93 ? 29.111 -2.224 -3.646 1 93.42 93 SER B O 1
ATOM 6887 N N . GLN B 1 94 ? 28.397 -2.76 -1.537 1 94.11 94 GLN B N 1
ATOM 6888 C CA . GLN B 1 94 ? 29.345 -1.896 -0.842 1 94.11 94 GLN B CA 1
ATOM 6889 C C . GLN B 1 94 ? 30.496 -2.706 -0.252 1 94.11 94 GLN B C 1
ATOM 6891 O O . GLN B 1 94 ? 30.395 -3.926 -0.11 1 94.11 94 GLN B O 1
ATOM 6896 N N . ASN B 1 95 ? 31.628 -2.037 -0.021 1 92.02 95 ASN B N 1
ATOM 6897 C CA . ASN B 1 95 ? 32.764 -2.701 0.61 1 92.02 95 ASN B CA 1
ATOM 6898 C C . ASN B 1 95 ? 32.49 -3.006 2.079 1 92.02 95 ASN B C 1
ATOM 6900 O O . ASN B 1 95 ? 31.497 -2.54 2.64 1 92.02 95 ASN B O 1
ATOM 6904 N N . GLU B 1 96 ? 33.268 -3.73 2.761 1 92.9 96 GLU B N 1
ATOM 6905 C CA . GLU B 1 96 ? 33.01 -4.272 4.092 1 92.9 96 GLU B CA 1
ATOM 6906 C C . GLU B 1 96 ? 33.004 -3.169 5.146 1 92.9 96 GLU B C 1
ATOM 6908 O O . GLU B 1 96 ? 32.204 -3.203 6.083 1 92.9 96 GLU B O 1
ATOM 6913 N N . ASP B 1 97 ? 33.893 -2.16 5.044 1 93.27 97 ASP B N 1
ATOM 6914 C CA . ASP B 1 97 ? 33.926 -1.057 5.999 1 93.27 97 ASP B CA 1
ATOM 6915 C C . ASP B 1 97 ? 32.631 -0.249 5.95 1 93.27 97 ASP B C 1
ATOM 6917 O O . ASP B 1 97 ? 32.068 0.096 6.991 1 93.27 97 ASP B O 1
ATOM 6921 N N . PHE B 1 98 ? 32.23 -0.015 4.703 1 95.09 98 PHE B N 1
ATOM 6922 C CA . PHE B 1 98 ? 30.97 0.693 4.507 1 95.09 98 PHE B CA 1
ATOM 6923 C C . PHE B 1 98 ? 29.811 -0.084 5.121 1 95.09 98 PHE B C 1
ATOM 6925 O O . PHE B 1 98 ? 28.968 0.492 5.811 1 95.09 98 PHE B O 1
ATOM 6932 N N . LYS B 1 99 ? 29.778 -1.405 4.927 1 94.51 99 LYS B N 1
ATOM 6933 C CA . LYS B 1 99 ? 28.719 -2.264 5.447 1 94.51 99 LYS B CA 1
ATOM 6934 C C . LYS B 1 99 ? 28.673 -2.219 6.972 1 94.51 99 LYS B C 1
ATOM 6936 O O . LYS B 1 99 ? 27.598 -2.103 7.563 1 94.51 99 LYS B O 1
ATOM 6941 N N . ARG B 1 100 ? 29.772 -2.285 7.521 1 92.98 100 ARG B N 1
ATOM 6942 C CA . ARG B 1 100 ? 29.876 -2.288 8.976 1 92.98 100 ARG B CA 1
ATOM 6943 C C . ARG B 1 100 ? 29.34 -0.989 9.567 1 92.98 100 ARG B C 1
ATOM 6945 O O . ARG B 1 100 ? 28.514 -1.01 10.482 1 92.98 100 ARG B O 1
ATOM 6952 N N . ASP B 1 101 ? 29.725 0.14 9.035 1 92.21 101 ASP B N 1
ATOM 6953 C CA . ASP B 1 101 ? 29.322 1.438 9.567 1 92.21 101 ASP B CA 1
ATOM 6954 C C . ASP B 1 101 ? 27.841 1.703 9.306 1 92.21 101 ASP B C 1
ATOM 6956 O O . ASP B 1 101 ? 27.138 2.231 10.169 1 92.21 101 ASP B O 1
ATOM 6960 N N . ALA B 1 102 ? 27.408 1.344 8.067 1 94.59 102 ALA B N 1
ATOM 6961 C CA . ALA B 1 102 ? 25.999 1.524 7.727 1 94.59 102 ALA B CA 1
ATOM 6962 C C . ALA B 1 102 ? 25.106 0.665 8.617 1 94.59 102 ALA B C 1
ATOM 6964 O O . ALA B 1 102 ? 24.062 1.124 9.087 1 94.59 102 ALA B O 1
ATOM 6965 N N . MET B 1 103 ? 25.532 -0.572 8.863 1 92.21 103 MET B N 1
ATOM 6966 C CA . MET B 1 103 ? 24.751 -1.478 9.7 1 92.21 103 MET B CA 1
ATOM 6967 C C . MET B 1 103 ? 24.712 -0.987 11.144 1 92.21 103 MET B C 1
ATOM 6969 O O . MET B 1 103 ? 23.698 -1.138 11.828 1 92.21 103 MET B O 1
ATOM 6973 N N . LYS B 1 104 ? 25.799 -0.463 11.597 1 88.67 104 LYS B N 1
ATOM 6974 C CA . LYS B 1 104 ? 25.841 0.107 12.94 1 88.67 104 LYS B CA 1
ATOM 6975 C C . LYS B 1 104 ? 24.803 1.214 13.101 1 88.67 104 LYS B C 1
ATOM 6977 O O . LYS B 1 104 ? 24.102 1.272 14.113 1 88.67 104 LYS B O 1
ATOM 6982 N N . LEU B 1 105 ? 24.688 2.032 12.14 1 91.04 105 LEU B N 1
ATOM 6983 C CA . LEU B 1 105 ? 23.707 3.111 12.177 1 91.04 105 LEU B CA 1
ATOM 6984 C C . LEU B 1 105 ? 22.292 2.564 12.018 1 91.04 105 LEU B C 1
ATOM 6986 O O . LEU B 1 105 ? 21.38 2.971 12.742 1 91.04 105 LEU B O 1
ATOM 6990 N N . TRP B 1 106 ? 22.113 1.623 11.067 1 91.15 106 TRP B N 1
ATOM 6991 C CA . TRP B 1 106 ? 20.809 1.056 10.738 1 91.15 106 TRP B CA 1
ATOM 6992 C C . TRP B 1 106 ? 20.216 0.323 11.936 1 91.15 106 TRP B C 1
ATOM 6994 O O . TRP B 1 106 ? 19.006 0.377 12.168 1 91.15 106 TRP B O 1
ATOM 7004 N N . LYS B 1 107 ? 21.059 -0.402 12.621 1 82.16 107 LYS B N 1
ATOM 7005 C CA . LYS B 1 107 ? 20.616 -1.197 13.762 1 82.16 107 LYS B CA 1
ATOM 7006 C C . LYS B 1 107 ? 20.831 -0.445 15.073 1 82.16 107 LYS B C 1
ATOM 7008 O O . LYS B 1 107 ? 20.957 -1.059 16.134 1 82.16 107 LYS B O 1
ATOM 7013 N N . ASN B 1 108 ? 20.968 0.864 14.868 1 72.09 108 ASN B N 1
ATOM 7014 C CA . ASN B 1 108 ? 21.282 1.598 16.09 1 72.09 108 ASN B CA 1
ATOM 7015 C C . ASN B 1 108 ? 20.448 1.105 17.269 1 72.09 108 ASN B C 1
ATOM 7017 O O . ASN B 1 108 ? 19.217 1.117 17.212 1 72.09 108 ASN B O 1
ATOM 7021 N N . ASN B 1 109 ? 20.968 0.175 18.019 1 60.1 109 ASN B N 1
ATOM 7022 C CA . ASN B 1 109 ? 20.423 -0.357 19.263 1 60.1 109 ASN B CA 1
ATOM 7023 C C . ASN B 1 109 ? 20.332 0.719 20.341 1 60.1 109 ASN B C 1
ATOM 7025 O O . ASN B 1 109 ? 21.353 1.156 20.875 1 60.1 109 ASN B O 1
ATOM 7029 N N . LEU B 1 110 ? 19.318 1.625 20.119 1 58.27 110 LEU B N 1
ATOM 7030 C CA . LEU B 1 110 ? 19.135 2.587 21.201 1 58.27 110 LEU B CA 1
ATOM 7031 C C . LEU B 1 110 ? 19.134 1.887 22.556 1 58.27 110 LEU B C 1
ATOM 7033 O O . LEU B 1 110 ? 18.855 0.689 22.64 1 58.27 110 LEU B O 1
ATOM 7037 N N . SER B 1 111 ? 19.698 2.31 23.508 1 59.03 111 SER B N 1
ATOM 7038 C CA . SER B 1 111 ? 19.707 1.792 24.872 1 59.03 111 SER B CA 1
ATOM 7039 C C . SER B 1 111 ? 18.488 0.914 25.138 1 59.03 111 SER B C 1
ATOM 7041 O O . SER B 1 111 ? 17.48 1.014 24.435 1 59.03 111 SER B O 1
ATOM 7043 N N . GLU B 1 112 ? 18.677 -0.128 25.953 1 66.76 112 GLU B N 1
ATOM 7044 C CA . GLU B 1 112 ? 17.654 -1.08 26.376 1 66.76 112 GLU B CA 1
ATOM 7045 C C . GLU B 1 112 ? 16.318 -0.385 26.618 1 66.76 112 GLU B C 1
ATOM 7047 O O . GLU B 1 112 ? 16.213 0.486 27.484 1 66.76 112 GLU B O 1
ATOM 7052 N N . PHE B 1 113 ? 15.445 -0.392 25.434 1 78.39 113 PHE B N 1
ATOM 7053 C CA . PHE B 1 113 ? 14.068 0.042 25.637 1 78.39 113 PHE B CA 1
ATOM 7054 C C . PHE B 1 113 ? 13.488 -0.569 26.906 1 78.39 113 PHE B C 1
ATOM 7056 O O . PHE B 1 113 ? 13.812 -1.705 27.258 1 78.39 113 PHE B O 1
ATOM 7063 N N . SER B 1 114 ? 12.938 0.332 27.688 1 86.29 114 SER B N 1
ATOM 7064 C CA . SER B 1 114 ? 12.166 -0.224 28.795 1 86.29 114 SER B CA 1
ATOM 7065 C C . SER B 1 114 ? 10.834 -0.787 28.311 1 86.29 114 SER B C 1
ATOM 7067 O O . SER B 1 114 ? 10.019 -0.063 27.735 1 86.29 114 SER B O 1
ATOM 7069 N N . LYS B 1 115 ? 10.651 -2.047 28.622 1 89.23 115 LYS B N 1
ATOM 7070 C CA . LYS B 1 115 ? 9.43 -2.716 28.183 1 89.23 115 LYS B CA 1
ATOM 7071 C C . LYS B 1 115 ? 8.434 -2.853 29.331 1 89.23 115 LYS B C 1
ATOM 7073 O O . LYS B 1 115 ? 8.782 -3.343 30.407 1 89.23 115 LYS B O 1
ATOM 7078 N N . HIS B 1 116 ? 7.26 -2.351 29.024 1 89.23 116 HIS B N 1
ATOM 7079 C CA . HIS B 1 116 ? 6.188 -2.474 30.006 1 89.23 116 HIS B CA 1
ATOM 7080 C C . HIS B 1 116 ? 4.995 -3.227 29.428 1 89.23 116 HIS B C 1
ATOM 7082 O O . HIS B 1 116 ? 4.566 -2.951 28.305 1 89.23 116 HIS B O 1
ATOM 7088 N N . PHE B 1 117 ? 4.547 -4.221 30.11 1 87.72 117 PHE B N 1
ATOM 7089 C CA . PHE B 1 117 ? 3.316 -4.931 29.784 1 87.72 117 PHE B CA 1
ATOM 7090 C C . PHE B 1 117 ? 2.223 -4.614 30.797 1 87.72 117 PHE B C 1
ATOM 7092 O O . PHE B 1 117 ? 2.326 -4.989 31.967 1 87.72 117 PHE B O 1
ATOM 7099 N N . ILE B 1 118 ? 1.286 -3.924 30.345 1 86.55 118 ILE B N 1
ATOM 7100 C CA . ILE B 1 118 ? 0.28 -3.385 31.254 1 86.55 118 ILE B CA 1
ATOM 7101 C C . ILE B 1 118 ? -1.096 -3.931 30.881 1 86.55 118 ILE B C 1
ATOM 7103 O O . ILE B 1 118 ? -1.488 -3.899 29.712 1 86.55 118 ILE B O 1
ATOM 7107 N N . CYS B 1 119 ? -1.797 -4.43 31.849 1 83.15 119 CYS B N 1
ATOM 7108 C CA . CYS B 1 119 ? -3.177 -4.845 31.629 1 83.15 119 CYS B CA 1
ATOM 7109 C C . CYS B 1 119 ? -4.076 -3.639 31.38 1 83.15 119 CYS B C 1
ATOM 7111 O O . CYS B 1 119 ? -4.132 -2.721 32.2 1 83.15 119 CYS B O 1
ATOM 7113 N N . ASN B 1 120 ? -4.769 -3.572 30.359 1 87.32 120 ASN B N 1
ATOM 7114 C CA . ASN B 1 120 ? -5.616 -2.462 29.936 1 87.32 120 ASN B CA 1
ATOM 7115 C C . ASN B 1 120 ? -6.838 -2.314 30.838 1 87.32 120 ASN B C 1
ATOM 7117 O O . ASN B 1 120 ? -7.52 -1.288 30.804 1 87.32 120 ASN B O 1
ATOM 7121 N N . SER B 1 121 ? -7.035 -3.336 31.705 1 77 121 SER B N 1
ATOM 7122 C CA . SER B 1 121 ? -8.21 -3.318 32.57 1 77 121 SER B CA 1
ATOM 7123 C C . SER B 1 121 ? -7.826 -3.041 34.019 1 77 121 SER B C 1
ATOM 7125 O O . SER B 1 121 ? -8.552 -2.352 34.739 1 77 121 SER B O 1
ATOM 7127 N N . CYS B 1 122 ? -6.711 -3.661 34.59 1 74.4 122 CYS B N 1
ATOM 7128 C CA . CYS B 1 122 ? -6.437 -3.505 36.015 1 74.4 122 CYS B CA 1
ATOM 7129 C C . CYS B 1 122 ? -5.079 -2.851 36.24 1 74.4 122 CYS B C 1
ATOM 7131 O O . CYS B 1 122 ? -4.604 -2.773 37.375 1 74.4 122 CYS B O 1
ATOM 7133 N N . ILE B 1 123 ? -4.306 -2.34 35.375 1 68.59 123 ILE B N 1
ATOM 7134 C CA . ILE B 1 123 ? -3.096 -1.528 35.442 1 68.59 123 ILE B CA 1
ATOM 7135 C C . ILE B 1 123 ? -1.905 -2.407 35.817 1 68.59 123 ILE B C 1
ATOM 7137 O O . ILE B 1 123 ? -0.753 -1.976 35.724 1 68.59 123 ILE B O 1
ATOM 7141 N N . GLU B 1 124 ? -2.17 -3.652 36.25 1 67.53 124 GLU B N 1
ATOM 7142 C CA . GLU B 1 124 ? -1.059 -4.466 36.733 1 67.53 124 GLU B CA 1
ATOM 7143 C C . GLU B 1 124 ? -0.032 -4.708 35.63 1 67.53 124 GLU B C 1
ATOM 7145 O O . GLU B 1 124 ? -0.396 -4.932 34.474 1 67.53 124 GLU B O 1
ATOM 7150 N N . VAL B 1 125 ? 1.157 -4.28 35.95 1 62.23 125 VAL B N 1
ATOM 7151 C CA . VAL B 1 125 ? 2.282 -4.496 35.047 1 62.23 125 VAL B CA 1
ATOM 7152 C C . VAL B 1 125 ? 2.659 -5.976 35.034 1 62.23 125 VAL B C 1
ATOM 7154 O O . VAL B 1 125 ? 2.743 -6.61 36.089 1 62.23 125 VAL B O 1
ATOM 7157 N N . GLN B 1 126 ? 2.619 -6.518 33.713 1 59.3 126 GLN B N 1
ATOM 7158 C CA . GLN B 1 126 ? 2.887 -7.945 33.565 1 59.3 126 GLN B CA 1
ATOM 7159 C C . GLN B 1 126 ? 4.313 -8.19 33.082 1 59.3 126 GLN B C 1
ATOM 7161 O O . GLN B 1 126 ? 4.933 -7.306 32.486 1 59.3 126 GLN B O 1
ATOM 7166 N N . ASN B 1 127 ? 5.135 -9.171 33.56 1 53.08 127 ASN B N 1
ATOM 7167 C CA . ASN B 1 127 ? 6.51 -9.457 33.165 1 53.08 127 ASN B CA 1
ATOM 7168 C C . ASN B 1 127 ? 6.595 -9.897 31.707 1 53.08 127 ASN B C 1
ATOM 7170 O O . ASN B 1 127 ? 7.641 -9.755 31.071 1 53.08 127 ASN B O 1
ATOM 7174 N N . SER B 1 128 ? 5.816 -10.913 31.092 1 50.57 128 SER B N 1
ATOM 7175 C CA . SER B 1 128 ? 6.018 -11.41 29.735 1 50.57 128 SER B CA 1
ATOM 7176 C C . SER B 1 128 ? 4.751 -11.266 28.899 1 50.57 128 SER B C 1
ATOM 7178 O O . SER B 1 128 ? 3.66 -11.082 29.442 1 50.57 128 SER B O 1
ATOM 7180 N N . LYS B 1 129 ? 4.901 -11.184 27.429 1 47.7 129 LYS B N 1
ATOM 7181 C CA . LYS B 1 129 ? 3.895 -11.174 26.371 1 47.7 129 LYS B CA 1
ATOM 7182 C C . LYS B 1 129 ? 2.851 -12.264 26.594 1 47.7 129 LYS B C 1
ATOM 7184 O O . LYS B 1 129 ? 1.723 -12.16 26.107 1 47.7 129 LYS B O 1
ATOM 7189 N N . THR B 1 130 ? 3.338 -13.475 26.971 1 41.78 130 THR B N 1
ATOM 7190 C CA . THR B 1 130 ? 2.55 -14.699 26.883 1 41.78 130 THR B CA 1
ATOM 7191 C C . THR B 1 130 ? 1.327 -14.622 27.793 1 41.78 130 THR B C 1
ATOM 7193 O O . THR B 1 130 ? 0.77 -15.651 28.181 1 41.78 130 THR B O 1
ATOM 7196 N N . TRP B 1 131 ? 1.191 -13.577 28.287 1 40.11 131 TRP B N 1
ATOM 7197 C CA . TRP B 1 131 ? -0.015 -13.743 29.092 1 40.11 131 TRP B CA 1
ATOM 7198 C C . TRP B 1 131 ? -1.251 -13.849 28.206 1 40.11 131 TRP B C 1
ATOM 7200 O O . TRP B 1 131 ? -1.429 -13.053 27.28 1 40.11 131 TRP B O 1
ATOM 7210 N N . TYR B 1 132 ? -1.632 -15.092 27.826 1 37.78 132 TYR B N 1
ATOM 7211 C CA . TYR B 1 132 ? -2.822 -15.495 27.084 1 37.78 132 TYR B CA 1
ATOM 7212 C C . TYR B 1 132 ? -4.074 -14.86 27.676 1 37.78 132 TYR B C 1
ATOM 7214 O O . TYR B 1 132 ? -4.273 -14.88 28.893 1 37.78 132 TYR B O 1
ATOM 7222 N N . CYS B 1 133 ? -4.435 -13.842 27.187 1 34.92 133 CYS B N 1
ATOM 7223 C CA . CYS B 1 133 ? -5.798 -13.427 27.501 1 34.92 133 CYS B CA 1
ATOM 7224 C C . CYS B 1 133 ? -6.703 -14.637 27.703 1 34.92 133 CYS B C 1
ATOM 7226 O O . CYS B 1 133 ? -6.661 -15.587 26.919 1 34.92 133 CYS B O 1
ATOM 7228 N N . ILE B 1 134 ? -7.299 -14.926 28.86 1 35.28 134 ILE B N 1
ATOM 7229 C CA . ILE B 1 134 ? -8.2 -16.008 29.242 1 35.28 134 ILE B CA 1
ATOM 7230 C C . ILE B 1 134 ? -9.189 -16.279 28.111 1 35.28 134 ILE B C 1
ATOM 7232 O O . ILE B 1 134 ? -9.632 -17.415 27.923 1 35.28 134 ILE B O 1
ATOM 7236 N N . GLN B 1 135 ? -9.782 -15.25 27.532 1 31.96 135 GLN B N 1
ATOM 7237 C CA . GLN B 1 135 ? -11.019 -15.704 26.906 1 31.96 135 GLN B CA 1
ATOM 7238 C C . GLN B 1 135 ? -10.75 -16.822 25.902 1 31.96 135 GLN B C 1
ATOM 7240 O O . GLN B 1 135 ? -11.6 -17.689 25.687 1 31.96 135 GLN B O 1
ATOM 7245 N N . ASN B 1 136 ? -9.842 -16.727 24.973 1 29.84 136 ASN B N 1
ATOM 7246 C CA . ASN B 1 136 ? -9.979 -17.757 23.949 1 29.84 136 ASN B CA 1
ATOM 7247 C C . ASN B 1 136 ? -9.323 -19.066 24.379 1 29.84 136 ASN B C 1
ATOM 7249 O O . ASN B 1 136 ? -9.49 -20.094 23.721 1 29.84 136 ASN B O 1
ATOM 7253 N N . ARG B 1 137 ? -7.979 -19.238 24.746 1 30.9 137 ARG B N 1
ATOM 7254 C CA . ARG B 1 137 ? -7.608 -20.629 24.984 1 30.9 137 ARG B CA 1
ATOM 7255 C C . ARG B 1 137 ? -7.562 -20.936 26.477 1 30.9 137 ARG B C 1
ATOM 7257 O O . ARG B 1 137 ? -6.656 -20.486 27.181 1 30.9 137 ARG B O 1
ATOM 7264 N N . PRO B 1 138 ? -8.626 -21.451 27.127 1 31.09 138 PRO B N 1
ATOM 7265 C CA . PRO B 1 138 ? -8.677 -22.029 28.472 1 31.09 138 PRO B CA 1
ATOM 7266 C C . PRO B 1 138 ? -7.472 -22.915 28.779 1 31.09 138 PRO B C 1
ATOM 7268 O O . PRO B 1 138 ? -7.357 -23.445 29.887 1 31.09 138 PRO B O 1
ATOM 7271 N N . ARG B 1 139 ? -6.793 -23.527 27.784 1 31.23 139 ARG B N 1
ATOM 7272 C CA . ARG B 1 139 ? -6.165 -24.741 28.295 1 31.23 139 ARG B CA 1
ATOM 7273 C C . ARG B 1 139 ? -5.059 -24.409 29.291 1 31.23 139 ARG B C 1
ATOM 7275 O O . ARG B 1 139 ? -4.429 -25.309 29.851 1 31.23 139 ARG B O 1
ATOM 7282 N N . PHE B 1 140 ? -4.317 -23.228 29.155 1 30.28 140 PHE B N 1
ATOM 7283 C CA . PHE B 1 140 ? -3.183 -23.335 30.064 1 30.28 140 PHE B CA 1
ATOM 7284 C C . PHE B 1 140 ? -3.567 -22.875 31.465 1 30.28 140 PHE B C 1
ATOM 7286 O O . PHE B 1 140 ? -4.206 -21.834 31.629 1 30.28 140 PHE B O 1
ATOM 7293 N N . HIS B 1 141 ? -3.72 -23.657 32.498 1 30.07 141 HIS B N 1
ATOM 7294 C CA . HIS B 1 141 ? -4.061 -23.632 33.916 1 30.07 141 HIS B CA 1
ATOM 7295 C C . HIS B 1 141 ? -3.493 -22.392 34.597 1 30.07 141 HIS B C 1
ATOM 7297 O O . HIS B 1 141 ? -4.185 -21.735 35.378 1 30.07 141 HIS B O 1
ATOM 7303 N N . ASN B 1 142 ? -2.099 -22.364 34.891 1 30.14 142 ASN B N 1
ATOM 7304 C CA . ASN B 1 142 ? -1.48 -21.477 35.87 1 30.14 142 ASN B CA 1
ATOM 7305 C C . ASN B 1 142 ? -1.228 -20.089 35.288 1 30.14 142 ASN B C 1
ATOM 7307 O O . ASN B 1 142 ? -0.381 -19.347 35.787 1 30.14 142 ASN B O 1
ATOM 7311 N N . ALA B 1 143 ? -1.452 -19.82 34.117 1 34.49 143 ALA B N 1
ATOM 7312 C CA . ALA B 1 143 ? -1.106 -18.51 33.573 1 34.49 143 ALA B CA 1
ATOM 7313 C C . ALA B 1 143 ? -1.889 -17.402 34.271 1 34.49 143 ALA B C 1
ATOM 7315 O O . ALA B 1 143 ? -3.065 -17.576 34.6 1 34.49 143 ALA B O 1
ATOM 7316 N N . ILE B 1 144 ? -1.249 -16.631 35.169 1 36.93 144 ILE B N 1
ATOM 7317 C CA . ILE B 1 144 ? -1.766 -15.406 35.77 1 36.93 144 ILE B CA 1
ATOM 7318 C C . ILE B 1 144 ? -2.646 -14.668 34.764 1 36.93 144 ILE B C 1
ATOM 7320 O O . ILE B 1 144 ? -2.216 -14.387 33.642 1 36.93 144 ILE B O 1
ATOM 7324 N N . PHE B 1 145 ? -3.887 -14.666 34.837 1 43.06 145 PHE B N 1
ATOM 7325 C CA . PHE B 1 145 ? -5.06 -14.247 34.08 1 43.06 145 PHE B CA 1
ATOM 7326 C C . PHE B 1 145 ? -5.1 -12.73 33.939 1 43.06 145 PHE B C 1
ATOM 7328 O O . PHE B 1 145 ? -4.99 -12.006 34.931 1 43.06 145 PHE B O 1
ATOM 7335 N N . SER B 1 146 ? -4.467 -12.222 32.987 1 50.35 146 SER B N 1
ATOM 7336 C CA . SER B 1 146 ? -4.778 -10.801 32.87 1 50.35 146 SER B CA 1
ATOM 7337 C C . SER B 1 146 ? -6.256 -10.582 32.565 1 50.35 146 SER B C 1
ATOM 7339 O O . SER B 1 146 ? -6.857 -11.341 31.802 1 50.35 146 SER B O 1
ATOM 7341 N N . CYS B 1 147 ? -7.014 -9.927 33.473 1 59.37 147 CYS B N 1
ATOM 7342 C CA . CYS B 1 147 ? -8.441 -9.635 33.398 1 59.37 147 CYS B CA 1
ATOM 7343 C C . CYS B 1 147 ? -8.775 -8.872 32.121 1 59.37 147 CYS B C 1
ATOM 7345 O O . CYS B 1 147 ? -9.946 -8.621 31.832 1 59.37 147 CYS B O 1
ATOM 7347 N N . GLY B 1 148 ? -7.663 -8.394 31.314 1 64.29 148 GLY B N 1
ATOM 7348 C CA . GLY B 1 148 ? -7.923 -7.726 30.049 1 64.29 148 GLY B CA 1
ATOM 7349 C C . GLY B 1 148 ? -6.765 -7.825 29.073 1 64.29 148 GLY B C 1
ATOM 7350 O O . GLY B 1 148 ? -5.795 -8.542 29.324 1 64.29 148 GLY B O 1
ATOM 7351 N N . ALA B 1 149 ? -6.989 -7.21 27.924 1 75.78 149 ALA B N 1
ATOM 7352 C CA . ALA B 1 149 ? -5.935 -7.227 26.912 1 75.78 149 ALA B CA 1
ATOM 7353 C C . ALA B 1 149 ? -4.667 -6.555 27.43 1 75.78 149 ALA B C 1
ATOM 7355 O O . ALA B 1 149 ? -4.735 -5.558 28.153 1 75.78 149 ALA B O 1
ATOM 7356 N N . VAL B 1 150 ? -3.573 -7.128 27.217 1 83.05 150 VAL B N 1
ATOM 7357 C CA . VAL B 1 150 ? -2.287 -6.561 27.61 1 83.05 150 VAL B CA 1
ATOM 7358 C C . VAL B 1 150 ? -1.78 -5.625 26.516 1 83.05 150 VAL B C 1
ATOM 7360 O O . VAL B 1 150 ? -1.796 -5.975 25.333 1 83.05 150 VAL B O 1
ATOM 7363 N N . ILE B 1 151 ? -1.423 -4.382 26.958 1 89.44 151 ILE B N 1
ATOM 7364 C CA . ILE B 1 151 ? -0.808 -3.41 26.06 1 89.44 151 ILE B CA 1
ATOM 7365 C C . ILE B 1 151 ? 0.692 -3.329 26.337 1 89.44 151 ILE B C 1
ATOM 7367 O O . ILE B 1 151 ? 1.109 -3.147 27.483 1 89.44 151 ILE B O 1
ATOM 7371 N N . LYS B 1 152 ? 1.446 -3.615 25.352 1 91.54 152 LYS B N 1
ATOM 7372 C CA . LYS B 1 152 ? 2.895 -3.458 25.429 1 91.54 152 LYS B CA 1
ATOM 7373 C C . LYS B 1 152 ? 3.305 -2.008 25.189 1 91.54 152 LYS B C 1
ATOM 7375 O O . LYS B 1 152 ? 2.916 -1.406 24.186 1 91.54 152 LYS B O 1
ATOM 7380 N N . TYR B 1 153 ? 4.053 -1.342 26.135 1 92.3 153 TYR B N 1
ATOM 7381 C CA . TYR B 1 153 ? 4.587 0.006 25.978 1 92.3 153 TYR B CA 1
ATOM 7382 C C . TYR B 1 153 ? 6.111 -0.007 25.977 1 92.3 153 TYR B C 1
ATOM 7384 O O . TYR B 1 153 ? 6.735 -0.444 26.947 1 92.3 153 TYR B O 1
ATOM 7392 N N . ILE B 1 154 ? 6.634 0.386 24.846 1 93.11 154 ILE B N 1
ATOM 7393 C CA . ILE B 1 154 ? 8.079 0.567 24.773 1 93.11 154 ILE B CA 1
ATOM 7394 C C . ILE B 1 154 ? 8.435 2.015 25.1 1 93.11 154 ILE B C 1
ATOM 7396 O O . ILE B 1 154 ? 8.096 2.93 24.346 1 93.11 154 ILE B O 1
ATOM 7400 N N . ARG B 1 155 ? 9.174 2.153 26.201 1 92.11 155 ARG B N 1
ATOM 7401 C CA . ARG B 1 155 ? 9.541 3.456 26.747 1 92.11 155 ARG B CA 1
ATOM 7402 C C . ARG B 1 155 ? 10.975 3.819 26.378 1 92.11 155 ARG B C 1
ATOM 7404 O O . ARG B 1 155 ? 11.909 3.076 26.687 1 92.11 155 ARG B O 1
ATOM 7411 N N . ILE B 1 156 ? 11.088 4.985 25.777 1 87.5 156 ILE B N 1
ATOM 7412 C CA . ILE B 1 156 ? 12.4 5.513 25.419 1 87.5 156 ILE B CA 1
ATOM 7413 C C . ILE B 1 156 ? 12.744 6.695 26.323 1 87.5 156 ILE B C 1
ATOM 7415 O O . ILE B 1 156 ? 13.919 6.977 26.567 1 87.5 156 ILE B O 1
ATOM 7419 N N . GLY B 1 157 ? 11.623 7.423 26.85 1 83.42 157 GLY B N 1
ATOM 7420 C CA . GLY B 1 157 ? 11.791 8.581 27.714 1 83.42 157 GLY B CA 1
ATOM 7421 C C . GLY B 1 157 ? 11.885 9.887 26.948 1 83.42 157 GLY B C 1
ATOM 7422 O O . GLY B 1 157 ? 11.263 10.881 27.328 1 83.42 157 GLY B O 1
ATOM 7423 N N . GLY B 1 158 ? 12.494 10.071 25.845 1 85.47 158 GLY B N 1
ATOM 7424 C CA . GLY B 1 158 ? 12.497 11.187 24.913 1 85.47 158 GLY B CA 1
ATOM 7425 C C . GLY B 1 158 ? 13.474 12.282 25.297 1 85.47 158 GLY B C 1
ATOM 7426 O O . GLY B 1 158 ? 13.747 13.185 24.503 1 85.47 158 GLY B O 1
ATOM 7427 N N . MET B 1 159 ? 14.091 12.324 26.574 1 88.91 159 MET B N 1
ATOM 7428 C CA . MET B 1 159 ? 14.894 13.427 27.096 1 88.91 159 MET B CA 1
ATOM 7429 C C . MET B 1 159 ? 16.112 13.679 26.213 1 88.91 159 MET B C 1
ATOM 7431 O O . MET B 1 159 ? 16.383 14.819 25.833 1 88.91 159 MET B O 1
ATOM 7435 N N . SER B 1 160 ? 16.77 12.623 25.944 1 86.9 160 SER B N 1
ATOM 7436 C CA . SER B 1 160 ? 17.955 12.795 25.109 1 86.9 160 SER B CA 1
ATOM 7437 C C . SER B 1 160 ? 17.594 13.402 23.757 1 86.9 160 SER B C 1
ATOM 7439 O O . SER B 1 160 ? 18.331 14.238 23.23 1 86.9 160 SER B O 1
ATOM 7441 N N . GLN B 1 161 ? 16.479 13.065 23.215 1 89.49 161 GLN B N 1
ATOM 7442 C CA . GLN B 1 161 ? 16.019 13.603 21.939 1 89.49 161 GLN B CA 1
ATOM 7443 C C . GLN B 1 161 ? 15.693 15.09 22.054 1 89.49 161 GLN B C 1
ATOM 7445 O O . GLN B 1 161 ? 15.97 15.864 21.136 1 89.49 161 GLN B O 1
ATOM 7450 N N . LEU B 1 162 ? 15.101 15.435 23.173 1 93 162 LEU B N 1
ATOM 7451 C CA . LEU B 1 162 ? 14.737 16.827 23.415 1 93 162 LEU B CA 1
ATOM 7452 C C . LEU B 1 162 ? 15.981 17.704 23.515 1 93 162 LEU B C 1
ATOM 7454 O O . LEU B 1 162 ? 16.027 18.791 22.936 1 93 162 LEU B O 1
ATOM 7458 N N . VAL B 1 163 ? 16.944 17.182 24.219 1 91.57 163 VAL B N 1
ATOM 7459 C CA . VAL B 1 163 ? 18.193 17.923 24.364 1 91.57 163 VAL B CA 1
ATOM 7460 C C . VAL B 1 163 ? 18.845 18.109 22.995 1 91.57 163 VAL B C 1
ATOM 7462 O O . VAL B 1 163 ? 19.302 19.205 22.663 1 91.57 163 VAL B O 1
ATOM 7465 N N . ASP B 1 164 ? 18.822 17.046 22.189 1 89.66 164 ASP B N 1
ATOM 7466 C CA . ASP B 1 164 ? 19.366 17.121 20.836 1 89.66 164 ASP B CA 1
ATOM 7467 C C . ASP B 1 164 ? 18.63 18.17 20.005 1 89.66 164 ASP B C 1
ATOM 7469 O O . ASP B 1 164 ? 19.256 18.946 19.281 1 89.66 164 ASP B O 1
ATOM 7473 N N . LEU B 1 165 ? 17.339 18.132 20.092 1 91.85 165 LEU B N 1
ATOM 7474 C CA . LEU B 1 165 ? 16.507 19.036 19.306 1 91.85 165 LEU B CA 1
ATOM 7475 C C . LEU B 1 165 ? 16.775 20.489 19.684 1 91.85 165 LEU B C 1
ATOM 7477 O O . LEU B 1 165 ? 16.97 21.336 18.81 1 91.85 165 LEU B O 1
ATOM 7481 N N . VAL B 1 166 ? 16.849 20.778 20.972 1 93.2 166 VAL B N 1
ATOM 7482 C CA . VAL B 1 166 ? 17.076 22.142 21.438 1 93.2 166 VAL B CA 1
ATOM 7483 C C . VAL B 1 166 ? 18.472 22.603 21.026 1 93.2 166 VAL B C 1
ATOM 7485 O O . VAL B 1 166 ? 18.656 23.747 20.603 1 93.2 166 VAL B O 1
ATOM 7488 N N . ALA B 1 167 ? 19.369 21.709 21.142 1 89.22 167 ALA B N 1
ATOM 7489 C CA . ALA B 1 167 ? 20.735 22.054 20.757 1 89.22 167 ALA B CA 1
ATOM 7490 C C . ALA B 1 167 ? 20.8 22.485 19.295 1 89.22 167 ALA B C 1
ATOM 7492 O O . ALA B 1 167 ? 21.559 23.391 18.941 1 89.22 167 ALA B O 1
ATOM 7493 N N . GLN B 1 168 ? 20.008 21.979 18.515 1 86.9 168 GLN B N 1
ATOM 7494 C CA . GLN B 1 168 ? 20.014 22.274 17.086 1 86.9 168 GLN B CA 1
ATOM 7495 C C . GLN B 1 168 ? 19.33 23.608 16.797 1 86.9 168 GLN B C 1
ATOM 7497 O O . GLN B 1 168 ? 19.624 24.257 15.792 1 86.9 168 GLN B O 1
ATOM 7502 N N . TYR B 1 169 ? 18.381 23.983 17.67 1 90.23 169 TYR B N 1
ATOM 7503 C CA . TYR B 1 169 ? 17.549 25.137 17.349 1 90.23 169 TYR B CA 1
ATOM 7504 C C . TYR B 1 169 ? 17.753 26.255 18.365 1 90.23 169 TYR B C 1
ATOM 7506 O O . TYR B 1 169 ? 16.984 27.219 18.4 1 90.23 169 TYR B O 1
ATOM 7514 N N . ILE B 1 170 ? 18.767 26.198 19.18 1 91.67 170 ILE B N 1
ATOM 7515 C CA . ILE B 1 170 ? 18.9 27.073 20.34 1 91.67 170 ILE B CA 1
ATOM 7516 C C . ILE B 1 170 ? 18.907 28.531 19.888 1 91.67 170 ILE B C 1
ATOM 7518 O O . ILE B 1 170 ? 18.297 29.39 20.531 1 91.67 170 ILE B O 1
ATOM 7522 N N . GLU B 1 171 ? 19.529 28.828 18.792 1 89.82 171 GLU B N 1
ATOM 7523 C CA . GLU B 1 171 ? 19.597 30.213 18.337 1 89.82 171 GLU B CA 1
ATOM 7524 C C . GLU B 1 171 ? 18.237 30.7 17.844 1 89.82 171 GLU B C 1
ATOM 7526 O O . GLU B 1 171 ? 17.848 31.84 18.105 1 89.82 171 GLU B O 1
ATOM 7531 N N . LYS B 1 172 ? 17.526 29.904 17.176 1 89.62 172 LYS B N 1
ATOM 7532 C CA . LYS B 1 172 ? 16.195 30.269 16.7 1 89.62 172 LYS B CA 1
ATOM 7533 C C . LYS B 1 172 ? 15.217 30.414 17.863 1 89.62 172 LYS B C 1
ATOM 7535 O O . LYS B 1 172 ? 14.332 31.272 17.833 1 89.62 172 LYS B O 1
ATOM 7540 N N . ILE B 1 173 ? 15.366 29.558 18.831 1 93.76 173 ILE B N 1
ATOM 7541 C CA . ILE B 1 173 ? 14.52 29.627 20.018 1 93.76 173 ILE B CA 1
ATOM 7542 C C . ILE B 1 173 ? 14.77 30.941 20.754 1 93.76 173 ILE B C 1
ATOM 7544 O O . ILE B 1 173 ? 13.827 31.606 21.189 1 93.76 173 ILE B O 1
ATOM 7548 N N . ARG B 1 174 ? 15.991 31.323 20.812 1 92.5 174 ARG B N 1
ATOM 7549 C CA . ARG B 1 174 ? 16.343 32.594 21.437 1 92.5 174 ARG B CA 1
ATOM 7550 C C . ARG B 1 174 ? 15.736 33.766 20.673 1 92.5 174 ARG B C 1
ATOM 7552 O O . ARG B 1 174 ? 15.272 34.735 21.279 1 92.5 174 ARG B O 1
ATOM 7559 N N . GLU B 1 175 ? 15.786 33.598 19.412 1 92.37 175 GLU B N 1
ATOM 7560 C CA . GLU B 1 175 ? 15.189 34.641 18.583 1 92.37 175 GLU B CA 1
ATOM 7561 C C . GLU B 1 175 ? 13.684 34.739 18.818 1 92.37 175 GLU B C 1
ATOM 7563 O O . GLU B 1 175 ? 13.143 35.837 18.957 1 92.37 175 GLU B O 1
ATOM 7568 N N . VAL B 1 176 ? 13.016 33.682 18.88 1 92.02 176 VAL B N 1
ATOM 7569 C CA . VAL B 1 176 ? 11.586 33.659 19.17 1 92.02 176 VAL B CA 1
ATOM 7570 C C . VAL B 1 176 ? 11.322 34.319 20.522 1 92.02 176 VAL B C 1
ATOM 7572 O O . VAL B 1 176 ? 10.439 35.171 20.641 1 92.02 176 VAL B O 1
ATOM 7575 N N . ARG B 1 177 ? 12.136 33.946 21.517 1 91.91 177 ARG B N 1
ATOM 7576 C CA . ARG B 1 177 ? 11.98 34.5 22.858 1 91.91 177 ARG B CA 1
ATOM 7577 C C . ARG B 1 177 ? 12.18 36.012 22.854 1 91.91 177 ARG B C 1
ATOM 7579 O O . ARG B 1 177 ? 11.437 36.743 23.511 1 91.91 177 ARG B O 1
ATOM 7586 N N . ARG B 1 178 ? 13.107 36.439 22.117 1 91.24 178 ARG B N 1
ATOM 7587 C CA . ARG B 1 178 ? 13.367 37.871 22.016 1 91.24 178 ARG B CA 1
ATOM 7588 C C . ARG B 1 178 ? 12.189 38.599 21.378 1 91.24 178 ARG B C 1
ATOM 7590 O O . ARG B 1 178 ? 11.756 39.642 21.871 1 91.24 178 ARG B O 1
ATOM 7597 N N . ASN B 1 179 ? 11.692 38.035 20.318 1 90.96 179 ASN B N 1
ATOM 7598 C CA . ASN B 1 179 ? 10.566 38.645 19.619 1 90.96 179 ASN B CA 1
ATOM 7599 C C . ASN B 1 179 ? 9.317 38.685 20.495 1 90.96 179 ASN B C 1
ATOM 7601 O O . ASN B 1 179 ? 8.53 39.63 20.418 1 90.96 179 ASN B O 1
ATOM 7605 N N . LEU B 1 180 ? 9.157 37.717 21.3 1 91.06 180 LEU B N 1
ATOM 7606 C CA . LEU B 1 180 ? 8.017 37.671 22.21 1 91.06 180 LEU B CA 1
ATOM 7607 C C . LEU B 1 180 ? 8.155 38.721 23.308 1 91.06 180 LEU B C 1
ATOM 7609 O O . LEU B 1 180 ? 7.189 39.416 23.631 1 91.06 180 LEU B O 1
ATOM 7613 N N . LYS B 1 181 ? 9.301 38.875 23.795 1 89.19 181 LYS B N 1
ATOM 7614 C CA . LYS B 1 181 ? 9.546 39.826 24.875 1 89.19 181 LYS B CA 1
ATOM 7615 C C . LYS B 1 181 ? 9.425 41.264 24.38 1 89.19 181 LYS B C 1
ATOM 7617 O O . LYS B 1 181 ? 8.965 42.142 25.113 1 89.19 181 LYS B O 1
ATOM 7622 N N . THR B 1 182 ? 9.817 41.474 23.12 1 90.91 182 THR B N 1
ATOM 7623 C CA . THR B 1 182 ? 9.757 42.818 22.556 1 90.91 182 THR B CA 1
ATOM 7624 C C . THR B 1 182 ? 8.365 43.111 22.003 1 90.91 182 THR B C 1
ATOM 7626 O O . THR B 1 182 ? 8.04 44.262 21.704 1 90.91 182 THR B O 1
ATOM 7629 N N . GLY B 1 183 ? 7.549 42.026 21.819 1 86.51 183 GLY B N 1
ATOM 7630 C CA . GLY B 1 183 ? 6.208 42.212 21.288 1 86.51 183 GLY B CA 1
ATOM 7631 C C . GLY B 1 183 ? 6.162 42.223 19.772 1 86.51 183 GLY B C 1
ATOM 7632 O O . GLY B 1 183 ? 5.121 42.513 19.179 1 86.51 183 GLY B O 1
ATOM 7633 N N . SER B 1 184 ? 7.247 41.929 19.097 1 82.12 184 SER B N 1
ATOM 7634 C CA . SER B 1 184 ? 7.324 41.926 17.639 1 82.12 184 SER B CA 1
ATOM 7635 C C . SER B 1 184 ? 6.564 40.743 17.048 1 82.12 184 SER B C 1
ATOM 7637 O O . SER B 1 184 ? 6.117 40.797 15.9 1 82.12 184 SER B O 1
ATOM 7639 N N . ASP B 1 185 ? 6.501 39.71 17.744 1 82.24 185 ASP B N 1
ATOM 7640 C CA . ASP B 1 185 ? 5.708 38.559 17.325 1 82.24 185 ASP B CA 1
ATOM 7641 C C . ASP B 1 185 ? 4.504 38.357 18.243 1 82.24 185 ASP B C 1
ATOM 7643 O O . ASP B 1 185 ? 4.66 37.965 19.401 1 82.24 185 ASP B O 1
ATOM 7647 N N . THR B 1 186 ? 3.359 38.565 17.704 1 81.12 186 THR B N 1
ATOM 7648 C CA . THR B 1 186 ? 2.153 38.452 18.518 1 81.12 186 THR B CA 1
ATOM 7649 C C . THR B 1 186 ? 1.351 37.214 18.128 1 81.12 186 THR B C 1
ATOM 7651 O O . THR B 1 186 ? 0.356 36.884 18.776 1 81.12 186 THR B O 1
ATOM 7654 N N . THR B 1 187 ? 1.782 36.501 17.13 1 81.79 187 THR B N 1
ATOM 7655 C CA . THR B 1 187 ? 0.953 35.426 16.596 1 81.79 187 THR B CA 1
ATOM 7656 C C . THR B 1 187 ? 1.481 34.065 17.04 1 81.79 187 THR B C 1
ATOM 7658 O O . THR B 1 187 ? 0.783 33.055 16.925 1 81.79 187 THR B O 1
ATOM 7661 N N . HIS B 1 188 ? 2.717 34.097 17.573 1 89.66 188 HIS B N 1
ATOM 7662 C CA . HIS B 1 188 ? 3.299 32.832 18.006 1 89.66 188 HIS B CA 1
ATOM 7663 C C . HIS B 1 188 ? 2.508 32.229 19.162 1 89.66 188 HIS B C 1
ATOM 7665 O O . HIS B 1 188 ? 2.052 32.951 20.052 1 89.66 188 HIS B O 1
ATOM 7671 N N . ASN B 1 189 ? 2.364 30.976 19.249 1 90.99 189 ASN B N 1
ATOM 7672 C CA . ASN B 1 189 ? 1.551 30.285 20.244 1 90.99 189 ASN B CA 1
ATOM 7673 C C . ASN B 1 189 ? 2.034 30.572 21.662 1 90.99 189 ASN B C 1
ATOM 7675 O O . ASN B 1 189 ? 1.235 30.613 22.599 1 90.99 189 ASN B O 1
ATOM 7679 N N . LEU B 1 190 ? 3.305 30.79 21.856 1 93.57 190 LEU B N 1
ATOM 7680 C CA . LEU B 1 190 ? 3.864 31.045 23.179 1 93.57 190 LEU B CA 1
ATOM 7681 C C . LEU B 1 190 ? 3.343 32.363 23.744 1 93.57 190 LEU B C 1
ATOM 7683 O O . LEU B 1 190 ? 3.474 32.624 24.942 1 93.57 190 LEU B O 1
ATOM 7687 N N . ASN B 1 191 ? 2.798 33.123 22.873 1 92.25 191 ASN B N 1
ATOM 7688 C CA . ASN B 1 191 ? 2.249 34.395 23.328 1 92.25 191 ASN B CA 1
ATOM 7689 C C . ASN B 1 191 ? 0.82 34.238 23.84 1 92.25 191 ASN B C 1
ATOM 7691 O O . ASN B 1 191 ? 0.228 35.193 24.345 1 92.25 191 ASN B O 1
ATOM 7695 N N . SER B 1 192 ? 0.287 33.163 23.804 1 89.91 192 SER B N 1
ATOM 7696 C CA . SER B 1 192 ? -1.076 32.915 24.262 1 89.91 192 SER B CA 1
ATOM 7697 C C . SER B 1 192 ? -1.163 32.951 25.784 1 89.91 192 SER B C 1
ATOM 7699 O O . SER B 1 192 ? -0.147 32.831 26.472 1 89.91 192 SER B O 1
ATOM 7701 N N . SER B 1 193 ? -2.43 33.06 26.262 1 87.69 193 SER B N 1
ATOM 7702 C CA . SER B 1 193 ? -2.631 33.196 27.701 1 87.69 193 SER B CA 1
ATOM 7703 C C . SER B 1 193 ? -2.207 31.932 28.44 1 87.69 193 SER B C 1
ATOM 7705 O O . SER B 1 193 ? -1.719 32.001 29.57 1 87.69 193 SER B O 1
ATOM 7707 N N . HIS B 1 194 ? -2.302 30.816 27.792 1 88.88 194 HIS B N 1
ATOM 7708 C CA . HIS B 1 194 ? -1.97 29.548 28.431 1 88.88 194 HIS B CA 1
ATOM 7709 C C . HIS B 1 194 ? -0.461 29.336 28.484 1 88.88 194 HIS B C 1
ATOM 7711 O O . HIS B 1 194 ? 0.079 28.947 29.522 1 88.88 194 HIS B O 1
ATOM 7717 N N . PHE B 1 195 ? 0.24 29.61 27.464 1 91.32 195 PHE B N 1
ATOM 7718 C CA . PHE B 1 195 ? 1.651 29.252 27.375 1 91.32 195 PHE B CA 1
ATOM 7719 C C . PHE B 1 195 ? 2.529 30.369 27.927 1 91.32 195 PHE B C 1
ATOM 7721 O O . PHE B 1 195 ? 3.663 30.125 28.345 1 91.32 195 PHE B O 1
ATOM 7728 N N . LYS B 1 196 ? 2.031 31.524 27.826 1 90.76 196 LYS B N 1
ATOM 7729 C CA . LYS B 1 196 ? 2.814 32.667 28.289 1 90.76 196 LYS B CA 1
ATOM 7730 C C . LYS B 1 196 ? 3.198 32.512 29.757 1 90.76 196 LYS B C 1
ATOM 7732 O O . LYS B 1 196 ? 4.3 32.891 30.16 1 90.76 196 LYS B O 1
ATOM 7737 N N . LYS B 1 197 ? 2.342 31.933 30.545 1 86.37 197 LYS B N 1
ATOM 7738 C CA . LYS B 1 197 ? 2.568 31.764 31.977 1 86.37 197 LYS B CA 1
ATOM 7739 C C . LYS B 1 197 ? 3.754 30.841 32.241 1 86.37 197 LYS B C 1
ATOM 7741 O O . LYS B 1 197 ? 4.362 30.893 33.313 1 86.37 197 LYS B O 1
ATOM 7746 N N . LEU B 1 198 ? 4.11 30.083 31.299 1 87.71 198 LEU B N 1
ATOM 7747 C CA . LEU B 1 198 ? 5.128 29.059 31.505 1 87.71 198 LEU B CA 1
ATOM 7748 C C . LEU B 1 198 ? 6.528 29.65 31.37 1 87.71 198 LEU B C 1
ATOM 7750 O O . LEU B 1 198 ? 7.486 29.124 31.941 1 87.71 198 LEU B O 1
ATOM 7754 N N . TRP B 1 199 ? 6.624 30.75 30.613 1 89.18 199 TRP B N 1
ATOM 7755 C CA . TRP B 1 199 ? 7.982 31.209 30.343 1 89.18 199 TRP B CA 1
ATOM 7756 C C . TRP B 1 199 ? 8.156 32.666 30.759 1 89.18 199 TRP B C 1
ATOM 7758 O O . TRP B 1 199 ? 9.28 33.17 30.823 1 89.18 199 TRP B O 1
ATOM 7768 N N . LYS B 1 200 ? 7.108 33.344 31.131 1 84.64 200 LYS B N 1
ATOM 7769 C CA . LYS B 1 200 ? 7.163 34.776 31.409 1 84.64 200 LYS B CA 1
ATOM 7770 C C . LYS B 1 200 ? 8.061 35.07 32.607 1 84.64 200 LYS B C 1
ATOM 7772 O O . LYS B 1 200 ? 8.688 36.129 32.675 1 84.64 200 LYS B O 1
ATOM 7777 N N . ASN B 1 201 ? 8.139 34.114 33.54 1 80.75 201 ASN B N 1
ATOM 7778 C CA . ASN B 1 201 ? 8.878 34.38 34.77 1 80.75 201 ASN B CA 1
ATOM 7779 C C . ASN B 1 201 ? 10.3 33.831 34.7 1 80.75 201 ASN B C 1
ATOM 7781 O O . ASN B 1 201 ? 10.959 33.671 35.729 1 80.75 201 ASN B O 1
ATOM 7785 N N . GLU B 1 202 ? 10.705 33.469 33.495 1 87.26 202 GLU B N 1
ATOM 7786 C CA . GLU B 1 202 ? 12.076 33 33.318 1 87.26 202 GLU B CA 1
ATOM 7787 C C . GLU B 1 202 ? 13.081 34.018 33.848 1 87.26 202 GLU B C 1
ATOM 7789 O O . GLU B 1 202 ? 12.877 35.227 33.713 1 87.26 202 GLU B O 1
ATOM 7794 N N . LYS B 1 203 ? 14.099 33.523 34.652 1 79.4 203 LYS B N 1
ATOM 7795 C CA . LYS B 1 203 ? 15.125 34.384 35.233 1 79.4 203 LYS B CA 1
ATOM 7796 C C . LYS B 1 203 ? 16.51 34.022 34.704 1 79.4 203 LYS B C 1
ATOM 7798 O O . LYS B 1 203 ? 16.802 32.849 34.464 1 79.4 203 LYS B O 1
ATOM 7803 N N . GLY B 1 204 ? 17.299 35.035 34.583 1 78.14 204 GLY B N 1
ATOM 7804 C CA . GLY B 1 204 ? 18.678 34.819 34.177 1 78.14 204 GLY B CA 1
ATOM 7805 C C . GLY B 1 204 ? 18.804 34.114 32.839 1 78.14 204 GLY B C 1
ATOM 7806 O O . GLY B 1 204 ? 18.188 34.527 31.855 1 78.14 204 GLY B O 1
ATOM 7807 N N . ASN B 1 205 ? 19.669 33.031 32.87 1 84.5 205 ASN B N 1
ATOM 7808 C CA . ASN B 1 205 ? 19.932 32.281 31.646 1 84.5 205 ASN B CA 1
ATOM 7809 C C . ASN B 1 205 ? 19.126 30.985 31.598 1 84.5 205 ASN B C 1
ATOM 7811 O O . ASN B 1 205 ? 19.472 30.062 30.859 1 84.5 205 ASN B O 1
ATOM 7815 N N . MET B 1 206 ? 18.078 30.935 32.396 1 89.07 206 MET B N 1
ATOM 7816 C CA . MET B 1 206 ? 17.213 29.758 32.417 1 89.07 206 MET B CA 1
ATOM 7817 C C . MET B 1 206 ? 16.097 29.885 31.386 1 89.07 206 MET B C 1
ATOM 7819 O O . MET B 1 206 ? 15.481 30.944 31.259 1 89.07 206 MET B O 1
ATOM 7823 N N . MET B 1 207 ? 15.901 28.848 30.601 1 91.92 207 MET B N 1
ATOM 7824 C CA . MET B 1 207 ? 14.811 28.791 29.63 1 91.92 207 MET B CA 1
ATOM 7825 C C . MET B 1 207 ? 13.917 27.582 29.886 1 91.92 207 MET B C 1
ATOM 7827 O O . MET B 1 207 ? 14.4 26.451 29.96 1 91.92 207 MET B O 1
ATOM 7831 N N . ILE B 1 208 ? 12.697 27.834 30.088 1 93.54 208 ILE B N 1
ATOM 7832 C CA . ILE B 1 208 ? 11.726 26.758 30.25 1 93.54 208 ILE B CA 1
ATOM 7833 C C . ILE B 1 208 ? 11.137 26.385 28.891 1 93.54 208 ILE B C 1
ATOM 7835 O O . ILE B 1 208 ? 10.45 27.194 28.263 1 93.54 208 ILE B O 1
ATOM 7839 N N . MET B 1 209 ? 11.422 25.2 28.47 1 94.8 209 MET B N 1
ATOM 7840 C CA . MET B 1 209 ? 10.925 24.698 27.192 1 94.8 209 MET B CA 1
ATOM 7841 C C . MET B 1 209 ? 9.554 24.052 27.358 1 94.8 209 MET B C 1
ATOM 7843 O O . MET B 1 209 ? 9.373 23.179 28.21 1 94.8 209 MET B O 1
ATOM 7847 N N . THR B 1 210 ? 8.647 24.462 26.546 1 94.28 210 THR B N 1
ATOM 7848 C CA . THR B 1 210 ? 7.268 23.993 26.637 1 94.28 210 THR B CA 1
ATOM 7849 C C . THR B 1 210 ? 7.026 22.833 25.676 1 94.28 210 THR B C 1
ATOM 7851 O O . THR B 1 210 ? 7.196 22.979 24.464 1 94.28 210 THR B O 1
ATOM 7854 N N . LEU B 1 211 ? 6.542 21.757 26.228 1 94.02 211 LEU B N 1
ATOM 7855 C CA . LEU B 1 211 ? 6.25 20.578 25.42 1 94.02 211 LEU B CA 1
ATOM 7856 C C . LEU B 1 211 ? 4.745 20.373 25.283 1 94.02 211 LEU B C 1
ATOM 7858 O O . LEU B 1 211 ? 3.986 20.669 26.209 1 94.02 211 LEU B O 1
ATOM 7862 N N . LEU B 1 212 ? 4.37 20.004 24.147 1 92.69 212 LEU B N 1
ATOM 7863 C CA . LEU B 1 212 ? 3.053 19.415 23.933 1 92.69 212 LEU B CA 1
ATOM 7864 C C . LEU B 1 212 ? 3.153 17.9 23.785 1 92.69 212 LEU B C 1
ATOM 7866 O O . LEU B 1 212 ? 3.871 17.403 22.915 1 92.69 212 LEU B O 1
ATOM 7870 N N . ALA B 1 213 ? 2.501 17.21 24.667 1 92.9 213 ALA B N 1
ATOM 7871 C CA . ALA B 1 213 ? 2.451 15.754 24.566 1 92.9 213 ALA B CA 1
ATOM 7872 C C . ALA B 1 213 ? 1.253 15.301 23.737 1 92.9 213 ALA B C 1
ATOM 7874 O O . ALA B 1 213 ? 0.125 15.74 23.974 1 92.9 213 ALA B O 1
ATOM 7875 N N . SER B 1 214 ? 1.539 14.535 22.794 1 91.93 214 SER B N 1
ATOM 7876 C CA . SER B 1 214 ? 0.48 14.097 21.891 1 91.93 214 SER B CA 1
ATOM 7877 C C . SER B 1 214 ? 0.322 12.58 21.919 1 91.93 214 SER B C 1
ATOM 7879 O O . SER B 1 214 ? 1.313 11.847 21.92 1 91.93 214 SER B O 1
ATOM 7881 N N . ILE B 1 215 ? -0.896 12.089 22.019 1 91.58 215 ILE B N 1
ATOM 7882 C CA . ILE B 1 215 ? -1.214 10.671 21.892 1 91.58 215 ILE B CA 1
ATOM 7883 C C . ILE B 1 215 ? -2.198 10.465 20.742 1 91.58 215 ILE B C 1
ATOM 7885 O O . ILE B 1 215 ? -3.095 11.285 20.529 1 91.58 215 ILE B O 1
ATOM 7889 N N . ASP B 1 216 ? -1.967 9.477 19.972 1 88.28 216 ASP B N 1
ATOM 7890 C CA . ASP B 1 216 ? -2.868 9.18 18.863 1 88.28 216 ASP B CA 1
ATOM 7891 C C . ASP B 1 216 ? -2.734 7.725 18.42 1 88.28 216 ASP B C 1
ATOM 7893 O O . ASP B 1 216 ? -1.692 7.1 18.63 1 88.28 216 ASP B O 1
ATOM 7897 N N . GLY B 1 217 ? -3.917 7.238 17.993 1 87.47 217 GLY B N 1
ATOM 7898 C CA . GLY B 1 217 ? -3.863 5.915 17.39 1 87.47 217 GLY B CA 1
ATOM 7899 C C . GLY B 1 217 ? -3.449 5.941 15.931 1 87.47 217 GLY B C 1
ATOM 7900 O O . GLY B 1 217 ? -3.972 6.734 15.146 1 87.47 217 GLY B O 1
ATOM 7901 N N . VAL B 1 218 ? -2.496 5.197 15.601 1 85.55 218 VAL B N 1
ATOM 7902 C CA . VAL B 1 218 ? -2.026 5.111 14.222 1 85.55 218 VAL B CA 1
ATOM 7903 C C . VAL B 1 218 ? -2.332 3.726 13.657 1 85.55 218 VAL B C 1
ATOM 7905 O O . VAL B 1 218 ? -1.863 2.716 14.187 1 85.55 218 VAL B O 1
ATOM 7908 N N . SER B 1 219 ? -3.178 3.702 12.624 1 77.28 219 SER B N 1
ATOM 7909 C CA . SER B 1 219 ? -3.473 2.444 11.945 1 77.28 219 SER B CA 1
ATOM 7910 C C . SER B 1 219 ? -2.505 2.197 10.793 1 77.28 219 SER B C 1
ATOM 7912 O O . SER B 1 219 ? -2.344 3.05 9.917 1 77.28 219 SER B O 1
ATOM 7914 N N . LEU B 1 220 ? -1.782 1.21 10.866 1 76.08 220 LEU B N 1
ATOM 7915 C CA . LEU B 1 220 ? -0.862 0.862 9.789 1 76.08 220 LEU B CA 1
ATOM 7916 C C . LEU B 1 220 ? -1.523 -0.085 8.793 1 76.08 220 LEU B C 1
ATOM 7918 O O . LEU B 1 220 ? -2.293 -0.965 9.185 1 76.08 220 LEU B O 1
ATOM 7922 N N . SER B 1 221 ? -1.318 0.163 7.517 1 61.22 221 SER B N 1
ATOM 7923 C CA . SER B 1 221 ? -1.846 -0.717 6.48 1 61.22 221 SER B CA 1
ATOM 7924 C C . SER B 1 221 ? -1.403 -2.159 6.701 1 61.22 221 SER B C 1
ATOM 7926 O O . SER B 1 221 ? -0.225 -2.421 6.953 1 61.22 221 SER B O 1
ATOM 7928 N N . GLY B 1 222 ? -2.29 -3.096 6.658 1 56.8 222 GLY B N 1
ATOM 7929 C CA . GLY B 1 222 ? -1.973 -4.507 6.811 1 56.8 222 GLY B CA 1
ATOM 7930 C C . GLY B 1 222 ? -1.96 -4.962 8.258 1 56.8 222 GLY B C 1
ATOM 7931 O O . GLY B 1 222 ? -1.856 -6.158 8.537 1 56.8 222 GLY B O 1
ATOM 7932 N N . ASN B 1 223 ? -1.856 -3.948 9.274 1 58.4 223 ASN B N 1
ATOM 7933 C CA . ASN B 1 223 ? -1.87 -4.302 10.689 1 58.4 223 ASN B CA 1
ATOM 7934 C C . ASN B 1 223 ? -3.282 -4.252 11.266 1 58.4 223 ASN B C 1
ATOM 7936 O O . ASN B 1 223 ? -3.644 -3.294 11.951 1 58.4 223 ASN B O 1
ATOM 7940 N N . THR B 1 224 ? -4.021 -5.247 10.983 1 56.85 224 THR B N 1
ATOM 7941 C CA . THR B 1 224 ? -5.432 -5.188 11.351 1 56.85 224 THR B CA 1
ATOM 7942 C C . THR B 1 224 ? -5.635 -5.652 12.79 1 56.85 224 THR B C 1
ATOM 7944 O O . THR B 1 224 ? -6.672 -5.378 13.396 1 56.85 224 THR B O 1
ATOM 7947 N N . LYS B 1 225 ? -4.586 -6.157 13.445 1 61.76 225 LYS B N 1
ATOM 7948 C CA . LYS B 1 225 ? -4.829 -6.733 14.765 1 61.76 225 LYS B CA 1
ATOM 7949 C C . LYS B 1 225 ? -4.375 -5.785 15.871 1 61.76 225 LYS B C 1
ATOM 7951 O O . LYS B 1 225 ? -5.087 -5.589 16.858 1 61.76 225 LYS B O 1
ATOM 7956 N N . ASN B 1 226 ? -3.263 -5.166 15.679 1 74.99 226 ASN B N 1
ATOM 7957 C CA . ASN B 1 226 ? -2.7 -4.302 16.711 1 74.99 226 ASN B CA 1
ATOM 7958 C C . ASN B 1 226 ? -2.708 -2.838 16.282 1 74.99 226 ASN B C 1
ATOM 7960 O O . ASN B 1 226 ? -2.57 -2.533 15.096 1 74.99 226 ASN B O 1
ATOM 7964 N N . LYS B 1 227 ? -3.081 -2.008 17.208 1 81.64 227 LYS B N 1
ATOM 7965 C CA . LYS B 1 227 ? -2.993 -0.565 17 1 81.64 227 LYS B CA 1
ATOM 7966 C C . LYS B 1 227 ? -1.776 0.019 17.712 1 81.64 227 LYS B C 1
ATOM 7968 O O . LYS B 1 227 ? -1.367 -0.478 18.763 1 81.64 227 LYS B O 1
ATOM 7973 N N . LEU B 1 228 ? -1.147 0.932 17.095 1 90.87 228 LEU B N 1
ATOM 7974 C CA . LEU B 1 228 ? -0.026 1.654 17.687 1 90.87 228 LEU B CA 1
ATOM 7975 C C . LEU B 1 228 ? -0.478 3.004 18.234 1 90.87 228 LEU B C 1
ATOM 7977 O O . LEU B 1 228 ? -1.245 3.718 17.584 1 90.87 228 LEU B O 1
ATOM 7981 N N . TRP B 1 229 ? -0.104 3.252 19.408 1 93.63 229 TRP B N 1
ATOM 7982 C CA . TRP B 1 229 ? -0.394 4.528 20.054 1 93.63 229 TRP B CA 1
ATOM 7983 C C . TRP B 1 229 ? 0.894 5.234 20.467 1 93.63 229 TRP B C 1
ATOM 7985 O O . TRP B 1 229 ? 1.336 5.114 21.612 1 93.63 229 TRP B O 1
ATOM 7995 N N . PRO B 1 230 ? 1.495 5.969 19.552 1 94.24 230 PRO B N 1
ATOM 7996 C CA . PRO B 1 230 ? 2.703 6.722 19.898 1 94.24 230 PRO B CA 1
ATOM 7997 C C . PRO B 1 230 ? 2.419 7.896 20.833 1 94.24 230 PRO B C 1
ATOM 7999 O O . PRO B 1 230 ? 1.365 8.529 20.732 1 94.24 230 PRO B O 1
ATOM 8002 N N . LEU B 1 231 ? 3.279 8.095 21.724 1 95.33 231 LEU B N 1
ATOM 8003 C CA . LEU B 1 231 ? 3.362 9.307 22.531 1 95.33 231 LEU B CA 1
ATOM 8004 C C . LEU B 1 231 ? 4.512 10.193 22.064 1 95.33 231 LEU B C 1
ATOM 8006 O O . LEU B 1 231 ? 5.681 9.821 22.195 1 95.33 231 LEU B O 1
ATOM 8010 N N . THR B 1 232 ? 4.138 11.358 21.572 1 94.49 232 THR B N 1
ATOM 8011 C CA . THR B 1 232 ? 5.095 12.229 20.9 1 94.49 232 THR B CA 1
ATOM 8012 C C . THR B 1 232 ? 5.116 13.611 21.548 1 94.49 232 THR B C 1
ATOM 8014 O O . THR B 1 232 ? 4.075 14.123 21.964 1 94.49 232 THR B O 1
ATOM 8017 N N . PHE B 1 233 ? 6.31 14.177 21.607 1 93.89 233 PHE B N 1
ATOM 8018 C CA . PHE B 1 233 ? 6.45 15.55 22.077 1 93.89 233 PHE B CA 1
ATOM 8019 C C . PHE B 1 233 ? 6.701 16.499 20.911 1 93.89 233 PHE B C 1
ATOM 8021 O O . PHE B 1 233 ? 7.437 16.166 19.98 1 93.89 233 PHE B O 1
ATOM 8028 N N . SER B 1 234 ? 6.045 17.583 20.926 1 92.65 234 SER B N 1
ATOM 8029 C CA . SER B 1 234 ? 6.401 18.727 20.093 1 92.65 234 SER B CA 1
ATOM 8030 C C . SER B 1 234 ? 6.88 19.901 20.941 1 92.65 234 SER B C 1
ATOM 8032 O O . SER B 1 234 ? 6.328 20.167 22.01 1 92.65 234 SER B O 1
ATOM 8034 N N . LEU B 1 235 ? 7.875 20.532 20.518 1 94.58 235 LEU B N 1
ATOM 8035 C CA . LEU B 1 235 ? 8.41 21.695 21.217 1 94.58 235 LEU B CA 1
ATOM 8036 C C . LEU B 1 235 ? 7.773 22.981 20.699 1 94.58 235 LEU B C 1
ATOM 8038 O O . LEU B 1 235 ? 8.053 23.408 19.577 1 94.58 235 LEU B O 1
ATOM 8042 N N . VAL B 1 236 ? 6.987 23.619 21.524 1 93.98 236 VAL B N 1
ATOM 8043 C CA . VAL B 1 236 ? 6.22 24.798 21.131 1 93.98 236 VAL B CA 1
ATOM 8044 C C . VAL B 1 236 ? 7.156 25.994 20.976 1 93.98 236 VAL B C 1
ATOM 8046 O O . VAL B 1 236 ? 6.806 26.983 20.327 1 93.98 236 VAL B O 1
ATOM 8049 N N . ASP B 1 237 ? 8.388 25.908 21.481 1 94.64 237 ASP B N 1
ATOM 8050 C CA . ASP B 1 237 ? 9.347 27.008 21.494 1 94.64 237 ASP B CA 1
ATOM 8051 C C . ASP B 1 237 ? 9.995 27.188 20.122 1 94.64 237 ASP B C 1
ATOM 8053 O O . ASP B 1 237 ? 10.659 28.195 19.87 1 94.64 237 ASP B O 1
ATOM 8057 N N . LEU B 1 238 ? 9.753 26.284 19.219 1 92.63 238 LEU B N 1
ATOM 8058 C CA . LEU B 1 238 ? 10.298 26.394 17.871 1 92.63 238 LEU B CA 1
ATOM 8059 C C . LEU B 1 238 ? 9.534 27.436 17.06 1 92.63 238 LEU B C 1
ATOM 8061 O O . LEU B 1 238 ? 8.387 27.758 17.378 1 92.63 238 LEU B O 1
ATOM 8065 N N . PRO B 1 239 ? 10.277 27.972 16.069 1 86.38 239 PRO B N 1
ATOM 8066 C CA . PRO B 1 239 ? 9.482 28.771 15.134 1 86.38 239 PRO B CA 1
ATOM 8067 C C . PRO B 1 239 ? 8.26 28.021 14.607 1 86.38 239 PRO B C 1
ATOM 8069 O O . PRO B 1 239 ? 8.321 26.807 14.395 1 86.38 239 PRO B O 1
ATOM 8072 N N . THR B 1 240 ? 7.206 28.697 14.384 1 82.81 240 THR B N 1
ATOM 8073 C CA . THR B 1 240 ? 5.912 28.112 14.053 1 82.81 240 THR B CA 1
ATOM 8074 C C . THR B 1 240 ? 6.046 27.114 12.907 1 82.81 240 THR B C 1
ATOM 8076 O O . THR B 1 240 ? 5.477 26.022 12.957 1 82.81 240 THR B O 1
ATOM 8079 N N . ALA B 1 241 ? 6.828 27.438 11.955 1 75.37 241 ALA B N 1
ATOM 8080 C CA . ALA B 1 241 ? 6.973 26.611 10.76 1 75.37 241 ALA B CA 1
ATOM 8081 C C . ALA B 1 241 ? 7.702 25.308 11.079 1 75.37 241 ALA B C 1
ATOM 8083 O O . ALA B 1 241 ? 7.592 24.33 10.336 1 75.37 241 ALA B O 1
ATOM 8084 N N . GLU B 1 242 ? 8.465 25.25 12.245 1 81.01 242 GLU B N 1
ATOM 8085 C CA . GLU B 1 242 ? 9.296 24.1 12.591 1 81.01 242 GLU B CA 1
ATOM 8086 C C . GLU B 1 242 ? 8.578 23.175 13.569 1 81.01 242 GLU B C 1
ATOM 8088 O O . GLU B 1 242 ? 8.971 22.019 13.74 1 81.01 242 GLU B O 1
ATOM 8093 N N . MET B 1 243 ? 7.544 23.619 14.16 1 84.99 243 MET B N 1
ATOM 8094 C CA . MET B 1 243 ? 6.919 22.932 15.287 1 84.99 243 MET B CA 1
ATOM 8095 C C . MET B 1 243 ? 6.419 21.552 14.873 1 84.99 243 MET B C 1
ATOM 8097 O O . MET B 1 243 ? 6.551 20.587 15.628 1 84.99 243 MET B O 1
ATOM 8101 N N . GLN B 1 244 ? 5.871 21.447 13.678 1 78.29 244 GLN B N 1
ATOM 8102 C CA . GLN B 1 244 ? 5.223 20.194 13.306 1 78.29 244 GLN B CA 1
ATOM 8103 C C . GLN B 1 244 ? 6.004 19.476 12.208 1 78.29 244 GLN B C 1
ATOM 8105 O O . GLN B 1 244 ? 5.461 18.611 11.518 1 78.29 244 GLN B O 1
ATOM 8110 N N . ARG B 1 245 ? 7.167 19.785 12.036 1 78.69 245 ARG B N 1
ATOM 8111 C CA . ARG B 1 245 ? 7.987 19.048 11.08 1 78.69 245 ARG B CA 1
ATOM 8112 C C . ARG B 1 245 ? 8.336 17.662 11.613 1 78.69 245 ARG B C 1
ATOM 8114 O O . ARG B 1 245 ? 8.64 17.505 12.797 1 78.69 245 ARG B O 1
ATOM 8121 N N . ALA B 1 246 ? 8.268 16.726 10.79 1 75.88 246 ALA B N 1
ATOM 8122 C CA . ALA B 1 246 ? 8.572 15.347 11.164 1 75.88 246 ALA B CA 1
ATOM 8123 C C . ALA B 1 246 ? 9.98 15.233 11.741 1 75.88 246 ALA B C 1
ATOM 8125 O O . ALA B 1 246 ? 10.233 14.402 12.617 1 75.88 246 ALA B O 1
ATOM 8126 N N . THR B 1 247 ? 10.849 16.197 11.331 1 80.43 247 THR B N 1
ATOM 8127 C CA . THR B 1 247 ? 12.239 16.202 11.771 1 80.43 247 THR B CA 1
ATOM 8128 C C . THR B 1 247 ? 12.344 16.633 13.231 1 80.43 247 THR B C 1
ATOM 8130 O O . THR B 1 247 ? 13.369 16.409 13.878 1 80.43 247 THR B O 1
ATOM 8133 N N . ASN B 1 248 ? 11.347 17.234 13.717 1 88.37 248 ASN B N 1
ATOM 8134 C CA . ASN B 1 248 ? 11.44 17.817 15.052 1 88.37 248 ASN B CA 1
ATOM 8135 C C . ASN B 1 248 ? 10.526 17.099 16.041 1 88.37 248 ASN B C 1
ATOM 8137 O O . ASN B 1 248 ? 10.262 17.609 17.132 1 88.37 248 ASN B O 1
ATOM 8141 N N . MET B 1 249 ? 10.044 15.996 15.594 1 88.88 249 MET B N 1
ATOM 8142 C CA . MET B 1 249 ? 9.244 15.173 16.497 1 88.88 249 MET B CA 1
ATOM 8143 C C . MET B 1 249 ? 10.132 14.437 17.493 1 88.88 249 MET B C 1
ATOM 8145 O O . MET B 1 249 ? 11.235 14.007 17.149 1 88.88 249 MET B O 1
ATOM 8149 N N . VAL B 1 250 ? 9.682 14.315 18.709 1 92.37 250 VAL B N 1
ATOM 8150 C CA . VAL B 1 250 ? 10.377 13.548 19.737 1 92.37 250 VAL B CA 1
ATOM 8151 C C . VAL B 1 250 ? 9.471 12.43 20.249 1 92.37 250 VAL B C 1
ATOM 8153 O O . VAL B 1 250 ? 8.364 12.689 20.726 1 92.37 250 VAL B O 1
ATOM 8156 N N . LEU B 1 251 ? 9.929 11.237 20.118 1 93.39 251 LEU B N 1
ATOM 8157 C CA . LEU B 1 251 ? 9.14 10.081 20.529 1 93.39 251 LEU B CA 1
ATOM 8158 C C . LEU B 1 251 ? 9.426 9.717 21.982 1 93.39 251 LEU B C 1
ATOM 8160 O O . LEU B 1 251 ? 10.585 9.56 22.371 1 93.39 251 LEU B O 1
ATOM 8164 N N . HIS B 1 252 ? 8.452 9.631 22.836 1 95.41 252 HIS B N 1
ATOM 8165 C CA . HIS B 1 252 ? 8.606 9.144 24.202 1 95.41 252 HIS B CA 1
ATOM 8166 C C . HIS B 1 252 ? 8.499 7.624 24.26 1 95.41 252 HIS B C 1
ATOM 8168 O O . HIS B 1 252 ? 9.2 6.977 25.042 1 95.41 252 HIS B O 1
ATOM 8174 N N . GLY B 1 253 ? 7.501 7.119 23.52 1 94.9 253 GLY B N 1
ATOM 8175 C CA . GLY B 1 253 ? 7.277 5.684 23.455 1 94.9 253 GLY B CA 1
ATOM 8176 C C . GLY B 1 253 ? 6.111 5.302 22.563 1 94.9 253 GLY B C 1
ATOM 8177 O O . GLY B 1 253 ? 5.437 6.172 22.007 1 94.9 253 GLY B O 1
ATOM 8178 N N . ILE B 1 254 ? 5.91 4.053 22.341 1 94.02 254 ILE B N 1
ATOM 8179 C CA . ILE B 1 254 ? 4.808 3.543 21.533 1 94.02 254 ILE B CA 1
ATOM 8180 C C . ILE B 1 254 ? 4.086 2.429 22.29 1 94.02 254 ILE B C 1
ATOM 8182 O O . ILE B 1 254 ? 4.724 1.511 22.812 1 94.02 254 ILE B O 1
ATOM 8186 N N . ALA B 1 255 ? 2.814 2.557 22.399 1 93.66 255 ALA B N 1
ATOM 8187 C CA . ALA B 1 255 ? 1.956 1.5 22.929 1 93.66 255 ALA B CA 1
ATOM 8188 C C . ALA B 1 255 ? 1.36 0.661 21.802 1 93.66 255 ALA B C 1
ATOM 8190 O O . ALA B 1 255 ? 0.963 1.196 20.764 1 93.66 255 ALA B O 1
ATOM 8191 N N . GLU B 1 256 ? 1.322 -0.588 21.985 1 90.8 256 GLU B N 1
ATOM 8192 C CA . GLU B 1 256 ? 0.746 -1.519 21.02 1 90.8 256 GLU B CA 1
ATOM 8193 C C . GLU B 1 256 ? -0.195 -2.508 21.702 1 90.8 256 GLU B C 1
ATOM 8195 O O . GLU B 1 256 ? 0.152 -3.098 22.727 1 90.8 256 GLU B O 1
ATOM 8200 N N . GLY B 1 257 ? -1.322 -2.715 21.126 1 84.84 257 GLY B N 1
ATOM 8201 C CA . GLY B 1 257 ? -2.258 -3.696 21.65 1 84.84 257 GLY B CA 1
ATOM 8202 C C . GLY B 1 257 ? -3.402 -3.996 20.701 1 84.84 257 GLY B C 1
ATOM 8203 O O . GLY B 1 257 ? -3.598 -3.286 19.713 1 84.84 257 GLY B O 1
ATOM 8204 N N . THR B 1 258 ? -4.122 -4.973 21.005 1 78.24 258 THR B N 1
ATOM 8205 C CA . THR B 1 258 ? -5.284 -5.378 20.223 1 78.24 258 THR B CA 1
ATOM 8206 C C . THR B 1 258 ? -6.475 -4.469 20.514 1 78.24 258 THR B C 1
ATOM 8208 O O . THR B 1 258 ? -7.412 -4.39 19.716 1 78.24 258 THR B O 1
ATOM 8211 N N . GLU B 1 259 ? -6.369 -3.826 21.734 1 82.07 259 GLU B N 1
ATOM 8212 C CA . GLU B 1 259 ? -7.376 -2.844 22.126 1 82.07 259 GLU B CA 1
ATOM 8213 C C . GLU B 1 259 ? -6.764 -1.453 22.269 1 82.07 259 GLU B C 1
ATOM 8215 O O . GLU B 1 259 ? -5.552 -1.318 22.446 1 82.07 259 GLU B O 1
ATOM 8220 N N . ASN B 1 260 ? -7.641 -0.536 22.194 1 86.4 260 ASN B N 1
ATOM 8221 C CA . ASN B 1 260 ? -7.19 0.823 22.477 1 86.4 260 ASN B CA 1
ATOM 8222 C C . ASN B 1 260 ? -6.821 0.996 23.947 1 86.4 260 ASN B C 1
ATOM 8224 O O . ASN B 1 260 ? -7.484 0.445 24.827 1 86.4 260 ASN B O 1
ATOM 8228 N N . PRO B 1 261 ? -5.751 1.67 24.165 1 90.76 261 PRO B N 1
ATOM 8229 C CA . PRO B 1 261 ? -5.438 1.956 25.567 1 90.76 261 PRO B CA 1
ATOM 8230 C C . PRO B 1 261 ? -6.597 2.622 26.306 1 90.76 261 PRO B C 1
ATOM 8232 O O . PRO B 1 261 ? -7.276 3.487 25.747 1 90.76 261 PRO B O 1
ATOM 8235 N N . SER B 1 262 ? -6.821 2.186 27.48 1 87.98 262 SER B N 1
ATOM 8236 C CA . SER B 1 262 ? -7.87 2.749 28.323 1 87.98 262 SER B CA 1
ATOM 8237 C C . SER B 1 262 ? -7.308 3.793 29.283 1 87.98 262 SER B C 1
ATOM 8239 O O . SER B 1 262 ? -6.093 3.99 29.352 1 87.98 262 SER B O 1
ATOM 8241 N N . THR B 1 263 ? -8.215 4.455 30.047 1 88.57 263 THR B N 1
ATOM 8242 C CA . THR B 1 263 ? -7.815 5.415 31.07 1 88.57 263 THR B CA 1
ATOM 8243 C C . THR B 1 263 ? -6.921 4.751 32.114 1 88.57 263 THR B C 1
ATOM 8245 O O . THR B 1 263 ? -6.002 5.38 32.642 1 88.57 263 THR B O 1
ATOM 8248 N N . THR B 1 264 ? -7.142 3.435 32.282 1 85.76 264 THR B N 1
ATOM 8249 C CA . THR B 1 264 ? -6.32 2.68 33.222 1 85.76 264 THR B CA 1
ATOM 8250 C C . THR B 1 264 ? -4.872 2.62 32.747 1 85.76 264 THR B C 1
ATOM 8252 O O . THR B 1 264 ? -3.946 2.834 33.532 1 85.76 264 THR B O 1
ATOM 8255 N N . PHE B 1 265 ? -4.732 2.371 31.572 1 90.15 265 PHE B N 1
ATOM 8256 C CA . PHE B 1 265 ? -3.406 2.303 30.969 1 90.15 265 PHE B CA 1
ATOM 8257 C C . PHE B 1 265 ? -2.695 3.647 31.073 1 90.15 265 PHE B C 1
ATOM 8259 O O . PHE B 1 265 ? -1.538 3.713 31.493 1 90.15 265 PHE B O 1
ATOM 8266 N N . TRP B 1 266 ? -3.421 4.708 30.824 1 91.53 266 TRP B N 1
ATOM 8267 C CA . TRP B 1 266 ? -2.798 6.027 30.794 1 91.53 266 TRP B CA 1
ATOM 8268 C C . TRP B 1 266 ? -2.508 6.524 32.206 1 91.53 266 TRP B C 1
ATOM 8270 O O . TRP B 1 266 ? -1.563 7.287 32.421 1 91.53 266 TRP B O 1
ATOM 8280 N N . ASN B 1 267 ? -3.298 6.078 33.179 1 88.54 267 ASN B N 1
ATOM 8281 C CA . ASN B 1 267 ? -3.024 6.402 34.575 1 88.54 267 ASN B CA 1
ATOM 8282 C C . ASN B 1 267 ? -1.644 5.911 35.004 1 88.54 267 ASN B C 1
ATOM 8284 O O . ASN B 1 267 ? -1.034 6.477 35.913 1 88.54 267 ASN B O 1
ATOM 8288 N N . LYS B 1 268 ? -1.234 4.941 34.295 1 89.33 268 LYS B N 1
ATOM 8289 C CA . LYS B 1 268 ? 0.084 4.401 34.616 1 89.33 268 LYS B CA 1
ATOM 8290 C C . LYS B 1 268 ? 1.174 5.088 33.798 1 89.33 268 LYS B C 1
ATOM 8292 O O . LYS B 1 268 ? 2.253 5.383 34.316 1 89.33 268 LYS B O 1
ATOM 8297 N N . ILE B 1 269 ? 0.931 5.355 32.59 1 92.11 269 ILE B N 1
ATOM 8298 C CA . ILE B 1 269 ? 1.954 5.809 31.655 1 92.11 269 ILE B CA 1
ATOM 8299 C C . ILE B 1 269 ? 2.216 7.3 31.859 1 92.11 269 ILE B C 1
ATOM 8301 O O . ILE B 1 269 ? 3.362 7.75 31.792 1 92.11 269 ILE B O 1
ATOM 8305 N N . VAL B 1 270 ? 1.204 8.165 32.121 1 91.6 270 VAL B N 1
ATOM 8306 C CA . VAL B 1 270 ? 1.326 9.619 32.152 1 91.6 270 VAL B CA 1
ATOM 8307 C C . VAL B 1 270 ? 2.286 10.033 33.265 1 91.6 270 VAL B C 1
ATOM 8309 O O . VAL B 1 270 ? 3.177 10.858 33.05 1 91.6 270 VAL B O 1
ATOM 8312 N N . PRO B 1 271 ? 2.21 9.417 34.437 1 89.23 271 PRO B N 1
ATOM 8313 C CA . PRO B 1 271 ? 3.202 9.758 35.458 1 89.23 271 PRO B CA 1
ATOM 8314 C C . PRO B 1 271 ? 4.63 9.429 35.027 1 89.23 271 PRO B C 1
ATOM 8316 O O . PRO B 1 271 ? 5.562 10.17 35.349 1 89.23 271 PRO B O 1
ATOM 8319 N N . MET B 1 272 ? 4.775 8.369 34.305 1 89.93 272 MET B N 1
ATOM 8320 C CA . MET B 1 272 ? 6.098 8.013 33.801 1 89.93 272 MET B CA 1
ATOM 8321 C C . MET B 1 272 ? 6.622 9.079 32.844 1 89.93 272 MET B C 1
ATOM 8323 O O . MET B 1 272 ? 7.811 9.401 32.857 1 89.93 272 MET B O 1
ATOM 8327 N N . VAL B 1 273 ? 5.724 9.592 32.057 1 93.08 273 VAL B N 1
ATOM 8328 C CA . VAL B 1 273 ? 6.088 10.596 31.063 1 93.08 273 VAL B CA 1
ATOM 8329 C C . VAL B 1 273 ? 6.582 11.861 31.762 1 93.08 273 VAL B C 1
ATOM 8331 O O . VAL B 1 273 ? 7.613 12.424 31.384 1 93.08 273 VAL B O 1
ATOM 8334 N N . TYR B 1 274 ? 5.88 12.316 32.8 1 91.57 274 TYR B N 1
ATOM 8335 C CA . TYR B 1 274 ? 6.275 13.507 33.543 1 91.57 274 TYR B CA 1
ATOM 8336 C C . TYR B 1 274 ? 7.624 13.303 34.223 1 91.57 274 TYR B C 1
ATOM 8338 O O . TYR B 1 274 ? 8.483 14.187 34.188 1 91.57 274 TYR B O 1
ATOM 8346 N N . THR B 1 275 ? 7.833 12.164 34.715 1 89.21 275 THR B N 1
ATOM 8347 C CA . THR B 1 275 ? 9.086 11.861 35.398 1 89.21 275 THR B CA 1
ATOM 8348 C C . THR B 1 275 ? 10.252 11.861 34.414 1 89.21 275 THR B C 1
ATOM 8350 O O . THR B 1 275 ? 11.364 12.264 34.761 1 89.21 275 THR B O 1
ATOM 8353 N N . ASP B 1 276 ? 9.97 11.418 33.239 1 90.83 276 ASP B N 1
ATOM 8354 C CA . ASP B 1 276 ? 11.019 11.307 32.231 1 90.83 276 ASP B CA 1
ATOM 8355 C C . ASP B 1 276 ? 11.464 12.685 31.746 1 90.83 276 ASP B C 1
ATOM 8357 O O . ASP B 1 276 ? 12.597 12.853 31.292 1 90.83 276 ASP B O 1
ATOM 8361 N N . VAL B 1 277 ? 10.565 13.636 31.798 1 90.03 277 VAL B N 1
ATOM 8362 C CA . VAL B 1 277 ? 10.843 14.872 31.074 1 90.03 277 VAL B CA 1
ATOM 8363 C C . VAL B 1 277 ? 11.015 16.023 32.063 1 90.03 277 VAL B C 1
ATOM 8365 O O . VAL B 1 277 ? 11.778 16.958 31.81 1 90.03 277 VAL B O 1
ATOM 8368 N N . GLU B 1 278 ? 10.19 15.858 33.09 1 84.75 278 GLU B N 1
ATOM 8369 C CA . GLU B 1 278 ? 10.202 16.991 34.011 1 84.75 278 GLU B CA 1
ATOM 8370 C C . GLU B 1 278 ? 11.166 16.75 35.17 1 84.75 278 GLU B C 1
ATOM 8372 O O . GLU B 1 278 ? 11.515 15.605 35.466 1 84.75 278 GLU B O 1
ATOM 8377 N N . GLY B 1 279 ? 11.86 17.759 35.727 1 76.47 279 GLY B N 1
ATOM 8378 C CA . GLY B 1 279 ? 12.642 17.657 36.949 1 76.47 279 GLY B CA 1
ATOM 8379 C C . GLY B 1 279 ? 14.134 17.798 36.717 1 76.47 279 GLY B C 1
ATOM 8380 O O . GLY B 1 279 ? 14.896 18.016 37.661 1 76.47 279 GLY B O 1
ATOM 8381 N N . SER B 1 280 ? 14.491 17.562 35.423 1 82.11 280 SER B N 1
ATOM 8382 C CA . SER B 1 280 ? 15.927 17.662 35.184 1 82.11 280 SER B CA 1
ATOM 8383 C C . SER B 1 280 ? 16.273 18.94 34.426 1 82.11 280 SER B C 1
ATOM 8385 O O . SER B 1 280 ? 15.435 19.488 33.708 1 82.11 280 SER B O 1
ATOM 8387 N N . ARG B 1 281 ? 17.502 19.465 34.762 1 88.44 281 ARG B N 1
ATOM 8388 C CA . ARG B 1 281 ? 18.042 20.626 34.062 1 88.44 281 ARG B CA 1
ATOM 8389 C C . ARG B 1 281 ? 19.247 20.241 33.211 1 88.44 281 ARG B C 1
ATOM 8391 O O . ARG B 1 281 ? 20.052 19.397 33.61 1 88.44 281 ARG B O 1
ATOM 8398 N N . HIS B 1 282 ? 19.274 20.84 32.056 1 89.87 282 HIS B N 1
ATOM 8399 C CA . HIS B 1 282 ? 20.324 20.519 31.096 1 89.87 282 HIS B CA 1
ATOM 8400 C C . HIS B 1 282 ? 21.017 21.782 30.595 1 89.87 282 HIS B C 1
ATOM 8402 O O . HIS B 1 282 ? 20.376 22.82 30.422 1 89.87 282 HIS B O 1
ATOM 8408 N N . ALA B 1 283 ? 22.311 21.639 30.488 1 89.48 283 ALA B N 1
ATOM 8409 C CA . ALA B 1 283 ? 23.072 22.762 29.948 1 89.48 283 ALA B CA 1
ATOM 8410 C C . ALA B 1 283 ? 23.25 22.629 28.438 1 89.48 283 ALA B C 1
ATOM 8412 O O . ALA B 1 283 ? 23.742 21.607 27.953 1 89.48 283 ALA B O 1
ATOM 8413 N N . ILE B 1 284 ? 22.8 23.527 27.73 1 87.81 284 ILE B N 1
ATOM 8414 C CA . ILE B 1 284 ? 23.008 23.607 26.288 1 87.81 284 ILE B CA 1
ATOM 8415 C C . ILE B 1 284 ? 23.595 24.969 25.926 1 87.81 284 ILE B C 1
ATOM 8417 O O . ILE B 1 284 ? 22.91 25.991 26.015 1 87.81 284 ILE B O 1
ATOM 8421 N N . GLY B 1 285 ? 24.854 24.961 25.45 1 80.43 285 GLY B N 1
ATOM 8422 C CA . GLY B 1 285 ? 25.54 26.232 25.283 1 80.43 285 GLY B CA 1
ATOM 8423 C C . GLY B 1 285 ? 25.626 27.037 26.566 1 80.43 285 GLY B C 1
ATOM 8424 O O . GLY B 1 285 ? 26.123 26.545 27.581 1 80.43 285 GLY B O 1
ATOM 8425 N N . ASN B 1 286 ? 25.091 28.24 26.517 1 82.38 286 ASN B N 1
ATOM 8426 C CA . ASN B 1 286 ? 25.147 29.125 27.676 1 82.38 286 ASN B CA 1
ATOM 8427 C C . ASN B 1 286 ? 23.797 29.208 28.383 1 82.38 286 ASN B C 1
ATOM 8429 O O . ASN B 1 286 ? 23.578 30.096 29.208 1 82.38 286 ASN B O 1
ATOM 8433 N N . ALA B 1 287 ? 22.969 28.242 28.049 1 87.53 287 ALA B N 1
ATOM 8434 C CA . ALA B 1 287 ? 21.634 28.281 28.64 1 87.53 287 ALA B CA 1
ATOM 8435 C C . ALA B 1 287 ? 21.364 27.029 29.47 1 87.53 287 ALA B C 1
ATOM 8437 O O . ALA B 1 287 ? 21.872 25.949 29.158 1 87.53 287 ALA B O 1
ATOM 8438 N N . THR B 1 288 ? 20.702 27.256 30.551 1 90.82 288 THR B N 1
ATOM 8439 C CA . THR B 1 288 ? 20.145 26.145 31.315 1 90.82 288 THR B CA 1
ATOM 8440 C C . THR B 1 288 ? 18.703 25.872 30.899 1 90.82 288 THR B C 1
ATOM 8442 O O . THR B 1 288 ? 17.848 26.756 30.985 1 90.82 288 THR B O 1
ATOM 8445 N N . ILE B 1 289 ? 18.481 24.68 30.482 1 92.76 289 ILE B N 1
ATOM 8446 C CA . ILE B 1 289 ? 17.192 24.339 29.89 1 92.76 289 ILE B CA 1
ATOM 8447 C C . ILE B 1 289 ? 16.417 23.421 30.832 1 92.76 289 ILE B C 1
ATOM 8449 O O . ILE B 1 289 ? 16.994 22.516 31.44 1 92.76 289 ILE B O 1
ATOM 8453 N N . GLN B 1 290 ? 15.185 23.725 31.034 1 92.6 290 GLN B N 1
ATOM 8454 C CA . GLN B 1 290 ? 14.226 22.863 31.717 1 92.6 290 GLN B CA 1
ATOM 8455 C C . GLN B 1 290 ? 13.008 22.591 30.839 1 92.6 290 GLN B C 1
ATOM 8457 O O . GLN B 1 290 ? 12.513 23.492 30.158 1 92.6 290 GLN B O 1
ATOM 8462 N N . PHE B 1 291 ? 12.552 21.358 30.8 1 93.85 291 PHE B N 1
ATOM 8463 C CA . PHE B 1 291 ? 11.391 21.002 29.994 1 93.85 291 PHE B CA 1
ATOM 8464 C C . PHE B 1 291 ? 10.144 20.885 30.862 1 93.85 291 PHE B C 1
ATOM 8466 O O . PHE B 1 291 ? 10.215 20.418 32.001 1 93.85 291 PHE B O 1
ATOM 8473 N N . MET B 1 292 ? 9.068 21.35 30.376 1 92.4 292 MET B N 1
ATOM 8474 C CA . MET B 1 292 ? 7.766 21.242 31.028 1 92.4 292 MET B CA 1
ATOM 8475 C C . MET B 1 292 ? 6.687 20.844 30.026 1 92.4 292 MET B C 1
ATOM 8477 O O . MET B 1 292 ? 6.608 21.41 28.935 1 92.4 292 MET B O 1
ATOM 8481 N N . ILE B 1 293 ? 5.871 19.905 30.389 1 92.09 293 ILE B N 1
ATOM 8482 C CA . ILE B 1 293 ? 4.712 19.568 29.569 1 92.09 293 ILE B CA 1
ATOM 8483 C C . ILE B 1 293 ? 3.591 20.574 29.821 1 92.09 293 ILE B C 1
ATOM 8485 O O . ILE B 1 293 ? 2.979 20.576 30.892 1 92.09 293 ILE B O 1
ATOM 8489 N N . GLY B 1 294 ? 3.397 21.406 28.847 1 88.68 294 GLY B N 1
ATOM 8490 C CA . GLY B 1 294 ? 2.411 22.465 28.993 1 88.68 294 GLY B CA 1
ATOM 8491 C C . GLY B 1 294 ? 0.991 21.998 28.737 1 88.68 294 GLY B C 1
ATOM 8492 O O . GLY B 1 294 ? 0.035 22.598 29.233 1 88.68 294 GLY B O 1
ATOM 8493 N N . SER B 1 295 ? 0.869 21.002 27.909 1 89.33 295 SER B N 1
ATOM 8494 C CA . SER B 1 295 ? -0.467 20.503 27.6 1 89.33 295 SER B CA 1
ATOM 8495 C C . SER B 1 295 ? -0.4 19.172 26.857 1 89.33 295 SER B C 1
ATOM 8497 O O . SER B 1 295 ? 0.678 18.737 26.448 1 89.33 295 SER B O 1
ATOM 8499 N N . TRP B 1 296 ? -1.559 18.546 26.815 1 89.18 296 TRP B N 1
ATOM 8500 C CA . TRP B 1 296 ? -1.742 17.331 26.027 1 89.18 296 TRP B CA 1
ATOM 8501 C C . TRP B 1 296 ? -2.64 17.593 24.823 1 89.18 296 TRP B C 1
ATOM 8503 O O . TRP B 1 296 ? -3.576 18.393 24.901 1 89.18 296 TRP B O 1
ATOM 8513 N N . ILE B 1 297 ? -2.282 17.005 23.751 1 89.12 297 ILE B N 1
ATOM 8514 C CA . ILE B 1 297 ? -3.12 17.143 22.565 1 89.12 297 ILE B CA 1
ATOM 8515 C C . ILE B 1 297 ? -3.527 15.762 22.057 1 89.12 297 ILE B C 1
ATOM 8517 O O . ILE B 1 297 ? -2.732 14.82 22.096 1 89.12 297 ILE B O 1
ATOM 8521 N N . ALA B 1 298 ? -4.777 15.586 21.685 1 86.55 298 ALA B N 1
ATOM 8522 C CA . ALA B 1 298 ? -5.31 14.335 21.152 1 86.55 298 ALA B CA 1
ATOM 8523 C C . ALA B 1 298 ? -6.596 14.577 20.367 1 86.55 298 ALA B C 1
ATOM 8525 O O . ALA B 1 298 ? -7.255 15.603 20.545 1 86.55 298 ALA B O 1
ATOM 8526 N N . ASP B 1 299 ? -6.885 13.702 19.5 1 84.29 299 ASP B N 1
ATOM 8527 C CA . ASP B 1 299 ? -8.218 13.739 18.907 1 84.29 299 ASP B CA 1
ATOM 8528 C C . ASP B 1 299 ? -9.277 13.277 19.906 1 84.29 299 ASP B C 1
ATOM 8530 O O . ASP B 1 299 ? -8.961 12.975 21.058 1 84.29 299 ASP B O 1
ATOM 8534 N N . GLN B 1 300 ? -10.437 13.177 19.562 1 79.48 300 GLN B N 1
ATOM 8535 C CA . GLN B 1 300 ? -11.53 12.957 20.503 1 79.48 300 GLN B CA 1
ATOM 8536 C C . GLN B 1 300 ? -11.447 11.567 21.127 1 79.48 300 GLN B C 1
ATOM 8538 O O . GLN B 1 300 ? -11.52 11.425 22.35 1 79.48 300 GLN B O 1
ATOM 8543 N N . PRO B 1 301 ? -11.259 10.536 20.317 1 80.35 301 PRO B N 1
ATOM 8544 C CA . PRO B 1 301 ? -11.176 9.213 20.942 1 80.35 301 PRO B CA 1
ATOM 8545 C C . PRO B 1 301 ? -9.981 9.079 21.883 1 80.35 301 PRO B C 1
ATOM 8547 O O . PRO B 1 301 ? -10.091 8.458 22.943 1 80.35 301 PRO B O 1
ATOM 8550 N N . ALA B 1 302 ? -8.898 9.586 21.523 1 87.16 302 ALA B N 1
ATOM 8551 C CA . ALA B 1 302 ? -7.703 9.506 22.359 1 87.16 302 ALA B CA 1
ATOM 8552 C C . ALA B 1 302 ? -7.873 10.318 23.639 1 87.16 302 ALA B C 1
ATOM 8554 O O . ALA B 1 302 ? -7.408 9.91 24.707 1 87.16 302 ALA B O 1
ATOM 8555 N N . LYS B 1 303 ? -8.451 11.394 23.515 1 82.89 303 LYS B N 1
ATOM 8556 C CA . LYS B 1 303 ? -8.711 12.208 24.699 1 82.89 303 LYS B CA 1
ATOM 8557 C C . LYS B 1 303 ? -9.654 11.491 25.662 1 82.89 303 LYS B C 1
ATOM 8559 O O . LYS B 1 303 ? -9.479 11.566 26.88 1 82.89 303 LYS B O 1
ATOM 8564 N N . ARG B 1 304 ? -10.627 10.887 25.107 1 80.62 304 ARG B N 1
ATOM 8565 C CA . ARG B 1 304 ? -11.539 10.106 25.935 1 80.62 304 ARG B CA 1
ATOM 8566 C C . ARG B 1 304 ? -10.797 8.994 26.669 1 80.62 304 ARG B C 1
ATOM 8568 O O . ARG B 1 304 ? -11.073 8.725 27.84 1 80.62 304 ARG B O 1
ATOM 8575 N N . SER B 1 305 ? -9.991 8.427 25.939 1 84.77 305 SER B N 1
ATOM 8576 C CA . SER B 1 305 ? -9.189 7.363 26.534 1 84.77 305 SER B CA 1
ATOM 8577 C C . SER B 1 305 ? -8.296 7.9 27.647 1 84.77 305 SER B C 1
ATOM 8579 O O . SER B 1 305 ? -8.118 7.246 28.677 1 84.77 305 SER B O 1
ATOM 8581 N N . LEU B 1 306 ? -7.754 9.017 27.463 1 86.29 306 LEU B N 1
ATOM 8582 C CA . LEU B 1 306 ? -6.838 9.631 28.417 1 86.29 306 LEU B CA 1
ATOM 8583 C C . LEU B 1 306 ? -7.571 10.035 29.692 1 86.29 306 LEU B C 1
ATOM 8585 O O . LEU B 1 306 ? -7.081 9.794 30.797 1 86.29 306 LEU B O 1
ATOM 8589 N N . PHE B 1 307 ? -8.777 10.566 29.507 1 81.24 307 PHE B N 1
ATOM 8590 C CA . PHE B 1 307 ? -9.417 11.213 30.646 1 81.24 307 PHE B CA 1
ATOM 8591 C C . PHE B 1 307 ? -10.64 10.425 31.1 1 81.24 307 PHE B C 1
ATOM 8593 O O . PHE B 1 307 ? -11.346 10.84 32.021 1 81.24 307 PHE B O 1
ATOM 8600 N N . GLY B 1 308 ? -10.89 9.285 30.381 1 79.07 308 GLY B N 1
ATOM 8601 C CA . GLY B 1 308 ? -11.991 8.421 30.779 1 79.07 308 GLY B CA 1
ATOM 8602 C C . GLY B 1 308 ? -13.354 9.015 30.478 1 79.07 308 GLY B C 1
ATOM 8603 O O . GLY B 1 308 ? -14.313 8.785 31.217 1 79.07 308 GLY B O 1
ATOM 8604 N N . PHE B 1 309 ? -13.379 9.804 29.467 1 76.77 309 PHE B N 1
ATOM 8605 C CA . PHE B 1 309 ? -14.661 10.387 29.089 1 76.77 309 PHE B CA 1
ATOM 8606 C C . PHE B 1 309 ? -15.551 9.349 28.416 1 76.77 309 PHE B C 1
ATOM 8608 O O . PHE B 1 309 ? -15.069 8.519 27.643 1 76.77 309 PHE B O 1
ATOM 8615 N N . LYS B 1 310 ? -16.761 9.286 28.68 1 71.34 310 LYS B N 1
ATOM 8616 C CA . LYS B 1 310 ? -17.716 8.423 27.99 1 71.34 310 LYS B CA 1
ATOM 8617 C C . LYS B 1 310 ? -18.059 8.976 26.61 1 71.34 310 LYS B C 1
ATOM 8619 O O . LYS B 1 310 ? -18.101 10.192 26.415 1 71.34 310 LYS B O 1
ATOM 8624 N N . ALA B 1 311 ? -18.129 8.078 25.682 1 63.26 311 ALA B N 1
ATOM 8625 C CA . ALA B 1 311 ? -18.425 8.472 24.307 1 63.26 311 ALA B CA 1
ATOM 8626 C C . ALA B 1 311 ? -19.854 8.99 24.18 1 63.26 311 ALA B C 1
ATOM 8628 O O . ALA B 1 311 ? -20.793 8.369 24.684 1 63.26 311 ALA B O 1
ATOM 8629 N N . CYS B 1 312 ? -20.026 10.236 23.92 1 60.99 312 CYS B N 1
ATOM 8630 C CA . CYS B 1 312 ? -21.346 10.759 23.588 1 60.99 312 CYS B CA 1
ATOM 8631 C C . CYS B 1 312 ? -21.357 11.364 22.189 1 60.99 312 CYS B C 1
ATOM 8633 O O . CYS B 1 312 ? -20.533 12.223 21.872 1 60.99 312 CYS B O 1
ATOM 8635 N N . ASN B 1 313 ? -21.996 10.699 21.301 1 62.58 313 ASN B N 1
ATOM 8636 C CA . ASN B 1 313 ? -22.13 11.258 19.96 1 62.58 313 ASN B CA 1
ATOM 8637 C C . ASN B 1 313 ? -23.513 11.865 19.741 1 62.58 313 ASN B C 1
ATOM 8639 O O . ASN B 1 313 ? -24.084 11.745 18.656 1 62.58 313 ASN B O 1
ATOM 8643 N N . GLY B 1 314 ? -23.989 12.528 20.803 1 63.1 314 GLY B N 1
ATOM 8644 C CA . GLY B 1 314 ? -25.31 13.126 20.684 1 63.1 314 GLY B CA 1
ATOM 8645 C C . GLY B 1 314 ? -25.273 14.559 20.186 1 63.1 314 GLY B C 1
ATOM 8646 O O . GLY B 1 314 ? -24.205 15.17 20.116 1 63.1 314 GLY B O 1
ATOM 8647 N N . GLU B 1 315 ? -26.408 15.071 19.799 1 69.28 315 GLU B N 1
ATOM 8648 C CA . GLU B 1 315 ? -26.563 16.451 19.347 1 69.28 315 GLU B CA 1
ATOM 8649 C C . GLU B 1 315 ? -26.175 17.438 20.444 1 69.28 315 GLU B C 1
ATOM 8651 O O . GLU B 1 315 ? -26.519 17.243 21.612 1 69.28 315 GLU B O 1
ATOM 8656 N N . SER B 1 316 ? -25.272 18.417 20.09 1 64.7 316 SER B N 1
ATOM 8657 C CA . SER B 1 316 ? -24.848 19.533 20.93 1 64.7 316 SER B CA 1
ATOM 8658 C C . SER B 1 316 ? -24.026 19.048 22.12 1 64.7 316 SER B C 1
ATOM 8660 O O . SER B 1 316 ? -23.941 19.732 23.142 1 64.7 316 SER B O 1
ATOM 8662 N N . SER B 1 317 ? -23.595 17.754 21.973 1 67.87 317 SER B N 1
ATOM 8663 C CA . SER B 1 317 ? -22.734 17.244 23.035 1 67.87 317 SER B CA 1
ATOM 8664 C C . SER B 1 317 ? -21.279 17.636 22.804 1 67.87 317 SER B C 1
ATOM 8666 O O . SER B 1 317 ? -20.854 17.818 21.661 1 67.87 317 SER B O 1
ATOM 8668 N N . CYS B 1 318 ? -20.557 18.025 23.829 1 67.75 318 CYS B N 1
ATOM 8669 C CA . CYS B 1 318 ? -19.135 18.325 23.704 1 67.75 318 CYS B CA 1
ATOM 8670 C C . CYS B 1 318 ? -18.346 17.724 24.861 1 67.75 318 CYS B C 1
ATOM 8672 O O . CYS B 1 318 ? -18.921 17.375 25.894 1 67.75 318 CYS B O 1
ATOM 8674 N N . PHE B 1 319 ? -17.077 17.507 24.675 1 62.32 319 PHE B N 1
ATOM 8675 C CA . PHE B 1 319 ? -16.177 16.995 25.702 1 62.32 319 PHE B CA 1
ATOM 8676 C C . PHE B 1 319 ? -16.042 17.99 26.849 1 62.32 319 PHE B C 1
ATOM 8678 O O . PHE B 1 319 ? -15.634 17.622 27.952 1 62.32 319 PHE B O 1
ATOM 8685 N N . TYR B 1 320 ? -16.364 19.253 26.448 1 57.05 320 TYR B N 1
ATOM 8686 C CA . TYR B 1 320 ? -16.047 20.335 27.374 1 57.05 320 TYR B CA 1
ATOM 8687 C C . TYR B 1 320 ? -17.173 20.539 28.38 1 57.05 320 TYR B C 1
ATOM 8689 O O . TYR B 1 320 ? -16.976 21.167 29.423 1 57.05 320 TYR B O 1
ATOM 8697 N N . GLY B 1 321 ? -18.282 19.724 28.312 1 52.65 321 GLY B N 1
ATOM 8698 C CA . GLY B 1 321 ? -19.426 19.848 29.201 1 52.65 321 GLY B CA 1
ATOM 8699 C C . GLY B 1 321 ? -19.941 21.271 29.317 1 52.65 321 GLY B C 1
ATOM 8700 O O . GLY B 1 321 ? -20.529 21.643 30.334 1 52.65 321 GLY B O 1
ATOM 8701 N N . LEU B 1 322 ? -19.391 22.191 28.501 1 48.16 322 LEU B N 1
ATOM 8702 C CA . LEU B 1 322 ? -19.718 23.603 28.671 1 48.16 322 LEU B CA 1
ATOM 8703 C C . LEU B 1 322 ? -21.063 23.93 28.029 1 48.16 322 LEU B C 1
ATOM 8705 O O . LEU B 1 322 ? -21.589 25.031 28.209 1 48.16 322 LEU B O 1
ATOM 8709 N N . CYS B 1 323 ? -21.445 23.143 27.078 1 44.97 323 CYS B N 1
ATOM 8710 C CA . CYS B 1 323 ? -22.618 23.622 26.355 1 44.97 323 CYS B CA 1
ATOM 8711 C C . CYS B 1 323 ? -23.881 22.921 26.84 1 44.97 323 CYS B C 1
ATOM 8713 O O . CYS B 1 323 ? -23.816 21.811 27.372 1 44.97 323 CYS B O 1
ATOM 8715 N N . SER B 1 324 ? -24.944 23.644 26.809 1 42.53 324 SER B N 1
ATOM 8716 C CA . SER B 1 324 ? -26.324 23.237 27.05 1 42.53 324 SER B CA 1
ATOM 8717 C C . SER B 1 324 ? -26.724 22.075 26.148 1 42.53 324 SER B C 1
ATOM 8719 O O . SER B 1 324 ? -26.488 22.112 24.938 1 42.53 324 SER B O 1
ATOM 8721 N N . GLY B 1 325 ? -26.415 20.635 26.441 1 41.42 325 GLY B N 1
ATOM 8722 C CA . GLY B 1 325 ? -26.728 19.412 25.719 1 41.42 325 GLY B CA 1
ATOM 8723 C C . GLY B 1 325 ? -25.679 18.33 25.895 1 41.42 325 GLY B C 1
ATOM 8724 O O . GLY B 1 325 ? -25.736 17.29 25.235 1 41.42 325 GLY B O 1
ATOM 8725 N N . THR B 1 326 ? -24.596 18.689 26.271 1 46.85 326 THR B N 1
ATOM 8726 C CA . THR B 1 326 ? -23.613 17.633 26.483 1 46.85 326 THR B CA 1
ATOM 8727 C C . THR B 1 326 ? -24.204 16.505 27.325 1 46.85 326 THR B C 1
ATOM 8729 O O . THR B 1 326 ? -24.438 16.675 28.523 1 46.85 326 THR B O 1
ATOM 8732 N N . HIS B 1 327 ? -25.13 15.785 26.858 1 42.25 327 HIS B N 1
ATOM 8733 C CA . HIS B 1 327 ? -25.838 14.676 27.487 1 42.25 327 HIS B CA 1
ATOM 8734 C C . HIS B 1 327 ? -24.867 13.719 28.17 1 42.25 327 HIS B C 1
ATOM 8736 O O . HIS B 1 327 ? -25.288 12.743 28.795 1 42.25 327 HIS B O 1
ATOM 8742 N N . HIS B 1 328 ? -23.757 13.637 27.813 1 41.58 328 HIS B N 1
ATOM 8743 C CA . HIS B 1 328 ? -23.054 12.521 28.436 1 41.58 328 HIS B CA 1
ATOM 8744 C C . HIS B 1 328 ? -23.167 12.577 29.955 1 41.58 328 HIS B C 1
ATOM 8746 O O . HIS B 1 328 ? -22.899 11.587 30.639 1 41.58 328 HIS B O 1
ATOM 8752 N N . LYS B 1 329 ? -23.144 13.734 30.536 1 42.12 329 LYS B N 1
ATOM 8753 C CA . LYS B 1 329 ? -23.307 13.83 31.984 1 42.12 329 LYS B CA 1
ATOM 8754 C C . LYS B 1 329 ? -24.756 13.577 32.392 1 42.12 329 LYS B C 1
ATOM 8756 O O . LYS B 1 329 ? -25.134 13.82 33.54 1 42.12 329 LYS B O 1
ATOM 8761 N N . LYS B 1 330 ? -25.676 13.492 31.594 1 39.99 330 LYS B N 1
ATOM 8762 C CA . LYS B 1 330 ? -27.005 13.708 32.158 1 39.99 330 LYS B CA 1
ATOM 8763 C C . LYS B 1 330 ? -27.28 12.738 33.303 1 39.99 330 LYS B C 1
ATOM 8765 O O . LYS B 1 330 ? -28.43 12.562 33.713 1 39.99 330 LYS B O 1
ATOM 8770 N N . GLN B 1 331 ? -26.602 11.868 33.518 1 39.17 331 GLN B N 1
ATOM 8771 C CA . GLN B 1 331 ? -27.508 11.31 34.517 1 39.17 331 GLN B CA 1
ATOM 8772 C C . GLN B 1 331 ? -27.852 12.344 35.586 1 39.17 331 GLN B C 1
ATOM 8774 O O . GLN B 1 331 ? -28.616 12.059 36.51 1 39.17 331 GLN B O 1
ATOM 8779 N N . GLY B 1 332 ? -27.046 13.525 35.734 1 38.7 332 GLY B N 1
ATOM 8780 C CA . GLY B 1 332 ? -27.664 14.319 36.784 1 38.7 332 GLY B CA 1
ATOM 8781 C C . GLY B 1 332 ? -28.747 15.249 36.271 1 38.7 332 GLY B C 1
ATOM 8782 O O . GLY B 1 332 ? -28.937 15.38 35.06 1 38.7 332 GLY B O 1
ATOM 8783 N N . PRO B 1 333 ? -29.59 16.059 37.175 1 37.7 333 PRO B N 1
ATOM 8784 C CA . PRO B 1 333 ? -30.825 16.797 36.896 1 37.7 333 PRO B CA 1
ATOM 8785 C C . PRO B 1 333 ? -30.658 17.825 35.78 1 37.7 333 PRO B C 1
ATOM 8787 O O . PRO B 1 333 ? -31.564 18.005 34.961 1 37.7 333 PRO B O 1
ATOM 8790 N N . ASN B 1 334 ? -29.893 19.16 35.989 1 40.81 334 ASN B N 1
ATOM 8791 C CA . ASN B 1 334 ? -30.131 20.373 35.214 1 40.81 334 ASN B CA 1
ATOM 8792 C C . ASN B 1 334 ? -29.187 20.471 34.02 1 40.81 334 ASN B C 1
ATOM 8794 O O . ASN B 1 334 ? -27.978 20.635 34.191 1 40.81 334 ASN B O 1
ATOM 8798 N N . ARG B 1 335 ? -29.369 20.046 32.789 1 46.59 335 ARG B N 1
ATOM 8799 C CA . ARG B 1 335 ? -28.76 19.798 31.487 1 46.59 335 ARG B CA 1
ATOM 8800 C C . ARG B 1 335 ? -28.248 21.093 30.866 1 46.59 335 ARG B C 1
ATOM 8802 O O . ARG B 1 335 ? -27.306 21.077 30.07 1 46.59 335 ARG B O 1
ATOM 8809 N N . GLU B 1 336 ? -28.842 22.242 30.963 1 47 336 GLU B N 1
ATOM 8810 C CA . GLU B 1 336 ? -28.729 23.464 30.173 1 47 336 GLU B CA 1
ATOM 8811 C C . GLU B 1 336 ? -27.62 24.366 30.706 1 47 336 GLU B C 1
ATOM 8813 O O . GLU B 1 336 ? -27.244 25.346 30.059 1 47 336 GLU B O 1
ATOM 8818 N N . THR B 1 337 ? -27.004 24.084 31.916 1 50.64 337 THR B N 1
ATOM 8819 C CA . THR B 1 337 ? -26.093 25.094 32.442 1 50.64 337 THR B CA 1
ATOM 8820 C C . THR B 1 337 ? -24.647 24.614 32.357 1 50.64 337 THR B C 1
ATOM 8822 O O . THR B 1 337 ? -24.38 23.413 32.434 1 50.64 337 THR B O 1
ATOM 8825 N N . GLU B 1 338 ? -23.673 25.486 31.987 1 58.44 338 GLU B N 1
ATOM 8826 C CA . GLU B 1 338 ? -22.231 25.26 32.023 1 58.44 338 GLU B CA 1
ATOM 8827 C C . GLU B 1 338 ? -21.805 24.632 33.347 1 58.44 338 GLU B C 1
ATOM 8829 O O . GLU B 1 338 ? -22.31 25.004 34.408 1 58.44 338 GLU B O 1
ATOM 8834 N N . ARG B 1 339 ? -21.024 23.601 33.285 1 65.42 339 ARG B N 1
ATOM 8835 C CA . ARG B 1 339 ? -20.505 22.959 34.488 1 65.42 339 ARG B CA 1
ATOM 8836 C C . ARG B 1 339 ? -19.213 23.624 34.95 1 65.42 339 ARG B C 1
ATOM 8838 O O . ARG B 1 339 ? -18.26 23.746 34.176 1 65.42 339 ARG B O 1
ATOM 8845 N N . PRO B 1 340 ? -19.197 24.201 36.181 1 67.54 340 PRO B N 1
ATOM 8846 C CA . PRO B 1 340 ? -17.966 24.813 36.685 1 67.54 340 PRO B CA 1
ATOM 8847 C C . PRO B 1 340 ? -16.79 23.839 36.713 1 67.54 340 PRO B C 1
ATOM 8849 O O . PRO B 1 340 ? -16.983 22.64 36.935 1 67.54 340 PRO B O 1
ATOM 8852 N N . ASP B 1 341 ? -15.557 24.292 36.577 1 70.74 341 ASP B N 1
ATOM 8853 C CA . ASP B 1 341 ? -14.315 23.526 36.53 1 70.74 341 ASP B CA 1
ATOM 8854 C C . ASP B 1 341 ? -14.181 22.623 37.754 1 70.74 341 ASP B C 1
ATOM 8856 O O . ASP B 1 341 ? -13.745 21.475 37.639 1 70.74 341 ASP B O 1
ATOM 8860 N N . GLU B 1 342 ? -14.566 23.164 38.895 1 72.49 342 GLU B N 1
ATOM 8861 C CA . GLU B 1 342 ? -14.419 22.42 40.143 1 72.49 342 GLU B CA 1
ATOM 8862 C C . GLU B 1 342 ? -15.27 21.153 40.134 1 72.49 342 GLU B C 1
ATOM 8864 O O . GLU B 1 342 ? -14.849 20.113 40.645 1 72.49 342 GLU B O 1
ATOM 8869 N N . LEU B 1 343 ? -16.398 21.272 39.522 1 71.92 343 LEU B N 1
ATOM 8870 C CA . LEU B 1 343 ? -17.296 20.123 39.476 1 71.92 343 LEU B CA 1
ATOM 8871 C C . LEU B 1 343 ? -16.797 19.083 38.479 1 71.92 343 LEU B C 1
ATOM 8873 O O . LEU B 1 343 ? -16.986 17.881 38.683 1 71.92 343 LEU B O 1
ATOM 8877 N N . ILE B 1 344 ? -16.171 19.594 37.495 1 72.51 344 ILE B N 1
ATOM 8878 C CA . ILE B 1 344 ? -15.615 18.666 36.516 1 72.51 344 ILE B CA 1
ATOM 8879 C C . ILE B 1 344 ? -14.479 17.867 37.152 1 72.51 344 ILE B C 1
ATOM 8881 O O . ILE B 1 344 ? -14.354 16.662 36.92 1 72.51 344 ILE B O 1
ATOM 8885 N N . ILE B 1 345 ? -13.666 18.549 37.852 1 77.4 345 ILE B N 1
ATOM 8886 C CA . ILE B 1 345 ? -12.556 17.891 38.534 1 77.4 345 ILE B CA 1
ATOM 8887 C C . ILE B 1 345 ? -13.096 16.848 39.51 1 77.4 345 ILE B C 1
ATOM 8889 O O . ILE B 1 345 ? -12.561 15.741 39.605 1 77.4 345 ILE B O 1
ATOM 8893 N N . LEU B 1 346 ? -14.174 17.218 40.184 1 76.43 346 LEU B N 1
ATOM 8894 C CA . LEU B 1 346 ? -14.802 16.293 41.121 1 76.43 346 LEU B CA 1
ATOM 8895 C C . LEU B 1 346 ? -15.363 15.077 40.391 1 76.43 346 LEU B C 1
ATOM 8897 O O . LEU B 1 346 ? -15.237 13.948 40.87 1 76.43 346 LEU B O 1
ATOM 8901 N N . ASP B 1 347 ? -15.982 15.323 39.306 1 76.36 347 ASP B N 1
ATOM 8902 C CA . ASP B 1 347 ? -16.519 14.228 38.505 1 76.36 347 ASP B CA 1
ATOM 8903 C C . ASP B 1 347 ? -15.406 13.294 38.035 1 76.36 347 ASP B C 1
ATOM 8905 O O . ASP B 1 347 ? -15.582 12.074 38.007 1 76.36 347 ASP B O 1
ATOM 8909 N N . ALA B 1 348 ? -14.342 13.883 37.647 1 78.62 348 ALA B N 1
ATOM 8910 C CA . ALA B 1 348 ? -13.199 13.103 37.179 1 78.62 348 ALA B CA 1
ATOM 8911 C C . ALA B 1 348 ? -12.613 12.258 38.306 1 78.62 348 ALA B C 1
ATOM 8913 O O . ALA B 1 348 ? -12.189 11.122 38.082 1 78.62 348 ALA B O 1
ATOM 8914 N N . THR B 1 349 ? -12.6 12.836 39.45 1 79.89 349 THR B N 1
ATOM 8915 C CA . THR B 1 349 ? -12.044 12.142 40.606 1 79.89 349 THR B CA 1
ATOM 8916 C C . THR B 1 349 ? -12.946 10.986 41.028 1 79.89 349 THR B C 1
ATOM 8918 O O . THR B 1 349 ? -12.461 9.949 41.485 1 79.89 349 THR B O 1
ATOM 8921 N N . ASN B 1 350 ? -14.231 11.178 40.778 1 76.73 350 ASN B N 1
ATOM 8922 C CA . ASN B 1 350 ? -15.195 10.202 41.276 1 76.73 350 ASN B CA 1
ATOM 8923 C C . ASN B 1 350 ? -15.63 9.234 40.179 1 76.73 350 ASN B C 1
ATOM 8925 O O . ASN B 1 350 ? -16.254 8.21 40.461 1 76.73 350 ASN B O 1
ATOM 8929 N N . GLY B 1 351 ? -15.166 9.547 38.998 1 76.62 351 GLY B N 1
ATOM 8930 C CA . GLY B 1 351 ? -15.625 8.726 37.89 1 76.62 351 GLY B CA 1
ATOM 8931 C C . GLY B 1 351 ? -17.126 8.791 37.681 1 76.62 351 GLY B C 1
ATOM 8932 O O . GLY B 1 351 ? -17.787 7.757 37.563 1 76.62 351 GLY B O 1
ATOM 8933 N N . THR B 1 352 ? -17.663 9.995 37.712 1 72.21 352 THR B N 1
ATOM 8934 C CA . THR B 1 352 ? -19.106 10.176 37.604 1 72.21 352 THR B CA 1
ATOM 8935 C C . THR B 1 352 ? -19.443 11.194 36.518 1 72.21 352 THR B C 1
ATOM 8937 O O . THR B 1 352 ? -18.555 11.874 36 1 72.21 352 THR B O 1
ATOM 8940 N N . ASN B 1 353 ? -20.64 11.257 36.162 1 71.96 353 ASN B N 1
ATOM 8941 C CA . ASN B 1 353 ? -21.221 12.281 35.301 1 71.96 353 ASN B CA 1
ATOM 8942 C C . ASN B 1 353 ? -20.446 12.422 33.994 1 71.96 353 ASN B C 1
ATOM 8944 O O . ASN B 1 353 ? -19.957 13.506 33.671 1 71.96 353 ASN B O 1
ATOM 8948 N N . GLY B 1 354 ? -20.382 11.374 33.28 1 71.89 354 GLY B N 1
ATOM 8949 C CA . GLY B 1 354 ? -19.767 11.403 31.962 1 71.89 354 GLY B CA 1
ATOM 8950 C C . GLY B 1 354 ? -18.345 10.874 31.956 1 71.89 354 GLY B C 1
ATOM 8951 O O . GLY B 1 354 ? -17.763 10.656 30.891 1 71.89 354 GLY B O 1
ATOM 8952 N N . ILE B 1 355 ? -17.794 10.845 33.132 1 75.94 355 ILE B N 1
ATOM 8953 C CA . ILE B 1 355 ? -16.486 10.218 33.286 1 75.94 355 ILE B CA 1
ATOM 8954 C C . ILE B 1 355 ? -16.658 8.734 33.6 1 75.94 355 ILE B C 1
ATOM 8956 O O . ILE B 1 355 ? -17.6 8.346 34.297 1 75.94 355 ILE B O 1
ATOM 8960 N N . GLY B 1 356 ? -15.928 7.98 32.97 1 73.65 356 GLY B N 1
ATOM 8961 C CA . GLY B 1 356 ? -15.983 6.544 33.198 1 73.65 356 GLY B CA 1
ATOM 8962 C C . GLY B 1 356 ? -15.764 6.162 34.649 1 73.65 356 GLY B C 1
ATOM 8963 O O . GLY B 1 356 ? -15.422 7.01 35.476 1 73.65 356 GLY B O 1
ATOM 8964 N N . THR B 1 357 ? -15.948 4.933 34.906 1 74.06 357 THR B N 1
ATOM 8965 C CA . THR B 1 357 ? -15.88 4.438 36.277 1 74.06 357 THR B CA 1
ATOM 8966 C C . THR B 1 357 ? -14.445 4.478 36.795 1 74.06 357 THR B C 1
ATOM 8968 O O . THR B 1 357 ? -14.216 4.472 38.006 1 74.06 357 THR B O 1
ATOM 8971 N N . ILE B 1 358 ? -13.542 4.555 35.845 1 78.36 358 ILE B N 1
ATOM 8972 C CA . ILE B 1 358 ? -12.143 4.673 36.24 1 78.36 358 ILE B CA 1
ATOM 8973 C C . ILE B 1 358 ? -11.719 6.139 36.209 1 78.36 358 ILE B C 1
ATOM 8975 O O . ILE B 1 358 ? -11.613 6.739 35.136 1 78.36 358 ILE B O 1
ATOM 8979 N N . PRO B 1 359 ? -11.437 6.677 37.314 1 78.09 359 PRO B N 1
ATOM 8980 C CA . PRO B 1 359 ? -11.05 8.089 37.365 1 78.09 359 PRO B CA 1
ATOM 8981 C C . PRO B 1 359 ? -9.678 8.348 36.747 1 78.09 359 PRO B C 1
ATOM 8983 O O . PRO B 1 359 ? -8.744 7.572 36.962 1 78.09 359 PRO B O 1
ATOM 8986 N N . PRO B 1 360 ? -9.628 9.343 35.954 1 77.94 360 PRO B N 1
ATOM 8987 C CA . PRO B 1 360 ? -8.308 9.748 35.466 1 77.94 360 PRO B CA 1
ATOM 8988 C C . PRO B 1 360 ? -7.439 10.367 36.558 1 77.94 360 PRO B C 1
ATOM 8990 O O . PRO B 1 360 ? -7.933 11.148 37.376 1 77.94 360 PRO B O 1
ATOM 8993 N N . ARG B 1 361 ? -6.235 9.999 36.655 1 75.17 361 ARG B N 1
ATOM 8994 C CA . ARG B 1 361 ? -5.325 10.525 37.668 1 75.17 361 ARG B CA 1
ATOM 8995 C C . ARG B 1 361 ? -4.609 11.774 37.166 1 75.17 361 ARG B C 1
ATOM 8997 O O . ARG B 1 361 ? -3.826 12.383 37.897 1 75.17 361 ARG B O 1
ATOM 9004 N N . ILE B 1 362 ? -4.896 12.139 35.96 1 74.36 362 ILE B N 1
ATOM 9005 C CA . ILE B 1 362 ? -4.316 13.335 35.359 1 74.36 362 ILE B CA 1
ATOM 9006 C C . ILE B 1 362 ? -5.332 14.475 35.395 1 74.36 362 ILE B C 1
ATOM 9008 O O . ILE B 1 362 ? -5.542 15.16 34.391 1 74.36 362 ILE B O 1
ATOM 9012 N N . VAL B 1 363 ? -5.863 14.78 36.539 1 63.99 363 VAL B N 1
ATOM 9013 C CA . VAL B 1 363 ? -7.06 15.587 36.749 1 63.99 363 VAL B CA 1
ATOM 9014 C C . VAL B 1 363 ? -6.793 17.03 36.324 1 63.99 363 VAL B C 1
ATOM 9016 O O . VAL B 1 363 ? -7.68 17.702 35.793 1 63.99 363 VAL B O 1
ATOM 9019 N N . ASP B 1 364 ? -5.481 17.469 36.395 1 63.81 364 ASP B N 1
ATOM 9020 C CA . ASP B 1 364 ? -5.202 18.863 36.062 1 63.81 364 ASP B CA 1
ATOM 9021 C C . ASP B 1 364 ? -5.39 19.12 34.569 1 63.81 364 ASP B C 1
ATOM 9023 O O . ASP B 1 364 ? -5.442 20.272 34.133 1 63.81 364 ASP B O 1
ATOM 9027 N N . PHE B 1 365 ? -5.623 18.083 33.898 1 68.57 365 PHE B N 1
ATOM 9028 C CA . PHE B 1 365 ? -5.693 18.231 32.449 1 68.57 365 PHE B CA 1
ATOM 9029 C C . PHE B 1 365 ? -7.065 17.819 31.928 1 68.57 365 PHE B C 1
ATOM 9031 O O . PHE B 1 365 ? -7.294 17.798 30.717 1 68.57 365 PHE B O 1
ATOM 9038 N N . VAL B 1 366 ? -7.936 17.614 32.84 1 67.94 366 VAL B N 1
ATOM 9039 C CA . VAL B 1 366 ? -9.249 17.116 32.441 1 67.94 366 VAL B CA 1
ATOM 9040 C C . VAL B 1 366 ? -10.108 18.272 31.935 1 67.94 366 VAL B C 1
ATOM 9042 O O . VAL B 1 366 ? -11.036 18.067 31.149 1 67.94 366 VAL B O 1
ATOM 9045 N N . LEU B 1 367 ? -9.654 19.505 32.327 1 66.04 367 LEU B N 1
ATOM 9046 C CA . LEU B 1 367 ? -10.448 20.664 31.935 1 66.04 367 LEU B CA 1
ATOM 9047 C C . LEU B 1 367 ? -10.357 20.902 30.431 1 66.04 367 LEU B C 1
ATOM 9049 O O . LEU B 1 367 ? -9.273 20.816 29.849 1 66.04 367 LEU B O 1
ATOM 9053 N N . PRO B 1 368 ? -11.476 21.047 29.788 1 62.83 368 PRO B N 1
ATOM 9054 C CA . PRO B 1 368 ? -11.531 21.146 28.328 1 62.83 368 PRO B CA 1
ATOM 9055 C C . PRO B 1 368 ? -10.511 22.133 27.765 1 62.83 368 PRO B C 1
ATOM 9057 O O . PRO B 1 368 ? -9.937 21.893 26.699 1 62.83 368 PRO B O 1
ATOM 9060 N N . TYR B 1 369 ? -10.209 23.255 28.497 1 72.01 369 TYR B N 1
ATOM 9061 C CA . TYR B 1 369 ? -9.35 24.292 27.936 1 72.01 369 TYR B CA 1
ATOM 9062 C C . TYR B 1 369 ? -7.949 24.221 28.531 1 72.01 369 TYR B C 1
ATOM 9064 O O . TYR B 1 369 ? -7.169 25.169 28.414 1 72.01 369 TYR B O 1
ATOM 9072 N N . ASP B 1 370 ? -7.742 23.094 29.254 1 74.24 370 ASP B N 1
ATOM 9073 C CA . ASP B 1 370 ? -6.383 22.851 29.728 1 74.24 370 ASP B CA 1
ATOM 9074 C C . ASP B 1 370 ? -5.642 21.89 28.801 1 74.24 370 ASP B C 1
ATOM 9076 O O . ASP B 1 370 ? -4.442 21.659 28.969 1 74.24 370 ASP B O 1
ATOM 9080 N N . THR B 1 371 ? -6.419 21.362 27.966 1 78.65 371 THR B N 1
ATOM 9081 C CA . THR B 1 371 ? -5.856 20.484 26.947 1 78.65 371 THR B CA 1
ATOM 9082 C C . THR B 1 371 ? -6.221 20.974 25.549 1 78.65 371 THR B C 1
ATOM 9084 O O . THR B 1 371 ? -7.327 21.475 25.33 1 78.65 371 THR B O 1
ATOM 9087 N N . VAL B 1 372 ? -5.271 20.898 24.768 1 80.09 372 VAL B N 1
ATOM 9088 C CA . VAL B 1 372 ? -5.53 21.271 23.382 1 80.09 372 VAL B CA 1
ATOM 9089 C C . VAL B 1 372 ? -6.233 20.124 22.66 1 80.09 372 VAL B C 1
ATOM 9091 O O . VAL B 1 372 ? -5.778 18.978 22.712 1 80.09 372 VAL B O 1
ATOM 9094 N N . LEU B 1 373 ? -7.411 20.328 22.288 1 78.47 373 LEU B N 1
ATOM 9095 C CA . LEU B 1 373 ? -8.052 19.374 21.39 1 78.47 373 LEU B CA 1
ATOM 9096 C C . LEU B 1 373 ? -7.634 19.622 19.945 1 78.47 373 LEU B C 1
ATOM 9098 O O . LEU B 1 373 ? -7.503 20.772 19.521 1 78.47 373 LEU B O 1
ATOM 9102 N N . ASP B 1 374 ? -7.366 18.57 19.29 1 87.28 374 ASP B N 1
ATOM 9103 C CA . ASP B 1 374 ? -7.089 18.719 17.865 1 87.28 374 ASP B CA 1
ATOM 9104 C C . ASP B 1 374 ? -8.36 19.06 17.091 1 87.28 374 ASP B C 1
ATOM 9106 O O . ASP B 1 374 ? -8.978 18.183 16.484 1 87.28 374 ASP B O 1
ATOM 9110 N N . LEU B 1 375 ? -8.658 20.261 17.044 1 86.83 375 LEU B N 1
ATOM 9111 C CA . LEU B 1 375 ? -9.911 20.748 16.476 1 86.83 375 LEU B CA 1
ATOM 9112 C C . LEU B 1 375 ? -9.927 20.573 14.962 1 86.83 375 LEU B C 1
ATOM 9114 O O . LEU B 1 375 ? -10.994 20.574 14.343 1 86.83 375 LEU B O 1
ATOM 9118 N N . LEU B 1 376 ? -8.778 20.452 14.402 1 87.68 376 LEU B N 1
ATOM 9119 C CA . LEU B 1 376 ? -8.752 20.25 12.958 1 87.68 376 LEU B CA 1
ATOM 9120 C C . LEU B 1 376 ? -9.253 18.856 12.595 1 87.68 376 LEU B C 1
ATOM 9122 O O . LEU B 1 376 ? -9.906 18.674 11.565 1 87.68 376 LEU B O 1
ATOM 9126 N N . HIS B 1 377 ? -8.95 17.925 13.449 1 88.12 377 HIS B N 1
ATOM 9127 C CA . HIS B 1 377 ? -9.535 16.599 13.284 1 88.12 377 HIS B CA 1
ATOM 9128 C C . HIS B 1 377 ? -11.055 16.65 13.4 1 88.12 377 HIS B C 1
ATOM 9130 O O . HIS B 1 377 ? -11.763 16.001 12.627 1 88.12 377 HIS B O 1
ATOM 9136 N N . ASN B 1 378 ? -11.54 17.382 14.3 1 86.73 378 ASN B N 1
ATOM 9137 C CA . ASN B 1 378 ? -12.977 17.53 14.505 1 86.73 378 ASN B CA 1
ATOM 9138 C C . ASN B 1 378 ? -13.649 18.188 13.304 1 86.73 378 ASN B C 1
ATOM 9140 O O . ASN B 1 378 ? -14.752 17.8 12.914 1 86.73 378 ASN B O 1
ATOM 9144 N N . ALA B 1 379 ? -12.947 19.122 12.807 1 89.81 379 ALA B N 1
ATOM 9145 C CA . ALA B 1 379 ? -13.492 19.805 11.637 1 89.81 379 ALA B CA 1
ATOM 9146 C C . ALA B 1 379 ? -13.583 18.86 10.443 1 89.81 379 ALA B C 1
ATOM 9148 O O . ALA B 1 379 ? -14.624 18.777 9.786 1 89.81 379 ALA B O 1
ATOM 9149 N N . ALA B 1 380 ? -12.518 18.196 10.192 1 87.97 380 ALA B N 1
ATOM 9150 C CA . ALA B 1 380 ? -12.42 17.336 9.015 1 87.97 380 ALA B CA 1
ATOM 9151 C C . ALA B 1 380 ? -13.419 16.185 9.091 1 87.97 380 ALA B C 1
ATOM 9153 O O . ALA B 1 380 ? -14.046 15.832 8.09 1 87.97 380 ALA B O 1
ATOM 9154 N N . GLU B 1 381 ? -13.599 15.605 10.256 1 84.53 381 GLU B N 1
ATOM 9155 C CA . GLU B 1 381 ? -14.455 14.434 10.426 1 84.53 381 GLU B CA 1
ATOM 9156 C C . GLU B 1 381 ? -15.893 14.841 10.734 1 84.53 381 GLU B C 1
ATOM 9158 O O . GLU B 1 381 ? -16.811 14.027 10.623 1 84.53 381 GLU B O 1
ATOM 9163 N N . GLY B 1 382 ? -16.066 16.078 11.076 1 87.09 382 GLY B N 1
ATOM 9164 C CA . GLY B 1 382 ? -17.386 16.588 11.414 1 87.09 382 GLY B CA 1
ATOM 9165 C C . GLY B 1 382 ? -18.06 17.309 10.262 1 87.09 382 GLY B C 1
ATOM 9166 O O . GLY B 1 382 ? -18.432 16.686 9.266 1 87.09 382 GLY B O 1
ATOM 9167 N N . ILE B 1 383 ? -18.002 18.533 10.395 1 85.22 383 ILE B N 1
ATOM 9168 C CA . ILE B 1 383 ? -18.84 19.35 9.525 1 85.22 383 ILE B CA 1
ATOM 9169 C C . ILE B 1 383 ? -18.298 19.306 8.098 1 85.22 383 ILE B C 1
ATOM 9171 O O . ILE B 1 383 ? -19.068 19.33 7.134 1 85.22 383 ILE B O 1
ATOM 9175 N N . PHE B 1 384 ? -17.052 19.197 7.908 1 86.15 384 PHE B N 1
ATOM 9176 C CA . PHE B 1 384 ? -16.498 19.196 6.559 1 86.15 384 PHE B CA 1
ATOM 9177 C C . PHE B 1 384 ? -16.861 17.911 5.825 1 86.15 384 PHE B C 1
ATOM 9179 O O . PHE B 1 384 ? -17.165 17.936 4.631 1 86.15 384 PHE B O 1
ATOM 9186 N N . SER B 1 385 ? -16.826 16.838 6.568 1 81.19 385 SER B N 1
ATOM 9187 C CA . SER B 1 385 ? -17.238 15.566 5.983 1 81.19 385 SER B CA 1
ATOM 9188 C C . SER B 1 385 ? -18.713 15.588 5.596 1 81.19 385 SER B C 1
ATOM 9190 O O . SER B 1 385 ? -19.094 15.053 4.553 1 81.19 385 SER B O 1
ATOM 9192 N N . ILE B 1 386 ? -19.517 16.186 6.372 1 78.14 386 ILE B N 1
ATOM 9193 C CA . ILE B 1 386 ? -20.955 16.253 6.137 1 78.14 386 ILE B CA 1
ATOM 9194 C C . ILE B 1 386 ? -21.236 17.112 4.906 1 78.14 386 ILE B C 1
ATOM 9196 O O . ILE B 1 386 ? -22.036 16.734 4.047 1 78.14 386 ILE B O 1
ATOM 9200 N N . VAL B 1 387 ? -20.526 18.141 4.86 1 79.2 387 VAL B N 1
ATOM 9201 C CA . VAL B 1 387 ? -20.753 19.089 3.775 1 79.2 387 VAL B CA 1
ATOM 9202 C C . VAL B 1 387 ? -20.26 18.495 2.457 1 79.2 387 VAL B C 1
ATOM 9204 O O . VAL B 1 387 ? -20.937 18.596 1.432 1 79.2 387 VAL B O 1
ATOM 9207 N N . ILE B 1 388 ? -19.121 17.771 2.55 1 73.47 388 ILE B N 1
ATOM 9208 C CA . ILE B 1 388 ? -18.521 17.227 1.336 1 73.47 388 ILE B CA 1
ATOM 9209 C C . ILE B 1 388 ? -19.307 16.001 0.877 1 73.47 388 ILE B C 1
ATOM 9211 O O . ILE B 1 388 ? -19.559 15.83 -0.318 1 73.47 388 ILE B O 1
ATOM 9215 N N . ARG B 1 389 ? -19.633 14.957 1.815 1 62.05 389 ARG B N 1
ATOM 9216 C CA . ARG B 1 389 ? -20.415 13.767 1.494 1 62.05 389 ARG B CA 1
ATOM 9217 C C . ARG B 1 389 ? -21.809 14.144 1.005 1 62.05 389 ARG B C 1
ATOM 9219 O O . ARG B 1 389 ? -22.372 13.471 0.138 1 62.05 389 ARG B O 1
ATOM 9226 N N . GLY B 1 390 ? -22.454 14.902 1.825 1 47.71 390 GLY B N 1
ATOM 9227 C CA . GLY B 1 390 ? -23.755 15.363 1.367 1 47.71 390 GLY B CA 1
ATOM 9228 C C . GLY B 1 390 ? -23.767 15.76 -0.097 1 47.71 390 GLY B C 1
ATOM 9229 O O . GLY B 1 390 ? -24.779 15.596 -0.782 1 47.71 390 GLY B O 1
ATOM 9230 N N . LYS B 1 391 ? -22.595 16.015 -0.514 1 45.76 391 LYS B N 1
ATOM 9231 C CA . LYS B 1 391 ? -22.535 16.496 -1.891 1 45.76 391 LYS B CA 1
ATOM 9232 C C . LYS B 1 391 ? -21.876 15.467 -2.805 1 45.76 391 LYS B C 1
ATOM 9234 O O . LYS B 1 391 ? -22.195 15.389 -3.993 1 45.76 391 LYS B O 1
ATOM 9239 N N . LEU B 1 392 ? -20.919 14.559 -2.214 1 43.65 392 LEU B N 1
ATOM 9240 C CA . LEU B 1 392 ? -20.072 13.768 -3.1 1 43.65 392 LEU B CA 1
ATOM 9241 C C . LEU B 1 392 ? -20.561 12.325 -3.174 1 43.65 392 LEU B C 1
ATOM 9243 O O . LEU B 1 392 ? -19.964 11.498 -3.867 1 43.65 392 LEU B O 1
ATOM 9247 N N . LYS B 1 393 ? -21.572 11.735 -2.435 1 38.05 393 LYS B N 1
ATOM 9248 C CA . LYS B 1 393 ? -21.968 10.33 -2.441 1 38.05 393 LYS B CA 1
ATOM 9249 C C . LYS B 1 393 ? -22.161 9.819 -3.866 1 38.05 393 LYS B C 1
ATOM 9251 O O . LYS B 1 393 ? -21.936 8.64 -4.145 1 38.05 393 LYS B O 1
ATOM 9256 N N . TYR B 1 394 ? -22.992 10.512 -4.597 1 30.02 394 TYR B N 1
ATOM 9257 C CA . TYR B 1 394 ? -23.585 9.885 -5.772 1 30.02 394 TYR B CA 1
ATOM 9258 C C . TYR B 1 394 ? -22.572 9.783 -6.906 1 30.02 394 TYR B C 1
ATOM 9260 O O . TYR B 1 394 ? -22.945 9.569 -8.062 1 30.02 394 TYR B O 1
ATOM 9268 N N . ILE B 1 395 ? -21.493 10.217 -6.699 1 30.52 395 ILE B N 1
ATOM 9269 C CA . ILE B 1 395 ? -20.753 10.082 -7.949 1 30.52 395 ILE B CA 1
ATOM 9270 C C . ILE B 1 395 ? -20.353 8.623 -8.157 1 30.52 395 ILE B C 1
ATOM 9272 O O . ILE B 1 395 ? -19.39 8.145 -7.555 1 30.52 395 ILE B O 1
ATOM 9276 N N . THR B 1 396 ? -21.225 7.643 -7.969 1 29.91 396 THR B N 1
ATOM 9277 C CA . THR B 1 396 ? -20.878 6.293 -8.396 1 29.91 396 THR B CA 1
ATOM 9278 C C . THR B 1 396 ? -20.166 6.319 -9.746 1 29.91 396 THR B C 1
ATOM 9280 O O . THR B 1 396 ? -19.381 5.421 -10.058 1 29.91 396 THR B O 1
ATOM 9283 N N . GLU B 1 397 ? -20.881 6.906 -10.713 1 26.9 397 GLU B N 1
ATOM 9284 C CA . GLU B 1 397 ? -20.53 6.702 -12.116 1 26.9 397 GLU B CA 1
ATOM 9285 C C . GLU B 1 397 ? -19.171 7.317 -12.439 1 26.9 397 GLU B C 1
ATOM 9287 O O . GLU B 1 397 ? -18.53 6.937 -13.421 1 26.9 397 GLU B O 1
ATOM 9292 N N . ILE B 1 398 ? -19.08 8.663 -12.297 1 25.79 398 ILE B N 1
ATOM 9293 C CA . ILE B 1 398 ? -17.874 9.308 -12.804 1 25.79 398 ILE B CA 1
ATOM 9294 C C . ILE B 1 398 ? -16.666 8.866 -11.981 1 25.79 398 ILE B C 1
ATOM 9296 O O . ILE B 1 398 ? -16.792 8.58 -10.788 1 25.79 398 ILE B O 1
ATOM 9300 N N . GLU B 1 399 ? -15.354 8.926 -12.592 1 29.92 399 GLU B N 1
ATOM 9301 C CA . GLU B 1 399 ? -13.963 8.495 -12.493 1 29.92 399 GLU B CA 1
ATOM 9302 C C . GLU B 1 399 ? -13.339 8.943 -11.174 1 29.92 399 GLU B C 1
ATOM 9304 O O . GLU B 1 399 ? -12.137 8.772 -10.961 1 29.92 399 GLU B O 1
ATOM 9309 N N . ILE B 1 400 ? -13.986 10.011 -10.537 1 29.44 400 ILE B N 1
ATOM 9310 C CA . ILE B 1 400 ? -13.268 10.358 -9.315 1 29.44 400 ILE B CA 1
ATOM 9311 C C . ILE B 1 400 ? -13.441 9.246 -8.282 1 29.44 400 ILE B C 1
ATOM 9313 O O . ILE B 1 400 ? -14.529 9.067 -7.73 1 29.44 400 ILE B O 1
ATOM 9317 N N . VAL B 1 401 ? -13.009 8.154 -8.507 1 29.49 401 VAL B N 1
ATOM 9318 C CA . VAL B 1 401 ? -12.841 7.067 -7.549 1 29.49 401 VAL B CA 1
ATOM 9319 C C . VAL B 1 401 ? -12.408 7.63 -6.197 1 29.49 401 VAL B C 1
ATOM 9321 O O . VAL B 1 401 ? -11.212 7.727 -5.912 1 29.49 401 VAL B O 1
ATOM 9324 N N . ILE B 1 402 ? -12.81 8.803 -5.967 1 30.56 402 ILE B N 1
ATOM 9325 C CA . ILE B 1 402 ? -12.339 9.437 -4.741 1 30.56 402 ILE B CA 1
ATOM 9326 C C . ILE B 1 402 ? -12.561 8.499 -3.557 1 30.56 402 ILE B C 1
ATOM 9328 O O . ILE B 1 402 ? -11.702 8.383 -2.679 1 30.56 402 ILE B O 1
ATOM 9332 N N . PHE B 1 403 ? -13.921 8.337 -3.15 1 31.18 403 PHE B N 1
ATOM 9333 C CA . PHE B 1 403 ? -14.191 7.827 -1.811 1 31.18 403 PHE B CA 1
ATOM 9334 C C . PHE B 1 403 ? -14.185 6.303 -1.802 1 31.18 403 PHE B C 1
ATOM 9336 O O . PHE B 1 403 ? -14.643 5.669 -2.755 1 31.18 403 PHE B O 1
ATOM 9343 N N . SER B 1 404 ? -13.334 5.824 -1.177 1 32.08 404 SER B N 1
ATOM 9344 C CA . SER B 1 404 ? -13.395 4.42 -0.781 1 32.08 404 SER B CA 1
ATOM 9345 C C . SER B 1 404 ? -14.836 3.962 -0.586 1 32.08 404 SER B C 1
ATOM 9347 O O . SER B 1 404 ? -15.711 4.769 -0.266 1 32.08 404 SER B O 1
ATOM 9349 N N . GLU B 1 405 ? -15.276 2.932 -1.224 1 32.64 405 GLU B N 1
ATOM 9350 C CA . GLU B 1 405 ? -16.523 2.213 -0.98 1 32.64 405 GLU B CA 1
ATOM 9351 C C . GLU B 1 405 ? -17.035 2.462 0.436 1 32.64 405 GLU B C 1
ATOM 9353 O O . GLU B 1 405 ? -18.229 2.316 0.704 1 32.64 405 GLU B O 1
ATOM 9358 N N . SER B 1 406 ? -16.216 2.75 1.335 1 32.45 406 SER B N 1
ATOM 9359 C CA . SER B 1 406 ? -16.746 2.905 2.685 1 32.45 406 SER B CA 1
ATOM 9360 C C . SER B 1 406 ? -17.637 4.138 2.792 1 32.45 406 SER B C 1
ATOM 9362 O O . SER B 1 406 ? -18.417 4.267 3.738 1 32.45 406 SER B O 1
ATOM 9364 N N . LEU B 1 407 ? -17.403 5.115 2.035 1 34.35 407 LEU B N 1
ATOM 9365 C CA . LEU B 1 407 ? -18.285 6.26 2.227 1 34.35 407 LEU B CA 1
ATOM 9366 C C . LEU B 1 407 ? -19.6 6.066 1.478 1 34.35 407 LEU B C 1
ATOM 9368 O O . LEU B 1 407 ? -20.55 6.826 1.676 1 34.35 407 LEU B O 1
ATOM 9372 N N . ALA B 1 408 ? -19.703 5.475 0.392 1 32.99 408 ALA B N 1
ATOM 9373 C CA . ALA B 1 408 ? -20.937 5.283 -0.367 1 32.99 408 ALA B CA 1
ATOM 9374 C C . ALA B 1 408 ? -21.929 4.42 0.409 1 32.99 408 ALA B C 1
ATOM 9376 O O . ALA B 1 408 ? -23.129 4.438 0.126 1 32.99 408 ALA B O 1
ATOM 9377 N N . SER B 1 409 ? -21.44 3.458 1.051 1 34.33 409 SER B N 1
ATOM 9378 C CA . SER B 1 409 ? -22.459 2.553 1.573 1 34.33 409 SER B CA 1
ATOM 9379 C C . SER B 1 409 ? -23.386 3.268 2.549 1 34.33 409 SER B C 1
ATOM 9381 O O . SER B 1 409 ? -24.384 2.698 2.997 1 34.33 409 SER B O 1
ATOM 9383 N N . GLY B 1 410 ? -22.97 4.345 3.305 1 34.46 410 GLY B N 1
ATOM 9384 C CA . GLY B 1 410 ? -24.02 4.674 4.256 1 34.46 410 GLY B CA 1
ATOM 9385 C C . GLY B 1 410 ? -25.164 5.453 3.634 1 34.46 410 GLY B C 1
ATOM 9386 O O . GLY B 1 410 ? -24.945 6.481 2.99 1 34.46 410 GLY B O 1
ATOM 9387 N N . SER B 1 411 ? -26.083 4.858 3.084 1 39.99 411 SER B N 1
ATOM 9388 C CA . SER B 1 411 ? -27.418 5.414 2.891 1 39.99 411 SER B CA 1
ATOM 9389 C C . SER B 1 411 ? -27.7 6.533 3.888 1 39.99 411 SER B C 1
ATOM 9391 O O . SER B 1 411 ? -28.413 6.329 4.873 1 39.99 411 SER B O 1
ATOM 9393 N N . SER B 1 412 ? -26.747 7.219 4.398 1 46.57 412 SER B N 1
ATOM 9394 C CA . SER B 1 412 ? -27.236 8.092 5.46 1 46.57 412 SER B CA 1
ATOM 9395 C C . SER B 1 412 ? -28.195 9.144 4.914 1 46.57 412 SER B C 1
ATOM 9397 O O . SER B 1 412 ? -27.898 9.805 3.917 1 46.57 412 SER B O 1
ATOM 9399 N N . GLN B 1 413 ? -29.454 9.059 5.158 1 57.45 413 GLN B N 1
ATOM 9400 C CA . GLN B 1 413 ? -30.457 10.106 4.993 1 57.45 413 GLN B CA 1
ATOM 9401 C C . GLN B 1 413 ? -29.856 11.487 5.236 1 57.45 413 GLN B C 1
ATOM 9403 O O . GLN B 1 413 ? -29.117 11.688 6.202 1 57.45 413 GLN B O 1
ATOM 9408 N N . PRO B 1 414 ? -29.948 12.327 4.207 1 67.69 414 PRO B N 1
ATOM 9409 C CA . PRO B 1 414 ? -29.485 13.695 4.45 1 67.69 414 PRO B CA 1
ATOM 9410 C C . PRO B 1 414 ? -30.041 14.285 5.744 1 67.69 414 PRO B C 1
ATOM 9412 O O . PRO B 1 414 ? -31.189 14.016 6.107 1 67.69 414 PRO B O 1
ATOM 9415 N N . ARG B 1 415 ? -29.241 14.956 6.448 1 73.92 415 ARG B N 1
ATOM 9416 C CA . ARG B 1 415 ? -29.637 15.565 7.714 1 73.92 415 ARG B CA 1
ATOM 9417 C C . ARG B 1 415 ? -30.676 16.659 7.494 1 73.92 415 ARG B C 1
ATOM 9419 O O . ARG B 1 415 ? -31.462 16.965 8.393 1 73.92 415 ARG B O 1
ATOM 9426 N N . SER B 1 416 ? -30.554 17.357 6.385 1 77.12 416 SER B N 1
ATOM 9427 C CA . SER B 1 416 ? -31.519 18.347 5.92 1 77.12 416 SER B CA 1
ATOM 9428 C C . SER B 1 416 ? -31.35 18.628 4.431 1 77.12 416 SER B C 1
ATOM 9430 O O . SER B 1 416 ? -30.529 17.995 3.764 1 77.12 416 SER B O 1
ATOM 9432 N N . ASP B 1 417 ? -32.084 19.448 3.948 1 78.91 417 ASP B N 1
ATOM 9433 C CA . ASP B 1 417 ? -31.963 19.837 2.546 1 78.91 417 ASP B CA 1
ATOM 9434 C C . ASP B 1 417 ? -30.992 21.004 2.382 1 78.91 417 ASP B C 1
ATOM 9436 O O . ASP B 1 417 ? -30.901 21.595 1.304 1 78.91 417 ASP B O 1
ATOM 9440 N N . LEU B 1 418 ? -30.338 21.266 3.412 1 84.74 418 LEU B N 1
ATOM 9441 C CA . LEU B 1 418 ? -29.493 22.455 3.403 1 84.74 418 LEU B CA 1
ATOM 9442 C C . LEU B 1 418 ? -28.448 22.371 2.296 1 84.74 418 LEU B C 1
ATOM 9444 O O . LEU B 1 418 ? -28.252 23.33 1.546 1 84.74 418 LEU B O 1
ATOM 9448 N N . PHE B 1 419 ? -27.843 21.236 2.177 1 79.28 419 PHE B N 1
ATOM 9449 C CA . PHE B 1 419 ? -26.746 21.094 1.226 1 79.28 419 PHE B CA 1
ATOM 9450 C C . PHE B 1 419 ? -27.177 20.263 0.024 1 79.28 419 PHE B C 1
ATOM 9452 O O . PHE B 1 419 ? -26.334 19.76 -0.723 1 79.28 419 PHE B O 1
ATOM 9459 N N . GLN B 1 420 ? -28.447 19.897 -0.164 1 66.74 420 GLN B N 1
ATOM 9460 C CA . GLN B 1 420 ? -28.964 19.079 -1.256 1 66.74 420 GLN B CA 1
ATOM 9461 C C . GLN B 1 420 ? -28.971 19.857 -2.569 1 66.74 420 GLN B C 1
ATOM 9463 O O . GLN B 1 420 ? -29.679 20.857 -2.701 1 66.74 420 GLN B O 1
ATOM 9468 N N . ASN B 1 421 ? -27.895 20.362 -3.005 1 58.3 421 ASN B N 1
ATOM 9469 C CA . ASN B 1 421 ? -27.87 20.981 -4.326 1 58.3 421 ASN B CA 1
ATOM 9470 C C . ASN B 1 421 ? -27.544 19.964 -5.416 1 58.3 421 ASN B C 1
ATOM 9472 O O . ASN B 1 421 ? -27.092 18.856 -5.121 1 58.3 421 ASN B O 1
ATOM 9476 N N . ASP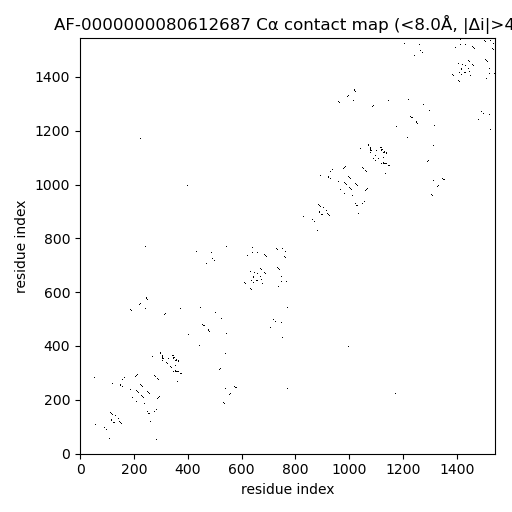 B 1 422 ? -27.932 20.345 -6.656 1 55.94 422 ASP B N 1
ATOM 9477 C CA . ASP B 1 422 ? -27.524 19.589 -7.835 1 55.94 422 ASP B CA 1
ATOM 9478 C C . ASP B 1 422 ? -26.022 19.314 -7.82 1 55.94 422 ASP B C 1
ATOM 9480 O O . ASP B 1 422 ? -25.219 20.212 -8.079 1 55.94 422 ASP B O 1
ATOM 9484 N N . ARG B 1 423 ? -25.538 18.432 -7.23 1 57.81 423 ARG B N 1
ATOM 9485 C CA . ARG B 1 423 ? -24.193 17.943 -6.949 1 57.81 423 ARG B CA 1
ATOM 9486 C C . ARG B 1 423 ? -23.272 18.156 -8.146 1 57.81 423 ARG B C 1
ATOM 9488 O O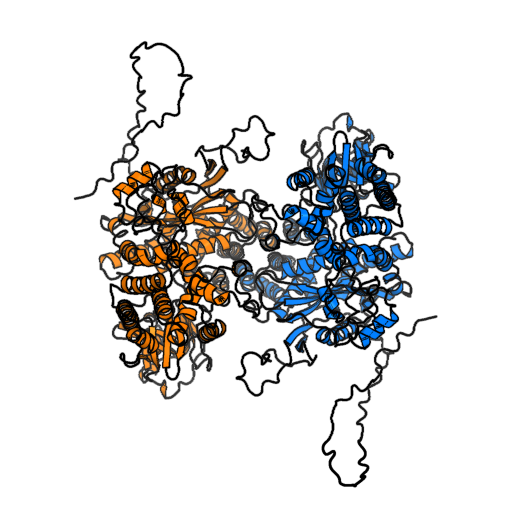 . ARG B 1 423 ? -22.146 18.633 -7.993 1 57.81 423 ARG B O 1
ATOM 9495 N N . SER B 1 424 ? -23.809 17.756 -9.245 1 58.14 424 SER B N 1
ATOM 9496 C CA . SER B 1 424 ? -23.005 17.84 -10.46 1 58.14 424 SER B CA 1
ATOM 9497 C C . SER B 1 424 ? -22.65 19.287 -10.788 1 58.14 424 SER B C 1
ATOM 9499 O O . SER B 1 424 ? -21.531 19.574 -11.219 1 58.14 424 SER B O 1
ATOM 9501 N N . VAL B 1 425 ? -23.522 20.182 -10.389 1 60.37 425 VAL B N 1
ATOM 9502 C CA . VAL B 1 425 ? -23.306 21.583 -10.735 1 60.37 425 VAL B CA 1
ATOM 9503 C C . VAL B 1 425 ? -22.254 22.188 -9.808 1 60.37 425 VAL B C 1
ATOM 9505 O O . VAL B 1 425 ? -21.351 22.894 -10.262 1 60.37 425 VAL B O 1
ATOM 9508 N N . TYR B 1 426 ? -22.244 21.8 -8.531 1 73.63 426 TYR B N 1
ATOM 9509 C CA . TYR B 1 426 ? -21.317 22.411 -7.584 1 73.63 426 TYR B CA 1
ATOM 9510 C C . TYR B 1 426 ? -19.895 21.917 -7.817 1 73.63 426 TYR B C 1
ATOM 9512 O O . TYR B 1 426 ? -18.939 22.691 -7.727 1 73.63 426 TYR B O 1
ATOM 9520 N N . LEU B 1 427 ? -19.816 20.736 -8.228 1 72.43 427 LEU B N 1
ATOM 9521 C CA . LEU B 1 427 ? -18.493 20.181 -8.488 1 72.43 427 LEU B CA 1
ATOM 9522 C C . LEU B 1 427 ? -17.862 20.833 -9.714 1 72.43 427 LEU B C 1
ATOM 9524 O O . LEU B 1 427 ? -16.642 21.006 -9.772 1 72.43 427 LEU B O 1
ATOM 9528 N N . LYS B 1 428 ? -18.704 21.161 -10.558 1 71.98 428 LYS B N 1
ATOM 9529 C CA . LYS B 1 428 ? -18.2 21.886 -11.721 1 71.98 428 LYS B CA 1
ATOM 9530 C C . LYS B 1 428 ? -17.551 23.204 -11.308 1 71.98 428 LYS B C 1
ATOM 9532 O O . LYS B 1 428 ? -16.528 23.601 -11.87 1 71.98 428 LYS B O 1
ATOM 9537 N N . PHE B 1 429 ? -18.137 23.814 -10.328 1 77.99 429 PHE B N 1
ATOM 9538 C CA . PHE B 1 429 ? -17.58 25.069 -9.838 1 77.99 429 PHE B CA 1
ATOM 9539 C C . PHE B 1 429 ? -16.257 24.83 -9.12 1 77.99 429 PHE B C 1
ATOM 9541 O O . PHE B 1 429 ? -15.34 25.65 -9.207 1 77.99 429 PHE B O 1
ATOM 9548 N N . CYS B 1 430 ? -16.174 23.742 -8.435 1 83.27 430 CYS B N 1
ATOM 9549 C CA . CYS B 1 430 ? -14.93 23.406 -7.752 1 83.27 430 CYS B CA 1
ATOM 9550 C C . CYS B 1 430 ? -13.801 23.187 -8.752 1 83.27 430 CYS B C 1
ATOM 9552 O O . CYS B 1 430 ? -12.648 23.524 -8.477 1 83.27 430 CYS B O 1
ATOM 9554 N N . ASP B 1 431 ? -14.192 22.744 -9.914 1 78.49 431 ASP B N 1
ATOM 9555 C CA . ASP B 1 431 ? -13.203 22.442 -10.944 1 78.49 431 ASP B CA 1
ATOM 9556 C C . ASP B 1 431 ? -12.695 23.719 -11.609 1 78.49 431 ASP B C 1
ATOM 9558 O O . ASP B 1 431 ? -11.649 23.712 -12.26 1 78.49 431 ASP B O 1
ATOM 9562 N N . GLU B 1 432 ? -13.401 24.751 -11.44 1 84.57 432 GLU B N 1
ATOM 9563 C CA . GLU B 1 432 ? -13.017 26.027 -12.037 1 84.57 432 GLU B CA 1
ATOM 9564 C C . GLU B 1 432 ? -11.939 26.721 -11.209 1 84.57 432 GLU B C 1
ATOM 9566 O O . GLU B 1 432 ? -11.292 27.657 -11.682 1 84.57 432 GLU B O 1
ATOM 9571 N N . VAL B 1 433 ? -11.778 26.23 -10.029 1 89.18 433 VAL B N 1
ATOM 9572 C CA . VAL B 1 433 ? -10.772 26.83 -9.16 1 89.18 433 VAL B CA 1
ATOM 9573 C C . VAL B 1 433 ? -9.375 26.445 -9.643 1 89.18 433 VAL B C 1
ATOM 9575 O O . VAL B 1 433 ? -9.08 25.263 -9.83 1 89.18 433 VAL B O 1
ATOM 9578 N N . ILE B 1 434 ? -8.528 27.416 -9.834 1 89.5 434 ILE B N 1
ATOM 9579 C CA . ILE B 1 434 ? -7.161 27.227 -10.307 1 89.5 434 ILE B CA 1
ATOM 9580 C C . ILE B 1 434 ? -6.185 27.399 -9.146 1 89.5 434 ILE B C 1
ATOM 9582 O O . ILE B 1 434 ? -6.151 28.452 -8.506 1 89.5 434 ILE B O 1
ATOM 9586 N N . VAL B 1 435 ? -5.473 26.385 -8.891 1 89.02 435 VAL B N 1
ATOM 9587 C CA . VAL B 1 435 ? -4.518 26.446 -7.79 1 89.02 435 VAL B CA 1
ATOM 9588 C C . VAL B 1 435 ? -3.146 25.977 -8.27 1 89.02 435 VAL B C 1
ATOM 9590 O O . VAL B 1 435 ? -3.047 25.198 -9.221 1 89.02 435 VAL B O 1
ATOM 9593 N N . PRO B 1 436 ? -2.046 26.49 -7.62 1 82.74 436 PRO B N 1
ATOM 9594 C CA . PRO B 1 436 ? -0.729 25.914 -7.902 1 82.74 436 PRO B CA 1
ATOM 9595 C C . PRO B 1 436 ? -0.696 24.398 -7.717 1 82.74 436 PRO B C 1
ATOM 9597 O O . PRO B 1 436 ? -1.445 23.856 -6.9 1 82.74 436 PRO B O 1
ATOM 9600 N N . SER B 1 437 ? 0.143 23.668 -8.401 1 71.61 437 SER B N 1
ATOM 9601 C CA . SER B 1 437 ? 0.185 22.21 -8.455 1 71.61 437 SER B CA 1
ATOM 9602 C C . SER B 1 437 ? 0.339 21.61 -7.061 1 71.61 437 SER B C 1
ATOM 9604 O O . SER B 1 437 ? -0.202 20.538 -6.778 1 71.61 437 SER B O 1
ATOM 9606 N N . GLN B 1 438 ? 1.038 22.359 -6.242 1 71.34 438 GLN B N 1
ATOM 9607 C CA . GLN B 1 438 ? 1.313 21.823 -4.913 1 71.34 438 GLN B CA 1
ATOM 9608 C C . GLN B 1 438 ? 0.056 21.824 -4.048 1 71.34 438 GLN B C 1
ATOM 9610 O O . GLN B 1 438 ? 0.013 21.167 -3.006 1 71.34 438 GLN B O 1
ATOM 9615 N N . PHE B 1 439 ? -1.002 22.58 -4.451 1 78.31 439 PHE B N 1
ATOM 9616 C CA . PHE B 1 439 ? -2.227 22.67 -3.665 1 78.31 439 PHE B CA 1
ATOM 9617 C C . PHE B 1 439 ? -3.37 21.937 -4.359 1 78.31 439 PHE B C 1
ATOM 9619 O O . PHE B 1 439 ? -4.526 22.044 -3.944 1 78.31 439 PHE B O 1
ATOM 9626 N N . GLU B 1 440 ? -3 21.237 -5.412 1 74.13 440 GLU B N 1
ATOM 9627 C CA . GLU B 1 440 ? -4.025 20.48 -6.124 1 74.13 440 GLU B CA 1
ATOM 9628 C C . GLU B 1 440 ? -4.421 19.225 -5.352 1 74.13 440 GLU B C 1
ATOM 9630 O O . GLU B 1 440 ? -3.558 18.495 -4.859 1 74.13 440 GLU B O 1
ATOM 9635 N N . VAL B 1 441 ? -5.716 19.156 -5.035 1 72.07 441 VAL B N 1
ATOM 9636 C CA . VAL B 1 441 ? -6.228 17.956 -4.38 1 72.07 441 VAL B CA 1
ATOM 9637 C C . VAL B 1 441 ? -6.899 17.051 -5.41 1 72.07 441 VAL B C 1
ATOM 9639 O O . VAL B 1 441 ? -7.945 17.399 -5.964 1 72.07 441 VAL B O 1
ATOM 9642 N N . LYS B 1 442 ? -6.345 15.993 -5.78 1 59.28 442 LYS B N 1
ATOM 9643 C CA . LYS B 1 442 ? -6.882 15.083 -6.786 1 59.28 442 LYS B CA 1
ATOM 9644 C C . LYS B 1 442 ? -7.826 14.062 -6.156 1 59.28 442 LYS B C 1
ATOM 9646 O O . LYS B 1 442 ? -8.896 13.78 -6.7 1 59.28 442 LYS B O 1
ATOM 9651 N N . ASN B 1 443 ? -7.37 13.514 -4.905 1 61.38 443 ASN B N 1
ATOM 9652 C CA . ASN B 1 443 ? -8.177 12.562 -4.149 1 61.38 443 ASN B CA 1
ATOM 9653 C C . ASN B 1 443 ? -8.21 12.91 -2.664 1 61.38 443 ASN B C 1
ATOM 9655 O O . ASN B 1 443 ? -7.189 13.295 -2.09 1 61.38 443 ASN B O 1
ATOM 9659 N N . ILE B 1 444 ? -9.46 12.961 -2.14 1 72.1 444 ILE B N 1
ATOM 9660 C CA . ILE B 1 444 ? -9.597 13.217 -0.711 1 72.1 444 ILE B CA 1
ATOM 9661 C C . ILE B 1 444 ? -9.543 11.899 0.057 1 72.1 444 ILE B C 1
ATOM 9663 O O . ILE B 1 444 ? -10.549 11.192 0.16 1 72.1 444 ILE B O 1
ATOM 9667 N N . THR B 1 445 ? -8.381 11.473 0.528 1 60.99 445 THR B N 1
ATOM 9668 C CA . THR B 1 445 ? -8.204 10.179 1.178 1 60.99 445 THR B CA 1
ATOM 9669 C C . THR B 1 445 ? -7.956 10.354 2.673 1 60.99 445 THR B C 1
ATOM 9671 O O . THR B 1 445 ? -8.076 9.399 3.444 1 60.99 445 THR B O 1
ATOM 9674 N N . ASN B 1 446 ? -7.536 11.578 3.105 1 67.56 446 ASN B N 1
ATOM 9675 C CA . ASN B 1 446 ? -7.237 11.842 4.508 1 67.56 446 ASN B CA 1
ATOM 9676 C C . ASN B 1 446 ? -7.781 13.196 4.952 1 67.56 446 ASN B C 1
ATOM 9678 O O . ASN B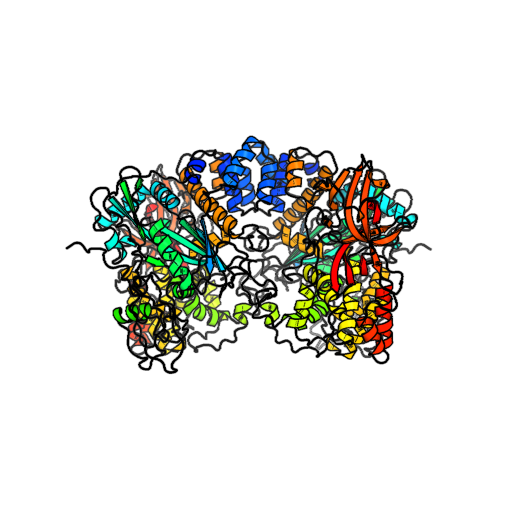 1 446 ? -8.323 13.949 4.141 1 67.56 446 ASN B O 1
ATOM 9682 N N . CYS B 1 447 ? -7.671 13.51 6.189 1 76.79 447 CYS B N 1
ATOM 9683 C CA . CYS B 1 447 ? -8.239 14.715 6.785 1 76.79 447 CYS B CA 1
ATOM 9684 C C . CYS B 1 447 ? -7.543 15.963 6.257 1 76.79 447 CYS B C 1
ATOM 9686 O O . CYS B 1 447 ? -8.184 16.994 6.045 1 76.79 447 CYS B O 1
ATOM 9688 N N . SER B 1 448 ? -6.276 15.872 5.991 1 76.53 448 SER B N 1
ATOM 9689 C CA . SER B 1 448 ? -5.543 17.038 5.506 1 76.53 448 SER B CA 1
ATOM 9690 C C . SER B 1 448 ? -5.996 17.432 4.104 1 76.53 448 SER B C 1
ATOM 9692 O O . SER B 1 448 ? -6.131 18.619 3.8 1 76.53 448 SER B O 1
ATOM 9694 N N . GLU B 1 449 ? -6.198 16.455 3.277 1 77.59 449 GLU B N 1
ATOM 9695 C CA . GLU B 1 449 ? -6.672 16.707 1.92 1 77.59 449 GLU B CA 1
ATOM 9696 C C . GLU B 1 449 ? -8.103 17.238 1.925 1 77.59 449 GLU B C 1
ATOM 9698 O O . GLU B 1 449 ? -8.452 18.104 1.12 1 77.59 449 GLU B O 1
ATOM 9703 N N . LYS B 1 450 ? -8.855 16.687 2.826 1 82.07 450 LYS B N 1
ATOM 9704 C CA . LYS B 1 450 ? -10.229 17.158 2.979 1 82.07 450 LYS B CA 1
ATOM 9705 C C . LYS B 1 450 ? -10.265 18.634 3.364 1 82.07 450 LYS B C 1
ATOM 9707 O O . LYS B 1 450 ? -11.059 19.404 2.819 1 82.07 450 LYS B O 1
ATOM 9712 N N . LEU B 1 451 ? -9.411 18.974 4.304 1 86.48 451 LEU B N 1
ATOM 9713 C CA . LEU B 1 451 ? -9.342 20.362 4.749 1 86.48 451 LEU B CA 1
ATOM 9714 C C . LEU B 1 451 ? -8.885 21.274 3.617 1 86.48 451 LEU B C 1
ATOM 9716 O O . LEU B 1 451 ? -9.445 22.355 3.42 1 86.48 451 LEU B O 1
ATOM 9720 N N . LEU B 1 452 ? -7.891 20.757 2.927 1 84.66 452 LEU B N 1
ATOM 9721 C CA . LEU B 1 452 ? -7.372 21.552 1.82 1 84.66 452 LEU B CA 1
ATOM 9722 C C . LEU B 1 452 ? -8.421 21.71 0.725 1 84.66 452 LEU B C 1
ATOM 9724 O O . LEU B 1 452 ? -8.623 22.81 0.207 1 84.66 452 LEU B O 1
ATOM 9728 N N . PHE B 1 453 ? -9.054 20.612 0.41 1 85.04 453 PHE B N 1
ATOM 9729 C CA . PHE B 1 453 ? -10.084 20.664 -0.621 1 85.04 453 PHE B CA 1
ATOM 9730 C C . PHE B 1 453 ? -11.21 21.608 -0.214 1 85.04 453 PHE B C 1
ATOM 9732 O O . PHE B 1 453 ? -11.702 22.384 -1.035 1 85.04 453 PHE B O 1
ATOM 9739 N N . PHE B 1 454 ? -11.582 21.544 0.983 1 88.35 454 PHE B N 1
ATOM 9740 C CA . PHE B 1 454 ? -12.681 22.373 1.462 1 88.35 454 PHE B CA 1
ATOM 9741 C C . PHE B 1 454 ? -12.308 23.849 1.413 1 88.35 454 PHE B C 1
ATOM 9743 O O . PHE B 1 454 ? -13.064 24.669 0.887 1 88.35 454 PHE B O 1
ATOM 9750 N N . ARG B 1 455 ? -11.224 24.169 1.928 1 88.71 455 ARG B N 1
ATOM 9751 C CA . ARG B 1 455 ? -10.851 25.572 2.079 1 88.71 455 ARG B CA 1
ATOM 9752 C C . ARG B 1 455 ? -10.598 26.221 0.723 1 88.71 455 ARG B C 1
ATOM 9754 O O . ARG B 1 455 ? -10.894 27.401 0.528 1 88.71 455 ARG B O 1
ATOM 9761 N N . VAL B 1 456 ? -10.138 25.442 -0.184 1 89.85 456 VAL B N 1
ATOM 9762 C CA . VAL B 1 456 ? -9.675 26.069 -1.418 1 89.85 456 VAL B CA 1
ATOM 9763 C C . VAL B 1 456 ? -10.718 25.878 -2.517 1 89.85 456 VAL B C 1
ATOM 9765 O O . VAL B 1 456 ? -11.37 26.837 -2.937 1 89.85 456 VAL B O 1
ATOM 9768 N N . HIS B 1 457 ? -11.029 24.657 -2.849 1 87.77 457 HIS B N 1
ATOM 9769 C CA . HIS B 1 457 ? -11.913 24.39 -3.978 1 87.77 457 HIS B CA 1
ATOM 9770 C C . HIS B 1 457 ? -13.374 24.593 -3.593 1 87.77 457 HIS B C 1
ATOM 9772 O O . HIS B 1 457 ? -14.089 25.366 -4.235 1 87.77 457 HIS B O 1
ATOM 9778 N N . PHE B 1 458 ? -13.708 23.983 -2.525 1 88.45 458 PHE B N 1
ATOM 9779 C CA . PHE B 1 458 ? -15.109 23.984 -2.12 1 88.45 458 PHE B CA 1
ATOM 9780 C C . PHE B 1 458 ? -15.533 25.366 -1.64 1 88.45 458 PHE B C 1
ATOM 9782 O O . PHE B 1 458 ? -16.602 25.856 -2.009 1 88.45 458 PHE B O 1
ATOM 9789 N N . GLY B 1 459 ? -14.726 25.94 -0.849 1 91.5 459 GLY B N 1
ATOM 9790 C CA . GLY B 1 459 ? -15.019 27.251 -0.292 1 91.5 459 GLY B CA 1
ATOM 9791 C C . GLY B 1 459 ? -15.062 28.348 -1.338 1 91.5 459 GLY B C 1
ATOM 9792 O O . GLY B 1 459 ? -15.991 29.158 -1.358 1 91.5 459 GLY B O 1
ATOM 9793 N N . LEU B 1 460 ? -14.137 28.339 -2.211 1 92.14 460 LEU B N 1
ATOM 9794 C CA . LEU B 1 460 ? -14.102 29.363 -3.25 1 92.14 460 LEU B CA 1
ATOM 9795 C C . LEU B 1 460 ? -15.304 29.233 -4.18 1 92.14 460 LEU B C 1
ATOM 9797 O O . LEU B 1 460 ? -15.905 30.237 -4.569 1 92.14 460 LEU B O 1
ATOM 9801 N N . ALA B 1 461 ? -15.616 28.033 -4.475 1 90.56 461 ALA B N 1
ATOM 9802 C CA . ALA B 1 461 ? -16.737 27.782 -5.378 1 90.56 461 ALA B CA 1
ATOM 9803 C C . ALA B 1 461 ? -18.034 28.356 -4.815 1 90.56 461 ALA B C 1
ATOM 9805 O O . ALA B 1 461 ? -18.912 28.778 -5.571 1 90.56 461 ALA B O 1
ATOM 9806 N N . ALA B 1 462 ? -18.121 28.413 -3.549 1 92.26 462 ALA B N 1
ATOM 9807 C CA . ALA B 1 462 ? -19.336 28.896 -2.899 1 92.26 462 ALA B CA 1
ATOM 9808 C C . ALA B 1 462 ? -19.525 30.392 -3.13 1 92.26 462 ALA B C 1
ATOM 9810 O O . ALA B 1 462 ? -20.637 30.911 -3.002 1 92.26 462 ALA B O 1
ATOM 9811 N N . LEU B 1 463 ? -18.509 31.07 -3.507 1 93.31 463 LEU B N 1
ATOM 9812 C CA . LEU B 1 463 ? -18.574 32.512 -3.72 1 93.31 463 LEU B CA 1
ATOM 9813 C C . LEU B 1 463 ? -19.182 32.835 -5.08 1 93.31 463 LEU B C 1
ATOM 9815 O O . LEU B 1 463 ? -19.612 33.965 -5.32 1 93.31 463 LEU B O 1
ATOM 9819 N N . SER B 1 464 ? -19.208 31.819 -5.926 1 89.1 464 SER B N 1
ATOM 9820 C CA . SER B 1 464 ? -19.669 32.108 -7.281 1 89.1 464 SER B CA 1
ATOM 9821 C C . SER B 1 464 ? -20.878 31.254 -7.647 1 89.1 464 SER B C 1
ATOM 9823 O O . SER B 1 464 ? -21.51 31.474 -8.683 1 89.1 464 SER B O 1
ATOM 9825 N N . ASN B 1 465 ? -21.184 30.334 -6.877 1 85.53 465 ASN B N 1
ATOM 9826 C CA . ASN B 1 465 ? -22.284 29.426 -7.184 1 85.53 465 ASN B CA 1
ATOM 9827 C C . ASN B 1 465 ? -23.614 29.958 -6.657 1 85.53 465 ASN B C 1
ATOM 9829 O O . ASN B 1 465 ? -23.914 29.825 -5.469 1 85.53 465 ASN B O 1
ATOM 9833 N N . ASP B 1 466 ? -24.463 30.286 -7.54 1 85.21 466 ASP B N 1
ATOM 9834 C CA . ASP B 1 466 ? -25.71 30.932 -7.142 1 85.21 466 ASP B CA 1
ATOM 9835 C C . ASP B 1 466 ? -26.784 29.897 -6.813 1 85.21 466 ASP B C 1
ATOM 9837 O O . ASP B 1 466 ? -27.855 30.245 -6.31 1 85.21 466 ASP B O 1
ATOM 9841 N N . SER B 1 467 ? -26.462 28.654 -6.938 1 82.24 467 SER B N 1
ATOM 9842 C CA . SER B 1 467 ? -27.455 27.617 -6.681 1 82.24 467 SER B CA 1
ATOM 9843 C C . SER B 1 467 ? -27.502 27.251 -5.201 1 82.24 467 SER B C 1
ATOM 9845 O O . SER B 1 467 ? -28.425 26.567 -4.754 1 82.24 467 SER B O 1
ATOM 9847 N N . LEU B 1 468 ? -26.577 27.756 -4.457 1 87.57 468 LEU B N 1
ATOM 9848 C CA . LEU B 1 468 ? -26.525 27.412 -3.04 1 87.57 468 LEU B CA 1
ATOM 9849 C C . LEU B 1 468 ? -27.573 28.191 -2.252 1 87.57 468 LEU B C 1
ATOM 9851 O O . LEU B 1 468 ? -27.809 29.371 -2.522 1 87.57 468 LEU B O 1
ATOM 9855 N N . LYS B 1 469 ? -28.186 27.565 -1.347 1 86.98 469 LYS B N 1
ATOM 9856 C CA . LYS B 1 469 ? -29.03 28.266 -0.383 1 86.98 469 LYS B CA 1
ATOM 9857 C C . LYS B 1 469 ? -28.215 29.261 0.439 1 86.98 469 LYS B C 1
ATOM 9859 O O . LYS B 1 469 ? -27.032 29.035 0.702 1 86.98 469 LYS B O 1
ATOM 9864 N N . PRO B 1 470 ? -28.88 30.342 0.845 1 88.89 470 PRO B N 1
ATOM 9865 C CA . PRO B 1 470 ? -28.155 31.357 1.613 1 88.89 470 PRO B CA 1
ATOM 9866 C C . PRO B 1 470 ? -27.499 30.789 2.869 1 88.89 470 PRO B C 1
ATOM 9868 O O . PRO B 1 470 ? -26.347 31.112 3.169 1 88.89 470 PRO B O 1
ATOM 9871 N N . GLU B 1 471 ? -28.22 29.912 3.579 1 89.75 471 GLU B N 1
ATOM 9872 C CA . GLU B 1 471 ? -27.676 29.329 4.801 1 89.75 471 GLU B CA 1
ATOM 9873 C C . GLU B 1 471 ? -26.487 28.422 4.498 1 89.75 471 GLU B C 1
ATOM 9875 O O . GLU B 1 471 ? -25.524 28.374 5.266 1 89.75 471 GLU B O 1
ATOM 9880 N N . ALA B 1 472 ? -26.546 27.767 3.429 1 89.5 472 ALA B N 1
ATOM 9881 C CA . ALA B 1 472 ? -25.439 26.909 3.013 1 89.5 472 ALA B CA 1
ATOM 9882 C C . ALA B 1 472 ? -24.209 27.737 2.651 1 89.5 472 ALA B C 1
ATOM 9884 O O . ALA B 1 472 ? -23.086 27.384 3.018 1 89.5 472 ALA B O 1
ATOM 9885 N N . ARG B 1 473 ? -24.462 28.786 1.991 1 91.57 473 ARG B N 1
ATOM 9886 C CA . ARG B 1 473 ? -23.362 29.644 1.56 1 91.57 473 ARG B CA 1
ATOM 9887 C C . ARG B 1 473 ? -22.649 30.261 2.758 1 91.57 473 ARG B C 1
ATOM 9889 O O . ARG B 1 473 ? -21.417 30.26 2.822 1 91.57 473 ARG B O 1
ATOM 9896 N N . ILE B 1 474 ? -23.443 30.776 3.65 1 92.54 474 ILE B N 1
ATOM 9897 C CA . ILE B 1 474 ? -22.857 31.414 4.824 1 92.54 474 ILE B CA 1
ATOM 9898 C C . ILE B 1 474 ? -22.04 30.392 5.612 1 92.54 474 ILE B C 1
ATOM 9900 O O . ILE B 1 474 ? -20.98 30.718 6.151 1 92.54 474 ILE B O 1
ATOM 9904 N N . THR B 1 475 ? -22.549 29.216 5.685 1 92.77 475 THR B N 1
ATOM 9905 C CA . THR B 1 475 ? -21.843 28.155 6.395 1 92.77 475 THR B CA 1
ATOM 9906 C C . THR B 1 475 ? -20.525 27.824 5.7 1 92.77 475 THR B C 1
ATOM 9908 O O . THR B 1 475 ? -19.467 27.822 6.332 1 92.77 475 THR B O 1
ATOM 9911 N N . ILE B 1 476 ? -20.554 27.598 4.411 1 93.08 476 ILE B N 1
ATOM 9912 C CA . ILE B 1 476 ? -19.389 27.181 3.639 1 93.08 476 ILE B CA 1
ATOM 9913 C C . ILE B 1 476 ? -18.345 28.295 3.637 1 93.08 476 ILE B C 1
ATOM 9915 O O . ILE B 1 476 ? -17.16 28.045 3.87 1 93.08 476 ILE B O 1
ATOM 9919 N N . CYS B 1 477 ? -18.76 29.469 3.467 1 95 477 CYS B N 1
ATOM 9920 C CA . CYS B 1 477 ? -17.853 30.61 3.406 1 95 477 CYS B CA 1
ATOM 9921 C C . CYS B 1 477 ? -17.217 30.874 4.766 1 95 477 CYS B C 1
ATOM 9923 O O . CYS B 1 477 ? -16.031 31.2 4.848 1 95 477 CYS B O 1
ATOM 9925 N N . SER B 1 478 ? -17.987 30.766 5.792 1 95.15 478 SER B N 1
ATOM 9926 C CA . SER B 1 478 ? -17.446 30.925 7.138 1 95.15 478 SER B CA 1
ATOM 9927 C C . SER B 1 478 ? -16.367 29.887 7.427 1 95.15 478 SER B C 1
ATOM 9929 O O . SER B 1 478 ? -15.278 30.229 7.892 1 95.15 478 SER B O 1
ATOM 9931 N N . LEU B 1 479 ? -16.676 28.693 7.124 1 94.92 479 LEU B N 1
ATOM 9932 C CA . LEU B 1 479 ? -15.74 27.6 7.364 1 94.92 479 LEU B CA 1
ATOM 9933 C C . LEU B 1 479 ? -14.484 27.763 6.514 1 94.92 479 LEU B C 1
ATOM 9935 O O . LEU B 1 479 ? -13.379 27.449 6.965 1 94.92 479 LEU B O 1
ATOM 9939 N N . MET B 1 480 ? -14.655 28.194 5.326 1 93.83 480 MET B N 1
ATOM 9940 C CA . MET B 1 480 ? -13.52 28.452 4.443 1 93.83 480 MET B CA 1
ATOM 9941 C C . MET B 1 480 ? -12.559 29.455 5.072 1 93.83 480 MET B C 1
ATOM 9943 O O . MET B 1 480 ? -11.352 29.212 5.131 1 93.83 480 MET B O 1
ATOM 9947 N N . LEU B 1 481 ? -13.043 30.567 5.54 1 94.4 481 LEU B N 1
ATOM 9948 C CA . LEU B 1 481 ? -12.195 31.619 6.089 1 94.4 481 LEU B CA 1
ATOM 9949 C C . LEU B 1 481 ? -11.548 31.17 7.395 1 94.4 481 LEU B C 1
ATOM 9951 O O . LEU B 1 481 ? -10.397 31.515 7.673 1 94.4 481 LEU B O 1
ATOM 9955 N N . ILE B 1 482 ? -12.309 30.442 8.148 1 92.88 482 ILE B N 1
ATOM 9956 C CA . ILE B 1 482 ? -11.756 29.911 9.39 1 92.88 482 ILE B CA 1
ATOM 9957 C C . ILE B 1 482 ? -10.519 29.069 9.086 1 92.88 482 ILE B C 1
ATOM 9959 O O . ILE B 1 482 ? -9.456 29.282 9.673 1 92.88 482 ILE B O 1
ATOM 9963 N N . LEU B 1 483 ? -10.606 28.198 8.186 1 90.46 483 LEU B N 1
ATOM 9964 C CA . LEU B 1 483 ? -9.494 27.318 7.842 1 90.46 483 LEU B CA 1
ATOM 9965 C C . LEU B 1 483 ? -8.357 28.105 7.199 1 90.46 483 LEU B C 1
ATOM 9967 O O . LEU B 1 483 ? -7.182 27.821 7.446 1 90.46 483 LEU B O 1
ATOM 9971 N N . ASN B 1 484 ? -8.741 28.978 6.388 1 90.91 484 ASN B N 1
ATOM 9972 C CA . ASN B 1 484 ? -7.701 29.712 5.676 1 90.91 484 ASN B CA 1
ATOM 9973 C C . ASN B 1 484 ? -6.841 30.536 6.631 1 90.91 484 ASN B C 1
ATOM 9975 O O . ASN B 1 484 ? -5.624 30.623 6.459 1 90.91 484 ASN B O 1
ATOM 9979 N N . ILE B 1 485 ? -7.454 31.164 7.535 1 89.3 485 ILE B N 1
ATOM 9980 C CA . ILE B 1 485 ? -6.682 31.964 8.48 1 89.3 485 ILE B CA 1
ATOM 9981 C C . ILE B 1 485 ? -5.777 31.054 9.307 1 89.3 485 ILE B C 1
ATOM 9983 O O . ILE B 1 485 ? -4.67 31.445 9.684 1 89.3 485 ILE B O 1
ATOM 9987 N N . LEU B 1 486 ? -6.218 29.9 9.597 1 86.22 486 LEU B N 1
ATOM 9988 C CA . LEU B 1 486 ? -5.424 28.965 10.387 1 86.22 486 LEU B CA 1
ATOM 9989 C C . LEU B 1 486 ? -4.181 28.524 9.621 1 86.22 486 LEU B C 1
ATOM 9991 O O . LEU B 1 486 ? -3.141 28.248 10.223 1 86.22 486 LEU B O 1
ATOM 9995 N N . TYR B 1 487 ? -4.273 28.502 8.309 1 83.49 487 TYR B N 1
ATOM 9996 C CA . TYR B 1 487 ? -3.173 27.955 7.523 1 83.49 487 TYR B CA 1
ATOM 9997 C C . TYR B 1 487 ? -2.366 29.069 6.865 1 83.49 487 TYR B C 1
ATOM 9999 O O . TYR B 1 487 ? -1.353 28.808 6.212 1 83.49 487 TYR B O 1
ATOM 10007 N N . THR B 1 488 ? -2.863 30.236 7.015 1 82.92 488 THR B N 1
ATOM 10008 C CA . THR B 1 488 ? -2.156 31.352 6.397 1 82.92 488 THR B CA 1
ATOM 10009 C C . THR B 1 488 ? -1.8 32.41 7.437 1 82.92 488 THR B C 1
ATOM 10011 O O . THR B 1 488 ? -2.347 32.411 8.542 1 82.92 488 THR B O 1
ATOM 10014 N N . ASN B 1 489 ? -0.887 33.282 7.182 1 76.09 489 ASN B N 1
ATOM 10015 C CA . ASN B 1 489 ? -0.521 34.391 8.057 1 76.09 489 ASN B CA 1
ATOM 10016 C C . ASN B 1 489 ? -1.166 35.698 7.605 1 76.09 489 ASN B C 1
ATOM 10018 O O . ASN B 1 489 ? -0.65 36.78 7.891 1 76.09 489 ASN B O 1
ATOM 10022 N N . ALA B 1 490 ? -2.253 35.467 6.866 1 80.89 490 ALA B N 1
ATOM 10023 C CA . ALA B 1 490 ? -2.953 36.668 6.419 1 80.89 490 ALA B CA 1
ATOM 10024 C C . ALA B 1 490 ? -3.636 37.372 7.589 1 80.89 490 ALA B C 1
ATOM 10026 O O . ALA B 1 490 ? -4.294 36.729 8.41 1 80.89 490 ALA B O 1
ATOM 10027 N N . PRO B 1 491 ? -3.427 38.604 7.694 1 78.12 491 PRO B N 1
ATOM 10028 C CA . PRO B 1 491 ? -4.016 39.321 8.828 1 78.12 491 PRO B CA 1
ATOM 10029 C C . PRO B 1 491 ? -5.516 39.556 8.663 1 78.12 491 PRO B C 1
ATOM 10031 O O . PRO B 1 491 ? -6.015 39.614 7.536 1 78.12 491 PRO B O 1
ATOM 10034 N N . SER B 1 492 ? -6.163 39.496 9.779 1 77.95 492 SER B N 1
ATOM 10035 C CA . SER B 1 492 ? -7.539 39.974 9.875 1 77.95 492 SER B CA 1
ATOM 10036 C C . SER B 1 492 ? -7.649 41.155 10.833 1 77.95 492 SER B C 1
ATOM 10038 O O . SER B 1 492 ? -6.988 41.181 11.873 1 77.95 492 SER B O 1
ATOM 10040 N N . SER B 1 493 ? -8.4 42.246 10.438 1 73.04 493 SER B N 1
ATOM 10041 C CA . SER B 1 493 ? -8.536 43.44 11.266 1 73.04 493 SER B CA 1
ATOM 10042 C C . SER B 1 493 ? -9.54 43.221 12.392 1 73.04 493 SER B C 1
ATOM 10044 O O . SER B 1 493 ? -9.678 44.064 13.281 1 73.04 493 SER B O 1
ATOM 10046 N N . SER B 1 494 ? -10.148 42.031 12.333 1 77.4 494 SER B N 1
ATOM 10047 C CA . SER B 1 494 ? -11.201 41.792 13.315 1 77.4 494 SER B CA 1
ATOM 10048 C C . SER B 1 494 ? -10.725 40.854 14.419 1 77.4 494 SER B C 1
ATOM 10050 O O . SER B 1 494 ? -10.246 39.753 14.142 1 77.4 494 SER B O 1
ATOM 10052 N N . ASN B 1 495 ? -10.872 41.37 15.666 1 78.11 495 ASN B N 1
ATOM 10053 C CA . ASN B 1 495 ? -10.561 40.533 16.82 1 78.11 495 ASN B CA 1
ATOM 10054 C C . ASN B 1 495 ? -11.628 39.464 17.041 1 78.11 495 ASN B C 1
ATOM 10056 O O . ASN B 1 495 ? -11.395 38.488 17.756 1 78.11 495 ASN B O 1
ATOM 10060 N N . ARG B 1 496 ? -12.742 39.693 16.388 1 88.15 496 ARG B N 1
ATOM 10061 C CA . ARG B 1 496 ? -13.861 38.774 16.572 1 88.15 496 ARG B CA 1
ATOM 10062 C C . ARG B 1 496 ? -14.025 37.861 15.362 1 88.15 496 ARG B C 1
ATOM 10064 O O . ARG B 1 496 ? -15.123 37.368 15.094 1 88.15 496 ARG B O 1
ATOM 10071 N N . PHE B 1 497 ? -12.937 37.729 14.707 1 92.94 497 PHE B N 1
ATOM 10072 C CA . PHE B 1 497 ? -12.95 36.988 13.452 1 92.94 497 PHE B CA 1
ATOM 10073 C C . PHE B 1 497 ? -13.547 35.6 13.649 1 92.94 497 PHE B C 1
ATOM 10075 O O . PHE B 1 497 ? -14.562 35.262 13.036 1 92.94 497 PHE B O 1
ATOM 10082 N N . PHE B 1 498 ? -13.033 34.818 14.621 1 92.95 498 PHE B N 1
ATOM 10083 C CA . PHE B 1 498 ? -13.468 33.443 14.836 1 92.95 498 PHE B CA 1
ATOM 10084 C C . PHE B 1 498 ? -14.87 33.406 15.433 1 92.95 498 PHE B C 1
ATOM 10086 O O . PHE B 1 498 ? -15.689 32.566 15.055 1 92.95 498 PHE B O 1
ATOM 10093 N N . ALA B 1 499 ? -15.142 34.333 16.303 1 92.62 499 ALA B N 1
ATOM 10094 C CA . ALA B 1 499 ? -16.455 34.37 16.942 1 92.62 499 ALA B CA 1
ATOM 10095 C C . ALA B 1 499 ? -17.559 34.603 15.915 1 92.62 499 ALA B C 1
ATOM 10097 O O . ALA B 1 499 ? -18.594 33.932 15.944 1 92.62 499 ALA B O 1
ATOM 10098 N N . HIS B 1 500 ? -17.338 35.547 15.053 1 94.57 500 HIS B N 1
ATOM 10099 C CA . HIS B 1 500 ? -18.341 35.892 14.052 1 94.57 500 HIS B CA 1
ATOM 10100 C C . HIS B 1 500 ? -18.566 34.74 13.078 1 94.57 500 HIS B C 1
ATOM 10102 O O . HIS B 1 500 ? -19.709 34.4 12.766 1 94.57 500 HIS B O 1
ATOM 10108 N N . LEU B 1 501 ? -17.495 34.171 12.677 1 95.77 501 LEU B N 1
ATOM 10109 C CA . LEU B 1 501 ? -17.608 33.146 11.645 1 95.77 501 LEU B CA 1
ATOM 10110 C C . LEU B 1 501 ? -18.173 31.853 12.224 1 95.77 501 LEU B C 1
ATOM 10112 O O . LEU B 1 501 ? -19.028 31.213 11.608 1 95.77 501 LEU B O 1
ATOM 10116 N N . THR B 1 502 ? -17.66 31.441 13.37 1 94.5 502 THR B N 1
ATOM 10117 C CA . THR B 1 502 ? -18.207 30.236 13.983 1 94.5 502 THR B CA 1
ATOM 10118 C C . THR B 1 502 ? -19.668 30.444 14.374 1 94.5 502 THR B C 1
ATOM 10120 O O . THR B 1 502 ? -20.483 29.526 14.261 1 94.5 502 THR B O 1
ATOM 10123 N N . GLY B 1 503 ? -19.938 31.645 14.855 1 92.35 503 GLY B N 1
ATOM 10124 C CA . GLY B 1 503 ? -21.317 31.963 15.189 1 92.35 503 GLY B CA 1
ATOM 10125 C C . GLY B 1 503 ? -22.259 31.854 14.005 1 92.35 503 GLY B C 1
ATOM 10126 O O . GLY B 1 503 ? -23.361 31.316 14.129 1 92.35 503 GLY B O 1
ATOM 10127 N N . ALA B 1 504 ? -21.86 32.321 12.892 1 94.19 504 ALA B N 1
ATOM 10128 C CA . ALA B 1 504 ? -22.675 32.28 11.681 1 94.19 504 ALA B CA 1
ATOM 10129 C C . ALA B 1 504 ? -22.915 30.843 11.229 1 94.19 504 ALA B C 1
ATOM 10131 O O . ALA B 1 504 ? -24.05 30.458 10.94 1 94.19 504 ALA B O 1
ATOM 10132 N N . ALA B 1 505 ? -21.843 30.109 11.17 1 94.61 505 ALA B N 1
ATOM 10133 C CA . ALA B 1 505 ? -21.957 28.718 10.739 1 94.61 505 ALA B CA 1
ATOM 10134 C C . ALA B 1 505 ? -22.839 27.918 11.693 1 94.61 505 ALA B C 1
ATOM 10136 O O . ALA B 1 505 ? -23.715 27.169 11.257 1 94.61 505 ALA B O 1
ATOM 10137 N N . ARG B 1 506 ? -22.612 28.104 12.935 1 91.6 506 ARG B N 1
ATOM 10138 C CA . ARG B 1 506 ? -23.365 27.386 13.958 1 91.6 506 ARG B CA 1
ATOM 10139 C C . ARG B 1 506 ? -24.859 27.671 13.84 1 91.6 506 ARG B C 1
ATOM 10141 O O . ARG B 1 506 ? -25.673 26.746 13.814 1 91.6 506 ARG B O 1
ATOM 10148 N N . ARG B 1 507 ? -25.206 28.866 13.725 1 90.83 507 ARG B N 1
ATOM 10149 C CA . ARG B 1 507 ? -26.611 29.258 13.699 1 90.83 507 ARG B CA 1
ATOM 10150 C C . ARG B 1 507 ? -27.301 28.741 12.441 1 90.83 507 ARG B C 1
ATOM 10152 O O . ARG B 1 507 ? -28.44 28.273 12.499 1 90.83 507 ARG B O 1
ATOM 10159 N N . ALA B 1 508 ? -26.649 28.868 11.377 1 90.86 508 ALA B N 1
ATOM 10160 C CA . ALA B 1 508 ? -27.21 28.372 10.123 1 90.86 508 ALA B CA 1
ATOM 10161 C C . ALA B 1 508 ? -27.449 26.866 10.187 1 90.86 508 ALA B C 1
ATOM 10163 O O . ALA B 1 508 ? -28.488 26.377 9.738 1 90.86 508 ALA B O 1
ATOM 10164 N N . LEU B 1 509 ? -26.53 26.158 10.718 1 90.5 509 LEU B N 1
ATOM 10165 C CA . LEU B 1 509 ? -26.631 24.706 10.81 1 90.5 509 LEU B CA 1
ATOM 10166 C C . LEU B 1 509 ? -27.727 24.298 11.789 1 90.5 509 LEU B C 1
ATOM 10168 O O . LEU B 1 509 ? -28.524 23.404 11.497 1 90.5 509 LEU B O 1
ATOM 10172 N N . GLU B 1 510 ? -27.76 24.981 12.872 1 84.2 510 GLU B N 1
ATOM 10173 C CA . GLU B 1 510 ? -28.766 24.68 13.886 1 84.2 510 GLU B CA 1
ATOM 10174 C C . GLU B 1 510 ? -30.176 24.922 13.354 1 84.2 510 GLU B C 1
ATOM 10176 O O . GLU B 1 510 ? -31.097 24.16 13.655 1 84.2 510 GLU B O 1
ATOM 10181 N N . GLN B 1 511 ? -30.295 25.959 12.672 1 86.09 511 GLN B N 1
ATOM 10182 C CA . GLN B 1 511 ? -31.596 26.302 12.109 1 86.09 511 GLN B CA 1
ATOM 10183 C C . GLN B 1 511 ? -32.043 25.264 11.083 1 86.09 511 GLN B C 1
ATOM 10185 O O . GLN B 1 511 ? -33.234 24.968 10.969 1 86.09 511 GLN B O 1
ATOM 10190 N N . ALA B 1 512 ? -31.133 24.824 10.369 1 87.36 512 ALA B N 1
ATOM 10191 C CA . ALA B 1 512 ? -31.467 23.82 9.363 1 87.36 512 ALA B CA 1
ATOM 10192 C C . ALA B 1 512 ? -31.817 22.485 10.015 1 87.36 512 ALA B C 1
ATOM 10194 O O . ALA B 1 512 ? -32.743 21.798 9.578 1 87.36 512 ALA B O 1
ATOM 10195 N N . SER B 1 513 ? -30.928 22.03 10.904 1 88.27 513 SER B N 1
ATOM 10196 C CA . SER B 1 513 ? -31.17 20.794 11.641 1 88.27 513 SER B CA 1
ATOM 10197 C C . SER B 1 513 ? -30.244 20.679 12.847 1 88.27 513 SER B C 1
ATOM 10199 O O . SER B 1 513 ? -29.025 20.808 12.715 1 88.27 513 SER B O 1
ATOM 10201 N N . PRO B 1 514 ? -30.791 20.392 13.914 1 80.38 514 PRO B N 1
ATOM 10202 C CA . PRO B 1 514 ? -29.94 20.203 15.091 1 80.38 514 PRO B CA 1
ATOM 10203 C C . PRO B 1 514 ? -28.957 19.046 14.929 1 80.38 514 PRO B C 1
ATOM 10205 O O . PRO B 1 514 ? -27.932 19 15.615 1 80.38 514 PRO B O 1
ATOM 10208 N N . THR B 1 515 ? -29.181 18.178 13.996 1 81.87 515 THR B N 1
ATOM 10209 C CA . THR B 1 515 ? -28.353 16.994 13.802 1 81.87 515 THR B CA 1
ATOM 10210 C C . THR B 1 515 ? -27.002 17.37 13.199 1 81.87 515 THR B C 1
ATOM 10212 O O . THR B 1 515 ? -26.061 16.574 13.225 1 81.87 515 THR B O 1
ATOM 10215 N N . TYR B 1 516 ? -26.873 18.582 12.723 1 85.69 516 TYR B N 1
ATOM 10216 C CA . TYR B 1 516 ? -25.589 19.042 12.206 1 85.69 516 TYR B CA 1
ATOM 10217 C C . TYR B 1 516 ? -24.6 19.282 13.341 1 85.69 516 TYR B C 1
ATOM 10219 O O . TYR B 1 516 ? -23.385 19.257 13.13 1 85.69 516 TYR B O 1
ATOM 10227 N N . MET B 1 517 ? -25.186 19.478 14.496 1 83.26 517 MET B N 1
ATOM 10228 C CA . MET B 1 517 ? -24.355 19.855 15.636 1 83.26 517 MET B CA 1
ATOM 10229 C C . MET B 1 517 ? -23.999 18.635 16.478 1 83.26 517 MET B C 1
ATOM 10231 O O . MET B 1 517 ? -24.171 18.646 17.698 1 83.26 517 MET B O 1
ATOM 10235 N N . GLY B 1 518 ? -23.468 17.667 15.722 1 79.29 518 GLY B N 1
ATOM 10236 C CA . GLY B 1 518 ? -22.875 16.557 16.451 1 79.29 518 GLY B CA 1
ATOM 10237 C C . GLY B 1 518 ? -21.663 16.961 17.268 1 79.29 518 GLY B C 1
ATOM 10238 O O . GLY B 1 518 ? -21.177 18.088 17.153 1 79.29 518 GLY B O 1
ATOM 10239 N N . THR B 1 519 ? -21.098 16.131 18.053 1 78.78 519 THR B N 1
ATOM 10240 C CA . THR B 1 519 ? -20.043 16.431 19.015 1 78.78 519 THR B CA 1
ATOM 10241 C C . THR B 1 519 ? -18.857 17.1 18.326 1 78.78 519 THR B C 1
ATOM 10243 O O . THR B 1 519 ? -18.358 18.125 18.794 1 78.78 519 THR B O 1
ATOM 10246 N N . LYS B 1 520 ? -18.371 16.587 17.268 1 83.3 520 LYS B N 1
ATOM 10247 C CA . LYS B 1 520 ? -17.197 17.11 16.577 1 83.3 520 LYS B CA 1
ATOM 10248 C C . LYS B 1 520 ? -17.466 18.502 16.011 1 83.3 520 LYS B C 1
ATOM 10250 O O . LYS B 1 520 ? -16.638 19.405 16.149 1 83.3 520 LYS B O 1
ATOM 10255 N N . THR B 1 521 ? -18.64 18.618 15.438 1 87.16 521 THR B N 1
ATOM 10256 C CA . THR B 1 521 ? -19.017 19.914 14.884 1 87.16 521 THR B CA 1
ATOM 10257 C C . THR B 1 521 ? -19.202 20.944 15.994 1 87.16 521 THR B C 1
ATOM 10259 O O . THR B 1 521 ? -18.759 22.088 15.868 1 87.16 521 THR B O 1
ATOM 10262 N N . HIS B 1 522 ? -19.839 20.535 16.959 1 82.45 522 HIS B N 1
ATOM 10263 C CA . HIS B 1 522 ? -20.085 21.419 18.093 1 82.45 522 HIS B CA 1
ATOM 10264 C C . HIS B 1 522 ? -18.776 21.894 18.714 1 82.45 522 HIS B C 1
ATOM 10266 O O . HIS B 1 522 ? -18.607 23.086 18.983 1 82.45 522 HIS B O 1
ATOM 10272 N N . GLU B 1 523 ? -17.9 20.997 18.921 1 82.64 523 GLU B N 1
ATOM 10273 C CA . GLU B 1 523 ? -16.618 21.346 19.527 1 82.64 523 GLU B CA 1
ATOM 10274 C C . GLU B 1 523 ? -15.833 22.311 18.643 1 82.64 523 GLU B C 1
ATOM 10276 O O . GLU B 1 523 ? -15.183 23.231 19.144 1 82.64 523 GLU B O 1
ATOM 10281 N N . PHE B 1 524 ? -15.922 22.098 17.422 1 88.83 524 PHE B N 1
ATOM 10282 C CA . PHE B 1 524 ? -15.196 22.962 16.499 1 88.83 524 PHE B CA 1
ATOM 10283 C C . PHE B 1 524 ? -15.805 24.358 16.471 1 88.83 524 PHE B C 1
ATOM 10285 O O . PHE B 1 524 ? -15.095 25.354 16.623 1 88.83 524 PHE B O 1
ATOM 10292 N N . LEU B 1 525 ? -17.102 24.424 16.38 1 89.62 525 LEU B N 1
ATOM 10293 C CA . LEU B 1 525 ? -17.749 25.71 16.144 1 89.62 525 LEU B CA 1
ATOM 10294 C C . LEU B 1 525 ? -17.946 26.467 17.453 1 89.62 525 LEU B C 1
ATOM 10296 O O . LEU B 1 525 ? -17.9 27.699 17.476 1 89.62 525 LEU B O 1
ATOM 10300 N N . CYS B 1 526 ? -18.074 25.804 18.504 1 82.82 526 CYS B N 1
ATOM 10301 C CA . CYS B 1 526 ? -18.411 26.483 19.75 1 82.82 526 CYS B CA 1
ATOM 10302 C C . CYS B 1 526 ? -17.158 26.791 20.56 1 82.82 526 CYS B C 1
ATOM 10304 O O . CYS B 1 526 ? -17.123 27.766 21.312 1 82.82 526 CYS B O 1
ATOM 10306 N N . HIS B 1 527 ? -16.145 26.023 20.39 1 83.17 527 HIS B N 1
ATOM 10307 C CA . HIS B 1 527 ? -15.007 26.172 21.29 1 83.17 527 HIS B CA 1
ATOM 10308 C C . HIS B 1 527 ? -13.81 26.783 20.568 1 83.17 527 HIS B C 1
ATOM 10310 O O . HIS B 1 527 ? -12.866 27.251 21.209 1 83.17 527 HIS B O 1
ATOM 10316 N N . LEU B 1 528 ? -13.772 26.824 19.292 1 89.24 528 LEU B N 1
ATOM 10317 C CA . LEU B 1 528 ? -12.61 27.282 18.538 1 89.24 528 LEU B CA 1
ATOM 10318 C C . LEU B 1 528 ? -12.197 28.684 18.975 1 89.24 528 LEU B C 1
ATOM 10320 O O . LEU B 1 528 ? -11.017 28.939 19.223 1 89.24 528 LEU B O 1
ATOM 10324 N N . PRO B 1 529 ? -13.17 29.666 19.121 1 88.07 529 PRO B N 1
ATOM 10325 C CA . PRO B 1 529 ? -12.745 31.003 19.543 1 88.07 529 PRO B CA 1
ATOM 10326 C C . PRO B 1 529 ? -12.036 30.998 20.895 1 88.07 529 PRO B C 1
ATOM 10328 O O . PRO B 1 529 ? -11.043 31.707 21.078 1 88.07 529 PRO B O 1
ATOM 10331 N N . TYR B 1 530 ? -12.478 30.15 21.756 1 82.5 530 TYR B N 1
ATOM 10332 C CA . TYR B 1 530 ? -11.879 30.076 23.084 1 82.5 530 TYR B CA 1
ATOM 10333 C C . TYR B 1 530 ? -10.51 29.408 23.028 1 82.5 530 TYR B C 1
ATOM 10335 O O . TYR B 1 530 ? -9.583 29.82 23.73 1 82.5 530 TYR B O 1
ATOM 10343 N N . VAL B 1 531 ? -10.431 28.449 22.277 1 86.95 531 VAL B N 1
ATOM 10344 C CA . VAL B 1 531 ? -9.172 27.723 22.141 1 86.95 531 VAL B CA 1
ATOM 10345 C C . VAL B 1 531 ? -8.118 28.63 21.511 1 86.95 531 VAL B C 1
ATOM 10347 O O . VAL B 1 531 ? -6.95 28.602 21.905 1 86.95 531 VAL B O 1
ATOM 10350 N N . ILE B 1 532 ? -8.585 29.414 20.551 1 88.85 532 ILE B N 1
ATOM 10351 C CA . ILE B 1 532 ? -7.669 30.344 19.898 1 88.85 532 ILE B CA 1
ATOM 10352 C C . ILE B 1 532 ? -7.173 31.375 20.909 1 88.85 532 ILE B C 1
ATOM 10354 O O . ILE B 1 532 ? -6 31.755 20.892 1 88.85 532 ILE B O 1
ATOM 10358 N N . GLU B 1 533 ? -7.99 31.803 21.707 1 84.6 533 GLU B N 1
ATOM 10359 C CA . GLU B 1 533 ? -7.614 32.772 22.733 1 84.6 533 GLU B CA 1
ATOM 10360 C C . GLU B 1 533 ? -6.642 32.162 23.738 1 84.6 533 GLU B C 1
ATOM 10362 O O . GLU B 1 533 ? -5.675 32.81 24.146 1 84.6 533 GLU B O 1
ATOM 10367 N N . LYS B 1 534 ? -6.853 30.962 24.007 1 87.39 534 LYS B N 1
ATOM 10368 C CA . LYS B 1 534 ? -6.089 30.316 25.07 1 87.39 534 LYS B CA 1
ATOM 10369 C C . LYS B 1 534 ? -4.75 29.802 24.551 1 87.39 534 LYS B C 1
ATOM 10371 O O . LYS B 1 534 ? -3.732 29.9 25.24 1 87.39 534 LYS B O 1
ATOM 10376 N N . PHE B 1 535 ? -4.73 29.252 23.377 1 90.41 535 PHE B N 1
ATOM 10377 C CA . PHE B 1 535 ? -3.541 28.525 22.948 1 90.41 535 PHE B CA 1
ATOM 10378 C C . PHE B 1 535 ? -2.965 29.133 21.675 1 90.41 535 PHE B C 1
ATOM 10380 O O . PHE B 1 535 ? -1.903 28.717 21.208 1 90.41 535 PHE B O 1
ATOM 10387 N N . GLY B 1 536 ? -3.61 30.112 21.076 1 88.4 536 GLY B N 1
ATOM 10388 C CA . GLY B 1 536 ? -3.205 30.617 19.773 1 88.4 536 GLY B CA 1
ATOM 10389 C C . GLY B 1 536 ? -3.694 29.758 18.623 1 88.4 536 GLY B C 1
ATOM 10390 O O . GLY B 1 536 ? -4.669 29.017 18.765 1 88.4 536 GLY B O 1
ATOM 10391 N N . ASN B 1 537 ? -3.112 29.928 17.488 1 88.62 537 ASN B N 1
ATOM 10392 C CA . ASN B 1 537 ? -3.486 29.162 16.305 1 88.62 537 ASN B CA 1
ATOM 10393 C C . ASN B 1 537 ? -3.363 27.66 16.547 1 88.62 537 ASN B C 1
ATOM 10395 O O . ASN B 1 537 ? -2.327 27.186 17.018 1 88.62 537 ASN B O 1
ATOM 10399 N N . VAL B 1 538 ? -4.32 26.936 16.193 1 87.8 538 VAL B N 1
ATOM 10400 C CA . VAL B 1 538 ? -4.364 25.522 16.549 1 87.8 538 VAL B CA 1
ATOM 10401 C C . VAL B 1 538 ? -3.701 24.692 15.451 1 87.8 538 VAL B C 1
ATOM 10403 O O . VAL B 1 538 ? -3.366 23.524 15.664 1 87.8 538 VAL B O 1
ATOM 10406 N N . ALA B 1 539 ? -3.5 25.202 14.23 1 86.21 539 ALA B N 1
ATOM 10407 C CA . ALA B 1 539 ? -2.999 24.429 13.096 1 86.21 539 ALA B CA 1
ATOM 10408 C C . ALA B 1 539 ? -1.613 23.862 13.389 1 86.21 539 ALA B C 1
ATOM 10410 O O . ALA B 1 539 ? -1.37 22.669 13.195 1 86.21 539 ALA B O 1
ATOM 10411 N N . PRO B 1 540 ? -0.702 24.678 13.986 1 84.93 540 PRO B N 1
ATOM 10412 C CA . PRO B 1 540 ? 0.626 24.13 14.276 1 84.93 540 PRO B CA 1
ATOM 10413 C C . PRO B 1 540 ? 0.616 23.147 15.445 1 84.93 540 PRO B C 1
ATOM 10415 O O . PRO B 1 540 ? 1.615 22.466 15.691 1 84.93 540 PRO B O 1
ATOM 10418 N N . LEU B 1 541 ? -0.469 23.08 16.19 1 87.2 541 LEU B N 1
ATOM 10419 C CA . LEU B 1 541 ? -0.552 22.227 17.37 1 87.2 541 LEU B CA 1
ATOM 10420 C C . LEU B 1 541 ? -1.212 20.894 17.033 1 87.2 541 LEU B C 1
ATOM 10422 O O . LEU B 1 541 ? -1.33 20.019 17.894 1 87.2 541 LEU B O 1
ATOM 10426 N N . SER B 1 542 ? -1.622 20.713 15.788 1 86.3 542 SER B N 1
ATOM 10427 C CA . SER B 1 542 ? -2.328 19.505 15.374 1 86.3 542 SER B CA 1
ATOM 10428 C C . SER B 1 542 ? -1.379 18.315 15.279 1 86.3 542 SER B C 1
ATOM 10430 O O . SER B 1 542 ? -0.177 18.488 15.064 1 86.3 542 SER B O 1
ATOM 10432 N N . THR B 1 543 ? -1.913 17.128 15.389 1 81.37 543 THR B N 1
ATOM 10433 C CA . THR B 1 543 ? -1.117 15.906 15.375 1 81.37 543 THR B CA 1
ATOM 10434 C C . THR B 1 543 ? -1.015 15.343 13.961 1 81.37 543 THR B C 1
ATOM 10436 O O . THR B 1 543 ? -0.422 14.283 13.75 1 81.37 543 THR B O 1
ATOM 10439 N N . PHE B 1 544 ? -1.528 16.005 12.915 1 78.76 544 PHE B N 1
ATOM 10440 C CA . PHE B 1 544 ? -1.622 15.494 11.553 1 78.76 544 PHE B CA 1
ATOM 10441 C C . PHE B 1 544 ? -0.245 15.125 11.016 1 78.76 544 PHE B C 1
ATOM 10443 O O . PHE B 1 544 ? -0.073 14.065 10.41 1 78.76 544 PHE B O 1
ATOM 10450 N N . CYS B 1 545 ? 0.733 15.973 11.314 1 77.36 545 CYS B N 1
ATOM 10451 C CA . CYS B 1 545 ? 2.068 15.732 10.779 1 77.36 545 CYS B CA 1
ATOM 10452 C C . CYS B 1 545 ? 2.68 14.475 11.384 1 77.36 545 CYS B C 1
ATOM 10454 O O . CYS B 1 545 ? 3.367 13.719 10.694 1 77.36 545 CYS B O 1
ATOM 10456 N N . PHE B 1 546 ? 2.377 14.253 12.647 1 83.15 546 PHE B N 1
ATOM 10457 C CA . PHE B 1 546 ? 2.944 13.09 13.32 1 83.15 546 PHE B CA 1
ATOM 10458 C C . PHE B 1 546 ? 2.312 11.804 12.801 1 83.15 546 PHE B C 1
ATOM 10460 O O . PHE B 1 546 ? 3.01 10.816 12.561 1 83.15 546 PHE B O 1
ATOM 10467 N N . GLU B 1 547 ? 1.023 11.9 12.607 1 83.04 547 GLU B N 1
ATOM 10468 C CA . GLU B 1 547 ? 0.327 10.738 12.064 1 83.04 547 GLU B CA 1
ATOM 10469 C C . GLU B 1 547 ? 0.871 10.362 10.688 1 83.04 547 GLU B C 1
ATOM 10471 O O . GLU B 1 547 ? 1.138 9.188 10.42 1 83.04 547 GLU B O 1
ATOM 10476 N N . HIS B 1 548 ? 0.997 11.374 9.938 1 80.92 548 HIS B N 1
ATOM 10477 C CA . HIS B 1 548 ? 1.512 11.146 8.593 1 80.92 548 HIS B CA 1
ATOM 10478 C C . HIS B 1 548 ? 2.924 10.572 8.633 1 80.92 548 HIS B C 1
ATOM 10480 O O . HIS B 1 548 ? 3.266 9.698 7.833 1 80.92 548 HIS B O 1
ATOM 10486 N N . PHE B 1 549 ? 3.688 11.055 9.477 1 87.49 549 PHE B N 1
ATOM 10487 C CA . PHE B 1 549 ? 5.063 10.587 9.595 1 87.49 549 PHE B CA 1
ATOM 10488 C C . PHE B 1 549 ? 5.103 9.125 10.024 1 87.49 549 PHE B C 1
ATOM 10490 O O . PHE B 1 549 ? 5.87 8.332 9.474 1 87.49 549 PHE B O 1
ATOM 10497 N N . TYR B 1 550 ? 4.308 8.8 11.054 1 88.99 550 TYR B N 1
ATOM 10498 C CA . TYR B 1 550 ? 4.28 7.421 11.528 1 88.99 550 TYR B CA 1
ATOM 10499 C C . TYR B 1 550 ? 3.829 6.474 10.423 1 88.99 550 TYR B C 1
ATOM 10501 O O . TYR B 1 550 ? 4.446 5.43 10.201 1 88.99 550 TYR B O 1
ATOM 10509 N N . LYS B 1 551 ? 2.77 6.878 9.762 1 83.63 551 LYS B N 1
ATOM 10510 C CA . LYS B 1 551 ? 2.267 6.043 8.675 1 83.63 551 LYS B CA 1
ATOM 10511 C C . LYS B 1 551 ? 3.32 5.867 7.584 1 83.63 551 LYS B C 1
ATOM 10513 O O . LYS B 1 551 ? 3.466 4.778 7.026 1 83.63 551 LYS B O 1
ATOM 10518 N N . HIS B 1 552 ? 4.004 6.922 7.331 1 84.01 552 HIS B N 1
ATOM 10519 C CA . HIS B 1 552 ? 5.042 6.867 6.309 1 84.01 552 HIS B CA 1
ATOM 10520 C C . HIS B 1 552 ? 6.213 5.999 6.758 1 84.01 552 HIS B C 1
ATOM 10522 O O . HIS B 1 552 ? 6.669 5.129 6.012 1 84.01 552 HIS B O 1
ATOM 10528 N N . SER B 1 553 ? 6.703 6.242 7.937 1 87.4 553 SER B N 1
ATOM 10529 C CA . SER B 1 553 ? 7.921 5.6 8.419 1 87.4 553 SER B CA 1
ATOM 10530 C C . SER B 1 553 ? 7.693 4.119 8.699 1 87.4 553 SER B C 1
ATOM 10532 O O . SER B 1 553 ? 8.631 3.321 8.654 1 87.4 553 SER B O 1
ATOM 10534 N N . LEU B 1 554 ? 6.423 3.793 8.988 1 86.05 554 LEU B N 1
ATOM 10535 C CA . LEU B 1 554 ? 6.17 2.419 9.408 1 86.05 554 LEU B CA 1
ATOM 10536 C C . LEU B 1 554 ? 5.379 1.662 8.347 1 86.05 554 LEU B C 1
ATOM 10538 O O . LEU B 1 554 ? 4.868 0.571 8.608 1 86.05 554 LEU B O 1
ATOM 10542 N N . LYS B 1 555 ? 5.23 2.328 7.225 1 78.07 555 LYS B N 1
ATOM 10543 C CA . LYS B 1 555 ? 4.54 1.649 6.132 1 78.07 555 LYS B CA 1
ATOM 10544 C C . LYS B 1 555 ? 5.209 0.318 5.803 1 78.07 555 LYS B C 1
ATOM 10546 O O . LYS B 1 555 ? 6.432 0.248 5.669 1 78.07 555 LYS B O 1
ATOM 10551 N N . GLY B 1 556 ? 4.463 -0.842 5.696 1 68.77 556 GLY B N 1
ATOM 10552 C CA . GLY B 1 556 ? 4.984 -2.155 5.351 1 68.77 556 GLY B CA 1
ATOM 10553 C C . GLY B 1 556 ? 5.318 -3.003 6.564 1 68.77 556 GLY B C 1
ATOM 10554 O O . GLY B 1 556 ? 5.625 -4.19 6.433 1 68.77 556 GLY B O 1
ATOM 10555 N N . PHE B 1 557 ? 5.357 -2.314 7.751 1 73.13 557 PHE B N 1
ATOM 10556 C CA . PHE B 1 557 ? 5.591 -3.072 8.975 1 73.13 557 PHE B CA 1
ATOM 10557 C C . PHE B 1 557 ? 4.282 -3.622 9.529 1 73.13 557 PHE B C 1
ATOM 10559 O O . PHE B 1 557 ? 3.252 -2.946 9.489 1 73.13 557 PHE B O 1
ATOM 10566 N N . SER B 1 558 ? 4.217 -4.821 9.823 1 73.15 558 SER B N 1
ATOM 10567 C CA . SER B 1 558 ? 3.056 -5.434 10.459 1 73.15 558 SER B CA 1
ATOM 10568 C C . SER B 1 558 ? 3.474 -6.367 11.592 1 73.15 558 SER B C 1
ATOM 10570 O O . SER B 1 558 ? 4.547 -6.972 11.54 1 73.15 558 SER B O 1
ATOM 10572 N N . ALA B 1 559 ? 2.682 -6.422 12.638 1 70.51 559 ALA B N 1
ATOM 10573 C CA . ALA B 1 559 ? 2.95 -7.293 13.78 1 70.51 559 ALA B CA 1
ATOM 10574 C C . ALA B 1 559 ? 3.061 -8.751 13.343 1 70.51 559 ALA B C 1
ATOM 10576 O O . ALA B 1 559 ? 3.729 -9.553 14.001 1 70.51 559 ALA B O 1
ATOM 10577 N N . GLN B 1 560 ? 2.439 -9.091 12.193 1 61.2 560 GLN B N 1
ATOM 10578 C CA . GLN B 1 560 ? 2.413 -10.469 11.714 1 61.2 560 GLN B CA 1
ATOM 10579 C C . GLN B 1 560 ? 3.721 -10.834 11.018 1 61.2 560 GLN B C 1
ATOM 10581 O O . GLN B 1 560 ? 4.158 -11.986 11.071 1 61.2 560 GLN B O 1
ATOM 10586 N N . LYS B 1 561 ? 4.355 -9.845 10.447 1 62.75 561 LYS B N 1
ATOM 10587 C CA . LYS B 1 561 ? 5.495 -10.132 9.58 1 62.75 561 LYS B CA 1
ATOM 10588 C C . LYS B 1 561 ? 6.804 -9.696 10.231 1 62.75 561 LYS B C 1
ATOM 10590 O O . LYS B 1 561 ? 7.884 -10.108 9.803 1 62.75 561 LYS B O 1
ATOM 10595 N N . THR B 1 562 ? 6.686 -8.811 11.284 1 71.95 562 THR B N 1
ATOM 10596 C CA . THR B 1 562 ? 7.885 -8.234 11.882 1 71.95 562 THR B CA 1
ATOM 10597 C C . THR B 1 562 ? 8.092 -8.764 13.298 1 71.95 562 THR B C 1
ATOM 10599 O O . THR B 1 562 ? 7.257 -8.545 14.177 1 71.95 562 THR B O 1
ATOM 10602 N N . THR B 1 563 ? 9.176 -9.493 13.45 1 70 563 THR B N 1
ATOM 10603 C CA . THR B 1 563 ? 9.55 -9.941 14.787 1 70 563 THR B CA 1
ATOM 10604 C C . THR B 1 563 ? 9.903 -8.753 15.677 1 70 563 THR B C 1
ATOM 10606 O O . THR B 1 563 ? 10.675 -7.879 15.277 1 70 563 THR B O 1
ATOM 10609 N N . GLY B 1 564 ? 9.362 -8.736 16.944 1 77.34 564 GLY B N 1
ATOM 10610 C CA . GLY B 1 564 ? 9.587 -7.58 17.798 1 77.34 564 GLY B CA 1
ATOM 10611 C C . GLY B 1 564 ? 9.082 -6.284 17.193 1 77.34 564 GLY B C 1
ATOM 10612 O O . GLY B 1 564 ? 9.804 -5.285 17.161 1 77.34 564 GLY B O 1
ATOM 10613 N N . PHE B 1 565 ? 7.888 -6.396 16.752 1 82.47 565 PHE B N 1
ATOM 10614 C CA . PHE B 1 565 ? 7.273 -5.366 15.923 1 82.47 565 PHE B CA 1
ATOM 10615 C C . PHE B 1 565 ? 7.355 -4.004 16.602 1 82.47 565 PHE B C 1
ATOM 10617 O O . PHE B 1 565 ? 7.781 -3.024 15.989 1 82.47 565 PHE B O 1
ATOM 10624 N N . THR B 1 566 ? 7.014 -3.889 17.898 1 87.62 566 THR B N 1
ATOM 10625 C CA . THR B 1 566 ? 6.964 -2.592 18.565 1 87.62 566 THR B CA 1
ATOM 10626 C C . THR B 1 566 ? 8.366 -2.009 18.719 1 87.62 566 THR B C 1
ATOM 10628 O O . THR B 1 566 ? 8.569 -0.808 18.525 1 87.62 566 THR B O 1
ATOM 10631 N N . GLU B 1 567 ? 9.318 -2.918 19.068 1 87.18 567 GLU B N 1
ATOM 10632 C CA . GLU B 1 567 ? 10.706 -2.482 19.18 1 87.18 567 GLU B CA 1
ATOM 10633 C C . GLU B 1 567 ? 11.24 -1.988 17.838 1 87.18 567 GLU B C 1
ATOM 10635 O O . GLU B 1 567 ? 11.901 -0.95 17.771 1 87.18 567 GLU B O 1
ATOM 10640 N N . ALA B 1 568 ? 10.873 -2.724 16.845 1 85.39 568 ALA B N 1
ATOM 10641 C CA . ALA B 1 568 ? 11.309 -2.342 15.505 1 85.39 568 ALA B CA 1
ATOM 10642 C C . ALA B 1 568 ? 10.683 -1.016 15.081 1 85.39 568 ALA B C 1
ATOM 10644 O O . ALA B 1 568 ? 11.341 -0.185 14.451 1 85.39 568 ALA B O 1
ATOM 10645 N N . ALA B 1 569 ? 9.42 -0.852 15.42 1 87.53 569 ALA B N 1
ATOM 10646 C CA . ALA B 1 569 ? 8.719 0.384 15.085 1 87.53 569 ALA B CA 1
ATOM 10647 C C . ALA B 1 569 ? 9.373 1.586 15.76 1 87.53 569 ALA B C 1
ATOM 10649 O O . ALA B 1 569 ? 9.649 2.597 15.11 1 87.53 569 ALA B O 1
ATOM 10650 N N . VAL B 1 570 ? 9.726 1.449 17.033 1 89.8 570 VAL B N 1
ATOM 10651 C CA . VAL B 1 570 ? 10.345 2.524 17.8 1 89.8 570 VAL B CA 1
ATOM 10652 C C . VAL B 1 570 ? 11.722 2.845 17.222 1 89.8 570 VAL B C 1
ATOM 10654 O O . VAL B 1 570 ? 12.049 4.012 16.993 1 89.8 570 VAL B O 1
ATOM 10657 N N . SER B 1 571 ? 12.451 1.834 16.995 1 87.36 571 SER B N 1
ATOM 10658 C CA . SER B 1 571 ? 13.795 2.01 16.453 1 87.36 571 SER B CA 1
ATOM 10659 C C . SER B 1 571 ? 13.758 2.724 15.106 1 87.36 571 SER B C 1
ATOM 10661 O O . SER B 1 571 ? 14.57 3.616 14.848 1 87.36 571 SER B O 1
ATOM 10663 N N . ARG B 1 572 ? 12.81 2.36 14.334 1 88.5 572 ARG B N 1
ATOM 10664 C CA . ARG B 1 572 ? 12.704 2.939 12.998 1 88.5 572 ARG B CA 1
ATOM 10665 C C . ARG B 1 572 ? 12.287 4.404 13.067 1 88.5 572 ARG B C 1
ATOM 10667 O O . ARG B 1 572 ? 12.818 5.241 12.334 1 88.5 572 ARG B O 1
ATOM 10674 N N . VAL B 1 573 ? 11.361 4.694 13.886 1 89.27 573 VAL B N 1
ATOM 10675 C CA . VAL B 1 573 ? 10.89 6.068 14.02 1 89.27 573 VAL B CA 1
ATOM 10676 C C . VAL B 1 573 ? 12.033 6.962 14.498 1 89.27 573 VAL B C 1
ATOM 10678 O O . VAL B 1 573 ? 12.257 8.041 13.945 1 89.27 573 VAL B O 1
ATOM 10681 N N . ILE B 1 574 ? 12.812 6.531 15.46 1 88.94 574 ILE B N 1
ATOM 10682 C CA . ILE B 1 574 ? 13.912 7.31 16.019 1 88.94 574 ILE B CA 1
ATOM 10683 C C . ILE B 1 574 ? 15.002 7.493 14.966 1 88.94 574 ILE B C 1
ATOM 10685 O O . ILE B 1 574 ? 15.532 8.594 14.796 1 88.94 574 ILE B O 1
ATOM 10689 N N . LEU B 1 575 ? 15.26 6.425 14.318 1 90.14 575 LEU B N 1
ATOM 10690 C CA . LEU B 1 575 ? 16.273 6.501 13.271 1 90.14 575 LEU B CA 1
ATOM 10691 C C . LEU B 1 575 ? 15.864 7.498 12.192 1 90.14 575 LEU B C 1
ATOM 10693 O O . LEU B 1 575 ? 16.66 8.354 11.798 1 90.14 575 LEU B O 1
ATOM 10697 N N . HIS B 1 576 ? 14.631 7.416 11.748 1 90.17 576 HIS B N 1
ATOM 10698 C CA . HIS B 1 576 ? 14.113 8.277 10.691 1 90.17 576 HIS B CA 1
ATOM 10699 C C . HIS B 1 576 ? 14.181 9.746 11.095 1 90.17 576 HIS B C 1
ATOM 10701 O O . HIS B 1 576 ? 14.667 10.583 10.33 1 90.17 576 HIS B O 1
ATOM 10707 N N . SER B 1 577 ? 13.679 10.004 12.242 1 87.83 577 SER B N 1
ATOM 10708 C CA . SER B 1 577 ? 13.627 11.389 12.698 1 87.83 577 SER B CA 1
ATOM 10709 C C . SER B 1 577 ? 15.027 11.952 12.918 1 87.83 577 SER B C 1
ATOM 10711 O O . SER B 1 577 ? 15.309 13.092 12.543 1 87.83 577 SER B O 1
ATOM 10713 N N . SER B 1 578 ? 15.955 11.178 13.498 1 88.81 578 SER B N 1
ATOM 10714 C CA . SER B 1 578 ? 17.311 11.635 13.784 1 88.81 578 SER B CA 1
ATOM 10715 C C . SER B 1 578 ? 18.095 11.874 12.498 1 88.81 578 SER B C 1
ATOM 10717 O O . SER B 1 578 ? 18.835 12.855 12.39 1 88.81 578 SER B O 1
ATOM 10719 N N . ILE B 1 579 ? 17.909 11.014 11.589 1 91.57 579 ILE B N 1
ATOM 10720 C CA . ILE B 1 579 ? 18.619 11.139 10.32 1 91.57 579 ILE B CA 1
ATOM 10721 C C . ILE B 1 579 ? 18.123 12.374 9.571 1 91.57 579 ILE B C 1
ATOM 10723 O O . ILE B 1 579 ? 18.922 13.134 9.017 1 91.57 579 ILE B O 1
ATOM 10727 N N . ARG B 1 580 ? 16.858 12.595 9.533 1 88.79 580 ARG B N 1
ATOM 10728 C CA . ARG B 1 580 ? 16.29 13.771 8.882 1 88.79 580 ARG B CA 1
ATOM 10729 C C . ARG B 1 580 ? 16.803 15.055 9.525 1 88.79 580 ARG B C 1
ATOM 10731 O O . ARG B 1 580 ? 17.153 16.008 8.827 1 88.79 580 ARG B O 1
ATOM 10738 N N . ARG B 1 581 ? 16.887 14.988 10.808 1 87.77 581 ARG B N 1
ATOM 10739 C CA . ARG B 1 581 ? 17.378 16.156 11.532 1 87.77 581 ARG B CA 1
ATOM 10740 C C . ARG B 1 581 ? 18.835 16.442 11.185 1 87.77 581 ARG B C 1
ATOM 10742 O O . ARG B 1 581 ? 19.212 17.596 10.968 1 87.77 581 ARG B O 1
ATOM 10749 N N . GLU B 1 582 ? 19.589 15.416 11.139 1 90.38 582 GLU B N 1
ATOM 10750 C CA . GLU B 1 582 ? 21.008 15.572 10.832 1 90.38 582 GLU B CA 1
ATOM 10751 C C . GLU B 1 582 ? 21.213 16.061 9.402 1 90.38 582 GLU B C 1
ATOM 10753 O O . GLU B 1 582 ? 22.071 16.909 9.147 1 90.38 582 GLU B O 1
ATOM 10758 N N . ILE B 1 583 ? 20.428 15.542 8.525 1 90.97 583 ILE B N 1
ATOM 10759 C CA . ILE B 1 583 ? 20.53 15.946 7.126 1 90.97 583 ILE B CA 1
ATOM 10760 C C . ILE B 1 583 ? 20.181 17.426 6.989 1 90.97 583 ILE B C 1
ATOM 10762 O O . ILE B 1 583 ? 20.882 18.175 6.305 1 90.97 583 ILE B O 1
ATOM 10766 N N . VAL B 1 584 ? 19.129 17.833 7.617 1 85.96 584 VAL B N 1
ATOM 10767 C CA . VAL B 1 584 ? 18.721 19.233 7.562 1 85.96 584 VAL B CA 1
ATOM 10768 C C . VAL B 1 584 ? 19.814 20.114 8.162 1 85.96 584 VAL B C 1
ATOM 10770 O O . VAL B 1 584 ? 20.132 21.176 7.619 1 85.96 584 VAL B O 1
ATOM 10773 N N . LEU B 1 585 ? 20.411 19.652 9.236 1 85.83 585 LEU B N 1
ATOM 10774 C CA . LEU B 1 585 ? 21.478 20.402 9.889 1 85.83 585 LEU B CA 1
ATOM 10775 C C . LEU B 1 585 ? 22.68 20.556 8.963 1 85.83 585 LEU B C 1
ATOM 10777 O O . LEU B 1 585 ? 23.199 21.661 8.791 1 85.83 585 LEU B O 1
ATOM 10781 N N . ARG B 1 586 ? 23.024 19.475 8.371 1 89.79 586 ARG B N 1
ATOM 10782 C CA . ARG B 1 586 ? 24.195 19.51 7.501 1 89.79 586 ARG B CA 1
ATOM 10783 C C . ARG B 1 586 ? 23.906 20.294 6.225 1 89.79 586 ARG B C 1
ATOM 10785 O O . ARG B 1 586 ? 24.814 20.876 5.628 1 89.79 586 ARG B O 1
ATOM 10792 N N . SER B 1 587 ? 22.692 20.197 5.809 1 86.83 587 SER B N 1
ATOM 10793 C CA . SER B 1 587 ? 22.317 20.895 4.583 1 86.83 587 SER B CA 1
ATOM 10794 C C . SER B 1 587 ? 22.484 22.403 4.732 1 86.83 587 SER B C 1
ATOM 10796 O O . SER B 1 587 ? 22.684 23.111 3.743 1 86.83 587 SER B O 1
ATOM 10798 N N . ARG B 1 588 ? 22.337 22.923 5.919 1 79.82 588 ARG B N 1
ATOM 10799 C CA . ARG B 1 588 ? 22.453 24.35 6.199 1 79.82 588 ARG B CA 1
ATOM 10800 C C . ARG B 1 588 ? 23.913 24.789 6.211 1 79.82 588 ARG B C 1
ATOM 10802 O O . ARG B 1 588 ? 24.208 25.984 6.15 1 79.82 588 ARG B O 1
ATOM 10809 N N . GLN B 1 589 ? 24.663 23.828 6.195 1 81.11 589 GLN B N 1
ATOM 10810 C CA . GLN B 1 589 ? 26.09 24.13 6.186 1 81.11 589 GLN B CA 1
ATOM 10811 C C . GLN B 1 589 ? 26.685 23.938 4.794 1 81.11 589 GLN B C 1
ATOM 10813 O O . GLN B 1 589 ? 26.026 24.213 3.789 1 81.11 589 GLN B O 1
ATOM 10818 N N . ASN B 1 590 ? 27.913 23.732 4.49 1 80.12 590 ASN B N 1
ATOM 10819 C CA . ASN B 1 590 ? 28.556 23.414 3.22 1 80.12 590 ASN B CA 1
ATOM 10820 C C . ASN B 1 590 ? 28.533 21.914 2.94 1 80.12 590 ASN B C 1
ATOM 10822 O O . ASN B 1 590 ? 29.489 21.204 3.258 1 80.12 590 ASN B O 1
ATOM 10826 N N . PRO B 1 591 ? 27.397 21.547 2.334 1 87.1 591 PRO B N 1
ATOM 10827 C CA . PRO B 1 591 ? 27.239 20.105 2.133 1 87.1 591 PRO B CA 1
ATOM 10828 C C . PRO B 1 591 ? 28.271 19.527 1.168 1 87.1 591 PRO B C 1
ATOM 10830 O O . PRO B 1 591 ? 28.666 20.194 0.208 1 87.1 591 PRO B O 1
ATOM 10833 N N . SER B 1 592 ? 28.709 18.37 1.421 1 92.55 592 SER B N 1
ATOM 10834 C CA . SER B 1 592 ? 29.558 17.626 0.496 1 92.55 592 SER B CA 1
ATOM 10835 C C . SER B 1 592 ? 28.833 17.347 -0.817 1 92.55 592 SER B C 1
ATOM 10837 O O . SER B 1 592 ? 27.624 17.562 -0.922 1 92.55 592 SER B O 1
ATOM 10839 N N . GLN B 1 593 ? 29.585 16.913 -1.808 1 91.25 593 GLN B N 1
ATOM 10840 C CA . GLN B 1 593 ? 28.975 16.568 -3.088 1 91.25 593 GLN B CA 1
ATOM 10841 C C . GLN B 1 593 ? 27.953 15.446 -2.925 1 91.25 593 GLN B C 1
ATOM 10843 O O . GLN B 1 593 ? 26.891 15.472 -3.55 1 91.25 593 GLN B O 1
ATOM 10848 N N . THR B 1 594 ? 28.298 14.523 -2.072 1 94.6 594 THR B N 1
ATOM 10849 C CA . THR B 1 594 ? 27.407 13.403 -1.789 1 94.6 594 THR B CA 1
ATOM 10850 C C . THR B 1 594 ? 26.085 13.896 -1.21 1 94.6 594 THR B C 1
ATOM 10852 O O . THR B 1 594 ? 25.012 13.521 -1.689 1 94.6 594 THR B O 1
ATOM 10855 N N . LEU B 1 595 ? 26.168 14.722 -0.259 1 94.48 595 LEU B N 1
ATOM 10856 C CA . LEU B 1 595 ? 24.97 15.246 0.388 1 94.48 595 LEU B CA 1
ATOM 10857 C C . LEU B 1 595 ? 24.184 16.139 -0.565 1 94.48 595 LEU B C 1
ATOM 10859 O O . LEU B 1 595 ? 22.951 16.108 -0.577 1 94.48 595 LEU B O 1
ATOM 10863 N N . SER B 1 596 ? 24.898 16.885 -1.378 1 91 596 SER B N 1
ATOM 10864 C CA . SER B 1 596 ? 24.235 17.738 -2.359 1 91 596 SER B CA 1
ATOM 10865 C C . SER B 1 596 ? 23.423 16.912 -3.351 1 91 596 SER B C 1
ATOM 10867 O O . SER B 1 596 ? 22.295 17.274 -3.692 1 91 596 SER B O 1
ATOM 10869 N N . ASN B 1 597 ? 24.033 15.841 -3.805 1 91.81 597 ASN B N 1
ATOM 10870 C CA . ASN B 1 597 ? 23.324 14.948 -4.714 1 91.81 597 ASN B CA 1
ATOM 10871 C C . ASN B 1 597 ? 22.074 14.362 -4.063 1 91.81 597 ASN B C 1
ATOM 10873 O O . ASN B 1 597 ? 21.031 14.242 -4.709 1 91.81 597 ASN B O 1
ATOM 10877 N N . PHE B 1 598 ? 22.221 13.974 -2.799 1 94.93 598 PHE B N 1
ATOM 10878 C CA . PHE B 1 598 ? 21.09 13.431 -2.056 1 94.93 598 PHE B CA 1
ATOM 10879 C C . PHE B 1 598 ? 19.977 14.465 -1.931 1 94.93 598 PHE B C 1
ATOM 10881 O O . PHE B 1 598 ? 18.8 14.142 -2.106 1 94.93 598 PHE B O 1
ATOM 10888 N N . LEU B 1 599 ? 20.306 15.668 -1.646 1 90.1 599 LEU B N 1
ATOM 10889 C CA . LEU B 1 599 ? 19.351 16.752 -1.443 1 90.1 599 LEU B CA 1
ATOM 10890 C C . LEU B 1 599 ? 18.637 17.098 -2.745 1 90.1 599 LEU B C 1
ATOM 10892 O O . LEU B 1 599 ? 17.468 17.491 -2.732 1 90.1 599 LEU B O 1
ATOM 10896 N N . LEU B 1 600 ? 19.301 16.93 -3.848 1 85.41 600 LEU B N 1
ATOM 10897 C CA . LEU B 1 600 ? 18.669 17.146 -5.145 1 85.41 600 LEU B CA 1
ATOM 10898 C C . LEU B 1 600 ? 17.532 16.154 -5.367 1 85.41 600 LEU B C 1
ATOM 10900 O O . LEU B 1 600 ? 16.522 16.49 -5.99 1 85.41 600 LEU B O 1
ATOM 10904 N N . ALA B 1 601 ? 17.737 14.965 -4.838 1 88.17 601 ALA B N 1
ATOM 10905 C CA . ALA B 1 601 ? 16.72 13.928 -4.99 1 88.17 601 ALA B CA 1
ATOM 10906 C C . ALA B 1 601 ? 15.674 14.018 -3.882 1 88.17 601 ALA B C 1
ATOM 10908 O O . ALA B 1 601 ? 14.645 13.339 -3.934 1 88.17 601 ALA B O 1
ATOM 10909 N N . THR B 1 602 ? 15.94 14.84 -2.824 1 87.52 602 THR B N 1
ATOM 10910 C CA . THR B 1 602 ? 15.052 15 -1.677 1 87.52 602 THR B CA 1
ATOM 10911 C C . THR B 1 602 ? 14.841 16.478 -1.359 1 87.52 602 THR B C 1
ATOM 10913 O O . THR B 1 602 ? 15.205 16.943 -0.277 1 87.52 602 THR B O 1
ATOM 10916 N N . PRO B 1 603 ? 14.172 17.079 -2.147 1 74.21 603 PRO B N 1
ATOM 10917 C CA . PRO B 1 603 ? 14.085 18.536 -2.017 1 74.21 603 PRO B CA 1
ATOM 10918 C C . PRO B 1 603 ? 13.424 18.974 -0.713 1 74.21 603 PRO B C 1
ATOM 10920 O O . PRO B 1 603 ? 13.708 20.064 -0.209 1 74.21 603 PRO B O 1
ATOM 10923 N N . SER B 1 604 ? 12.619 18.102 -0.125 1 70.59 604 SER B N 1
ATOM 10924 C CA . SER B 1 604 ? 11.915 18.453 1.104 1 70.59 604 SER B CA 1
ATOM 10925 C C . SER B 1 604 ? 12.886 18.631 2.266 1 70.59 604 SER B C 1
ATOM 10927 O O . SER B 1 604 ? 12.537 19.225 3.288 1 70.59 604 SER B O 1
ATOM 10929 N N . MET B 1 605 ? 14.126 18.192 2.112 1 80.21 605 MET B N 1
ATOM 10930 C CA . MET B 1 605 ? 15.109 18.27 3.189 1 80.21 605 MET B CA 1
ATOM 10931 C C . MET B 1 605 ? 16.018 19.482 3.008 1 80.21 605 MET B C 1
ATOM 10933 O O . MET B 1 605 ? 16.834 19.786 3.879 1 80.21 605 MET B O 1
ATOM 10937 N N . ARG B 1 606 ? 15.928 20.075 1.906 1 72.84 606 ARG B N 1
ATOM 10938 C CA . ARG B 1 606 ? 16.736 21.265 1.654 1 72.84 606 ARG B CA 1
ATOM 10939 C C . ARG B 1 606 ? 16.11 22.497 2.298 1 72.84 606 ARG B C 1
ATOM 10941 O O . ARG B 1 606 ? 14.885 22.606 2.383 1 72.84 606 ARG B O 1
ATOM 10948 N N . GLU B 1 607 ? 17.073 23.127 2.963 1 64.98 607 GLU B N 1
ATOM 10949 C CA . GLU B 1 607 ? 16.578 24.466 3.266 1 64.98 607 GLU B CA 1
ATOM 10950 C C . GLU B 1 607 ? 16.146 25.196 1.998 1 64.98 607 GLU B C 1
ATOM 10952 O O . GLU B 1 607 ? 16.826 25.125 0.972 1 64.98 607 GLU B O 1
ATOM 10957 N N . PHE B 1 608 ? 14.944 25.415 1.985 1 60.47 608 PHE B N 1
ATOM 10958 C CA . PHE B 1 608 ? 14.445 26.068 0.781 1 60.47 608 PHE B CA 1
ATOM 10959 C C . PHE B 1 608 ? 15.274 27.304 0.452 1 60.47 608 PHE B C 1
ATOM 10961 O O . PHE B 1 608 ? 15.501 28.153 1.316 1 60.47 608 PHE B O 1
ATOM 10968 N N . GLU B 1 609 ? 16.041 27.184 -0.592 1 67.18 609 GLU B N 1
ATOM 10969 C CA . GLU B 1 609 ? 16.722 28.368 -1.107 1 67.18 609 GLU B CA 1
ATOM 10970 C C . GLU B 1 609 ? 15.923 29.017 -2.235 1 67.18 609 GLU B C 1
ATOM 10972 O O . GLU B 1 609 ? 15.411 28.325 -3.117 1 67.18 609 GLU B O 1
ATOM 10977 N N . ILE B 1 610 ? 15.725 30.28 -2.016 1 79.3 610 ILE B N 1
ATOM 10978 C CA . ILE B 1 610 ? 15.069 31.027 -3.084 1 79.3 610 ILE B CA 1
ATOM 10979 C C . ILE B 1 610 ? 15.868 30.887 -4.378 1 79.3 610 ILE B C 1
ATOM 10981 O O . ILE B 1 610 ? 17.089 31.064 -4.383 1 79.3 610 ILE B O 1
ATOM 10985 N N . SER B 1 611 ? 15.324 30.363 -5.338 1 85.62 611 SER B N 1
ATOM 10986 C CA . SER B 1 611 ? 15.99 30.218 -6.628 1 85.62 611 SER B CA 1
ATOM 10987 C C . SER B 1 611 ? 15.083 30.661 -7.771 1 85.62 611 SER B C 1
ATOM 10989 O O . SER B 1 611 ? 13.888 30.891 -7.569 1 85.62 611 SER B O 1
ATOM 10991 N N . TRP B 1 612 ? 15.66 30.996 -8.876 1 90.99 612 TRP B N 1
ATOM 10992 C CA . TRP B 1 612 ? 14.929 31.454 -10.053 1 90.99 612 TRP B CA 1
ATOM 10993 C C . TRP B 1 612 ? 15.485 30.816 -11.322 1 90.99 612 TRP B C 1
ATOM 10995 O O . TRP B 1 612 ? 16.623 30.34 -11.337 1 90.99 612 TRP B O 1
ATOM 11005 N N . LYS B 1 613 ? 14.604 30.682 -12.35 1 92.19 613 LYS B N 1
ATOM 11006 C CA . LYS B 1 613 ? 14.978 30.085 -13.63 1 92.19 613 LYS B CA 1
ATOM 11007 C C . LYS B 1 613 ? 14.226 30.743 -14.783 1 92.19 613 LYS B C 1
ATOM 11009 O O . LYS B 1 613 ? 13.381 31.614 -14.564 1 92.19 613 LYS B O 1
ATOM 11014 N N . ASN B 1 614 ? 14.688 30.415 -16.065 1 92.25 614 ASN B N 1
ATOM 11015 C CA . ASN B 1 614 ? 14.052 30.862 -17.299 1 92.25 614 ASN B CA 1
ATOM 11016 C C . ASN B 1 614 ? 14.272 32.353 -17.536 1 92.25 614 ASN B C 1
ATOM 11018 O O . ASN B 1 614 ? 13.344 33.152 -17.394 1 92.25 614 ASN B O 1
ATOM 11022 N N . PRO B 1 615 ? 15.452 32.662 -17.941 1 94.88 615 PRO B N 1
ATOM 11023 C CA . PRO B 1 615 ? 15.774 34.071 -18.184 1 94.88 615 PRO B CA 1
ATOM 11024 C C . PRO B 1 615 ? 14.843 34.721 -19.205 1 94.88 615 PRO B C 1
ATOM 11026 O O . PRO B 1 615 ? 14.465 34.085 -20.193 1 94.88 615 PRO B O 1
ATOM 11029 N N . ILE B 1 616 ? 14.434 35.957 -18.86 1 94.53 616 ILE B N 1
ATOM 11030 C CA . ILE B 1 616 ? 13.597 36.749 -19.754 1 94.53 616 ILE B CA 1
ATOM 11031 C C . ILE B 1 616 ? 14.468 37.71 -20.561 1 94.53 616 ILE B C 1
ATOM 11033 O O . ILE B 1 616 ? 15.143 38.571 -19.993 1 94.53 616 ILE B O 1
ATOM 11037 N N . LYS B 1 617 ? 14.503 37.636 -21.872 1 89.49 617 LYS B N 1
ATOM 11038 C CA . LYS B 1 617 ? 15.341 38.47 -22.729 1 89.49 617 LYS B CA 1
ATOM 11039 C C . LYS B 1 617 ? 14.729 39.855 -22.915 1 89.49 617 LYS B C 1
ATOM 11041 O O . LYS B 1 617 ? 15.438 40.863 -22.878 1 89.49 617 LYS B O 1
ATOM 11046 N N . HIS B 1 618 ? 13.379 39.879 -23.131 1 90.07 618 HIS B N 1
ATOM 11047 C CA . HIS B 1 618 ? 12.683 41.14 -23.362 1 90.07 618 HIS B CA 1
ATOM 11048 C C . HIS B 1 618 ? 11.343 41.172 -22.636 1 90.07 618 HIS B C 1
ATOM 11050 O O . HIS B 1 618 ? 10.565 40.218 -22.719 1 90.07 618 HIS B O 1
ATOM 11056 N N . LEU B 1 619 ? 11.086 42.32 -21.951 1 92.87 619 LEU B N 1
ATOM 11057 C CA . LEU B 1 619 ? 9.789 42.548 -21.323 1 92.87 619 LEU B CA 1
ATOM 11058 C C . LEU B 1 619 ? 8.842 43.267 -22.278 1 92.87 619 LEU B C 1
ATOM 11060 O O . LEU B 1 619 ? 9.276 44.093 -23.085 1 92.87 619 LEU B O 1
ATOM 11064 N N . GLU B 1 620 ? 7.657 43.002 -22.193 1 91.89 620 GLU B N 1
ATOM 11065 C CA . GLU B 1 620 ? 6.658 43.791 -22.908 1 91.89 620 GLU B CA 1
ATOM 11066 C C . GLU B 1 620 ? 6.64 45.235 -22.415 1 91.89 620 GLU B C 1
ATOM 11068 O O . GLU B 1 620 ? 7.107 45.526 -21.312 1 91.89 620 GLU B O 1
ATOM 11073 N N . VAL B 1 621 ? 6.12 46.096 -23.194 1 91.62 621 VAL B N 1
ATOM 11074 C CA . VAL B 1 621 ? 6.142 47.534 -22.946 1 91.62 621 VAL B CA 1
ATOM 11075 C C . VAL B 1 621 ? 5.435 47.842 -21.628 1 91.62 621 VAL B C 1
ATOM 11077 O O . VAL B 1 621 ? 5.894 48.683 -20.852 1 91.62 621 VAL B O 1
ATOM 11080 N N . GLU B 1 622 ? 4.392 47.087 -21.379 1 90.82 622 GLU B N 1
ATOM 11081 C CA . GLU B 1 622 ? 3.594 47.353 -20.186 1 90.82 622 GLU B CA 1
ATOM 11082 C C . GLU B 1 622 ? 4.334 46.928 -18.921 1 90.82 622 GLU B C 1
ATOM 11084 O O . GLU B 1 622 ? 4.027 47.404 -17.826 1 90.82 622 GLU B O 1
ATOM 11089 N N . ASP B 1 623 ? 5.306 46.094 -19.025 1 92.98 623 ASP B N 1
ATOM 11090 C CA . ASP B 1 623 ? 5.997 45.546 -17.863 1 92.98 623 ASP B CA 1
ATOM 11091 C C . ASP B 1 623 ? 7.352 46.22 -17.661 1 92.98 623 ASP B C 1
ATOM 11093 O O . ASP B 1 623 ? 8.076 45.901 -16.716 1 92.98 623 ASP B O 1
ATOM 11097 N N . GLN B 1 624 ? 7.655 47.203 -18.537 1 91.39 624 GLN B N 1
ATOM 11098 C CA . GLN B 1 624 ? 8.937 47.892 -18.428 1 91.39 624 GLN B CA 1
ATOM 11099 C C . GLN B 1 624 ? 8.893 48.968 -17.347 1 91.39 624 GLN B C 1
ATOM 11101 O O . GLN B 1 624 ? 7.879 49.648 -17.181 1 91.39 624 GLN B O 1
ATOM 11106 N N . MET B 1 625 ? 9.913 48.933 -16.5 1 91.15 625 MET B N 1
ATOM 11107 C CA . MET B 1 625 ? 10.085 49.923 -15.441 1 91.15 625 MET B CA 1
ATOM 11108 C C . MET B 1 625 ? 11.497 50.5 -15.46 1 91.15 625 MET B C 1
ATOM 11110 O O . MET B 1 625 ? 12.462 49.781 -15.725 1 91.15 625 MET B O 1
ATOM 11114 N N . ALA B 1 626 ? 11.612 51.792 -15.163 1 88.05 626 ALA B N 1
ATOM 11115 C CA . ALA B 1 626 ? 12.902 52.477 -15.171 1 88.05 626 ALA B CA 1
ATOM 11116 C C . ALA B 1 626 ? 13.85 51.872 -14.14 1 88.05 626 ALA B C 1
ATOM 11118 O O . ALA B 1 626 ? 15.065 51.836 -14.35 1 88.05 626 ALA B O 1
ATOM 11119 N N . GLU B 1 627 ? 13.317 51.322 -13.13 1 87.66 627 GLU B N 1
ATOM 11120 C CA . GLU B 1 627 ? 14.096 50.809 -12.007 1 87.66 627 GLU B CA 1
ATOM 11121 C C . GLU B 1 627 ? 14.772 49.488 -12.362 1 87.66 627 GLU B C 1
ATOM 11123 O O . GLU B 1 627 ? 15.667 49.031 -11.647 1 87.66 627 GLU B O 1
ATOM 11128 N N . LEU B 1 628 ? 14.47 48.908 -13.534 1 89.45 628 LEU B N 1
ATOM 11129 C CA . LEU B 1 628 ? 14.906 47.553 -13.854 1 89.45 628 LEU B CA 1
ATOM 11130 C C . LEU B 1 628 ? 16.175 47.576 -14.7 1 89.45 628 LEU B C 1
ATOM 11132 O O . LEU B 1 628 ? 16.677 46.524 -15.103 1 89.45 628 LEU B O 1
ATOM 11136 N N . GLN B 1 629 ? 16.775 48.681 -15.105 1 83.47 629 GLN B N 1
ATOM 11137 C CA . GLN B 1 629 ? 17.888 48.815 -16.039 1 83.47 629 GLN B CA 1
ATOM 11138 C C . GLN B 1 629 ? 19.068 47.944 -15.618 1 83.47 629 GLN B C 1
ATOM 11140 O O . GLN B 1 629 ? 19.75 47.363 -16.465 1 83.47 629 GLN B O 1
ATOM 11145 N N . ASN B 1 630 ? 19.342 47.701 -14.325 1 85.36 630 ASN B N 1
ATOM 11146 C CA . ASN B 1 630 ? 20.518 46.963 -13.877 1 85.36 630 ASN B CA 1
ATOM 11147 C C . ASN B 1 630 ? 20.144 45.585 -13.34 1 85.36 630 ASN B C 1
ATOM 11149 O O . ASN B 1 630 ? 20.9 44.987 -12.573 1 85.36 630 ASN B O 1
ATOM 11153 N N . PHE B 1 631 ? 18.966 45.043 -13.813 1 92.68 631 PHE B N 1
ATOM 11154 C CA . PHE B 1 631 ? 18.543 43.755 -13.276 1 92.68 631 PHE B CA 1
ATOM 11155 C C . PHE B 1 631 ? 18.476 42.705 -14.378 1 92.68 631 PHE B C 1
ATOM 11157 O O . PHE B 1 631 ? 18.103 43.011 -15.513 1 92.68 631 PHE B O 1
ATOM 11164 N N . GLU B 1 632 ? 18.917 41.465 -14.071 1 94.83 632 GLU B N 1
ATOM 11165 C CA . GLU B 1 632 ? 18.569 40.296 -14.873 1 94.83 632 GLU B CA 1
ATOM 11166 C C . GLU B 1 632 ? 17.185 39.768 -14.507 1 94.83 632 GLU B C 1
ATOM 11168 O O . GLU B 1 632 ? 16.831 39.704 -13.328 1 94.83 632 GLU B O 1
ATOM 11173 N N . LEU B 1 633 ? 16.43 39.424 -15.499 1 95.86 633 LEU B N 1
ATOM 11174 C CA . LEU B 1 633 ? 15.041 39.044 -15.263 1 95.86 633 LEU B CA 1
ATOM 11175 C C . LEU B 1 633 ? 14.835 37.554 -15.518 1 95.86 633 LEU B C 1
ATOM 11177 O O . LEU B 1 633 ? 15.415 36.994 -16.451 1 95.86 633 LEU B O 1
ATOM 11181 N N . TYR B 1 634 ? 13.999 36.948 -14.674 1 96.51 634 TYR B N 1
ATOM 11182 C CA . TYR B 1 634 ? 13.663 35.537 -14.823 1 96.51 634 TYR B CA 1
ATOM 11183 C C . TYR B 1 634 ? 12.16 35.318 -14.698 1 96.51 634 TYR B C 1
ATOM 11185 O O . TYR B 1 634 ? 11.473 36.067 -13.998 1 96.51 634 TYR B O 1
ATOM 11193 N N . ALA B 1 635 ? 11.626 34.253 -15.273 1 96.31 635 ALA B N 1
ATOM 11194 C CA . ALA B 1 635 ? 10.185 34.039 -15.379 1 96.31 635 ALA B CA 1
ATOM 11195 C C . ALA B 1 635 ? 9.69 33.09 -14.291 1 96.31 635 ALA B C 1
ATOM 11197 O O . ALA B 1 635 ? 8.484 32.971 -14.064 1 96.31 635 ALA B O 1
ATOM 11198 N N . SER B 1 636 ? 10.531 32.433 -13.632 1 94.12 636 SER B N 1
ATOM 11199 C CA . SER B 1 636 ? 10.155 31.483 -12.59 1 94.12 636 SER B CA 1
ATOM 11200 C C . SER B 1 636 ? 10.884 31.778 -11.283 1 94.12 636 SER B C 1
ATOM 11202 O O . SER B 1 636 ? 12.079 32.079 -11.287 1 94.12 636 SER B O 1
ATOM 11204 N N . LEU B 1 637 ? 10.151 31.782 -10.213 1 91.56 637 LEU B N 1
ATOM 11205 C CA . LEU B 1 637 ? 10.668 32.004 -8.867 1 91.56 637 LEU B CA 1
ATOM 11206 C C . LEU B 1 637 ? 10.253 30.873 -7.932 1 91.56 637 LEU B C 1
ATOM 11208 O O . LEU B 1 637 ? 9.072 30.528 -7.854 1 91.56 637 LEU B O 1
ATOM 11212 N N . PHE B 1 638 ? 11.17 30.3 -7.341 1 83.78 638 PHE B N 1
ATOM 11213 C CA . PHE B 1 638 ? 10.927 29.222 -6.389 1 83.78 638 PHE B CA 1
ATOM 11214 C C . PHE B 1 638 ? 11.1 29.716 -4.957 1 83.78 638 PHE B C 1
ATOM 11216 O O . PHE B 1 638 ? 12.17 30.203 -4.588 1 83.78 638 PHE B O 1
ATOM 11223 N N . LEU B 1 639 ? 9.992 29.718 -4.248 1 79.82 639 LEU B N 1
ATOM 11224 C CA . LEU B 1 639 ? 9.947 30.139 -2.852 1 79.82 639 LEU B CA 1
ATOM 11225 C C . LEU B 1 639 ? 9.526 28.985 -1.949 1 79.82 639 LEU B C 1
ATOM 11227 O O . LEU B 1 639 ? 9.006 27.974 -2.428 1 79.82 639 LEU B O 1
ATOM 11231 N N . SER B 1 640 ? 9.712 29.15 -0.664 1 71.13 640 SER B N 1
ATOM 11232 C CA . SER B 1 640 ? 9.266 28.153 0.304 1 71.13 640 SER B CA 1
ATOM 11233 C C . SER B 1 640 ? 7.744 28.07 0.35 1 71.13 640 SER B C 1
ATOM 11235 O O . SER B 1 640 ? 7.183 27.013 0.647 1 71.13 640 SER B O 1
ATOM 11237 N N . VAL B 1 641 ? 7.122 29.182 0.038 1 77.97 641 VAL B N 1
ATOM 11238 C CA . VAL B 1 641 ? 5.668 29.236 0.146 1 77.97 641 VAL B CA 1
ATOM 11239 C C . VAL B 1 641 ? 5.035 28.739 -1.152 1 77.97 641 VAL B C 1
ATOM 11241 O O . VAL B 1 641 ? 3.822 28.526 -1.216 1 77.97 641 VAL B O 1
ATOM 11244 N N . GLY B 1 642 ? 5.847 28.552 -2.148 1 79.12 642 GLY B N 1
ATOM 11245 C CA . GLY B 1 642 ? 5.325 28.072 -3.418 1 79.12 642 GLY B CA 1
ATOM 11246 C C . GLY B 1 642 ? 6.147 28.522 -4.61 1 79.12 642 GLY B C 1
ATOM 11247 O O . GLY B 1 642 ? 7.168 29.194 -4.449 1 79.12 642 GLY B O 1
ATOM 11248 N N . ARG B 1 643 ? 5.689 28.117 -5.753 1 84.66 643 ARG B N 1
ATOM 11249 C CA . ARG B 1 643 ? 6.354 28.46 -7.006 1 84.66 643 ARG B CA 1
ATOM 11250 C C . ARG B 1 643 ? 5.544 29.486 -7.792 1 84.66 643 ARG B C 1
ATOM 11252 O O . ARG B 1 643 ? 4.315 29.406 -7.844 1 84.66 643 ARG B O 1
ATOM 11259 N N . LEU B 1 644 ? 6.33 30.372 -8.319 1 90.87 644 LEU B N 1
ATOM 11260 C CA . LEU B 1 644 ? 5.71 31.376 -9.177 1 90.87 644 LEU B CA 1
ATOM 11261 C C . LEU B 1 644 ? 6.252 31.284 -10.599 1 90.87 644 LEU B C 1
ATOM 11263 O O . LEU B 1 644 ? 7.448 31.061 -10.8 1 90.87 644 LEU B O 1
ATOM 11267 N N . GLN B 1 645 ? 5.381 31.325 -11.506 1 92.9 645 GLN B N 1
ATOM 11268 C CA . GLN B 1 645 ? 5.727 31.315 -12.923 1 92.9 645 GLN B CA 1
ATOM 11269 C C . GLN B 1 645 ? 4.935 32.37 -13.691 1 92.9 645 GLN B C 1
ATOM 11271 O O . GLN B 1 645 ? 3.719 32.481 -13.527 1 92.9 645 GLN B O 1
ATOM 11276 N N . SER B 1 646 ? 5.649 33.164 -14.47 1 93.65 646 SER B N 1
ATOM 11277 C CA . SER B 1 646 ? 4.976 34.236 -15.194 1 93.65 646 SER B CA 1
ATOM 11278 C C . SER B 1 646 ? 4.609 33.802 -16.61 1 93.65 646 SER B C 1
ATOM 11280 O O . SER B 1 646 ? 4.945 32.694 -17.031 1 93.65 646 SER B O 1
ATOM 11282 N N . ARG B 1 647 ? 3.91 34.618 -17.279 1 89.94 647 ARG B N 1
ATOM 11283 C CA . ARG B 1 647 ? 3.467 34.397 -18.652 1 89.94 647 ARG B CA 1
ATOM 11284 C C . ARG B 1 647 ? 4.655 34.33 -19.607 1 89.94 647 ARG B C 1
ATOM 11286 O O . ARG B 1 647 ? 4.531 33.828 -20.726 1 89.94 647 ARG B O 1
ATOM 11293 N N . TYR B 1 648 ? 5.799 34.821 -19.204 1 92.22 648 TYR B N 1
ATOM 11294 C CA . TYR B 1 648 ? 6.983 34.812 -20.056 1 92.22 648 TYR B CA 1
ATOM 11295 C C . TYR B 1 648 ? 7.544 33.402 -20.195 1 92.22 648 TYR B C 1
ATOM 11297 O O . TYR B 1 648 ? 8.35 33.132 -21.089 1 92.22 648 TYR B O 1
ATOM 11305 N N . LYS B 1 649 ? 7.279 32.517 -19.212 1 88.21 649 LYS B N 1
ATOM 11306 C CA . LYS B 1 649 ? 7.634 31.105 -19.332 1 88.21 649 LYS B CA 1
ATOM 11307 C C . LYS B 1 649 ? 6.535 30.32 -20.041 1 88.21 649 LYS B C 1
ATOM 11309 O O . LYS B 1 649 ? 6.815 29.518 -20.934 1 88.21 649 LYS B O 1
ATOM 11314 N N . GLN B 1 650 ? 5.367 30.414 -19.513 1 78.04 650 GLN B N 1
ATOM 11315 C CA . GLN B 1 650 ? 4.22 29.656 -20.003 1 78.04 650 GLN B CA 1
ATOM 11316 C C . GLN B 1 650 ? 2.999 30.555 -20.172 1 78.04 650 GLN B C 1
ATOM 11318 O O . GLN B 1 650 ? 2.567 31.21 -19.221 1 78.04 650 GLN B O 1
ATOM 11323 N N . LYS B 1 651 ? 2.57 30.444 -21.509 1 70.24 651 LYS B N 1
ATOM 11324 C CA . LYS B 1 651 ? 1.378 31.246 -21.767 1 70.24 651 LYS B CA 1
ATOM 11325 C C . LYS B 1 651 ? 0.171 30.696 -21.013 1 70.24 651 LYS B C 1
ATOM 11327 O O . LYS B 1 651 ? 0.256 29.641 -20.381 1 70.24 651 LYS B O 1
ATOM 11332 N N . TYR B 1 652 ? -0.934 31.27 -20.914 1 61.44 652 TYR B N 1
ATOM 11333 C CA . TYR B 1 652 ? -2.162 30.872 -20.236 1 61.44 652 TYR B CA 1
ATOM 11334 C C . TYR B 1 652 ? -2.662 29.529 -20.755 1 61.44 652 TYR B C 1
ATOM 11336 O O . TYR B 1 652 ? -2.602 29.261 -21.957 1 61.44 652 TYR B O 1
ATOM 11344 N N . PRO B 1 653 ? -2.961 28.573 -19.692 1 64.12 653 PRO B N 1
ATOM 11345 C CA . PRO B 1 653 ? -3.281 28.809 -18.282 1 64.12 653 PRO B CA 1
ATOM 11346 C C . PRO B 1 653 ? -2.066 28.661 -17.369 1 64.12 653 PRO B C 1
ATOM 11348 O O . PRO B 1 653 ? -1.306 27.698 -17.498 1 64.12 653 PRO B O 1
ATOM 11351 N N . ASN B 1 654 ? -1.824 29.78 -16.615 1 78.33 654 ASN B N 1
ATOM 11352 C CA . ASN B 1 654 ? -0.741 29.774 -15.637 1 78.33 654 ASN B CA 1
ATOM 11353 C C . ASN B 1 654 ? -1.274 29.68 -14.211 1 78.33 654 ASN B C 1
ATOM 11355 O O . ASN B 1 654 ? -1.862 30.634 -13.699 1 78.33 654 ASN B O 1
ATOM 11359 N N . LYS B 1 655 ? -1.098 28.578 -13.608 1 86.34 655 LYS B N 1
ATOM 11360 C CA . LYS B 1 655 ? -1.649 28.288 -12.288 1 86.34 655 LYS B CA 1
ATOM 11361 C C . LYS B 1 655 ? -0.775 28.88 -11.186 1 86.34 655 LYS B C 1
ATOM 11363 O O . LYS B 1 655 ? -1.18 28.923 -10.022 1 86.34 655 LYS B O 1
ATOM 11368 N N . ASN B 1 656 ? 0.408 29.488 -11.568 1 89.36 656 ASN B N 1
ATOM 11369 C CA . ASN B 1 656 ? 1.384 29.918 -10.572 1 89.36 656 ASN B CA 1
ATOM 11370 C C . ASN B 1 656 ? 1.704 31.404 -10.705 1 89.36 656 ASN B C 1
ATOM 11372 O O . ASN B 1 656 ? 2.864 31.805 -10.596 1 89.36 656 ASN B O 1
ATOM 11376 N N . GLU B 1 657 ? 0.726 32.215 -10.926 1 92.72 657 GLU B N 1
ATOM 11377 C CA . GLU B 1 657 ? 1.034 33.609 -11.23 1 92.72 657 GLU B CA 1
ATOM 11378 C C . GLU B 1 657 ? 0.6 34.531 -10.094 1 92.72 657 GLU B C 1
ATOM 11380 O O . GLU B 1 657 ? 0.853 35.737 -10.135 1 92.72 657 GLU B O 1
ATOM 11385 N N . ILE B 1 658 ? -0.082 34.013 -9.125 1 93.82 658 ILE B N 1
ATOM 11386 C CA . ILE B 1 658 ? -0.647 34.885 -8.102 1 93.82 658 ILE B CA 1
ATOM 11387 C C . ILE B 1 658 ? 0.167 34.768 -6.816 1 93.82 658 ILE B C 1
ATOM 11389 O O . ILE B 1 658 ? 0.538 33.665 -6.407 1 93.82 658 ILE B O 1
ATOM 11393 N N . LEU B 1 659 ? 0.442 35.896 -6.25 1 94.19 659 LEU B N 1
ATOM 11394 C CA . LEU B 1 659 ? 1.136 35.907 -4.967 1 94.19 659 LEU B CA 1
ATOM 11395 C C . LEU B 1 659 ? 0.55 36.968 -4.041 1 94.19 659 LEU B C 1
ATOM 11397 O O . LEU B 1 659 ? -0.157 37.871 -4.494 1 94.19 659 LEU B O 1
ATOM 11401 N N . PHE B 1 660 ? 0.714 36.835 -2.773 1 93.72 660 PHE B N 1
ATOM 11402 C CA . PHE B 1 660 ? 0.399 37.812 -1.737 1 93.72 660 PHE B CA 1
ATOM 11403 C C . PHE B 1 660 ? 1.668 38.297 -1.047 1 93.72 660 PHE B C 1
ATOM 11405 O O . PHE B 1 660 ? 2.556 37.5 -0.736 1 93.72 660 PHE B O 1
ATOM 11412 N N . ALA B 1 661 ? 1.791 39.581 -0.886 1 93.2 661 ALA B N 1
ATOM 11413 C CA . ALA B 1 661 ? 3.005 40.166 -0.325 1 93.2 661 ALA B CA 1
ATOM 11414 C C . ALA B 1 661 ? 2.709 41.502 0.351 1 93.2 661 ALA B C 1
ATOM 11416 O O . ALA B 1 661 ? 1.654 42.099 0.123 1 93.2 661 ALA B O 1
ATOM 11417 N N . LYS B 1 662 ? 3.632 41.841 1.183 1 90.5 662 LYS B N 1
ATOM 11418 C CA . LYS B 1 662 ? 3.615 43.205 1.703 1 90.5 662 LYS B CA 1
ATOM 11419 C C . LYS B 1 662 ? 4.134 44.196 0.666 1 90.5 662 LYS B C 1
ATOM 11421 O O . LYS B 1 662 ? 5.023 43.868 -0.124 1 90.5 662 LYS B O 1
ATOM 11426 N N . ASN B 1 663 ? 3.509 45.292 0.599 1 91.39 663 ASN B N 1
ATOM 11427 C CA . ASN B 1 663 ? 4.038 46.345 -0.263 1 91.39 663 ASN B CA 1
ATOM 11428 C C . ASN B 1 663 ? 5.042 47.224 0.477 1 91.39 663 ASN B C 1
ATOM 11430 O O . ASN B 1 663 ? 5.449 46.903 1.595 1 91.39 663 ASN B O 1
ATOM 11434 N N . GLY B 1 664 ? 5.481 48.282 -0.175 1 87.83 664 GLY B N 1
ATOM 11435 C CA . GLY B 1 664 ? 6.469 49.172 0.412 1 87.83 664 GLY B CA 1
ATOM 11436 C C . GLY B 1 664 ? 6.008 49.802 1.712 1 87.83 664 GLY B C 1
ATOM 11437 O O . GLY B 1 664 ? 6.826 50.137 2.571 1 87.83 664 GLY B O 1
ATOM 11438 N N . SER B 1 665 ? 4.673 49.933 1.868 1 89.9 665 SER B N 1
ATOM 11439 C CA . SER B 1 665 ? 4.109 50.527 3.076 1 89.9 665 SER B CA 1
ATOM 11440 C C . SER B 1 665 ? 3.798 49.462 4.122 1 89.9 665 SER B C 1
ATOM 11442 O O . SER B 1 665 ? 3.204 49.759 5.161 1 89.9 665 SER B O 1
ATOM 11444 N N . GLY B 1 666 ? 4.059 48.25 3.743 1 87.87 666 GLY B N 1
ATOM 11445 C CA . GLY B 1 666 ? 3.837 47.17 4.692 1 87.87 666 GLY B CA 1
ATOM 11446 C C . GLY B 1 666 ? 2.434 46.597 4.626 1 87.87 666 GLY B C 1
ATOM 11447 O O . GLY B 1 666 ? 2.058 45.766 5.456 1 87.87 666 GLY B O 1
ATOM 11448 N N . ILE B 1 667 ? 1.691 47.036 3.659 1 89.25 667 ILE B N 1
ATOM 11449 C CA . ILE B 1 667 ? 0.31 46.584 3.529 1 89.25 667 ILE B CA 1
ATOM 11450 C C . ILE B 1 667 ? 0.269 45.264 2.764 1 89.25 667 ILE B C 1
ATOM 11452 O O . ILE B 1 667 ? 0.948 45.107 1.747 1 89.25 667 ILE B O 1
ATOM 11456 N N . HIS B 1 668 ? -0.484 44.349 3.29 1 92.26 668 HIS B N 1
ATOM 11457 C CA . HIS B 1 668 ? -0.673 43.041 2.673 1 92.26 668 HIS B CA 1
ATOM 11458 C C . HIS B 1 668 ? -1.561 43.138 1.437 1 92.26 668 HIS B C 1
ATOM 11460 O O . HIS B 1 668 ? -2.718 43.556 1.53 1 92.26 668 HIS B O 1
ATOM 11466 N N . CYS B 1 669 ? -0.986 42.751 0.259 1 93.98 669 CYS B N 1
ATOM 11467 C CA . CYS B 1 669 ? -1.708 42.9 -0.999 1 93.98 669 CYS B CA 1
ATOM 11468 C C . CYS B 1 669 ? -1.563 41.653 -1.863 1 93.98 669 CYS B C 1
ATOM 11470 O O . CYS B 1 669 ? -0.706 40.808 -1.601 1 93.98 669 CYS B O 1
ATOM 11472 N N . CYS B 1 670 ? -2.473 41.567 -2.812 1 95.77 670 CYS B N 1
ATOM 11473 C CA . CYS B 1 670 ? -2.439 40.504 -3.81 1 95.77 670 CYS B CA 1
ATOM 11474 C C . CYS B 1 670 ? -1.823 40.999 -5.113 1 95.77 670 CYS B C 1
ATOM 11476 O O . CYS B 1 670 ? -2.084 42.124 -5.54 1 95.77 670 CYS B O 1
ATOM 11478 N N . TYR B 1 671 ? -0.934 40.144 -5.75 1 96.46 671 TYR B N 1
ATOM 11479 C CA . TYR B 1 671 ? -0.237 40.522 -6.974 1 96.46 671 TYR B CA 1
ATOM 11480 C C . TYR B 1 671 ? -0.268 39.388 -7.992 1 96.46 671 TYR B C 1
ATOM 11482 O O . TYR B 1 671 ? -0.409 38.22 -7.625 1 96.46 671 TYR B O 1
ATOM 11490 N N . ARG B 1 672 ? -0.218 39.748 -9.22 1 95.86 672 ARG B N 1
ATOM 11491 C CA . ARG B 1 672 ? 0.161 38.819 -10.28 1 95.86 672 ARG B CA 1
ATOM 11492 C C . ARG B 1 672 ? 1.664 38.858 -10.531 1 95.86 672 ARG B C 1
ATOM 11494 O O . ARG B 1 672 ? 2.244 39.934 -10.698 1 95.86 672 ARG B O 1
ATOM 11501 N N . PHE B 1 673 ? 2.25 37.753 -10.571 1 96.22 673 PHE B N 1
ATOM 11502 C CA . PHE B 1 673 ? 3.692 37.622 -10.741 1 96.22 673 PHE B CA 1
ATOM 11503 C C . PHE B 1 673 ? 4.095 37.904 -12.183 1 96.22 673 PHE B C 1
ATOM 11505 O O . PHE B 1 673 ? 3.549 37.307 -13.113 1 96.22 673 PHE B O 1
ATOM 11512 N N . ILE B 1 674 ? 5.057 38.742 -12.351 1 96.13 674 ILE B N 1
ATOM 11513 C CA . ILE B 1 674 ? 5.508 39.084 -13.696 1 96.13 674 ILE B CA 1
ATOM 11514 C C . ILE B 1 674 ? 6.91 38.524 -13.928 1 96.13 674 ILE B C 1
ATOM 11516 O O . ILE B 1 674 ? 7.152 37.831 -14.919 1 96.13 674 ILE B O 1
ATOM 11520 N N . ALA B 1 675 ? 7.802 38.832 -12.949 1 96.7 675 ALA B N 1
ATOM 11521 C CA . ALA B 1 675 ? 9.182 38.376 -13.094 1 96.7 675 ALA B CA 1
ATOM 11522 C C . ALA B 1 675 ? 9.962 38.568 -11.796 1 96.7 675 ALA B C 1
ATOM 11524 O O . ALA B 1 675 ? 9.564 39.357 -10.936 1 96.7 675 ALA B O 1
ATOM 11525 N N . VAL B 1 676 ? 10.956 37.824 -11.657 1 96.59 676 VAL B N 1
ATOM 11526 C CA . VAL B 1 676 ? 11.921 38.072 -10.591 1 96.59 676 VAL B CA 1
ATOM 11527 C C . VAL B 1 676 ? 13.136 38.805 -11.153 1 96.59 676 VAL B C 1
ATOM 11529 O O . VAL B 1 676 ? 13.592 38.506 -12.26 1 96.59 676 VAL B O 1
ATOM 11532 N N . CYS B 1 677 ? 13.56 39.798 -10.491 1 95.38 677 CYS B N 1
ATOM 11533 C CA . CYS B 1 677 ? 14.681 40.652 -10.866 1 95.38 677 CYS B CA 1
ATOM 11534 C C . CYS B 1 677 ? 15.874 40.423 -9.946 1 95.38 677 CYS B C 1
ATOM 11536 O O . CYS B 1 677 ? 15.771 40.608 -8.732 1 95.38 677 CYS B O 1
ATOM 11538 N N . VAL B 1 678 ? 16.959 40.051 -10.564 1 94.76 678 VAL B N 1
ATOM 11539 C CA . VAL B 1 678 ? 18.124 39.698 -9.758 1 94.76 678 VAL B CA 1
ATOM 11540 C C . VAL B 1 678 ? 19.304 40.591 -10.136 1 94.76 678 VAL B C 1
ATOM 11542 O O . VAL B 1 678 ? 19.614 40.752 -11.319 1 94.76 678 VAL B O 1
ATOM 11545 N N . SER B 1 679 ? 19.901 41.345 -9.233 1 91.55 679 SER B N 1
ATOM 11546 C CA . SER B 1 679 ? 21.139 42.103 -9.382 1 91.55 679 SER B CA 1
ATOM 11547 C C . SER B 1 679 ? 22.077 41.868 -8.204 1 91.55 679 SER B C 1
ATOM 11549 O O . SER B 1 679 ? 21.84 42.373 -7.104 1 91.55 679 SER B O 1
ATOM 11551 N N . GLY B 1 680 ? 23.112 41.209 -8.463 1 81.96 680 GLY B N 1
ATOM 11552 C CA . GLY B 1 680 ? 23.988 40.87 -7.353 1 81.96 680 GLY B CA 1
ATOM 11553 C C . GLY B 1 680 ? 23.287 40.091 -6.256 1 81.96 680 GLY B C 1
ATOM 11554 O O . GLY B 1 680 ? 22.752 39.009 -6.501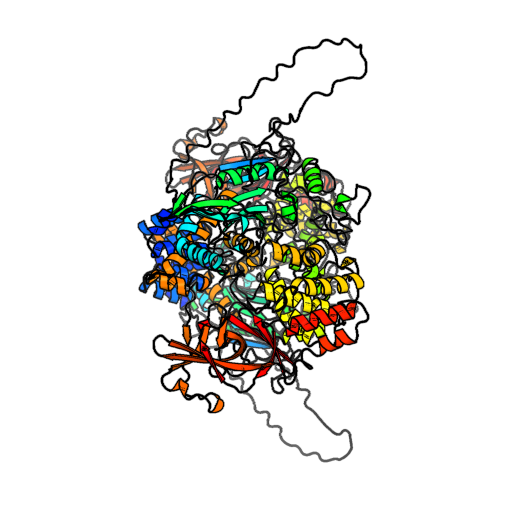 1 81.96 680 GLY B O 1
ATOM 11555 N N . SER B 1 681 ? 23.236 40.698 -5.114 1 81.59 681 SER B N 1
ATOM 11556 C CA . SER B 1 681 ? 22.636 40.042 -3.957 1 81.59 681 SER B CA 1
ATOM 11557 C C . SER B 1 681 ? 21.19 40.484 -3.759 1 81.59 681 SER B C 1
ATOM 11559 O O . SER B 1 681 ? 20.509 40.006 -2.85 1 81.59 681 SER B O 1
ATOM 11561 N N . THR B 1 682 ? 20.795 41.342 -4.699 1 87.34 682 THR B N 1
ATOM 11562 C CA . THR B 1 682 ? 19.442 41.867 -4.558 1 87.34 682 THR B CA 1
ATOM 11563 C C . THR B 1 682 ? 18.467 41.096 -5.443 1 87.34 682 THR B C 1
ATOM 11565 O O . THR B 1 682 ? 18.722 40.901 -6.633 1 87.34 682 THR B O 1
ATOM 11568 N N . THR B 1 683 ? 17.489 40.607 -4.811 1 92.06 683 THR B N 1
ATOM 11569 C CA . THR B 1 683 ? 16.428 39.913 -5.531 1 92.06 683 THR B CA 1
ATOM 11570 C C . THR B 1 683 ? 15.079 40.582 -5.284 1 92.06 683 THR B C 1
ATOM 11572 O O . THR B 1 683 ? 14.649 40.718 -4.137 1 92.06 683 THR B O 1
ATOM 11575 N N . LYS B 1 684 ? 14.431 41.016 -6.287 1 94.77 684 LYS B N 1
ATOM 11576 C CA . LYS B 1 684 ? 13.119 41.655 -6.23 1 94.77 684 LYS B CA 1
ATOM 11577 C C . LYS B 1 684 ? 12.135 40.974 -7.177 1 94.77 684 LYS B C 1
ATOM 11579 O O . LYS B 1 684 ? 12.516 40.089 -7.945 1 94.77 684 LYS B O 1
ATOM 11584 N N . VAL B 1 685 ? 10.891 41.324 -7.03 1 96.56 685 VAL B N 1
ATOM 11585 C CA . VAL B 1 685 ? 9.834 40.755 -7.86 1 96.56 685 VAL B CA 1
ATOM 11586 C C . VAL B 1 685 ? 8.975 41.874 -8.443 1 96.56 685 VAL B C 1
ATOM 11588 O O . VAL B 1 685 ? 8.598 42.81 -7.734 1 96.56 685 VAL B O 1
ATOM 11591 N N . ILE B 1 686 ? 8.772 41.793 -9.736 1 96.55 686 ILE B N 1
ATOM 11592 C CA . ILE B 1 686 ? 7.782 42.668 -10.354 1 96.55 686 ILE B CA 1
ATOM 11593 C C . ILE B 1 686 ? 6.39 42.059 -10.204 1 96.55 686 ILE B C 1
ATOM 11595 O O . ILE B 1 686 ? 6.144 40.938 -10.656 1 96.55 686 ILE B O 1
ATOM 11599 N N . GLY B 1 687 ? 5.539 42.734 -9.488 1 96.51 687 GLY B N 1
ATOM 11600 C CA . GLY B 1 687 ? 4.16 42.297 -9.343 1 96.51 687 GLY B CA 1
ATOM 11601 C C . GLY B 1 687 ? 3.156 43.308 -9.863 1 96.51 687 GLY B C 1
ATOM 11602 O O . GLY B 1 687 ? 3.348 44.516 -9.712 1 96.51 687 GLY B O 1
ATOM 11603 N N . GLU B 1 688 ? 2.175 42.814 -10.555 1 96.44 688 GLU B N 1
ATOM 11604 C CA . GLU B 1 688 ? 1.026 43.645 -10.9 1 96.44 688 GLU B CA 1
ATOM 11605 C C . GLU B 1 688 ? -0.033 43.606 -9.801 1 96.44 688 GLU B C 1
ATOM 11607 O O . GLU B 1 688 ? -0.588 42.546 -9.504 1 96.44 688 GLU B O 1
ATOM 11612 N N . ARG B 1 689 ? -0.347 44.676 -9.316 1 95.75 689 ARG B N 1
ATOM 11613 C CA . ARG B 1 689 ? -1.292 44.764 -8.208 1 95.75 689 ARG B CA 1
ATOM 11614 C C . ARG B 1 689 ? -2.693 44.352 -8.649 1 95.75 689 ARG B C 1
ATOM 11616 O O . ARG B 1 689 ? -3.139 44.718 -9.738 1 95.75 689 ARG B O 1
ATOM 11623 N N . ILE B 1 690 ? -3.311 43.481 -7.823 1 95.4 690 ILE B N 1
ATOM 11624 C CA . ILE B 1 690 ? -4.732 43.188 -7.976 1 95.4 690 ILE B CA 1
ATOM 11625 C C . ILE B 1 690 ? -5.555 44.173 -7.149 1 95.4 690 ILE B C 1
ATOM 11627 O O . ILE B 1 690 ? -5.373 44.276 -5.933 1 95.4 690 ILE B O 1
ATOM 11631 N N . ARG B 1 691 ? -6.348 44.881 -7.794 1 90.76 691 ARG B N 1
ATOM 11632 C CA . ARG B 1 691 ? -7.161 45.865 -7.086 1 90.76 691 ARG B CA 1
ATOM 11633 C C . ARG B 1 691 ? -8.546 45.308 -6.775 1 90.76 691 ARG B C 1
ATOM 11635 O O . ARG B 1 691 ? -9.198 44.729 -7.646 1 90.76 691 ARG B O 1
ATOM 11642 N N . ASP B 1 692 ? -8.861 45.5 -5.481 1 86.14 692 ASP B N 1
ATOM 11643 C CA . ASP B 1 692 ? -10.193 45.106 -5.035 1 86.14 692 ASP B CA 1
ATOM 11644 C C . ASP B 1 692 ? -11.274 45.895 -5.769 1 86.14 692 ASP B C 1
ATOM 11646 O O . ASP B 1 692 ? -11.075 47.062 -6.111 1 86.14 692 ASP B O 1
ATOM 11650 N N . HIS B 1 693 ? -12.314 45.229 -6.024 1 78.41 693 HIS B N 1
ATOM 11651 C CA . HIS B 1 693 ? -13.499 45.951 -6.472 1 78.41 693 HIS B CA 1
ATOM 11652 C C . HIS B 1 693 ? -13.989 46.923 -5.403 1 78.41 693 HIS B C 1
ATOM 11654 O O . HIS B 1 693 ? -13.539 46.868 -4.256 1 78.41 693 HIS B O 1
ATOM 11660 N N . ASN B 1 694 ? -14.822 47.781 -5.871 1 75.5 694 ASN B N 1
ATOM 11661 C CA . ASN B 1 694 ? -15.477 48.666 -4.913 1 75.5 694 ASN B CA 1
ATOM 11662 C C . ASN B 1 694 ? -16.121 47.881 -3.774 1 75.5 694 ASN B C 1
ATOM 11664 O O . ASN B 1 694 ? -16.835 46.906 -4.013 1 75.5 694 ASN B O 1
ATOM 11668 N N . PRO B 1 695 ? -15.708 48.209 -2.59 1 74.03 695 PRO B N 1
ATOM 11669 C CA . PRO B 1 695 ? -16.217 47.489 -1.421 1 74.03 695 PRO B CA 1
ATOM 11670 C C . PRO B 1 695 ? -17.73 47.29 -1.463 1 74.03 695 PRO B C 1
ATOM 11672 O O . PRO B 1 695 ? -18.244 46.31 -0.917 1 74.03 695 PRO B O 1
ATOM 11675 N N . SER B 1 696 ? -18.392 48.186 -2.061 1 77.82 696 SER B N 1
ATOM 11676 C CA . SER B 1 696 ? -19.848 48.089 -2.096 1 77.82 696 SER B CA 1
ATOM 11677 C C . SER B 1 696 ? -20.305 46.973 -3.03 1 77.82 696 SER B C 1
ATOM 11679 O O . SER B 1 696 ? -21.435 46.491 -2.924 1 77.82 696 SER B O 1
ATOM 11681 N N . THR B 1 697 ? -19.393 46.527 -3.884 1 82.29 697 THR B N 1
ATOM 11682 C CA . THR B 1 697 ? -19.838 45.556 -4.878 1 82.29 697 THR B CA 1
ATOM 11683 C C . THR B 1 697 ? -19.07 44.245 -4.735 1 82.29 697 THR B C 1
ATOM 11685 O O . THR B 1 697 ? -19.223 43.338 -5.556 1 82.29 697 THR B O 1
ATOM 11688 N N . THR B 1 698 ? -18.303 44.236 -3.676 1 90.82 698 THR B N 1
ATOM 11689 C CA . THR B 1 698 ? -17.527 43.01 -3.528 1 90.82 698 THR B CA 1
ATOM 11690 C C . THR B 1 698 ? -18.386 41.893 -2.943 1 90.82 698 THR B C 1
ATOM 11692 O O . THR B 1 698 ? -19.303 42.153 -2.161 1 90.82 698 THR B O 1
ATOM 11695 N N . TYR B 1 699 ? -18.152 40.71 -3.392 1 93.06 699 TYR B N 1
ATOM 11696 C CA . TYR B 1 699 ? -18.796 39.49 -2.917 1 93.06 699 TYR B CA 1
ATOM 11697 C C . TYR B 1 699 ? -20.311 39.587 -3.048 1 93.06 699 TYR B C 1
ATOM 11699 O O . TYR B 1 699 ? -21.035 39.482 -2.055 1 93.06 699 TYR B O 1
ATOM 11707 N N . PRO B 1 700 ? -20.751 39.693 -4.227 1 92.2 700 PRO B N 1
ATOM 11708 C CA . PRO B 1 700 ? -22.166 39.96 -4.497 1 92.2 700 PRO B CA 1
ATOM 11709 C C . PRO B 1 700 ? -23.091 38.901 -3.902 1 92.2 700 PRO B C 1
ATOM 11711 O O . PRO B 1 700 ? -24.167 39.23 -3.396 1 92.2 700 PRO B O 1
ATOM 11714 N N . LEU B 1 701 ? -22.727 37.684 -3.952 1 92.18 701 LEU B N 1
ATOM 11715 C CA . LEU B 1 701 ? -23.616 36.634 -3.467 1 92.18 701 LEU B CA 1
ATOM 11716 C C . LEU B 1 701 ? -23.688 36.643 -1.944 1 92.18 701 LEU B C 1
ATOM 11718 O O . LEU B 1 701 ? -24.687 36.212 -1.363 1 92.18 701 LEU B O 1
ATOM 11722 N N . LEU B 1 702 ? -22.631 37.086 -1.294 1 93.82 702 LEU B N 1
ATOM 11723 C CA . LEU B 1 702 ? -22.698 37.252 0.154 1 93.82 702 LEU B CA 1
ATOM 11724 C C . LEU B 1 702 ? -23.555 38.457 0.524 1 93.82 702 LEU B C 1
ATOM 11726 O O . LEU B 1 702 ? -24.234 38.449 1.553 1 93.82 702 LEU B O 1
ATOM 11730 N N . GLN B 1 703 ? -23.475 39.437 -0.318 1 92.76 703 GLN B N 1
ATOM 11731 C CA . GLN B 1 703 ? -24.37 40.572 -0.122 1 92.76 703 GLN B CA 1
ATOM 11732 C C . GLN B 1 703 ? -25.83 40.153 -0.271 1 92.76 703 GLN B C 1
ATOM 11734 O O . GLN B 1 703 ? -26.682 40.559 0.523 1 92.76 703 GLN B O 1
ATOM 11739 N N . LYS B 1 704 ? -26.012 39.34 -1.252 1 91.05 704 LYS B N 1
ATOM 11740 C CA . LYS B 1 704 ? -27.358 38.818 -1.475 1 91.05 704 LYS B CA 1
ATOM 11741 C C . LYS B 1 704 ? -27.855 38.043 -0.259 1 91.05 704 LYS B C 1
ATOM 11743 O O . LYS B 1 704 ? -29.016 38.175 0.135 1 91.05 704 LYS B O 1
ATOM 11748 N N . VAL B 1 705 ? -27.021 37.277 0.297 1 89.54 705 VAL B N 1
ATOM 11749 C CA . VAL B 1 705 ? -27.367 36.494 1.478 1 89.54 705 VAL B CA 1
ATOM 11750 C C . VAL B 1 705 ? -27.735 37.428 2.629 1 89.54 705 VAL B C 1
ATOM 11752 O O . VAL B 1 705 ? -28.734 37.211 3.318 1 89.54 705 VAL B O 1
ATOM 11755 N N . ARG B 1 706 ? -26.906 38.433 2.883 1 87.74 706 ARG B N 1
ATOM 11756 C CA . ARG B 1 706 ? -27.175 39.418 3.926 1 87.74 706 ARG B CA 1
ATOM 11757 C C . ARG B 1 706 ? -28.548 40.053 3.739 1 87.74 706 ARG B C 1
ATOM 11759 O O . ARG B 1 706 ? -29.292 40.234 4.706 1 87.74 706 ARG B O 1
ATOM 11766 N N . ASP B 1 707 ? -28.979 40.27 2.54 1 86.99 707 ASP B N 1
ATOM 11767 C CA . ASP B 1 707 ? -30.206 40.999 2.232 1 86.99 707 ASP B CA 1
ATOM 11768 C C . ASP B 1 707 ? -31.419 40.073 2.267 1 86.99 707 ASP B C 1
ATOM 11770 O O . ASP B 1 707 ? -32.531 40.509 2.573 1 86.99 707 ASP B O 1
ATOM 11774 N N . GLU B 1 708 ? -31.195 38.828 1.983 1 87.19 708 GLU B N 1
ATOM 11775 C CA . GLU B 1 708 ? -32.317 37.908 1.826 1 87.19 708 GLU B CA 1
ATOM 11776 C C . GLU B 1 708 ? -32.633 37.194 3.137 1 87.19 708 GLU B C 1
ATOM 11778 O O . GLU B 1 708 ? -33.753 36.721 3.339 1 87.19 708 GLU B O 1
ATOM 11783 N N . MET B 1 709 ? -31.659 37.071 3.856 1 87.18 709 MET B N 1
ATOM 11784 C CA . MET B 1 709 ? -31.885 36.337 5.098 1 87.18 709 MET B CA 1
ATOM 11785 C C . MET B 1 709 ? -32.641 37.195 6.107 1 87.18 709 MET B C 1
ATOM 11787 O O . MET B 1 709 ? -32.477 38.416 6.137 1 87.18 709 MET B O 1
ATOM 11791 N N . SER B 1 710 ? -33.575 36.608 6.829 1 84.3 710 SER B N 1
ATOM 11792 C CA . SER B 1 710 ? -34.326 37.295 7.875 1 84.3 710 SER B CA 1
ATOM 11793 C C . SER B 1 710 ? -33.585 37.252 9.207 1 84.3 710 SER B C 1
ATOM 11795 O O . SER B 1 710 ? -32.679 36.437 9.393 1 84.3 710 SER B O 1
ATOM 11797 N N . HIS B 1 711 ? -33.964 38.184 10.059 1 77.54 711 HIS B N 1
ATOM 11798 C CA . HIS B 1 711 ? -33.385 38.196 11.398 1 77.54 711 HIS B CA 1
ATOM 11799 C C . HIS B 1 711 ? -33.653 36.884 12.126 1 77.54 711 HIS B C 1
ATOM 11801 O O . HIS B 1 711 ? -34.752 36.331 12.034 1 77.54 711 HIS B O 1
ATOM 11807 N N . PRO B 1 712 ? -32.509 36.412 12.795 1 81.65 712 PRO B N 1
ATOM 11808 C CA . PRO B 1 712 ? -31.204 36.994 13.118 1 81.65 712 PRO B CA 1
ATOM 11809 C C . PRO B 1 712 ? -30.116 36.59 12.125 1 81.65 712 PRO B C 1
ATOM 11811 O O . PRO B 1 712 ? -28.959 36.992 12.273 1 81.65 712 PRO B O 1
ATOM 11814 N N . LEU B 1 713 ? -30.459 35.871 11.141 1 84.6 713 LEU B N 1
ATOM 11815 C CA . LEU B 1 713 ? -29.474 35.355 10.197 1 84.6 713 LEU B CA 1
ATOM 11816 C C . LEU B 1 713 ? -28.904 36.479 9.337 1 84.6 713 LEU B C 1
ATOM 11818 O O . LEU B 1 713 ? -27.771 36.388 8.861 1 84.6 713 LEU B O 1
ATOM 11822 N N . ASN B 1 714 ? -29.699 37.509 9.199 1 86.35 714 ASN B N 1
ATOM 11823 C CA . ASN B 1 714 ? -29.187 38.653 8.452 1 86.35 714 ASN B CA 1
ATOM 11824 C C . ASN B 1 714 ? -27.992 39.291 9.154 1 86.35 714 ASN B C 1
ATOM 11826 O O . ASN B 1 714 ? -27.062 39.766 8.499 1 86.35 714 ASN B O 1
ATOM 11830 N N . THR B 1 715 ? -28.034 39.251 10.529 1 90.07 715 THR B N 1
ATOM 11831 C CA . THR B 1 715 ? -26.898 39.75 11.296 1 90.07 715 THR B CA 1
ATOM 11832 C C . THR B 1 715 ? -25.662 38.888 11.055 1 90.07 715 THR B C 1
ATOM 11834 O O . THR B 1 715 ? -24.554 39.408 10.915 1 90.07 715 THR B O 1
ATOM 11837 N N . TYR B 1 716 ? -25.919 37.675 10.984 1 91.22 716 TYR B N 1
ATOM 11838 C CA . TYR B 1 716 ? -24.814 36.759 10.722 1 91.22 716 TYR B CA 1
ATOM 11839 C C . TYR B 1 716 ? -24.285 36.934 9.304 1 91.22 716 TYR B C 1
ATOM 11841 O O . TYR B 1 716 ? -23.073 36.891 9.078 1 91.22 716 TYR B O 1
ATOM 11849 N N . GLY B 1 717 ? -25.195 37.112 8.402 1 92.38 717 GLY B N 1
ATOM 11850 C CA . GLY B 1 717 ? -24.774 37.413 7.043 1 92.38 717 GLY B CA 1
ATOM 11851 C C . GLY B 1 717 ? -23.919 38.662 6.947 1 92.38 717 GLY B C 1
ATOM 11852 O O . GLY B 1 717 ? -22.927 38.687 6.216 1 92.38 717 GLY B O 1
ATOM 11853 N N . HIS B 1 718 ? -24.316 39.637 7.741 1 93.37 718 HIS B N 1
ATOM 11854 C CA . HIS B 1 718 ? -23.555 40.881 7.791 1 93.37 718 HIS B CA 1
ATOM 11855 C C . HIS B 1 718 ? -22.162 40.652 8.367 1 93.37 718 HIS B C 1
ATOM 11857 O O . HIS B 1 718 ? -21.176 41.18 7.848 1 93.37 718 HIS B O 1
ATOM 11863 N N . ASN B 1 719 ? -22.093 39.909 9.386 1 93 719 ASN B N 1
ATOM 11864 C CA . ASN B 1 719 ? -20.81 39.622 10.02 1 93 719 ASN B CA 1
ATOM 11865 C C . ASN B 1 719 ? -19.875 38.87 9.078 1 93 719 ASN B C 1
ATOM 11867 O O . ASN B 1 719 ? -18.686 39.182 8.997 1 93 719 ASN B O 1
ATOM 11871 N N . VAL B 1 720 ? -20.417 37.923 8.377 1 94.85 720 VAL B N 1
ATOM 11872 C CA . VAL B 1 720 ? -19.61 37.135 7.451 1 94.85 720 VAL B CA 1
ATOM 11873 C C . VAL B 1 720 ? -19.089 38.029 6.328 1 94.85 720 VAL B C 1
ATOM 11875 O O . VAL B 1 720 ? -17.905 37.983 5.988 1 94.85 720 VAL B O 1
ATOM 11878 N N . LEU B 1 721 ? -19.969 38.799 5.79 1 94.6 721 LEU B N 1
ATOM 11879 C CA . LEU B 1 721 ? -19.574 39.722 4.732 1 94.6 721 LEU B CA 1
ATOM 11880 C C . LEU B 1 721 ? -18.475 40.664 5.213 1 94.6 721 LEU B C 1
ATOM 11882 O O . LEU B 1 721 ? -17.502 40.906 4.496 1 94.6 721 LEU B O 1
ATOM 11886 N N . ASN B 1 722 ? -18.604 41.147 6.422 1 92.81 722 ASN B N 1
ATOM 11887 C CA . ASN B 1 722 ? -17.603 42.047 6.985 1 92.81 722 ASN B CA 1
ATOM 11888 C C . ASN B 1 722 ? -16.259 41.348 7.167 1 92.81 722 ASN B C 1
ATOM 11890 O O . ASN B 1 722 ? -15.206 41.963 6.99 1 92.81 722 ASN B O 1
ATOM 11894 N N . GLN B 1 723 ? -16.31 40.116 7.567 1 93.64 723 GLN B N 1
ATOM 11895 C CA . GLN B 1 723 ? -15.062 39.379 7.731 1 93.64 723 GLN B CA 1
ATOM 11896 C C . GLN B 1 723 ? -14.371 39.161 6.388 1 93.64 723 GLN B C 1
ATOM 11898 O O . GLN B 1 723 ? -13.142 39.215 6.3 1 93.64 723 GLN B O 1
ATOM 11903 N N . PHE B 1 724 ? -15.161 38.939 5.356 1 93.74 724 PHE B N 1
ATOM 11904 C CA . PHE B 1 724 ? -14.583 38.806 4.024 1 93.74 724 PHE B CA 1
ATOM 11905 C C . PHE B 1 724 ? -13.925 40.109 3.588 1 93.74 724 PHE B C 1
ATOM 11907 O O . PHE B 1 724 ? -12.83 40.098 3.021 1 93.74 724 PHE B O 1
ATOM 11914 N N . LYS B 1 725 ? -14.501 41.162 3.921 1 91.31 725 LYS B N 1
ATOM 11915 C CA . LYS B 1 725 ? -13.985 42.47 3.526 1 91.31 725 LYS B CA 1
ATOM 11916 C C . LYS B 1 725 ? -12.742 42.837 4.333 1 91.31 725 LYS B C 1
ATOM 11918 O O . LYS B 1 725 ? -11.871 43.561 3.846 1 91.31 725 LYS B O 1
ATOM 11923 N N . SER B 1 726 ? -12.661 42.234 5.519 1 89.7 726 SER B N 1
ATOM 11924 C CA . SER B 1 726 ? -11.585 42.638 6.418 1 89.7 726 SER B CA 1
ATOM 11925 C C . SER B 1 726 ? -10.43 41.644 6.379 1 89.7 726 SER B C 1
ATOM 11927 O O . SER B 1 726 ? -9.375 41.886 6.971 1 89.7 726 SER B O 1
ATOM 11929 N N . PHE B 1 727 ? -10.618 40.55 5.78 1 91.65 727 PHE B N 1
ATOM 11930 C CA . PHE B 1 727 ? -9.587 39.522 5.704 1 91.65 727 PHE B CA 1
ATOM 11931 C C . PHE B 1 727 ? -8.723 39.712 4.463 1 91.65 727 PHE B C 1
ATOM 11933 O O . PHE B 1 727 ? -9.173 39.46 3.343 1 91.65 727 PHE B O 1
ATOM 11940 N N . ASN B 1 728 ? -7.478 39.976 4.639 1 89.4 728 ASN B N 1
ATOM 11941 C CA . ASN B 1 728 ? -6.597 40.34 3.534 1 89.4 728 ASN B CA 1
ATOM 11942 C C . ASN B 1 728 ? -6.116 39.109 2.772 1 89.4 728 ASN B C 1
ATOM 11944 O O . ASN B 1 728 ? -5.447 39.232 1.744 1 89.4 728 ASN B O 1
ATOM 11948 N N . GLY B 1 729 ? -6.487 37.989 3.192 1 91.56 729 GLY B N 1
ATOM 11949 C CA . GLY B 1 729 ? -6.078 36.774 2.506 1 91.56 729 GLY B CA 1
ATOM 11950 C C . GLY B 1 729 ? -7.007 36.388 1.371 1 91.56 729 GLY B C 1
ATOM 11951 O O . GLY B 1 729 ? -6.794 35.372 0.706 1 91.56 729 GLY B O 1
ATOM 11952 N N . ILE B 1 730 ? -8.029 37.141 1.162 1 94.21 730 ILE B N 1
ATOM 11953 C CA . ILE B 1 730 ? -8.933 36.931 0.037 1 94.21 730 ILE B CA 1
ATOM 11954 C C . ILE B 1 730 ? -9.254 38.27 -0.623 1 94.21 730 ILE B C 1
ATOM 11956 O O . ILE B 1 730 ? -9.46 39.274 0.064 1 94.21 730 ILE B O 1
ATOM 11960 N N . VAL B 1 731 ? -9.198 38.275 -1.988 1 94.26 731 VAL B N 1
ATOM 11961 C CA . VAL B 1 731 ? -9.433 39.499 -2.748 1 94.26 731 VAL B CA 1
ATOM 11962 C C . VAL B 1 731 ? -10.423 39.223 -3.878 1 94.26 731 VAL B C 1
ATOM 11964 O O . VAL B 1 731 ? -10.331 38.197 -4.555 1 94.26 731 VAL B O 1
ATOM 11967 N N . HIS B 1 732 ? -11.473 39.996 -3.943 1 95.36 732 HIS B N 1
ATOM 11968 C CA . HIS B 1 732 ? -12.339 40.059 -5.115 1 95.36 732 HIS B CA 1
ATOM 11969 C C . HIS B 1 732 ? -11.988 41.254 -5.996 1 95.36 732 HIS B C 1
ATOM 11971 O O . HIS B 1 732 ? -12.307 42.395 -5.656 1 95.36 732 HIS B O 1
ATOM 11977 N N . GLY B 1 733 ? -11.239 40.919 -7.069 1 93.87 733 GLY B N 1
ATOM 11978 C CA . GLY B 1 733 ? -10.741 42.039 -7.851 1 93.87 733 GLY B CA 1
ATOM 11979 C C . GLY B 1 733 ? -10.222 41.63 -9.217 1 93.87 733 GLY B C 1
ATOM 11980 O O . GLY B 1 733 ? -10.652 40.616 -9.771 1 93.87 733 GLY B O 1
ATOM 11981 N N . ARG B 1 734 ? -9.468 42.556 -9.799 1 92.11 734 ARG B N 1
ATOM 11982 C CA . ARG B 1 734 ? -8.865 42.347 -11.112 1 92.11 734 ARG B CA 1
ATOM 11983 C C . ARG B 1 734 ? -7.507 43.034 -11.206 1 92.11 734 ARG B C 1
ATOM 11985 O O . ARG B 1 734 ? -7.19 43.909 -10.398 1 92.11 734 ARG B O 1
ATOM 11992 N N . PRO B 1 735 ? -6.708 42.636 -12.149 1 91.03 735 PRO B N 1
ATOM 11993 C CA . PRO B 1 735 ? -5.417 43.302 -12.337 1 91.03 735 PRO B CA 1
ATOM 11994 C C . PRO B 1 735 ? -5.558 44.8 -12.594 1 91.03 735 PRO B C 1
ATOM 11996 O O . PRO B 1 735 ? -6.423 45.219 -13.368 1 91.03 735 PRO B O 1
ATOM 11999 N N . SER B 1 736 ? -4.788 45.602 -11.952 1 91.27 736 SER B N 1
ATOM 12000 C CA . SER B 1 736 ? -4.886 47.056 -12.026 1 91.27 736 SER B CA 1
ATOM 12001 C C . SER B 1 736 ? -4.06 47.607 -13.183 1 91.27 736 SER B C 1
ATOM 12003 O O . SER B 1 736 ? -4.257 48.748 -13.605 1 91.27 736 SER B O 1
ATOM 12005 N N . GLY B 1 737 ? -3.111 46.835 -13.688 1 90.8 737 GLY B N 1
ATOM 12006 C CA . GLY B 1 737 ? -2.166 47.359 -14.661 1 90.8 737 GLY B CA 1
ATOM 12007 C C . GLY B 1 737 ? -0.953 48.009 -14.024 1 90.8 737 GLY B C 1
ATOM 12008 O O . GLY B 1 737 ? 0.047 48.265 -14.699 1 90.8 737 GLY B O 1
ATOM 12009 N N . GLU B 1 738 ? -1.085 48.251 -12.766 1 91.87 738 GLU B N 1
ATOM 12010 C CA . GLU B 1 738 ? 0.018 48.876 -12.042 1 91.87 738 GLU B CA 1
ATOM 12011 C C . GLU B 1 738 ? 1.051 47.84 -11.61 1 91.87 738 GLU B C 1
ATOM 12013 O O . GLU B 1 738 ? 0.696 46.784 -11.082 1 91.87 738 GLU B O 1
ATOM 12018 N N . ARG B 1 739 ? 2.302 48.211 -11.897 1 94.69 739 ARG B N 1
ATOM 12019 C CA . ARG B 1 739 ? 3.393 47.326 -11.504 1 94.69 739 ARG B CA 1
ATOM 12020 C C . ARG B 1 739 ? 4.14 47.881 -10.295 1 94.69 739 ARG B C 1
ATOM 12022 O O . ARG B 1 739 ? 4.325 49.094 -10.177 1 94.69 739 ARG B O 1
ATOM 12029 N N . GLU B 1 740 ? 4.463 47.021 -9.437 1 94.49 740 GLU B N 1
ATOM 12030 C CA . GLU B 1 740 ? 5.242 47.365 -8.251 1 94.49 740 GLU B CA 1
ATOM 12031 C C . GLU B 1 740 ? 6.447 46.441 -8.096 1 94.49 740 GLU B C 1
ATOM 12033 O O . GLU B 1 740 ? 6.412 45.288 -8.531 1 94.49 740 GLU B O 1
ATOM 12038 N N . LEU B 1 741 ? 7.508 47.005 -7.587 1 95.1 741 LEU B N 1
ATOM 12039 C CA . LEU B 1 741 ? 8.683 46.214 -7.241 1 95.1 741 LEU B CA 1
ATOM 12040 C C . LEU B 1 741 ? 8.633 45.778 -5.78 1 95.1 741 LEU B C 1
ATOM 12042 O O . LEU B 1 741 ? 8.565 46.618 -4.879 1 95.1 741 LEU B O 1
ATOM 12046 N N . LEU B 1 742 ? 8.573 44.522 -5.598 1 95.24 742 LEU B N 1
ATOM 12047 C CA . LEU B 1 742 ? 8.439 43.943 -4.266 1 95.24 742 LEU B CA 1
ATOM 12048 C C . LEU B 1 742 ? 9.731 43.255 -3.839 1 95.24 742 LEU B C 1
ATOM 12050 O O . LEU B 1 742 ? 10.403 42.623 -4.658 1 95.24 742 LEU B O 1
ATOM 12054 N N . GLU B 1 743 ? 10.029 43.369 -2.585 1 93.45 743 GLU B N 1
ATOM 12055 C CA . GLU B 1 743 ? 11.094 42.526 -2.049 1 93.45 743 GLU B CA 1
ATOM 12056 C C . GLU B 1 743 ? 10.661 41.064 -1.984 1 93.45 743 GLU B C 1
ATOM 12058 O O . GLU B 1 743 ? 9.515 40.766 -1.642 1 93.45 743 GLU B O 1
ATOM 12063 N N . VAL B 1 744 ? 11.554 40.259 -2.299 1 92.08 744 VAL B N 1
ATOM 12064 C CA . VAL B 1 744 ? 11.223 38.838 -2.336 1 92.08 744 VAL B CA 1
ATOM 12065 C C . VAL B 1 744 ? 10.791 38.372 -0.947 1 92.08 744 VAL B C 1
ATOM 12067 O O . VAL B 1 744 ? 9.893 37.536 -0.818 1 92.08 744 VAL B O 1
ATOM 12070 N N . ASN B 1 745 ? 11.348 38.926 0.102 1 83.42 745 ASN B N 1
ATOM 12071 C CA . ASN B 1 745 ? 11.061 38.52 1.473 1 83.42 745 ASN B CA 1
ATOM 12072 C C . ASN B 1 745 ? 9.702 39.035 1.938 1 83.42 745 ASN B C 1
ATOM 12074 O O . ASN B 1 745 ? 9.218 38.65 3.004 1 83.42 745 ASN B O 1
ATOM 12078 N N . TRP B 1 746 ? 9.076 39.912 1.091 1 89.43 746 TRP B N 1
ATOM 12079 C CA . TRP B 1 746 ? 7.756 40.432 1.433 1 89.43 746 TRP B CA 1
ATOM 12080 C C . TRP B 1 746 ? 6.66 39.461 1.005 1 89.43 746 TRP B C 1
ATOM 12082 O O . TRP B 1 746 ? 5.5 39.612 1.396 1 89.43 746 TRP B O 1
ATOM 12092 N N . ILE B 1 747 ? 7.075 38.469 0.216 1 90.01 747 ILE B N 1
ATOM 12093 C CA . ILE B 1 747 ? 6.087 37.508 -0.264 1 90.01 747 ILE B CA 1
ATOM 12094 C C . ILE B 1 747 ? 5.667 36.586 0.878 1 90.01 747 ILE B C 1
ATOM 12096 O O . ILE B 1 747 ? 6.514 35.991 1.548 1 90.01 747 ILE B O 1
ATOM 12100 N N . GLN B 1 748 ? 4.366 36.485 1.025 1 84.66 748 GLN B N 1
ATOM 12101 C CA . GLN B 1 748 ? 3.837 35.76 2.176 1 84.66 748 GLN B CA 1
ATOM 12102 C C . GLN B 1 748 ? 3.113 34.49 1.739 1 84.66 748 GLN B C 1
ATOM 12104 O O . GLN B 1 748 ? 2.874 33.594 2.553 1 84.66 748 GLN B O 1
ATOM 12109 N N . GLY B 1 749 ? 2.791 34.433 0.55 1 87.5 749 GLY B N 1
ATOM 12110 C CA . GLY B 1 749 ? 2.099 33.248 0.068 1 87.5 749 GLY B CA 1
ATOM 12111 C C . GLY B 1 749 ? 1.794 33.299 -1.417 1 87.5 749 GLY B C 1
ATOM 12112 O O . GLY B 1 749 ? 1.945 34.345 -2.052 1 87.5 749 GLY B O 1
ATOM 12113 N N . VAL B 1 750 ? 1.454 32.152 -1.898 1 90.85 750 VAL B N 1
ATOM 12114 C CA . VAL B 1 750 ? 0.95 32.079 -3.265 1 90.85 750 VAL B CA 1
ATOM 12115 C C . VAL B 1 750 ? -0.577 32.051 -3.253 1 90.85 750 VAL B C 1
ATOM 12117 O O . VAL B 1 750 ? -1.196 32.103 -2.187 1 90.85 750 VAL B O 1
ATOM 12120 N N . GLY B 1 751 ? -1.183 32.12 -4.444 1 91.73 751 GLY B N 1
ATOM 12121 C CA . GLY B 1 751 ? -2.63 32.267 -4.413 1 91.73 751 GLY B CA 1
ATOM 12122 C C . GLY B 1 751 ? -3.342 31.371 -5.408 1 91.73 751 GLY B C 1
ATOM 12123 O O . GLY B 1 751 ? -2.773 31.001 -6.437 1 91.73 751 GLY B O 1
ATOM 12124 N N . GLY B 1 752 ? -4.528 30.977 -5.051 1 91.54 752 GLY B N 1
ATOM 12125 C CA . GLY B 1 752 ? -5.486 30.368 -5.96 1 91.54 752 GLY B CA 1
ATOM 12126 C C . GLY B 1 752 ? -6.483 31.36 -6.53 1 91.54 752 GLY B C 1
ATOM 12127 O O . GLY B 1 752 ? -6.621 32.473 -6.017 1 91.54 752 GLY B O 1
ATOM 12128 N N . VAL B 1 753 ? -7.092 30.933 -7.673 1 93.07 753 VAL B N 1
ATOM 12129 C CA . VAL B 1 753 ? -7.948 31.88 -8.382 1 93.07 753 VAL B CA 1
ATOM 12130 C C . VAL B 1 753 ? -9.252 31.195 -8.786 1 93.07 753 VAL B C 1
ATOM 12132 O O . VAL B 1 753 ? -9.249 30.031 -9.193 1 93.07 753 VAL B O 1
ATOM 12135 N N . LEU B 1 754 ? -10.315 31.86 -8.549 1 93.84 754 LEU B N 1
ATOM 12136 C CA . LEU B 1 754 ? -11.606 31.513 -9.133 1 93.84 754 LEU B CA 1
ATOM 12137 C C . LEU B 1 754 ? -12.084 32.605 -10.084 1 93.84 754 LEU B C 1
ATOM 12139 O O . LEU B 1 754 ? -12.499 33.68 -9.644 1 93.84 754 LEU B O 1
ATOM 12143 N N . PRO B 1 755 ? -12.018 32.282 -11.359 1 88.59 755 PRO B N 1
ATOM 12144 C CA . PRO B 1 755 ? -12.549 33.273 -12.299 1 88.59 755 PRO B CA 1
ATOM 12145 C C . PRO B 1 755 ? -14.04 33.533 -12.103 1 88.59 755 PRO B C 1
ATOM 12147 O O . PRO B 1 755 ? -14.808 32.598 -11.862 1 88.59 755 PRO B O 1
ATOM 12150 N N . ASN B 1 756 ? -14.361 34.748 -12.119 1 87.48 756 ASN B N 1
ATOM 12151 C CA . ASN B 1 756 ? -15.742 35.18 -11.93 1 87.48 756 ASN B CA 1
ATOM 12152 C C . ASN B 1 756 ? -16.09 36.356 -12.838 1 87.48 756 ASN B C 1
ATOM 12154 O O . ASN B 1 756 ? -16.121 37.503 -12.39 1 87.48 756 ASN B O 1
ATOM 12158 N N . GLY B 1 757 ? -16.508 36.042 -14.096 1 80.8 757 GLY B N 1
ATOM 12159 C CA . GLY B 1 757 ? -16.772 37.109 -15.049 1 80.8 757 GLY B CA 1
ATOM 12160 C C . GLY B 1 757 ? -15.549 37.953 -15.353 1 80.8 757 GLY B C 1
ATOM 12161 O O . GLY B 1 757 ? -14.493 37.421 -15.705 1 80.8 757 GLY B O 1
ATOM 12162 N N . PRO B 1 758 ? -15.78 39.245 -15.241 1 81 758 PRO B N 1
ATOM 12163 C CA . PRO B 1 758 ? -14.65 40.142 -15.494 1 81 758 PRO B CA 1
ATOM 12164 C C . PRO B 1 758 ? -13.669 40.2 -14.325 1 81 758 PRO B C 1
ATOM 12166 O O . PRO B 1 758 ? -12.556 40.712 -14.473 1 81 758 PRO B O 1
ATOM 12169 N N . ASP B 1 759 ? -14.104 39.69 -13.243 1 88.32 759 ASP B N 1
ATOM 12170 C CA . ASP B 1 759 ? -13.268 39.7 -12.046 1 88.32 759 ASP B CA 1
ATOM 12171 C C . ASP B 1 759 ? -12.927 38.279 -11.603 1 88.32 759 ASP B C 1
ATOM 12173 O O . ASP B 1 759 ? -13.242 37.313 -12.3 1 88.32 759 ASP B O 1
ATOM 12177 N N . SER B 1 760 ? -12.131 38.209 -10.605 1 92.97 760 SER B N 1
ATOM 12178 C CA . SER B 1 760 ? -11.781 36.914 -10.029 1 92.97 760 SER B CA 1
ATOM 12179 C C . SER B 1 760 ? -11.679 36.995 -8.509 1 92.97 760 SER B C 1
ATOM 12181 O O . SER B 1 760 ? -11.545 38.085 -7.948 1 92.97 760 SER B O 1
ATOM 12183 N N . TYR B 1 761 ? -11.906 35.95 -7.895 1 94.63 761 TYR B N 1
ATOM 12184 C CA . TYR B 1 761 ? -11.565 35.797 -6.485 1 94.63 761 TYR B CA 1
ATOM 12185 C C . TYR B 1 761 ? -10.162 35.223 -6.323 1 94.63 761 TYR B C 1
ATOM 12187 O O . TYR B 1 761 ? -9.804 34.245 -6.984 1 94.63 761 TYR B O 1
ATOM 12195 N N . PHE B 1 762 ? -9.304 35.884 -5.519 1 95.01 762 PHE B N 1
ATOM 12196 C CA . PHE B 1 762 ? -7.95 35.432 -5.224 1 95.01 762 PHE B CA 1
ATOM 12197 C C . PHE B 1 762 ? -7.815 35.045 -3.756 1 95.01 762 PHE B C 1
ATOM 12199 O O . PHE B 1 762 ? -8.175 35.822 -2.869 1 95.01 762 PHE B O 1
ATOM 12206 N N . LEU B 1 763 ? -7.392 33.891 -3.489 1 95 763 LEU B N 1
ATOM 12207 C CA . LEU B 1 763 ? -7.241 33.384 -2.129 1 95 763 LEU B CA 1
ATOM 12208 C C . LEU B 1 763 ? -5.784 33.047 -1.833 1 95 763 LEU B C 1
ATOM 12210 O O . LEU B 1 763 ? -5.137 32.336 -2.606 1 95 763 LEU B O 1
ATOM 12214 N N . GLN B 1 764 ? -5.284 33.583 -0.749 1 93.06 764 GLN B N 1
ATOM 12215 C CA . GLN B 1 764 ? -3.922 33.266 -0.33 1 93.06 764 GLN B CA 1
ATOM 12216 C C . GLN B 1 764 ? -3.812 31.815 0.128 1 93.06 764 GLN B C 1
ATOM 12218 O O . GLN B 1 764 ? -4.651 31.334 0.893 1 93.06 764 GLN B O 1
ATOM 12223 N N . LEU B 1 765 ? -2.874 31.24 -0.496 1 88.07 765 LEU B N 1
ATOM 12224 C CA . LEU B 1 765 ? -2.572 29.863 -0.12 1 88.07 765 LEU B CA 1
ATOM 12225 C C . LEU B 1 765 ? -1.173 29.757 0.478 1 88.07 765 LEU B C 1
ATOM 12227 O O . LEU B 1 765 ? -0.255 30.458 0.047 1 88.07 765 LEU B O 1
ATOM 12231 N N . ASN B 1 766 ? -1.04 29.285 1.556 1 71.64 766 ASN B N 1
ATOM 12232 C CA . ASN B 1 766 ? 0.304 29.024 2.06 1 71.64 766 ASN B CA 1
ATOM 12233 C C . ASN B 1 766 ? 0.605 27.529 2.104 1 71.64 766 ASN B C 1
ATOM 12235 O O . ASN B 1 766 ? -0.295 26.715 2.32 1 71.64 766 ASN B O 1
ATOM 12239 N N . GLY B 1 767 ? 1.324 26.993 1.072 1 52.06 767 GLY B N 1
ATOM 12240 C CA . GLY B 1 767 ? 1.717 25.596 0.981 1 52.06 767 GLY B CA 1
ATOM 12241 C C . GLY B 1 767 ? 2.059 24.984 2.327 1 52.06 767 GLY B C 1
ATOM 12242 O O . GLY B 1 767 ? 1.55 23.917 2.677 1 52.06 767 GLY B O 1
ATOM 12243 N N . ALA B 1 768 ? 3.341 25.05 2.6 1 45.96 768 ALA B N 1
ATOM 12244 C CA . ALA B 1 768 ? 4.314 24.188 3.267 1 45.96 768 ALA B CA 1
ATOM 12245 C C . ALA B 1 768 ? 4.089 24.172 4.776 1 45.96 768 ALA B C 1
ATOM 12247 O O . ALA B 1 768 ? 4.705 23.38 5.494 1 45.96 768 ALA B O 1
ATOM 12248 N N . LEU B 1 769 ? 3.742 25.368 5.322 1 46.7 769 LEU B N 1
ATOM 12249 C CA . LEU B 1 769 ? 4.314 25.398 6.664 1 46.7 769 LEU B CA 1
ATOM 12250 C C . LEU B 1 769 ? 3.785 24.241 7.506 1 46.7 769 LEU B C 1
ATOM 12252 O O . LEU B 1 769 ? 4.518 23.675 8.321 1 46.7 769 LEU B O 1
ATOM 12256 N N . VAL B 1 770 ? 2.483 24.212 7.771 1 43.82 770 VAL B N 1
ATOM 12257 C CA . VAL B 1 770 ? 2.244 23.432 8.981 1 43.82 770 VAL B CA 1
ATOM 12258 C C . VAL B 1 770 ? 2.289 21.941 8.652 1 43.82 770 VAL B C 1
ATOM 12260 O O . VAL B 1 770 ? 2.803 21.141 9.437 1 43.82 770 VAL B O 1
ATOM 12263 N N . HIS B 1 771 ? 1.713 21.277 7.642 1 45.37 771 HIS B N 1
ATOM 12264 C CA . HIS B 1 771 ? 1.611 19.822 7.695 1 45.37 771 HIS B CA 1
ATOM 12265 C C . HIS B 1 771 ? 2.475 19.171 6.619 1 45.37 771 HIS B C 1
ATOM 12267 O O . HIS B 1 771 ? 2.329 17.979 6.338 1 45.37 771 HIS B O 1
ATOM 12273 N N . HIS B 1 772 ? 3.368 19.74 5.807 1 43.38 772 HIS B N 1
ATOM 12274 C CA . HIS B 1 772 ? 4.224 18.923 4.955 1 43.38 772 HIS B CA 1
ATOM 12275 C C . HIS B 1 772 ? 5.526 18.565 5.663 1 43.38 772 HIS B C 1
ATOM 12277 O O . HIS B 1 772 ? 6.125 19.408 6.335 1 43.38 772 HIS B O 1
#

InterPro domains:
  IPR009667 Protein of unknown function DUF1258 [PF06869] (102-364)

Solvent-accessible surface area (backbone atoms only — not comparable to full-atom values): 83111 Å² total; per-residue (Å²): 137,85,86,80,88,70,92,76,81,78,79,82,74,77,72,68,90,76,89,92,94,59,86,76,86,92,87,89,80,83,76,84,80,78,80,73,80,74,79,75,72,75,74,76,73,82,73,78,78,65,77,65,55,80,59,69,36,70,64,59,59,51,58,72,67,49,54,54,42,48,49,40,37,54,42,30,38,45,78,62,41,53,48,73,46,47,49,43,17,45,42,22,46,50,58,69,70,56,39,53,55,40,47,52,61,74,56,50,74,64,70,86,63,44,78,40,30,28,20,37,62,74,46,50,72,45,93,63,85,78,53,54,48,45,81,78,64,68,77,69,79,82,62,71,66,42,92,28,60,59,32,40,33,43,40,71,51,27,46,33,52,49,52,47,51,44,63,75,38,47,69,57,32,49,48,48,52,49,31,48,75,73,57,77,43,76,70,52,39,54,64,13,68,59,46,27,68,65,43,71,77,57,55,90,55,43,44,58,42,41,26,37,39,30,44,44,82,47,77,40,70,89,27,69,52,50,42,36,35,43,33,33,38,29,45,63,57,40,55,69,62,50,29,30,30,60,50,47,54,29,60,28,31,41,32,37,18,74,58,79,71,28,22,44,35,38,55,57,47,52,60,52,52,47,59,46,42,37,89,53,54,32,60,51,91,88,31,40,37,32,44,41,79,70,32,44,31,25,45,69,70,46,41,24,22,50,46,15,44,46,89,48,85,37,54,40,9,39,91,52,35,59,43,50,36,23,52,34,34,37,87,51,92,82,51,67,61,57,54,57,69,69,56,50,48,49,22,31,66,64,16,33,61,24,26,31,79,54,46,23,77,58,53,86,45,60,46,52,90,42,23,51,63,29,47,65,59,24,33,33,70,24,49,50,38,50,60,48,44,66,43,54,49,76,54,72,80,57,72,66,65,40,67,58,72,76,62,55,67,61,77,65,74,72,78,51,70,61,61,66,52,70,39,70,61,55,51,52,40,29,66,55,42,39,45,34,77,90,70,59,70,90,58,57,82,49,57,67,41,43,46,50,38,39,40,51,29,50,20,51,26,51,66,71,44,82,80,55,43,56,54,40,36,49,28,43,44,26,53,16,52,56,49,41,48,55,45,32,88,48,57,57,82,51,92,52,48,55,51,41,27,26,48,31,26,47,50,39,38,46,71,63,25,57,73,60,28,26,23,38,27,29,42,33,41,70,38,41,48,57,46,36,56,34,48,20,64,60,60,55,66,39,62,63,23,57,51,51,42,50,46,56,62,42,47,85,50,26,72,88,77,30,84,62,35,68,61,50,50,52,45,46,50,53,49,47,24,53,47,46,37,49,47,38,56,44,48,74,48,88,55,49,72,38,45,47,44,27,35,71,45,35,58,88,52,40,70,76,64,78,45,71,43,62,74,51,91,76,74,55,80,85,71,61,56,86,87,48,80,77,43,50,40,19,18,28,40,38,47,86,41,41,63,36,36,10,63,83,71,41,60,87,87,57,43,23,23,36,32,28,27,34,45,99,86,62,47,71,39,47,26,37,44,52,33,36,33,41,40,92,92,45,54,33,28,40,26,30,36,43,39,63,45,59,78,92,63,42,58,56,58,46,50,49,30,26,70,67,40,56,87,72,50,18,57,34,29,46,44,45,46,51,47,52,74,41,25,59,38,45,42,49,23,38,78,62,78,45,73,44,85,30,53,56,85,34,52,70,20,24,26,29,37,34,77,49,87,92,33,28,41,38,35,59,36,37,57,45,46,36,67,106,136,85,84,80,88,67,95,75,78,82,78,84,76,80,77,82,81,70,90,76,84,77,66,83,88,91,81,88,78,82,76,80,82,76,80,72,81,75,78,76,72,76,76,74,75,85,72,79,79,67,80,65,56,82,56,68,37,69,64,57,58,51,59,72,67,49,52,55,42,48,49,40,36,54,42,30,39,47,78,63,42,52,49,74,48,45,50,43,17,45,41,23,47,50,58,70,70,58,41,53,54,41,46,51,60,73,56,50,74,66,72,85,62,43,78,40,32,28,18,38,63,75,46,50,72,44,94,67,86,77,52,58,47,50,83,78,62,70,77,70,79,82,64,72,64,42,95,29,61,58,32,41,34,42,40,69,49,27,45,34,52,49,51,47,52,43,64,75,39,48,70,56,32,49,50,50,52,49,29,48,74,72,56,76,44,76,70,52,39,55,64,13,69,60,44,29,71,67,44,71,76,56,55,91,56,42,43,59,42,40,27,36,39,32,44,44,80,47,77,41,71,88,25,70,52,49,41,36,35,41,33,34,37,30,44,63,56,40,55,69,58,48,28,32,26,59,49,49,53,29,60,29,31,40,32,37,16,75,58,78,71,28,22,45,37,37,53,57,48,50,60,51,52,48,59,45,43,35,91,53,57,33,63,52,92,88,30,40,37,32,45,40,78,68,32,43,32,23,44,69,69,45,42,24,22,50,46,14,42,53,90,49,82,40,54,38,10,41,94,56,41,51,46,54,37,24,55,52,31,43,85,55,91,83,57,69,55,62,60,56,69,71,56,51,46,49,24,30,64,64,16,32,69,32,26,29,81,54,45,23,76,59,53,86,46,61,44,55,89,44,24,49,64,31,47,64,57,24,34,33,70,24,50,50,39,49,60,47,45,65,42,54,51,76,54,72,82,58,72,67,66,37,67,57,70,76,62,56,66,60,77,64,73,72,80,50,70,60,63,64,52,71,39,73,59,56,51,52,40,28,66,55,43,39,47,33,77,91,69,60,69,89,57,56,82,48,57,68,40,42,46,49,37,38,38,51,29,51,20,52,26,51,66,72,44,81,80,56,44,55,57,42,34,50,29,44,45,27,52,17,52,54,50,43,46,54,58,33,88,48,57,58,82,51,93,51,51,54,52,43,27,27,48,30,26,47,52,39,40,48,72,63,25,55,71,59,28,25,23,38,27,29,43,32,42,70,38,42,49,57,45,37,57,35,47,20,63,58,56,52,66,39,60,63,24,55,51,52,42,50,45,56,62,43,48,84,51,27,70,89,80,32,84,60,35,67,61,51,50,50,46,46,50,52,49,46,24,51,48,46,37,50,48,38,56,45,49,75,51,87,54,50,72,38,44,47,44,27,35,69,47,35,58,90,51,38,71,75,62,78,44,70,43,62,75,51,90,76,73,55,80,84,72,62,56,86,87,47,80,77,43,50,40,20,18,29,38,39,47,74,38,41,60,37,37,10,62,82,71,40,60,87,87,56,44,24,24,36,33,26,26,34,46,97,87,61,46,71,40,47,25,37,45,51,32,38,34,41,39,92,91,44,56,32,26,41,26,31,35,43,39,64,45,59,77,90,64,43,57,56,59,46,50,47,30,26,71,66,38,56,87,70,51,19,58,32,27,46,44,45,46,49,48,55,74,43,24,59,37,44,41,49,24,38,78,63,78,45,73,43,84,30,54,55,86,35,53,68,19,24,26,29,38,34,79,50,86,93,32,28,39,38,36,58,35,45,66,40,48,50,67,97

Nearest PDB structures (foldseek):
  5znr-assembly2_B  TM=5.762E-01  e=1.052E+00  Populus trichocarpa
  5znr-assembly2_B  TM=5.914E-01  e=8.471E-01  Populus trichocarpa

Sequence (1544 aa):
MPRSVLRFYRDRDYGVVSHQNLVEGSSSSEEESTELDNFVVDEMDADSFESIENEESDMFTVLKTVPDEILTFVAASCFERISDSGFRRFLSSQNEDFKRDAMKLWKNNLSEFSKHFICNSCIEVQNSKTWYCIQNRPRFHNAIFSCGAVIKYIRIGGMSQLVDLVAQYIEKIREVRRNLKTGSDTTHNLNSSHFKKLWKNEKGNMMIMTLLASIDGVSLSGNTKNKLWPLTFSLVDLPTAEMQRATNMVLHGIAEGTENPSTTFWNKIVPMVYTDVEGSRHAIGNATIQFMIGSWIADQPAKRSLFGFKACNGESSCFYGLCSGTHHKKQGPNRETERPDELIILDATNGTNGIGTIPPRIVDFVLPYDTVLDLLHNAAEGIFSIVIRGKLKYITEIEIVIFSESLASGSSQPRSDLFQNDRSVYLKFCDEVIVPSQFEVKNITNCSEKLLFFRVHFGLAALSNDSLKPEARITICSLMLILNILYTNAPSSSNRFFAHLTGAARRALEQASPTYMGTKTHEFLCHLPYVIEKFGNVAPLSTFCFEHFYKHSLKGFSAQKTTGFTEAAVSRVILHSSIRREIVLRSRQNPSQTLSNFLLATPSMREFEISWKNPIKHLEVEDQMAELQNFELYASLFLSVGRLQSRYKQKYPNKNEILFAKNGSGIHCCYRFIAVCVSGSTTKVIGERIRDHNPSTTYPLLQKVRDEMSHPLNTYGHNVLNQFKSFNGIVHGRPSGERELLEVNWIQGVGGVLPNGPDSYFLQLNGALVHHMPRSVLRFYRDRDYGVVSHQNLVEGSSSSEEESTELDNFVVDEMDADSFESIENEESDMFTVLKTVPDEILTFVAASCFERISDSGFRRFLSSQNEDFKRDAMKLWKNNLSEFSKHFICNSCIEVQNSKTWYCIQNRPRFHNAIFSCGAVIKYIRIGGMSQLVDLVAQYIEKIREVRRNLKTGSDTTHNLNSSHFKKLWKNEKGNMMIMTLLASIDGVSLSGNTKNKLWPLTFSLVDLPTAEMQRATNMVLHGIAEGTENPSTTFWNKIVPMVYTDVEGSRHAIGNATIQFMIGSWIADQPAKRSLFGFKACNGESSCFYGLCSGTHHKKQGPNRETERPDELIILDATNGTNGIGTIPPRIVDFVLPYDTVLDLLHNAAEGIFSIVIRGKLKYITEIEIVIFSESLASGSSQPRSDLFQNDRSVYLKFCDEVIVPSQFEVKNITNCSEKLLFFRVHFGLAALSNDSLKPEARITICSLMLILNILYTNAPSSSNRFFAHLTGAARRALEQASPTYMGTKTHEFLCHLPYVIEKFGNVAPLSTFCFEHFYKHSLKGFSAQKTTGFTEAAVSRVILHSSIRREIVLRSRQNPSQTLSNFLLATPSMREFEISWKNPIKHLEVEDQMAELQNFELYASLFLSVGRLQSRYKQKYPNKNEILFAKNGSGIHCCYRFIAVCVSGSTTKVIGERIRDHNPSTTYPLLQKVRDEMSHPLNTYGHNVLNQFKSFNGIVHGRPSGERELLEVNWIQGVGGVLPNGPDSYFLQLNGALVHH

Secondary structure (DSSP, 8-state):
-----------------------S---------------------TT----------HHHHHHHHS-HHHHHHHHHHHHTT--HHHHHHHHTTS-HHHHHHHHHHHT---S--EEEEEETTT-PEES-TT---TTT-TT-SSS---SSPEEEEEE--SHHHHHHHHHHHHHHHHHHHHHHHHTS--SSGGGSHHHHHHHTT--TTEEEEEEEEEE--B--TT--S-EEEEEEEEETTS-GGGTT-GGG-EEEEEEEESS---HHHHHHHHHHHHHHHSS-EEEETTEEEEEEEEEEEE-HHHHHHHHTB-----TT--TT--STT-TTT-SSS--SSPPPHHHHHHHHHHT-TTB-SS--S-GGG-STTTSEE-HHHHHHHTHHHHHHHHHHTTTTSSS-TTS-HHHHS-----S-STT---HHHHHHHHHT-B--GGG--S---SHHHHHHHIIIIIHHHTTT-TTS-HHHHHHHHHHHHHHHHHHS---BS-TTHHHHHHHHHHHHHHHH-GGG--HHHHHHHHHHHHHHHHHS-SGGG-SHHHHHHHHHHTTT--TTTSTTHHHHHHHHHHHHHHHHHHHHHHHTS---HHHHHHHHH-GGGS----EEEEE-S---GGG--GGGTT-EEEEEEEETTEEEE-TTTS-S--TT-EEEEE-TTS-EEEEEEEEEEEETTEEEEEEEEEEEPPGGGSSHHHHHHHHHSPTTHHHHHHHHHHHHHHBTTEEEEEEEEEEEEEEGGGEEEEEEEEEETTEEEEEEE---TT--/---------------------TTS---------------------TT----------HHHHHHHHS-HHHHHHHHHHHHTT--HHHHHHHHTTS-HHHHHHHHHHHT---S--EEEEEETTT-PEESSS---BTTT-TT-SSS--BSSPEEEEEE--SHHHHHHHHHHHHHHHHHHHHHHHHTS--SSGGGSHHHHHHHTT--TTEEEEEEEEEE--BPPTT--S-EEEEEEEEETTS-HHHHT-GGG-EEEEEEEESS---HHHHHHHHHHHHHHHSS-EEEETTEEEEEEEEEEEE-HHHHHHHHTB-----TT--TT--STT-GGGTTSS--SS---HHHHHHHHHHT-TTB-SS--S-GGG-STTTSEE-HHHHHHHTHHHHHHHHHHTTTTSSS---S-HHHHS-----S-STT---HHHHHHHHHT-B--GGG--S---SHHHHHHHIIIIIHHHTTT-TTS-HHHHHHHHHHHHHHHHHHS---BS-TTHHHHHHHHHHHHHHHH-GGG--HHHHHHHHHHHHHHHHHS-SGGG-SHHHHHHHHHHTTT--TTTSTTHHHHHHHHHHHHHHHHHHHHHHHTS---HHHHHHHHH-GGGS----EEEEE-S---GGG--GGGTT-EEEEEEEETTEEEE-TTTSPSP-TT-EEEEE-TTS-EEEEEEEEEEEETTEEEEEEEEEEEPPGGGSSHHHHHHHHHSPTTHHHHHHHHHHHHHHBTTEEEEEEEEEEEEEEGGGEEEEEEEEEETTEEEEEEE--STTT-

Radius of gyration: 37.19 Å; Cα contacts (8 Å, |Δi|>4): 2865; chains: 2; bounding box: 72×103×139 Å

Foldseek 3Di:
DDDDPDDADDDDPPDDPDDDDDPPDDDDDDDPDPPPPPPPPPPPDLPCLDDQDQCAFPLLVLLVPDDLQLLLLLLVCQLVQPDPVRSVVVCVVDDPVSSVSNVCLNPVPGPDFDKWKAQLPARDTDPDQPLPQPPPDVPPPPRPHRPHWIKIKGFPLQASVLLVLCLLCVVQLVVLVVCLVVVVDCQQLCNFPQNVVQAVPDDDQEGEWEKEWEWEWFDAPPALQKIKIWIKIFTSSHDLLPRFALLRITTRIIMMTSDDRALSNLLNVVVVNCVSQADHWHDRPPHIYGYDHSAYEYADVVLCRNFQFADDFDFLAALQLQAQQNQLQPVDDDRGHRDDLVVQLVCLVCCHRRGHNDRHSVSCHSHPLSHQYQLLVLCLVALLCLLVCLQPQPPPDDDLPQDDPVSNPPPPDRQFCQNVFPSVVLVVLLVLWFAAPVLDQSHDPDSVSSLSSQLGRNLQSLLFDLRHDLLSSLQSVLSNVVSQVLQFVFDFPDPCSLVLSLVLNVVSVVVRHSSSRTHSSSCNSVCVNVSCNRRRRCLLVHCQQVSVLLNSSCHPQYPVPDDVRRVSSVSSSVSNSSSLNSLLSCLVDPHDPSSVVSCVVVVVSHDDDKDFAAWDPDDDPLQDDPVQPQWTKGQWIQDPQGIAGACSVPNPPDSHFKFWFQAPVGDIFIWGWHIWTDHPPFIKTKTFGWDADDLVPPSPSLVVSLVPDDPPSVVSSVSSSVRQVRTRQKGWGGGPSDIGIGGPVRIRHTWMWRDDVRIIMIGGDGPRSRND/DDDDPDDPDDDDPPDPDDPDPPPDDDDDDDDPDPPPPPPPPPPPDLPCLDDQDPCAFPLLVLLVPDDLQLLLLLLVCQLVLPDPVRSVVVCVVDDPVSSVSNVCLNPVPGPPFDKWKAQLPARDTDDDPPQPACPPDVPDPPRPHRPHWIKIKGFPLQANVLLVLCLLCVVQLVVLVVCLVVVVDCQQLCNFPQNVVQAVPDDDQEGEWEKEWEWEWFDAPPALQKIKIWIKIFTSSHDLLPRLALLRITTRIIMMTSDDRALSNLLNVVVVNCVSQADHWHDRPPHIYGYDHSAYEYADVVLCRNFQFADDFDFLAALQLQAQAVPLQPVDDRRHHGDDLVVQLVCLVCCHRRGHNDRRPVSCHSHPLSHQYQLLVLVLVALLCLLVLLQPQPPPDDPLPADDPVSNPPPPDRQFCQNVFPSVVLVVLLVLWFAAPLLDQSHDPDSVSSLSSLLGRNQQSLLFDLRHDLLSSLQSVLSNVVSQVLQFVFDFPDLCSLVLSLVLNVVSVVVRHSSSRTHSSSCNSPCVNVSCNRRRRCLQVHCQQVSVLLNSSCHPQYPVPDDVRRVSSVSSSVSNSSSLNSLLSCLVDPHDPSSVVSCVVVVVSHPDDKDFAAWDPDDDPLQDDPVQVQWTKGQWIDDLQGIAGACSVPNPPDSHFKFWFQAPVGDIFIWGWHIWTDHPPFIKTKTFGWDADDLVPPSPSLVVSLVPDDPPSVVSSVSSSVRQVRGRQKGWGGGPSDIGIGGPVRTRFTWMWRDDVRIIMIGGGGRRRRRD

pLDDT: mean 76.91, std 21.57, range [16.37, 97.15]

Organism: Caenorhabditis remanei (NCBI:txid31234)